Protein AF-A0A972P5Y1-F1 (afdb_monomer_lite)

pLDDT: mean 82.12, std 15.74, range [25.23, 98.56]

Secondary structure (DSSP, 8-state):
--HHHHHHHHHHHTTTT---S----PPPPPPPPPPPEE--BTTBTT-EEEETTEEEES---HHHHHHHHHTT--EEEE-SS--TTHHHHHHTT-EEEE----SSSPPPHHHHHHHHHHHH-TTT-SEEEE-SSSSHHHHHHHHHHHHHHS---HHHHHHHHHHTT--TT-HHHHHHHHTSPPTT-----PPPPTTHHHHHHHHHHHHHTT-HHHHHHHHHHHHHH-TT-HHHHHHHHHHHHHTT-HHHHHHHHHHHHHH--SHHHHHHHHHHHHHHHHHHHHTT---TTHHHHHHHHHHHHHHTT---HHHHHHHHHHHHHTT-HHHHHHHHHHHHHHS-HHHHHHHHHHHHHHHHHHHT--SSHHHHHHHT-SS-BHHHHHHHIIIII-GGG-HHHHTTTS---S-----S----TT-TT-TTHHHHHHHHHHT-TT-SPPTTS---TTSBPBHHHHHHHHHHHHHHHHT-THHHHTTTTSPPSSTT--TT-TTHHHHHHHHHTTSSPPPSSSSPP--TTSBPPHHHHHHHHHHHHHHHT---EEEEEEETT--HHHHHHHHHTT--HHHHHHHHHH-EEEEEEEE--SS--HHHHHHHHHHSS-HHHHT---SEEE-TTS-TTS-HHHHEEETTT---TT--SGGGG-TTTTHHHHHHHS-TTSPPHHHHHHHHHHHTT----EEEES-S--TT-SEEE---HHHHHHTTS--TTS-HHHHHHHHHHHHHHHHHHSSS--SEEEEEE-HHHHHHHHH---STTSTT-HHHHHIIIIIHHHHHHHHHHHHHTT-GGGEEEEEE-S---EE---SGGGEE-HHHHHHHTTTSTTPPPB-TTSSBPTT--TTT--EEEEEEBTEEEEEE--TTS-TTSPPPHHHHHHHHHHHTTSTTEEEEEEEE---TTS--EEEEEEEETTEEEEEEPPTT-TT-HHHHHHTTTTSS-S-SEEEEEPTT-EE--TT---SEE--SSSHHHHEE-EEEES-GGG-EEEEEEEEEGGGHHHHHHHHHT-GGG---SS--TTPPPEEEE-S--TTEEEETTSEEEEEEEEE-SS-EEEEEEEETT-SS-EEPEESSEEEEEEE--SEEEEEEEEEEETT--EEEEEEEEEEE--

Foldseek 3Di:
DPPPVVVVVVVVVVVVPDDDDDDDDDDDDDDFDDAWAFDDAPQWARWTHLDPQEIFTAQGDLSRLVRCVVVVQAEEEEQDPDDVCVVSNVVSNHHYHYLHDDPQAQRDPVSLVVLCCQPVDPVNTSYYYYYHGRQQPVLLSSLVCCQQQVVTDLVNSVVSSVVSPHDPVRVNSNVNSVVPDRLAPDDDPDDDDPPLVVLLVVLVVCVVVVVLVVSQVSLVVSCVVPVLDLSSLLSNLLSCLLVLVLVVSVVSLSSSCSNQNDLVSLLSSLLSLLNSQLSCVVVVNRPPCSLVSLVVSVVSCVVSVPDDLVSLCSSLVSCLVVLVLVSNLVSLVSS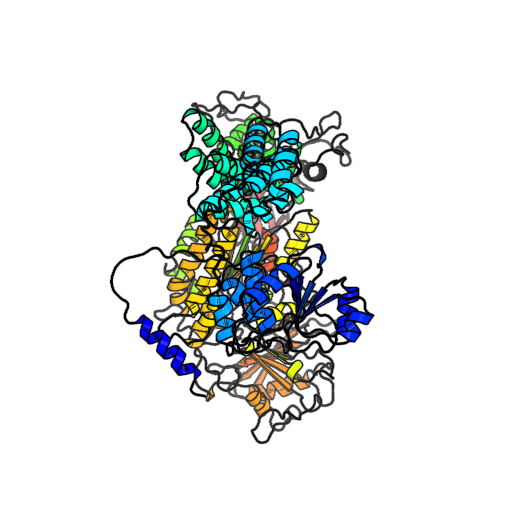LVVDDPVVNVVSVVQSVQSVLQQLLPFQDPLLSVQSSFAFAFLLSLLVCCCRGLVLVLLVLLVPVPPDDDDDDDDDDQQPQDPLPPPPSNVSLSSVSVSVQPLQHADPVRHRPRGHTDWLLSVLSSLQSSLCSSVVPPCLQVVCLPDDALAPPDDSPDPSRSSQSSCVVLVLDDFDPDRSGHRRGGDGDGSSSSSSSSSSSCLASVQFQAEEEEAEAQFAQLLQVLLVVVVLQVLVVVQCQVFNKAWASFAFFFFQLFQLQLLQLLFFLAGCQQQQNQFQWWFQLVDDQPPARVNRIHHQQADPDPPDPDVLRQDNLSNLVCSCVRGDPVTDTLLQLLQVLQVVVVHGFAEEEQCRSPCPNHPYYHHDDPVLRVLVRCPDVPDLSLLVNLLVQLVVLLVLLLDSHRHRYYYTYSHSLVVVCFAPPCADGSDVGRNSSVCCSPRVSVSVSSNCVSCVVSSNNSNYKYKYKYNKHKHFADFDLVQEDEFLNLLVLCPPHQQRADADPVSHHDPPGRQLRHQWDWIFRKQKIAIAGHDRPDRSPDHDDPVRVVVSLLSVQVDPFWAKKKFKDDDDPPDDIWMWIWHDDPSDIDIDIDDCDDLLNCTVSSCSLHNNSINHRMITGTDPNHIYDPRPSTTRMTGGDSDSRITGMIIMTTSGRPSYYFYFHFHHYSSLNSLLSCSSNSSNVSRDHPHHNQQPAKDKDWDPDDFAAEDAAQDKDKTKIAIDDSTAWPFKWKDKPPDPDTHGFDDARITIDIDHHHQAKMKMKMKTAGRSRHIDIDIGIYGHDHD

Radius of gyration: 35.97 Å; chains: 1; bounding box: 103×76×107 Å

Structure (mmCIF, N/CA/C/O backbone):
data_AF-A0A972P5Y1-F1
#
_entry.id   AF-A0A972P5Y1-F1
#
loop_
_atom_site.group_PDB
_atom_site.id
_atom_site.type_symbol
_atom_site.label_atom_id
_atom_site.label_alt_id
_atom_site.label_comp_id
_atom_site.label_asym_id
_atom_site.label_entity_id
_atom_site.label_seq_id
_atom_site.pdbx_PDB_ins_code
_atom_site.Cartn_x
_atom_site.Cartn_y
_atom_site.Cartn_z
_atom_site.occupancy
_atom_site.B_iso_or_equiv
_atom_site.auth_seq_id
_atom_site.auth_comp_id
_atom_site.auth_asym_id
_atom_site.auth_atom_id
_atom_site.pdbx_PDB_model_num
ATOM 1 N N . MET A 1 1 ? 10.472 -1.578 -46.941 1.00 39.47 1 MET A N 1
ATOM 2 C CA . MET A 1 1 ? 10.256 -0.818 -45.689 1.00 39.47 1 MET A CA 1
ATOM 3 C C . MET A 1 1 ? 9.728 0.600 -45.968 1.00 39.47 1 MET A C 1
ATOM 5 O O . MET A 1 1 ? 10.431 1.553 -45.686 1.00 39.47 1 MET A O 1
ATOM 9 N N . ILE A 1 2 ? 8.523 0.770 -46.543 1.00 27.44 2 ILE A N 1
ATOM 10 C CA . ILE A 1 2 ? 7.858 2.101 -46.689 1.00 27.44 2 ILE A CA 1
ATOM 11 C C . ILE A 1 2 ? 6.319 2.016 -46.482 1.00 27.44 2 ILE A C 1
ATOM 13 O O . ILE A 1 2 ? 5.667 3.014 -46.203 1.00 27.44 2 ILE A O 1
ATOM 17 N N . GLY A 1 3 ? 5.718 0.819 -46.516 1.00 32.06 3 GLY A N 1
ATOM 18 C CA . GLY A 1 3 ? 4.264 0.627 -46.365 1.00 32.06 3 GLY A CA 1
ATOM 19 C C . GLY A 1 3 ? 3.609 1.046 -45.029 1.00 32.06 3 GLY A C 1
ATOM 20 O O . GLY A 1 3 ? 2.501 1.575 -45.087 1.00 32.06 3 GLY A O 1
ATOM 21 N N . PRO A 1 4 ? 4.228 0.877 -43.838 1.00 37.47 4 PRO A N 1
ATOM 22 C CA . PRO A 1 4 ? 3.529 1.139 -42.570 1.00 37.47 4 PRO A CA 1
ATOM 23 C C . PRO A 1 4 ? 3.411 2.629 -42.217 1.00 37.47 4 PRO A C 1
ATOM 25 O O . PRO A 1 4 ? 2.515 3.015 -41.474 1.00 37.47 4 PRO A O 1
ATOM 28 N N . LEU A 1 5 ? 4.284 3.482 -42.767 1.00 31.33 5 LEU A N 1
ATOM 29 C CA . LEU A 1 5 ? 4.326 4.913 -42.443 1.00 31.33 5 LEU A CA 1
ATOM 30 C C . LEU A 1 5 ? 3.201 5.699 -43.147 1.00 31.33 5 LEU A C 1
ATOM 32 O O . LEU A 1 5 ? 2.667 6.660 -42.600 1.00 31.33 5 LEU A O 1
ATOM 36 N N . TYR A 1 6 ? 2.782 5.249 -44.335 1.00 32.00 6 TYR A N 1
ATOM 37 C CA . TYR A 1 6 ? 1.740 5.909 -45.131 1.00 32.00 6 TYR A CA 1
ATOM 38 C C . TYR A 1 6 ? 0.324 5.711 -44.573 1.00 32.00 6 TYR A C 1
ATOM 40 O O . TYR A 1 6 ? -0.506 6.615 -44.684 1.00 32.00 6 TYR A O 1
ATOM 48 N N . LEU A 1 7 ? 0.041 4.572 -43.929 1.00 37.47 7 LEU A N 1
ATOM 49 C CA . LEU A 1 7 ? -1.268 4.332 -43.309 1.00 37.47 7 LEU A CA 1
ATOM 50 C C . LEU A 1 7 ? -1.483 5.217 -42.067 1.00 37.47 7 LEU A C 1
ATOM 52 O O . LEU A 1 7 ? -2.597 5.676 -41.822 1.00 37.47 7 LEU A O 1
ATOM 56 N N . ILE A 1 8 ? -0.406 5.509 -41.331 1.00 40.84 8 ILE A N 1
ATOM 57 C CA . ILE A 1 8 ? -0.429 6.317 -40.103 1.00 40.84 8 ILE A CA 1
ATOM 58 C C . ILE A 1 8 ? -0.575 7.812 -40.432 1.00 40.84 8 ILE A C 1
ATOM 60 O O . ILE A 1 8 ? -1.398 8.496 -39.825 1.00 40.84 8 ILE A O 1
ATOM 64 N N . VAL A 1 9 ? 0.122 8.309 -41.463 1.00 37.47 9 VAL A N 1
ATOM 65 C CA . VAL A 1 9 ? -0.041 9.696 -41.950 1.00 37.47 9 VAL A CA 1
ATOM 66 C C . VAL A 1 9 ? -1.443 9.927 -42.539 1.00 37.47 9 VAL A C 1
ATOM 68 O O . VAL A 1 9 ? -2.024 10.998 -42.359 1.00 37.47 9 VAL A O 1
ATOM 71 N N . SER A 1 10 ? -2.035 8.905 -43.168 1.00 36.69 10 SER A N 1
ATOM 72 C CA . SER A 1 10 ? -3.387 8.992 -43.742 1.00 36.69 10 SER A CA 1
ATOM 73 C C . SER A 1 10 ? -4.493 9.030 -42.678 1.00 36.69 10 SER A C 1
ATOM 75 O O . SER A 1 10 ? -5.505 9.697 -42.883 1.00 36.69 10 SER A O 1
ATOM 77 N N . LEU A 1 11 ? -4.299 8.381 -41.521 1.00 39.47 11 LEU A N 1
ATOM 78 C CA . LEU A 1 11 ? -5.234 8.481 -40.391 1.00 39.47 11 LEU A CA 1
ATOM 79 C C . LEU A 1 11 ? -5.146 9.839 -39.668 1.00 39.47 11 LEU A C 1
ATOM 81 O O . LEU A 1 11 ? -6.155 10.324 -39.158 1.00 39.47 11 LEU A O 1
ATOM 85 N N . LEU A 1 12 ? -3.970 10.477 -39.656 1.00 36.19 12 LEU A N 1
ATOM 86 C CA . LEU A 1 12 ? -3.734 11.760 -38.979 1.00 36.19 12 LEU A CA 1
ATOM 87 C C . LEU A 1 12 ? -4.290 12.974 -39.746 1.00 36.19 12 LEU A C 1
ATOM 89 O O . LEU A 1 12 ? -4.743 13.932 -39.120 1.00 36.19 12 LEU A O 1
ATOM 93 N N . LEU A 1 13 ? -4.361 12.921 -41.082 1.00 34.03 13 LEU A N 1
ATOM 94 C CA . LEU A 1 13 ? -4.982 13.979 -41.900 1.00 34.03 13 LEU A CA 1
ATOM 95 C C . LEU A 1 13 ? -6.512 14.057 -41.742 1.00 34.03 13 LEU A C 1
ATOM 97 O O . LEU A 1 13 ? -7.097 15.119 -41.946 1.00 34.03 13 LEU A O 1
ATOM 101 N N . ILE A 1 14 ? -7.164 12.975 -41.308 1.00 39.78 14 ILE A N 1
ATOM 102 C CA . ILE A 1 14 ? -8.614 12.958 -41.046 1.00 39.78 14 ILE A CA 1
ATOM 103 C C . ILE A 1 14 ? -8.953 13.678 -39.724 1.00 39.78 14 ILE A C 1
ATOM 105 O O . ILE A 1 14 ? -10.073 14.154 -39.546 1.00 39.78 14 ILE A O 1
ATOM 109 N N . ILE A 1 15 ? -7.982 13.846 -38.818 1.00 36.25 15 ILE A N 1
ATOM 110 C CA . ILE A 1 15 ? -8.196 14.461 -37.497 1.00 36.25 15 ILE A CA 1
ATOM 111 C C . ILE A 1 15 ? -8.124 16.004 -37.551 1.00 36.25 15 ILE A C 1
ATOM 113 O O . ILE A 1 15 ? -8.708 16.672 -36.700 1.00 36.25 15 ILE A O 1
ATOM 117 N N . GLN A 1 16 ? -7.508 16.608 -38.577 1.00 30.77 16 GLN A N 1
ATOM 118 C CA . GLN A 1 16 ? -7.384 18.074 -38.685 1.00 30.77 16 GLN A CA 1
ATOM 119 C C . GLN A 1 16 ? -8.598 18.807 -39.291 1.00 30.77 16 GLN A C 1
ATOM 121 O O . GLN A 1 16 ? -8.676 20.028 -39.177 1.00 30.77 16 GLN A O 1
ATOM 126 N N . ALA A 1 17 ? -9.584 18.116 -39.874 1.00 31.72 17 ALA A N 1
ATOM 127 C CA . ALA A 1 17 ? -10.734 18.766 -40.525 1.00 31.72 17 ALA A CA 1
ATOM 128 C C . ALA A 1 17 ? -11.980 18.950 -39.626 1.00 31.72 17 ALA A C 1
ATOM 130 O O . ALA A 1 17 ? -13.038 19.342 -40.114 1.00 31.72 17 ALA A O 1
ATOM 131 N N . GLY A 1 18 ? -11.886 18.677 -38.321 1.00 30.62 18 GLY A N 1
ATOM 132 C CA . GLY A 1 18 ? -13.052 18.569 -37.433 1.00 30.62 18 GLY A CA 1
ATOM 133 C C . GLY A 1 18 ? -13.058 19.478 -36.205 1.00 30.62 18 GLY A C 1
ATOM 134 O O . GLY A 1 18 ? -13.611 19.082 -35.186 1.00 30.62 18 GLY A O 1
ATOM 135 N N . CYS A 1 19 ? -12.454 20.669 -36.251 1.00 29.20 19 CYS A N 1
ATOM 136 C CA . CYS A 1 19 ? -12.634 21.673 -35.196 1.00 29.20 19 CYS A CA 1
ATOM 137 C C . CYS A 1 19 ? -13.738 22.666 -35.582 1.00 29.20 19 CYS A C 1
ATOM 139 O O . CYS A 1 19 ? -13.474 23.683 -36.217 1.00 29.20 19 CYS A O 1
ATOM 141 N N . SER A 1 20 ? -14.982 22.385 -35.188 1.00 31.03 20 SER A N 1
ATOM 142 C CA . SER A 1 20 ? -15.935 23.412 -34.735 1.00 31.03 20 SER A CA 1
ATOM 143 C C . SER A 1 20 ? -17.230 22.805 -34.172 1.00 31.03 20 SER A C 1
ATOM 145 O O . SER A 1 20 ? -17.864 21.948 -34.775 1.00 31.03 20 SER A O 1
ATOM 147 N N . SER A 1 21 ? -17.637 23.356 -33.023 1.00 30.06 21 SER A N 1
ATOM 148 C CA . SER A 1 21 ? -18.954 23.308 -32.361 1.00 30.06 21 SER A CA 1
ATOM 149 C C . SER A 1 21 ? -19.411 22.045 -31.590 1.00 30.06 21 SER A C 1
ATOM 151 O O . SER A 1 21 ? -19.734 21.011 -32.156 1.00 30.06 21 SER A O 1
ATOM 153 N N . THR A 1 22 ? -19.519 22.269 -30.267 1.00 25.23 22 THR A N 1
ATOM 154 C CA . THR A 1 22 ? -20.468 21.737 -29.257 1.00 25.23 22 THR A CA 1
ATOM 155 C C . THR A 1 22 ? -20.475 20.244 -28.860 1.00 25.23 22 THR A C 1
ATOM 157 O O . THR A 1 22 ? -20.265 19.353 -29.675 1.00 25.23 22 THR A O 1
ATOM 160 N N . PRO A 1 23 ? -20.714 19.940 -27.559 1.00 30.45 23 PRO A N 1
ATOM 161 C CA . PRO A 1 23 ? -20.464 18.620 -26.991 1.00 30.45 23 PRO A CA 1
ATOM 162 C C . PRO A 1 23 ? -21.638 17.673 -27.257 1.00 30.45 23 PRO A C 1
ATOM 164 O O . PRO A 1 23 ? -22.743 17.872 -26.752 1.00 30.45 23 PRO A O 1
ATOM 167 N N . ALA A 1 24 ? -21.385 16.600 -28.005 1.00 25.31 24 ALA A N 1
ATOM 168 C CA . ALA A 1 24 ? -22.270 15.445 -28.076 1.00 25.31 24 ALA A CA 1
ATOM 169 C C . ALA A 1 24 ? -21.687 14.305 -27.229 1.00 25.31 24 ALA A C 1
ATOM 171 O O . ALA A 1 24 ? -20.589 13.810 -27.475 1.00 25.31 24 ALA A O 1
ATOM 172 N N . VAL A 1 25 ? -22.450 13.903 -26.215 1.00 29.44 25 VAL A N 1
ATOM 173 C CA . VAL A 1 25 ? -22.204 12.753 -25.337 1.00 29.44 25 VAL A CA 1
ATOM 174 C C . VAL A 1 25 ? -21.956 11.493 -26.177 1.00 29.44 25 VAL A C 1
ATOM 176 O O . VAL A 1 25 ? -22.864 11.016 -26.860 1.00 29.44 25 VAL A O 1
ATOM 179 N N . ARG A 1 26 ? -20.745 10.925 -26.108 1.00 26.62 26 ARG A N 1
ATOM 180 C CA . ARG A 1 26 ? -20.407 9.627 -26.716 1.00 26.62 26 ARG A CA 1
ATOM 181 C C . ARG A 1 26 ? -20.351 8.553 -25.625 1.00 26.62 26 ARG A C 1
ATOM 183 O O . ARG A 1 26 ? -19.683 8.724 -24.611 1.00 26.62 26 ARG A O 1
ATOM 190 N N . LYS A 1 27 ? -21.126 7.483 -25.825 1.00 25.48 27 LYS A N 1
ATOM 191 C CA . LYS A 1 27 ? -21.290 6.334 -24.920 1.00 25.48 27 LYS A CA 1
ATOM 192 C C . LYS A 1 27 ? -19.973 5.568 -24.723 1.00 25.48 27 LYS A C 1
ATOM 194 O O . LYS A 1 27 ? -19.275 5.303 -25.694 1.00 25.48 27 LYS A O 1
ATOM 199 N N . GLN A 1 28 ? -19.711 5.181 -23.476 1.00 27.55 28 GLN A N 1
ATOM 200 C CA . GLN A 1 28 ? -18.664 4.254 -23.031 1.00 27.55 28 GLN A CA 1
ATOM 201 C C . GLN A 1 28 ? -18.923 2.844 -23.606 1.00 27.55 28 GLN A C 1
ATOM 203 O O . GLN A 1 28 ? -20.052 2.355 -23.522 1.00 27.55 28 GLN A O 1
ATOM 208 N N . ALA A 1 29 ? -17.909 2.208 -24.200 1.00 26.30 29 ALA A N 1
ATOM 209 C CA . ALA A 1 29 ? -17.928 0.785 -24.556 1.00 26.30 29 ALA A CA 1
ATOM 210 C C . ALA A 1 29 ? -17.580 -0.069 -23.316 1.00 26.30 29 ALA A C 1
ATOM 212 O O . ALA A 1 29 ? -16.826 0.385 -22.458 1.00 26.30 29 ALA A O 1
ATOM 213 N N . ALA A 1 30 ? -18.170 -1.263 -23.197 1.00 27.77 30 ALA A N 1
ATOM 214 C CA . ALA A 1 30 ? -18.003 -2.181 -22.061 1.00 27.77 30 ALA A CA 1
ATOM 215 C C . ALA A 1 30 ? -16.708 -3.020 -22.161 1.00 27.77 30 ALA A C 1
ATOM 217 O O . ALA A 1 30 ? -16.240 -3.272 -23.270 1.00 27.77 30 ALA A O 1
ATOM 218 N N . GLU A 1 31 ? -16.162 -3.479 -21.024 1.00 31.31 31 GLU A N 1
ATOM 219 C CA . GLU A 1 31 ? -15.017 -4.413 -20.960 1.00 31.31 31 GLU A CA 1
ATOM 220 C C . GLU A 1 31 ? -15.311 -5.760 -21.667 1.00 31.31 31 GLU A C 1
ATOM 222 O O . GLU A 1 31 ? -16.458 -6.225 -21.648 1.00 31.31 31 GLU A O 1
ATOM 227 N N . PRO A 1 32 ? -14.308 -6.409 -22.298 1.00 35.62 32 PRO A N 1
ATOM 228 C CA . PRO A 1 32 ? -14.511 -7.652 -23.040 1.00 35.62 32 PRO A CA 1
ATOM 229 C C . PRO A 1 32 ? -14.698 -8.873 -22.107 1.00 35.62 32 PRO A C 1
ATOM 231 O O . PRO A 1 32 ? -14.048 -8.955 -21.066 1.00 35.62 32 PRO A O 1
ATOM 234 N N . PRO A 1 33 ? -15.546 -9.859 -22.466 1.00 50.66 33 PRO A N 1
ATOM 235 C CA . PRO A 1 33 ? -15.694 -11.108 -21.710 1.00 50.66 33 PRO A CA 1
ATOM 236 C C . PRO A 1 33 ? -14.409 -11.962 -21.720 1.00 50.66 33 PRO A C 1
ATOM 238 O O . PRO A 1 33 ? -13.584 -11.840 -22.624 1.00 50.66 33 PRO A O 1
ATOM 241 N N . GLY A 1 34 ? -14.251 -12.865 -20.740 1.00 66.31 34 GLY A N 1
ATOM 242 C CA . GLY A 1 34 ? -13.065 -13.727 -20.611 1.00 66.31 34 GLY A CA 1
ATOM 243 C C . GLY A 1 34 ? -12.802 -14.605 -21.845 1.00 66.31 34 GLY A C 1
ATOM 244 O O . GLY A 1 34 ? -13.678 -15.361 -22.271 1.00 66.31 34 GLY A O 1
ATOM 245 N N . MET A 1 35 ? -11.591 -14.502 -22.404 1.00 76.69 35 MET A N 1
ATOM 246 C CA . MET A 1 35 ? -11.143 -15.235 -23.598 1.00 76.69 35 MET A CA 1
ATOM 247 C C . MET A 1 35 ? -11.105 -16.755 -23.407 1.00 76.69 35 MET A C 1
ATOM 249 O O . MET A 1 35 ? -11.099 -17.268 -22.289 1.00 76.69 35 MET A O 1
ATOM 253 N N . ALA A 1 36 ? -11.093 -17.484 -24.524 1.00 81.50 36 ALA A N 1
ATOM 254 C CA . ALA A 1 36 ? -10.947 -18.933 -24.547 1.00 81.50 36 ALA A CA 1
ATOM 255 C C . ALA A 1 36 ? -9.689 -19.381 -23.791 1.00 81.50 36 ALA A C 1
ATOM 257 O O . ALA A 1 36 ? -8.604 -18.831 -23.967 1.00 81.50 36 ALA A O 1
ATOM 258 N N . GLU A 1 37 ? -9.840 -20.413 -22.967 1.00 87.62 37 GLU A N 1
ATOM 259 C CA . GLU A 1 37 ? -8.764 -20.955 -22.144 1.00 87.62 37 GLU A CA 1
ATOM 260 C C . GLU A 1 37 ? -7.858 -21.835 -23.008 1.00 87.62 37 GLU A C 1
ATOM 262 O O . GLU A 1 37 ? -8.258 -22.920 -23.440 1.00 87.62 37 GLU A O 1
ATOM 267 N N . THR A 1 38 ? -6.643 -21.366 -23.288 1.00 86.12 38 THR A N 1
ATOM 268 C CA . THR A 1 38 ? -5.642 -22.131 -24.040 1.00 86.12 38 THR A CA 1
ATOM 269 C C . THR A 1 38 ? -5.119 -23.287 -23.198 1.00 86.12 38 THR A C 1
ATOM 271 O O . THR A 1 38 ? -4.668 -23.095 -22.072 1.00 86.12 38 THR A O 1
ATOM 274 N N . MET A 1 39 ? -5.119 -24.493 -23.763 1.00 85.62 39 MET A N 1
ATOM 275 C CA . MET A 1 39 ? -4.617 -25.692 -23.097 1.00 85.62 39 MET A CA 1
ATOM 276 C C . MET A 1 39 ? -3.618 -26.396 -24.016 1.00 85.62 39 MET A C 1
ATOM 278 O O . MET A 1 39 ? -3.841 -26.522 -25.219 1.00 85.62 39 MET A O 1
ATOM 282 N N . LYS A 1 40 ? -2.512 -26.895 -23.461 1.00 82.81 40 LYS A N 1
ATOM 283 C CA . LYS A 1 40 ? -1.573 -27.717 -24.234 1.00 82.81 40 LYS A CA 1
ATOM 284 C C . LYS A 1 40 ? -2.102 -29.147 -24.314 1.00 82.81 40 LYS A C 1
ATOM 286 O O . LYS A 1 40 ? -2.179 -29.835 -23.300 1.00 82.81 40 LYS A O 1
ATOM 291 N N . VAL A 1 41 ? -2.447 -29.590 -25.521 1.00 84.62 41 VAL A N 1
ATOM 292 C CA . VAL A 1 41 ? -2.856 -30.970 -25.805 1.00 84.62 41 VAL A CA 1
ATOM 293 C C . VAL A 1 41 ? -1.921 -31.550 -26.853 1.00 84.62 41 VAL A C 1
ATOM 295 O O . VAL A 1 41 ? -1.772 -30.997 -27.941 1.00 84.62 41 VAL A O 1
ATOM 298 N N . ASP A 1 42 ? -1.288 -32.671 -26.515 1.00 83.94 42 ASP A N 1
ATOM 299 C CA . ASP A 1 42 ? -0.372 -33.352 -27.424 1.00 83.94 42 ASP A CA 1
ATOM 300 C C . ASP A 1 42 ? -1.080 -33.740 -28.733 1.00 83.94 42 ASP A C 1
ATOM 302 O O . ASP A 1 42 ? -2.164 -34.336 -28.714 1.00 83.94 42 ASP A O 1
ATOM 306 N N . GLY A 1 43 ? -0.462 -33.375 -29.859 1.00 87.50 43 GLY A N 1
ATOM 307 C CA . GLY A 1 43 ? -0.972 -33.609 -31.209 1.00 87.50 43 GLY A CA 1
ATOM 308 C C . GLY A 1 43 ? -2.022 -32.616 -31.725 1.00 87.50 43 GLY A C 1
ATOM 309 O O . GLY A 1 43 ? -2.619 -32.889 -32.769 1.00 87.50 43 GLY A O 1
ATOM 310 N N . ILE A 1 44 ? -2.280 -31.500 -31.024 1.00 92.12 44 ILE A N 1
ATOM 311 C CA . ILE A 1 44 ? -3.249 -30.475 -31.456 1.00 92.12 44 ILE A CA 1
ATOM 312 C C . ILE A 1 44 ? -2.724 -29.063 -31.189 1.00 92.12 44 ILE A C 1
ATOM 314 O O . ILE A 1 44 ? -2.617 -28.616 -30.048 1.00 92.12 44 ILE A O 1
ATOM 318 N N . GLU A 1 45 ? -2.452 -28.320 -32.258 1.00 89.44 45 GLU A N 1
ATOM 319 C CA . GLU A 1 45 ? -2.045 -26.917 -32.160 1.00 89.44 45 GLU A CA 1
ATOM 320 C C . GLU A 1 45 ? -3.214 -26.013 -31.743 1.00 89.44 45 GLU A C 1
ATOM 322 O O . GLU A 1 45 ? -4.361 -26.249 -32.127 1.00 89.44 45 GLU A O 1
ATOM 327 N N . ARG A 1 46 ? -2.922 -24.950 -30.979 1.00 89.75 46 ARG A N 1
ATOM 328 C CA . ARG A 1 46 ? -3.894 -23.914 -30.559 1.00 89.75 46 ARG A CA 1
ATOM 329 C C . ARG A 1 46 ? -5.181 -24.474 -29.951 1.00 89.75 46 ARG A C 1
ATOM 331 O O . ARG A 1 46 ? -6.265 -23.925 -30.156 1.00 89.75 46 ARG A O 1
ATOM 338 N N . PHE A 1 47 ? -5.059 -25.582 -29.225 1.00 92.81 47 PHE A N 1
ATOM 339 C CA . PHE A 1 47 ? -6.183 -26.176 -28.529 1.00 92.81 47 PHE A CA 1
ATOM 340 C C . PHE A 1 47 ? -6.656 -25.231 -27.419 1.00 92.81 47 PHE A C 1
ATOM 342 O O . PHE A 1 47 ? -5.876 -24.816 -26.562 1.00 92.81 47 PHE A O 1
ATOM 349 N N . ALA A 1 48 ? -7.933 -24.869 -27.441 1.00 91.81 48 ALA A N 1
ATOM 350 C CA . ALA A 1 48 ? -8.514 -24.001 -26.430 1.00 91.81 48 ALA A CA 1
ATOM 351 C C . ALA A 1 48 ? -9.966 -24.362 -26.151 1.00 91.81 48 ALA A C 1
ATOM 353 O O . ALA A 1 48 ? -10.703 -24.802 -27.037 1.00 91.81 48 ALA A O 1
ATOM 354 N N . ARG A 1 49 ? -10.385 -24.143 -24.909 1.00 92.38 49 ARG A N 1
ATOM 355 C CA . ARG A 1 49 ? -11.767 -24.303 -24.476 1.00 92.38 49 ARG A CA 1
ATOM 356 C C . ARG A 1 49 ? -12.495 -22.966 -24.609 1.00 92.38 49 ARG A C 1
ATOM 358 O O . ARG A 1 49 ? -12.140 -22.000 -23.937 1.00 92.38 49 ARG A O 1
ATOM 365 N N . ILE A 1 50 ? -13.506 -22.906 -25.479 1.00 88.19 50 ILE A N 1
ATOM 366 C CA . ILE A 1 50 ? -14.324 -21.695 -25.688 1.00 88.19 50 ILE A CA 1
ATOM 367 C C . ILE A 1 50 ? -15.620 -21.706 -24.859 1.00 88.19 50 ILE A C 1
ATOM 369 O O . ILE A 1 50 ? -16.236 -20.667 -24.632 1.00 88.19 50 ILE A O 1
ATOM 373 N N . ASP A 1 51 ? -16.056 -22.883 -24.413 1.00 85.81 51 ASP A N 1
ATOM 374 C CA . ASP A 1 51 ? -17.218 -23.098 -23.543 1.00 85.81 51 ASP A CA 1
ATOM 375 C C . ASP A 1 51 ? -17.013 -24.399 -22.749 1.00 85.81 51 ASP A C 1
ATOM 377 O O . ASP A 1 51 ? -16.118 -25.172 -23.087 1.00 85.81 51 ASP A O 1
ATOM 381 N N . THR A 1 52 ? -17.839 -24.681 -21.737 1.00 80.81 52 THR A N 1
ATOM 382 C CA . THR A 1 52 ? -17.696 -25.841 -20.836 1.00 80.81 52 THR A CA 1
ATOM 383 C C . THR A 1 52 ? -17.431 -27.155 -21.584 1.00 80.81 52 THR A C 1
ATOM 385 O O . THR A 1 52 ? -16.544 -27.895 -21.169 1.00 80.81 52 THR A O 1
ATOM 388 N N . ASP A 1 53 ? -18.107 -27.372 -22.723 1.00 87.56 53 ASP A N 1
ATOM 389 C CA . ASP A 1 53 ? -18.002 -28.576 -23.566 1.00 87.56 53 ASP A CA 1
ATOM 390 C C . ASP A 1 53 ? -17.703 -28.269 -25.050 1.00 87.56 53 ASP A C 1
ATOM 392 O O . ASP A 1 53 ? -18.028 -29.062 -25.943 1.00 87.56 53 ASP A O 1
ATOM 396 N N . VAL A 1 54 ? -17.137 -27.095 -25.347 1.00 93.94 54 VAL A N 1
ATOM 397 C CA . VAL A 1 54 ? -16.814 -26.691 -26.723 1.00 93.94 54 VAL A CA 1
ATOM 398 C C . VAL A 1 54 ? -15.350 -26.286 -26.810 1.00 93.94 54 VAL A C 1
ATOM 400 O O . VAL A 1 54 ? -14.901 -25.333 -26.171 1.00 93.94 54 VAL A O 1
ATOM 403 N N . TYR A 1 55 ? -14.616 -27.010 -27.645 1.00 95.75 55 TYR A N 1
ATOM 404 C CA . TYR A 1 55 ? -13.185 -26.860 -27.845 1.00 95.75 55 TYR A CA 1
ATOM 405 C C . TYR A 1 55 ? -12.883 -26.462 -29.289 1.00 95.75 55 TYR A C 1
ATOM 407 O O . TYR A 1 55 ? -13.552 -26.896 -30.229 1.00 95.75 55 TYR A O 1
ATOM 415 N N . ARG A 1 56 ? -11.839 -25.660 -29.467 1.00 95.19 56 ARG A N 1
ATOM 416 C CA . ARG A 1 56 ? -11.304 -25.237 -30.763 1.00 95.19 56 ARG A CA 1
ATOM 417 C C . ARG A 1 56 ? -9.848 -25.662 -30.899 1.00 95.19 56 ARG A C 1
ATOM 419 O O . ARG A 1 56 ? -9.174 -25.836 -29.889 1.00 95.19 56 ARG A O 1
ATOM 426 N N . GLY A 1 57 ? -9.341 -25.767 -32.123 1.00 94.56 57 GLY A N 1
ATOM 427 C CA . GLY A 1 57 ? -7.906 -25.949 -32.357 1.00 94.56 57 GLY A CA 1
ATOM 428 C C . GLY A 1 57 ? -7.539 -26.151 -33.820 1.00 94.56 57 GLY A C 1
ATOM 429 O O . GLY A 1 57 ? -8.329 -25.846 -34.720 1.00 94.56 57 GLY A O 1
ATOM 430 N N . GLY A 1 58 ? -6.315 -26.623 -34.043 1.00 93.94 58 GLY A N 1
ATOM 431 C CA . GLY A 1 58 ? -5.787 -27.085 -35.322 1.00 93.94 58 GLY A CA 1
ATOM 432 C C . GLY A 1 58 ? -6.150 -28.537 -35.622 1.00 93.94 58 GLY A C 1
ATOM 433 O O . GLY A 1 58 ? -6.804 -29.218 -34.834 1.00 93.94 58 GLY A O 1
ATOM 434 N N . SER A 1 59 ? -5.753 -29.009 -36.801 1.00 94.50 59 SER A N 1
ATOM 435 C CA . SER A 1 59 ? -6.030 -30.384 -37.218 1.00 94.50 59 SER A CA 1
ATOM 436 C C . SER A 1 59 ? -5.329 -31.382 -36.294 1.00 94.50 59 SER A C 1
ATOM 438 O O . SER A 1 59 ? -4.116 -31.268 -36.128 1.00 94.50 59 SER A O 1
ATOM 440 N N . PRO A 1 60 ? -6.046 -32.366 -35.723 1.00 94.81 60 PRO A N 1
ATOM 441 C CA . PRO A 1 60 ? -5.428 -33.343 -34.842 1.00 94.81 60 PRO A CA 1
ATOM 442 C C . PRO A 1 60 ? -4.541 -34.307 -35.637 1.00 94.81 60 PRO A C 1
ATOM 444 O O . PRO A 1 60 ? -4.899 -34.729 -36.740 1.00 94.81 60 PRO A O 1
ATOM 447 N N . THR A 1 61 ? -3.404 -34.679 -35.053 1.00 93.62 61 THR A N 1
ATOM 448 C CA . THR A 1 61 ? -2.632 -35.869 -35.444 1.00 93.62 61 THR A CA 1
ATOM 449 C C . THR A 1 61 ? -3.248 -37.130 -34.819 1.00 93.62 61 THR A C 1
ATOM 451 O O . THR A 1 61 ? -4.194 -37.049 -34.032 1.00 93.62 61 THR A O 1
ATOM 454 N N . ASP A 1 62 ? -2.694 -38.312 -35.095 1.00 90.12 62 ASP A N 1
ATOM 455 C CA . ASP A 1 62 ? -3.153 -39.562 -34.468 1.00 90.12 62 ASP A CA 1
ATOM 456 C C . ASP A 1 62 ? -3.022 -39.552 -32.934 1.00 90.12 62 ASP A C 1
ATOM 458 O O . ASP A 1 62 ? -3.877 -40.102 -32.231 1.00 90.12 62 ASP A O 1
ATOM 462 N N . SER A 1 63 ? -1.981 -38.905 -32.388 1.00 89.38 63 SER A N 1
ATOM 463 C CA . SER A 1 63 ? -1.868 -38.684 -30.939 1.00 89.38 63 SER A CA 1
ATOM 464 C C . SER A 1 63 ? -2.934 -37.703 -30.449 1.00 89.38 63 SER A C 1
ATOM 466 O O . SER A 1 63 ? -3.585 -37.968 -29.435 1.00 89.38 63 SER A O 1
ATOM 468 N N . GLY A 1 64 ? -3.207 -36.649 -31.225 1.00 93.50 64 GLY A N 1
ATOM 469 C CA . GLY A 1 64 ? -4.273 -35.682 -30.971 1.00 93.50 64 GLY A CA 1
ATOM 470 C C . GLY A 1 64 ? -5.659 -36.324 -30.892 1.00 93.50 64 GLY A C 1
ATOM 471 O O . GLY A 1 64 ? -6.397 -36.076 -29.941 1.00 93.50 64 GLY A O 1
ATOM 472 N N . LEU A 1 65 ? -6.004 -37.228 -31.812 1.00 94.75 65 LEU A N 1
ATOM 473 C CA . LEU A 1 65 ? -7.283 -37.949 -31.781 1.00 94.75 65 LEU A CA 1
ATOM 474 C C . LEU A 1 65 ? -7.454 -38.796 -30.511 1.00 94.75 65 LEU A C 1
ATOM 476 O O . LEU A 1 65 ? -8.527 -38.801 -29.900 1.00 94.75 65 LEU A O 1
ATOM 480 N N . LYS A 1 66 ? -6.392 -39.482 -30.070 1.00 92.50 66 LYS A N 1
ATOM 481 C CA . LYS A 1 66 ? -6.400 -40.238 -28.806 1.00 92.50 66 LYS A CA 1
ATOM 482 C C . LYS A 1 66 ? -6.534 -39.309 -27.600 1.00 92.50 66 LYS A C 1
ATOM 484 O O . LYS A 1 66 ? -7.192 -39.666 -26.622 1.00 92.50 66 LYS A O 1
ATOM 489 N N . SER A 1 67 ? -5.926 -38.126 -27.650 1.00 91.81 67 SER A N 1
ATOM 490 C CA . SER A 1 67 ? -6.066 -37.098 -26.616 1.00 91.81 67 SER A CA 1
ATOM 491 C C . SER A 1 67 ? -7.492 -36.542 -26.549 1.00 91.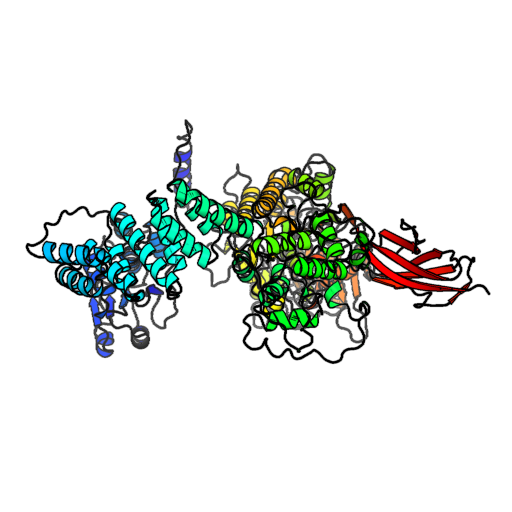81 67 SER A C 1
ATOM 493 O O . SER A 1 67 ? -8.049 -36.479 -25.458 1.00 91.81 67 SER A O 1
ATOM 495 N N . LEU A 1 68 ? -8.137 -36.266 -27.689 1.00 93.75 68 LEU A N 1
ATOM 496 C CA . LEU A 1 68 ? -9.544 -35.837 -27.747 1.00 93.75 68 LEU A CA 1
ATOM 497 C C . LEU A 1 68 ? -10.488 -36.901 -27.183 1.00 93.75 68 LEU A C 1
ATOM 499 O O . LEU A 1 68 ? -11.378 -36.584 -26.396 1.00 93.75 68 LEU A O 1
ATOM 503 N N . LYS A 1 69 ? -10.261 -38.176 -27.522 1.00 92.50 69 LYS A N 1
ATOM 504 C CA . LYS A 1 69 ? -11.059 -39.280 -26.978 1.00 92.50 69 LYS A CA 1
ATOM 505 C C . LYS A 1 69 ? -10.915 -39.401 -25.460 1.00 92.50 69 LYS A C 1
ATOM 507 O O . LYS A 1 69 ? -11.918 -39.584 -24.774 1.00 92.50 69 LYS A O 1
ATOM 512 N N . ARG A 1 70 ? -9.691 -39.273 -24.933 1.00 88.12 70 ARG A N 1
ATOM 513 C CA . ARG A 1 70 ? -9.423 -39.259 -23.481 1.00 88.12 70 ARG A CA 1
ATOM 514 C C . ARG A 1 70 ? -10.049 -38.051 -22.785 1.00 88.12 70 ARG A C 1
ATOM 516 O O . ARG A 1 70 ? -10.535 -38.196 -21.672 1.00 88.12 70 ARG A O 1
ATOM 523 N N . ALA A 1 71 ? -10.089 -36.901 -23.455 1.00 82.88 71 ALA A N 1
ATOM 524 C CA . ALA A 1 71 ? -10.765 -35.695 -22.983 1.00 82.88 71 ALA A CA 1
ATOM 525 C C . ALA A 1 71 ? -12.305 -35.780 -23.065 1.00 82.88 71 ALA A C 1
ATOM 527 O O . ALA A 1 71 ? -12.989 -34.813 -22.747 1.00 82.88 71 ALA A O 1
ATOM 528 N N . GLY A 1 72 ? -12.866 -36.918 -23.494 1.00 90.25 72 GLY A N 1
ATOM 529 C CA . GLY A 1 72 ? -14.311 -37.136 -23.546 1.00 90.25 72 GLY A CA 1
ATOM 530 C C . GLY A 1 72 ? -15.011 -36.478 -24.736 1.00 90.25 72 GLY A C 1
ATOM 531 O O . GLY A 1 72 ? -16.241 -36.459 -24.774 1.00 90.25 72 GLY A O 1
ATOM 532 N N . VAL A 1 73 ? -14.263 -35.967 -25.722 1.00 94.88 73 VAL A N 1
ATOM 533 C CA . VAL A 1 73 ? -14.841 -35.381 -26.938 1.00 94.88 73 VAL A CA 1
ATOM 534 C C . VAL A 1 73 ? -15.638 -36.445 -27.686 1.00 94.88 73 VAL A C 1
ATOM 536 O O . VAL A 1 73 ? -15.167 -37.561 -27.910 1.00 94.88 73 VAL A O 1
ATOM 539 N N . ARG A 1 74 ? -16.868 -36.092 -28.065 1.00 94.44 74 ARG A N 1
ATOM 540 C CA . ARG A 1 74 ? -17.803 -36.976 -28.769 1.00 94.44 74 ARG A CA 1
ATOM 541 C C . ARG A 1 74 ? -17.825 -36.698 -30.266 1.00 94.44 74 ARG A C 1
ATOM 543 O O . ARG A 1 74 ? -17.862 -37.644 -31.055 1.00 94.44 74 ARG A O 1
ATOM 550 N N . THR A 1 75 ? -17.780 -35.420 -30.640 1.00 96.81 75 THR A N 1
ATOM 551 C CA . THR A 1 75 ? -17.937 -34.972 -32.029 1.00 96.81 75 THR A CA 1
ATOM 552 C C . THR A 1 75 ? -16.780 -34.074 -32.456 1.00 96.81 75 THR A C 1
ATOM 554 O O . THR A 1 75 ? -16.430 -33.121 -31.762 1.00 96.81 75 THR A O 1
ATOM 557 N N . LEU A 1 76 ? -16.206 -34.368 -33.621 1.00 96.81 76 LEU A N 1
ATOM 558 C CA . LEU A 1 76 ? -15.216 -33.558 -34.321 1.00 96.81 76 LEU A CA 1
ATOM 559 C C . LEU A 1 76 ? -15.898 -32.812 -35.466 1.00 96.81 76 LEU A C 1
ATOM 561 O O . LEU A 1 76 ? -16.556 -33.442 -36.292 1.00 96.81 76 LEU A O 1
ATOM 565 N N . VAL A 1 77 ? -15.715 -31.498 -35.548 1.00 97.31 77 VAL A N 1
ATOM 566 C CA . VAL A 1 77 ? -16.178 -30.683 -36.677 1.00 97.31 77 VAL A CA 1
ATOM 567 C C . VAL A 1 77 ? -14.972 -30.242 -37.503 1.00 97.31 77 VAL A C 1
ATOM 569 O O . VAL A 1 77 ? -14.182 -29.400 -37.070 1.00 97.31 77 VAL A O 1
ATOM 572 N N . CYS A 1 78 ? -14.823 -30.808 -38.701 1.00 95.44 78 CYS A N 1
ATOM 573 C CA . CYS A 1 78 ? -13.763 -30.426 -39.632 1.00 95.44 78 CYS A CA 1
ATOM 574 C C . CYS A 1 78 ? -14.250 -29.304 -40.557 1.00 95.44 78 CYS A C 1
ATOM 576 O O . CYS A 1 78 ? -15.200 -29.507 -41.318 1.00 95.44 78 CYS A O 1
ATOM 578 N N . LEU A 1 79 ? -13.576 -28.149 -40.517 1.00 95.00 79 LEU A N 1
ATOM 579 C CA . LEU A 1 79 ? -13.862 -26.987 -41.374 1.00 95.00 79 LEU A CA 1
ATOM 580 C C . LEU A 1 79 ? -13.026 -26.953 -42.664 1.00 95.00 79 LEU A C 1
ATOM 582 O O . LEU A 1 79 ? -13.112 -26.003 -43.443 1.00 95.00 79 LEU A O 1
ATOM 586 N N . ARG A 1 80 ? -12.151 -27.944 -42.858 1.00 89.56 80 ARG A N 1
ATOM 587 C CA . ARG A 1 80 ? -11.275 -28.054 -44.030 1.00 89.56 80 ARG A CA 1
ATOM 588 C C . ARG A 1 80 ? -12.020 -28.662 -45.214 1.00 89.56 80 ARG A C 1
ATOM 590 O O . ARG A 1 80 ? -13.061 -29.290 -45.044 1.00 89.56 80 ARG A O 1
ATOM 597 N N . ASP A 1 81 ? -11.448 -28.528 -46.403 1.00 85.50 81 ASP A N 1
ATOM 598 C CA . ASP A 1 81 ? -11.976 -29.155 -47.620 1.00 85.50 81 ASP A CA 1
ATOM 599 C C . ASP A 1 81 ? -11.807 -30.685 -47.587 1.00 85.50 81 ASP A C 1
ATOM 601 O O . ASP A 1 81 ? -12.626 -31.425 -48.126 1.00 85.50 81 ASP A O 1
ATOM 605 N N . ASP A 1 82 ? -10.792 -31.163 -46.865 1.00 85.94 82 ASP A N 1
ATOM 606 C CA . ASP A 1 82 ? -10.467 -32.567 -46.635 1.00 85.94 82 ASP A CA 1
ATOM 607 C C . ASP A 1 82 ? -10.655 -32.989 -45.163 1.00 85.94 82 ASP A C 1
ATOM 609 O O . ASP A 1 82 ? -10.672 -32.171 -44.245 1.00 85.94 82 ASP A O 1
ATOM 613 N N . VAL A 1 83 ? -10.773 -34.298 -44.911 1.00 90.44 83 VAL A N 1
ATOM 614 C CA . VAL A 1 83 ? -10.812 -34.869 -43.551 1.00 90.44 83 VAL A CA 1
ATOM 615 C C . VAL A 1 83 ? -9.760 -35.979 -43.449 1.00 90.44 83 VAL A C 1
ATOM 617 O O . VAL A 1 83 ? -10.103 -37.156 -43.585 1.00 90.44 83 VAL A O 1
ATOM 620 N N . PRO A 1 84 ? -8.477 -35.631 -43.236 1.00 81.38 84 PRO A N 1
ATOM 621 C CA . PRO A 1 84 ? -7.356 -36.562 -43.409 1.00 81.38 84 PRO A CA 1
ATOM 622 C C . PRO A 1 84 ? -7.338 -37.715 -42.396 1.00 81.38 84 PRO A C 1
ATOM 624 O O . PRO A 1 84 ? -6.671 -38.716 -42.614 1.00 81.38 84 PRO A O 1
ATOM 627 N N . TYR A 1 85 ? -8.091 -37.596 -41.303 1.00 90.94 85 TYR A N 1
ATOM 628 C CA . TYR A 1 85 ? -8.090 -38.541 -40.189 1.00 90.94 85 TYR A CA 1
ATOM 629 C C . TYR A 1 85 ? -9.414 -39.319 -40.048 1.00 90.94 85 TYR A C 1
ATOM 631 O O . TYR A 1 85 ? -9.654 -39.947 -39.018 1.00 90.94 85 TYR A O 1
ATOM 639 N N . ARG A 1 86 ? -10.312 -39.264 -41.048 1.00 91.31 86 ARG A N 1
ATOM 640 C CA . ARG A 1 86 ? -11.686 -39.806 -40.959 1.00 91.31 86 ARG A CA 1
ATOM 641 C C . ARG A 1 86 ? -11.731 -41.265 -40.493 1.00 91.31 86 ARG A C 1
ATOM 643 O O . ARG A 1 86 ? -12.517 -41.586 -39.605 1.00 91.31 86 ARG A O 1
ATOM 650 N N . GLU A 1 87 ? -10.892 -42.124 -41.066 1.00 88.00 87 GLU A N 1
ATOM 651 C CA . GLU A 1 87 ? -10.827 -43.544 -40.696 1.00 88.00 87 GLU A CA 1
ATOM 652 C C . GLU A 1 87 ? -10.274 -43.740 -39.278 1.00 88.00 87 GLU A C 1
ATOM 654 O O . GLU A 1 87 ? -10.871 -44.459 -38.477 1.00 88.00 87 GLU A O 1
ATOM 659 N N . ALA A 1 88 ? -9.201 -43.025 -38.925 1.00 88.69 88 ALA A N 1
ATOM 660 C CA . ALA A 1 88 ? -8.592 -43.076 -37.595 1.00 88.69 88 ALA A CA 1
ATOM 661 C C . ALA A 1 88 ? -9.545 -42.583 -36.486 1.00 88.69 88 ALA A C 1
ATOM 663 O O . ALA A 1 88 ? -9.634 -43.193 -35.420 1.00 88.69 88 ALA A O 1
ATOM 664 N N . ALA A 1 89 ? -10.312 -41.518 -36.737 1.00 91.81 89 ALA A N 1
ATOM 665 C CA . ALA A 1 89 ? -11.337 -41.031 -35.813 1.00 91.81 89 ALA A CA 1
ATOM 666 C C . ALA A 1 89 ? -12.509 -42.017 -35.680 1.00 91.81 89 ALA A C 1
ATOM 668 O O . ALA A 1 89 ? -12.996 -42.246 -34.570 1.00 91.81 89 ALA A O 1
ATOM 669 N N . GLY A 1 90 ? -12.917 -42.647 -36.788 1.00 88.81 90 GLY A N 1
ATOM 670 C CA . GLY A 1 90 ? -13.926 -43.706 -36.793 1.00 88.81 90 GLY A CA 1
ATOM 671 C C . GLY A 1 90 ? -13.511 -44.913 -35.948 1.00 88.81 90 GLY A C 1
ATOM 672 O O . GLY A 1 90 ? -14.295 -45.374 -35.120 1.00 88.81 90 GLY A O 1
ATOM 673 N N . ALA A 1 91 ? -12.256 -45.359 -36.066 1.00 89.31 91 ALA A N 1
ATOM 674 C CA . ALA A 1 91 ? -11.698 -46.450 -35.262 1.00 89.31 91 ALA A CA 1
ATOM 675 C C . ALA A 1 91 ? -11.682 -46.150 -33.746 1.00 89.31 91 ALA A C 1
ATOM 677 O O . ALA A 1 91 ? -11.717 -47.069 -32.932 1.00 89.31 91 ALA A O 1
ATOM 678 N N . LEU A 1 92 ? -11.680 -44.869 -33.354 1.00 91.12 92 LEU A N 1
ATOM 679 C CA . LEU A 1 92 ? -11.758 -44.412 -31.958 1.00 91.12 92 LEU A CA 1
ATOM 680 C C . LEU A 1 92 ? -13.199 -44.119 -31.486 1.00 91.12 92 LEU A C 1
ATOM 682 O O . LEU A 1 92 ? -13.416 -43.683 -30.347 1.00 91.12 92 LEU A O 1
ATOM 686 N N . GLY A 1 93 ? -14.198 -44.338 -32.346 1.00 91.12 93 GLY A N 1
ATOM 687 C CA . GLY A 1 93 ? -15.602 -44.049 -32.058 1.00 91.12 93 GLY A CA 1
ATOM 688 C C . GLY A 1 93 ? -15.868 -42.560 -31.822 1.00 91.12 93 GLY A C 1
ATOM 689 O O . GLY A 1 93 ? -16.651 -42.218 -30.934 1.00 91.12 93 GLY A O 1
ATOM 690 N N . LEU A 1 94 ? -15.164 -41.679 -32.538 1.00 93.50 94 LEU A N 1
ATOM 691 C CA . LEU A 1 94 ? -15.432 -40.241 -32.577 1.00 93.50 94 LEU A CA 1
ATOM 692 C C . LEU A 1 94 ? -16.343 -39.942 -33.773 1.00 93.50 94 LEU A C 1
ATOM 694 O O . LEU A 1 94 ? -16.061 -40.365 -34.896 1.00 93.50 94 LEU A O 1
ATOM 698 N N . ARG A 1 95 ? -17.433 -39.200 -33.553 1.00 94.81 95 ARG A N 1
ATOM 699 C CA . ARG A 1 95 ? -18.295 -38.745 -34.652 1.00 94.81 95 ARG A CA 1
ATOM 700 C C . ARG A 1 95 ? -17.583 -37.629 -35.410 1.00 94.81 95 ARG A C 1
ATOM 702 O O . ARG A 1 95 ? -17.083 -36.708 -34.778 1.00 94.81 95 ARG A O 1
ATOM 709 N N . VAL A 1 96 ? -17.569 -37.673 -36.742 1.00 94.81 96 VAL A N 1
ATOM 710 C CA . VAL A 1 96 ? -16.951 -36.620 -37.564 1.00 94.81 96 VAL A CA 1
ATOM 711 C C . VAL A 1 96 ? -18.001 -35.929 -38.429 1.00 94.81 96 VAL A C 1
ATOM 713 O O . VAL A 1 96 ? -18.511 -36.517 -39.382 1.00 94.81 96 VAL A O 1
ATOM 716 N N . GLU A 1 97 ? -18.283 -34.668 -38.116 1.00 95.38 97 GLU A N 1
ATOM 717 C CA . GLU A 1 97 ? -19.086 -33.760 -38.930 1.00 95.38 97 GLU A CA 1
ATOM 718 C C . GLU A 1 97 ? -18.167 -32.950 -39.849 1.00 95.38 97 GLU A C 1
ATOM 720 O O . GLU A 1 97 ? -17.245 -32.265 -39.407 1.00 95.38 97 GLU A O 1
ATOM 725 N N . HIS A 1 98 ? -18.404 -33.036 -41.156 1.00 94.88 98 HIS A N 1
ATOM 726 C CA . HIS A 1 98 ? -17.627 -32.299 -42.152 1.00 94.88 98 HIS A CA 1
ATOM 727 C C . HIS A 1 98 ? -18.447 -31.117 -42.666 1.00 94.88 98 HIS A C 1
ATOM 729 O O . HIS A 1 98 ? -19.482 -31.307 -43.309 1.00 94.88 98 HIS A O 1
ATOM 735 N N . ILE A 1 99 ? -17.986 -29.906 -42.346 1.00 92.88 99 ILE A N 1
ATOM 736 C CA . ILE A 1 99 ? -18.594 -28.635 -42.752 1.00 92.88 99 ILE A CA 1
ATOM 737 C C . ILE A 1 99 ? -17.504 -27.838 -43.479 1.00 92.88 99 ILE A C 1
ATOM 739 O O . ILE A 1 99 ? -16.881 -26.969 -42.870 1.00 92.88 99 ILE A O 1
ATOM 743 N N . PRO A 1 100 ? -17.203 -28.165 -44.749 1.00 85.12 100 PRO A N 1
ATOM 744 C CA . PRO A 1 100 ? -16.109 -27.526 -45.468 1.00 85.12 100 PRO A CA 1
ATOM 745 C C . PRO A 1 100 ? -16.383 -26.030 -45.629 1.00 85.12 100 PRO A C 1
ATOM 747 O O . PRO A 1 100 ? -17.463 -25.624 -46.069 1.00 85.12 100 PRO A O 1
ATOM 750 N N . LEU A 1 101 ? -15.399 -25.214 -45.260 1.00 84.44 101 LEU A N 1
ATOM 751 C CA . LEU A 1 101 ? -15.409 -23.773 -45.475 1.00 84.44 101 LEU A CA 1
ATOM 752 C C . LEU A 1 101 ? -14.247 -23.406 -46.394 1.00 84.44 101 LEU A C 1
ATOM 754 O O . LEU A 1 101 ? -13.120 -23.854 -46.161 1.00 84.44 101 LEU A O 1
ATOM 758 N N . SER A 1 102 ? -14.504 -22.533 -47.369 1.00 73.31 102 SER A N 1
ATOM 759 C CA . SER A 1 102 ? -13.443 -21.907 -48.160 1.00 73.31 102 SER A CA 1
ATOM 760 C C . SER A 1 102 ? -12.472 -21.168 -47.234 1.00 73.31 102 SER A C 1
ATOM 762 O O . SER A 1 102 ? -12.872 -20.557 -46.241 1.00 73.31 102 SER A O 1
ATOM 764 N N . ALA A 1 103 ? -11.176 -21.247 -47.537 1.00 58.78 103 ALA A N 1
ATOM 765 C CA . ALA A 1 103 ? -10.153 -20.471 -46.836 1.00 58.78 103 ALA A CA 1
ATOM 766 C C . ALA A 1 103 ? -10.095 -19.006 -47.308 1.00 58.78 103 ALA A C 1
ATOM 768 O O . ALA A 1 103 ? -9.377 -18.211 -46.709 1.00 58.78 103 ALA A O 1
ATOM 769 N N . LEU A 1 104 ? -10.818 -18.663 -48.379 1.00 52.50 104 LEU A N 1
ATOM 770 C CA . LEU A 1 104 ? -10.776 -17.346 -49.015 1.00 52.50 104 LEU A CA 1
ATOM 771 C C . LEU A 1 104 ? -12.138 -16.643 -49.003 1.00 52.50 104 LEU A C 1
ATOM 773 O O . LEU A 1 104 ? -12.170 -15.427 -48.866 1.00 52.50 104 LEU A O 1
ATOM 777 N N . ASP A 1 105 ? -13.245 -17.387 -49.075 1.00 64.69 105 ASP A N 1
ATOM 778 C CA . ASP A 1 105 ? -14.592 -16.818 -49.203 1.00 64.69 105 ASP A CA 1
ATOM 779 C C . ASP A 1 105 ? -15.348 -16.732 -47.869 1.00 64.69 105 ASP A C 1
ATOM 781 O O . ASP A 1 105 ? -15.094 -17.472 -46.915 1.00 64.69 105 ASP A O 1
ATOM 785 N N . THR A 1 106 ? -16.356 -15.858 -47.823 1.00 68.31 106 THR A N 1
ATOM 786 C CA . THR A 1 106 ? -17.317 -15.781 -46.716 1.00 68.31 106 THR A CA 1
ATOM 787 C C . THR A 1 106 ? -18.090 -17.106 -46.567 1.00 68.31 106 THR A C 1
ATOM 789 O O . THR A 1 106 ? -18.670 -17.582 -47.546 1.00 68.31 106 THR A O 1
ATOM 792 N N . PRO A 1 107 ? -18.172 -17.696 -45.355 1.00 77.44 107 PRO A N 1
ATOM 793 C CA . PRO A 1 107 ? -18.992 -18.873 -45.105 1.00 77.44 107 PRO A CA 1
ATOM 794 C C . PRO A 1 107 ? -20.447 -18.639 -45.506 1.00 77.44 107 PRO A C 1
ATOM 796 O O . PRO A 1 107 ? -21.040 -17.612 -45.168 1.00 77.44 107 PRO A O 1
ATOM 799 N N . SER A 1 108 ? -21.043 -19.615 -46.195 1.00 73.06 108 SER A N 1
ATOM 800 C CA . SER A 1 108 ? -22.470 -19.557 -46.504 1.00 73.06 108 SER A CA 1
ATOM 801 C C . SER A 1 108 ? -23.295 -19.546 -45.212 1.00 73.06 108 SER A C 1
ATOM 803 O O . SER A 1 108 ? -22.907 -20.134 -44.196 1.00 73.06 108 SER A O 1
ATOM 805 N N . ARG A 1 109 ? -24.468 -18.908 -45.256 1.00 64.06 109 ARG A N 1
ATOM 806 C CA . ARG A 1 109 ? -25.388 -18.865 -44.112 1.00 64.06 109 ARG A CA 1
ATOM 807 C C . ARG A 1 109 ? -25.771 -20.267 -43.629 1.00 64.06 109 ARG A C 1
ATOM 809 O O . ARG A 1 109 ? -25.826 -20.489 -42.423 1.00 64.06 109 ARG A O 1
ATOM 816 N N . ASP A 1 110 ? -25.971 -21.205 -44.547 1.00 61.03 110 ASP A N 1
ATOM 817 C CA . ASP A 1 110 ? -26.327 -22.588 -44.219 1.00 61.03 110 ASP A CA 1
ATOM 818 C C . ASP A 1 110 ? -25.168 -23.322 -43.532 1.00 61.03 110 ASP A C 1
ATOM 820 O O . ASP A 1 110 ? -25.390 -24.069 -42.582 1.00 61.03 110 ASP A O 1
ATOM 824 N N . SER A 1 111 ? -23.919 -23.053 -43.934 1.00 75.88 111 SER A N 1
ATOM 825 C CA . SER A 1 111 ? -22.726 -23.599 -43.272 1.00 75.88 111 SER A CA 1
ATOM 826 C C . SER A 1 111 ? -22.569 -23.075 -41.841 1.00 75.88 111 SER A C 1
ATOM 828 O O . SER A 1 111 ? -22.215 -23.844 -40.948 1.00 75.88 111 SER A O 1
ATOM 830 N N . ILE A 1 112 ? -22.859 -21.788 -41.607 1.00 77.62 112 ILE A N 1
ATOM 831 C CA . ILE A 1 112 ? -22.834 -21.179 -40.265 1.00 77.62 112 ILE A CA 1
ATOM 832 C C . ILE A 1 112 ? -23.933 -21.778 -39.380 1.00 77.62 112 ILE A C 1
ATOM 834 O O . ILE A 1 112 ? -23.663 -22.152 -38.242 1.00 77.62 112 ILE A O 1
ATOM 838 N N . LEU A 1 113 ? -25.163 -21.893 -39.891 1.00 69.38 113 LEU A N 1
ATOM 839 C CA . LEU A 1 113 ? -26.276 -22.465 -39.130 1.00 69.38 113 LEU A CA 1
ATOM 840 C C . LEU A 1 113 ? -26.028 -23.936 -38.798 1.00 69.38 113 LEU A C 1
ATOM 842 O O . LEU A 1 113 ? -26.145 -24.318 -37.641 1.00 69.38 113 LEU A O 1
ATOM 846 N N . ARG A 1 114 ? -25.569 -24.729 -39.771 1.00 72.19 114 ARG A N 1
ATOM 847 C CA . ARG A 1 114 ? -25.208 -26.131 -39.544 1.00 72.19 114 ARG A CA 1
ATOM 848 C C . ARG A 1 114 ? -24.082 -26.276 -38.519 1.00 72.19 114 ARG A C 1
ATOM 850 O O . ARG A 1 114 ? -24.113 -27.201 -37.713 1.00 72.19 114 ARG A O 1
ATOM 857 N N . PHE A 1 115 ? -23.100 -25.373 -38.533 1.00 90.25 115 PHE A N 1
ATOM 858 C CA . PHE A 1 115 ? -22.067 -25.329 -37.502 1.00 90.25 115 PHE A CA 1
ATOM 859 C C . PHE A 1 115 ? -22.680 -25.064 -36.122 1.00 90.25 115 PHE A C 1
ATOM 861 O O . PHE A 1 115 ? -22.439 -25.848 -35.205 1.00 90.25 115 PHE A O 1
ATOM 868 N N . LEU A 1 116 ? -23.496 -24.012 -35.986 1.00 83.06 116 LEU A N 1
ATOM 869 C CA . LEU A 1 116 ? -24.145 -23.641 -34.726 1.00 83.06 116 LEU A CA 1
ATOM 870 C C . LEU A 1 116 ? -25.054 -24.754 -34.193 1.00 83.06 116 LEU A C 1
ATOM 872 O O . LEU A 1 116 ? -24.989 -25.042 -33.000 1.00 83.06 116 LEU A O 1
ATOM 876 N N . ASP A 1 117 ? -25.828 -25.418 -35.051 1.00 79.38 117 ASP A N 1
ATOM 877 C CA . ASP A 1 117 ? -26.675 -26.554 -34.674 1.00 79.38 117 ASP A CA 1
ATOM 878 C C . ASP A 1 117 ? -25.832 -27.681 -34.059 1.00 79.38 117 ASP A C 1
ATOM 880 O O . ASP A 1 117 ? -26.145 -28.168 -32.975 1.00 79.38 117 ASP A O 1
ATOM 884 N N . VAL A 1 118 ? -24.701 -28.035 -34.681 1.00 78.56 118 VAL A N 1
ATOM 885 C CA . VAL A 1 118 ? -23.816 -29.096 -34.173 1.00 78.56 118 VAL A CA 1
ATOM 886 C C . VAL A 1 118 ? -23.131 -28.695 -32.867 1.00 78.56 118 VAL A C 1
ATOM 888 O O . VAL A 1 118 ? -23.099 -29.486 -31.924 1.00 78.56 118 VAL A O 1
ATOM 891 N N . VAL A 1 119 ? -22.571 -27.483 -32.782 1.00 86.38 119 VAL A N 1
ATOM 892 C CA . VAL A 1 119 ? -21.825 -27.070 -31.583 1.00 86.38 119 VAL A CA 1
ATOM 893 C C . VAL A 1 119 ? -22.729 -26.686 -30.420 1.00 86.38 119 VAL A C 1
ATOM 895 O O . VAL A 1 119 ? -22.227 -26.603 -29.303 1.00 86.38 119 VAL A O 1
ATOM 898 N N . THR A 1 120 ? -24.029 -26.448 -30.626 1.00 80.19 120 THR A N 1
ATOM 899 C CA . THR A 1 120 ? -24.991 -26.128 -29.552 1.00 80.19 120 THR A CA 1
ATOM 900 C C . THR A 1 120 ? -25.883 -27.290 -29.128 1.00 80.19 120 THR A C 1
ATOM 902 O O . THR A 1 120 ? -26.479 -27.202 -28.056 1.00 80.19 120 THR A O 1
ATOM 905 N N . ASP A 1 121 ? -25.920 -28.392 -29.881 1.00 77.94 121 ASP A N 1
ATOM 906 C CA . ASP A 1 121 ? -26.678 -29.592 -29.519 1.00 77.94 121 ASP A CA 1
ATOM 907 C C . ASP A 1 121 ? -26.029 -30.348 -28.334 1.00 77.94 121 ASP A C 1
ATOM 909 O O . ASP A 1 121 ? -24.917 -30.880 -28.463 1.00 77.94 121 ASP A O 1
ATOM 913 N N . PRO A 1 122 ? -26.710 -30.463 -27.175 1.00 78.00 122 PRO A N 1
ATOM 914 C CA . PRO A 1 122 ? -26.206 -31.218 -26.028 1.00 78.00 122 PRO A CA 1
ATOM 915 C C . PRO A 1 122 ? -25.914 -32.696 -26.331 1.00 78.00 122 PRO A C 1
ATOM 917 O O . PRO A 1 122 ? -25.013 -33.279 -25.725 1.00 78.00 122 PRO A O 1
ATOM 920 N N . ALA A 1 123 ? -26.630 -33.316 -27.276 1.00 83.56 123 ALA A N 1
ATOM 921 C CA . ALA A 1 123 ? -26.415 -34.714 -27.651 1.00 83.56 123 ALA A CA 1
ATOM 922 C C . ALA A 1 123 ? -25.079 -34.923 -28.384 1.00 83.56 123 ALA A C 1
ATOM 924 O O . ALA A 1 123 ? -24.507 -36.018 -28.341 1.00 83.56 123 ALA A O 1
ATOM 925 N N . LEU A 1 124 ? -24.544 -33.874 -29.012 1.00 80.00 124 LEU A N 1
ATOM 926 C CA . LEU A 1 124 ? -23.307 -33.922 -29.790 1.00 80.00 124 LEU A CA 1
ATOM 927 C C . LEU A 1 124 ? -22.080 -33.443 -28.999 1.00 80.00 124 LEU A C 1
ATOM 929 O O . LEU A 1 124 ? -20.955 -33.757 -29.395 1.00 80.00 124 LEU A O 1
ATOM 933 N N . ARG A 1 125 ? -22.284 -32.763 -27.863 1.00 89.56 125 ARG A N 1
ATOM 934 C CA . ARG A 1 125 ? -21.236 -32.280 -26.948 1.00 89.56 125 ARG A CA 1
ATOM 935 C C . ARG A 1 125 ? -20.655 -33.387 -26.048 1.00 89.56 125 ARG A C 1
ATOM 937 O O . ARG A 1 125 ? -21.403 -34.276 -25.641 1.00 89.56 125 ARG A O 1
ATOM 944 N N . PRO A 1 126 ? -19.357 -33.345 -25.687 1.00 94.94 126 PRO A N 1
ATOM 945 C CA . PRO A 1 126 ? -18.390 -32.290 -26.002 1.00 94.94 126 PRO A CA 1
ATOM 946 C C . PRO A 1 126 ? -17.914 -32.284 -27.459 1.00 94.94 126 PRO A C 1
ATOM 948 O O . PRO A 1 126 ? -17.667 -33.342 -28.045 1.00 94.94 126 PRO A O 1
ATOM 951 N N . VAL A 1 127 ? -17.806 -31.085 -28.041 1.00 96.75 127 VAL A N 1
ATOM 952 C CA . VAL A 1 127 ? -17.446 -30.872 -29.453 1.00 96.75 127 VAL A CA 1
ATOM 953 C C . VAL A 1 127 ? -16.058 -30.250 -29.566 1.00 96.75 127 VAL A C 1
ATOM 955 O O . VAL A 1 127 ? -15.752 -29.294 -28.860 1.00 96.75 127 VAL A O 1
ATOM 958 N N . PHE A 1 128 ? -15.245 -30.747 -30.498 1.00 97.25 128 PHE A N 1
ATOM 959 C CA . PHE A 1 128 ? -14.009 -30.100 -30.937 1.00 97.25 128 PHE A CA 1
ATOM 960 C C . PHE A 1 128 ? -14.123 -29.691 -32.406 1.00 97.25 128 PHE A C 1
ATOM 962 O O . PHE A 1 128 ? -14.387 -30.540 -33.256 1.00 97.25 128 PHE A O 1
ATOM 969 N N . PHE A 1 129 ? -13.910 -28.416 -32.730 1.00 97.38 129 PHE A N 1
ATOM 970 C CA . PHE A 1 129 ? -13.944 -27.930 -34.112 1.00 97.38 129 PHE A CA 1
ATOM 971 C C . PHE A 1 129 ? -12.612 -27.312 -34.540 1.00 97.38 129 PHE A C 1
ATOM 973 O O . PHE A 1 129 ? -11.932 -26.652 -33.752 1.00 97.38 129 PHE A O 1
ATOM 980 N N . HIS A 1 130 ? -12.220 -27.531 -35.798 1.00 95.88 130 HIS A N 1
ATOM 981 C CA . HIS A 1 130 ? -10.893 -27.130 -36.258 1.00 95.88 130 HIS A CA 1
ATOM 982 C C . HIS A 1 130 ? -10.794 -26.842 -37.763 1.00 95.88 130 HIS A C 1
ATOM 984 O O . HIS A 1 130 ? -11.593 -27.307 -38.578 1.00 95.88 130 HIS A O 1
ATOM 990 N N . CYS A 1 131 ? -9.729 -26.128 -38.135 1.00 93.00 131 CYS A N 1
ATOM 991 C CA . CYS A 1 131 ? -9.257 -25.952 -39.507 1.00 93.00 131 CYS A CA 1
ATOM 992 C C . CYS A 1 131 ? -7.854 -26.578 -39.655 1.00 93.00 131 CYS A C 1
ATOM 994 O O . CYS A 1 131 ? -7.571 -27.594 -39.027 1.00 93.00 131 CYS A O 1
ATOM 996 N N . ARG A 1 132 ? -6.951 -26.040 -40.486 1.00 89.25 132 ARG A N 1
ATOM 997 C CA . ARG A 1 132 ? -5.577 -26.568 -40.575 1.00 89.25 132 ARG A CA 1
ATOM 998 C C . ARG A 1 132 ? -4.747 -26.239 -39.329 1.00 89.25 132 ARG A C 1
ATOM 1000 O O . ARG A 1 132 ? -4.360 -27.165 -38.630 1.00 89.25 132 ARG A O 1
ATOM 1007 N N . GLN A 1 133 ? -4.535 -24.955 -39.048 1.00 87.75 133 GLN A N 1
ATOM 1008 C CA . GLN A 1 133 ? -3.711 -24.458 -37.928 1.00 87.75 133 GLN A CA 1
ATOM 1009 C C . GLN A 1 133 ? -4.532 -24.027 -36.705 1.00 87.75 133 GLN A C 1
ATOM 1011 O O . GLN A 1 133 ? -3.987 -23.715 -35.649 1.00 87.75 133 GLN A O 1
ATOM 1016 N N . GLY A 1 134 ? -5.856 -23.986 -36.859 1.00 87.94 134 GLY A N 1
ATOM 1017 C CA . GLY A 1 134 ? -6.764 -23.523 -35.821 1.00 87.94 134 GLY A CA 1
ATOM 1018 C C . GLY A 1 134 ? -6.854 -22.012 -35.696 1.00 87.94 134 GLY A C 1
ATOM 1019 O O . GLY A 1 134 ? -7.295 -21.559 -34.653 1.00 87.94 134 GLY A O 1
ATOM 1020 N N . GLU A 1 135 ? -6.461 -21.261 -36.724 1.00 88.25 135 GLU A N 1
ATOM 1021 C CA . GLU A 1 135 ? -6.387 -19.793 -36.733 1.00 88.25 135 GLU A CA 1
ATOM 1022 C C . GLU A 1 135 ? -7.622 -19.184 -37.426 1.00 88.25 135 GLU A C 1
ATOM 1024 O O . GLU A 1 135 ? -8.521 -18.685 -36.753 1.00 88.25 135 GLU A O 1
ATOM 1029 N N . ASP A 1 136 ? -7.730 -19.320 -38.757 1.00 86.62 136 ASP A N 1
ATOM 1030 C CA . ASP A 1 136 ? -8.661 -18.516 -39.569 1.00 86.62 136 ASP A CA 1
ATOM 1031 C C . ASP A 1 136 ? -10.124 -18.986 -39.519 1.00 86.62 136 ASP A C 1
ATOM 1033 O O . ASP A 1 136 ? -10.952 -18.429 -38.803 1.00 86.62 136 ASP A O 1
ATOM 1037 N N . ARG A 1 137 ? -10.465 -20.056 -40.255 1.00 90.31 137 ARG A N 1
ATOM 1038 C CA . ARG A 1 137 ? -11.830 -20.629 -40.309 1.00 90.31 137 ARG A CA 1
ATOM 1039 C C . ARG A 1 137 ? -12.363 -20.984 -38.916 1.00 90.31 137 ARG A C 1
ATOM 1041 O O . ARG A 1 137 ? -13.538 -20.769 -38.626 1.00 90.31 137 ARG A O 1
ATOM 1048 N N . THR A 1 138 ? -11.481 -21.494 -38.054 1.00 92.94 138 THR A N 1
ATOM 1049 C CA . THR A 1 138 ? -11.781 -21.759 -36.642 1.00 92.94 138 THR A CA 1
ATOM 1050 C C . THR A 1 138 ? -12.072 -20.461 -35.891 1.00 92.94 138 THR A C 1
ATOM 1052 O O . THR A 1 138 ? -13.046 -20.406 -35.151 1.00 92.94 138 THR A O 1
ATOM 1055 N N . GLY A 1 139 ? -11.275 -19.409 -36.097 1.00 91.44 139 GLY A N 1
ATOM 1056 C CA . GLY A 1 139 ? -11.477 -18.098 -35.485 1.00 91.44 139 GLY A CA 1
ATOM 1057 C C . GLY A 1 139 ? -12.799 -17.445 -35.884 1.00 91.44 139 GLY A C 1
ATOM 1058 O O . GLY A 1 139 ? -13.519 -16.980 -35.009 1.00 91.44 139 GLY A O 1
ATOM 1059 N N . VAL A 1 140 ? -13.177 -17.495 -37.166 1.00 89.00 140 VAL A N 1
ATOM 1060 C CA . VAL A 1 140 ? -14.461 -16.955 -37.656 1.00 89.00 140 VAL A CA 1
ATOM 1061 C C . VAL A 1 140 ? -15.649 -17.660 -37.006 1.00 89.00 140 VAL A C 1
ATOM 1063 O O . VAL A 1 140 ? -16.563 -17.010 -36.500 1.00 89.00 140 VAL A O 1
ATOM 1066 N N . MET A 1 141 ? -15.635 -18.994 -36.975 1.00 93.38 141 MET A N 1
ATOM 1067 C CA . MET A 1 141 ? -16.720 -19.761 -36.359 1.00 93.38 141 MET A CA 1
ATOM 1068 C C . MET A 1 141 ? -16.749 -19.607 -34.832 1.00 93.38 141 MET A C 1
ATOM 1070 O O . MET A 1 141 ? -17.833 -19.546 -34.251 1.00 93.38 141 MET A O 1
ATOM 1074 N N . ALA A 1 142 ? -15.586 -19.457 -34.185 1.00 93.56 142 ALA A N 1
ATOM 1075 C CA . ALA A 1 142 ? -15.498 -19.103 -32.770 1.00 93.56 142 ALA A CA 1
ATOM 1076 C C . ALA A 1 142 ? -16.097 -17.712 -32.508 1.00 93.56 142 ALA A C 1
ATOM 1078 O O . ALA A 1 142 ? -16.945 -17.586 -31.632 1.00 93.56 142 ALA A O 1
ATOM 1079 N N . ALA A 1 143 ? -15.756 -16.698 -33.307 1.00 88.12 143 ALA A N 1
ATOM 1080 C CA . ALA A 1 143 ? -16.294 -15.345 -33.178 1.00 88.12 143 ALA A CA 1
ATOM 1081 C C . ALA A 1 143 ? -17.823 -15.319 -33.340 1.00 88.12 143 ALA A C 1
ATOM 1083 O O . ALA A 1 143 ? -18.528 -14.739 -32.515 1.00 88.12 143 ALA A O 1
ATOM 1084 N N . ILE A 1 144 ? -18.360 -16.022 -34.342 1.00 84.12 144 ILE A N 1
ATOM 1085 C CA . ILE A 1 144 ? -19.811 -16.137 -34.539 1.00 84.12 144 ILE A CA 1
ATOM 1086 C C . ILE A 1 144 ? -20.468 -16.878 -33.364 1.00 84.12 144 ILE A C 1
ATOM 1088 O O . ILE A 1 144 ? -21.520 -16.447 -32.889 1.00 84.12 144 ILE A O 1
ATOM 1092 N N . TYR A 1 145 ? -19.852 -17.946 -32.844 1.00 86.69 145 TYR A N 1
ATOM 1093 C CA . TYR A 1 145 ? -20.326 -18.633 -31.637 1.00 86.69 145 TYR A CA 1
ATOM 1094 C C . TYR A 1 145 ? -20.347 -17.691 -30.423 1.00 86.69 145 TYR A C 1
ATOM 1096 O O . TYR A 1 145 ? -21.366 -17.592 -29.737 1.00 86.69 145 TYR A O 1
ATOM 1104 N N . ARG A 1 146 ? -19.269 -16.933 -30.195 1.00 85.94 146 ARG A N 1
ATOM 1105 C CA . ARG A 1 146 ? -19.175 -15.927 -29.130 1.00 85.94 146 ARG A CA 1
ATOM 1106 C C . ARG A 1 146 ? -20.275 -14.872 -29.258 1.00 85.94 146 ARG A C 1
ATOM 1108 O O . ARG A 1 146 ? -20.969 -14.597 -28.281 1.00 85.94 146 ARG A O 1
ATOM 1115 N N . MET A 1 147 ? -20.503 -14.333 -30.457 1.00 81.38 147 MET A N 1
ATOM 1116 C CA . MET A 1 147 ? -21.521 -13.303 -30.706 1.00 81.38 147 MET A CA 1
ATOM 1117 C C . MET A 1 147 ? -22.955 -13.832 -30.570 1.00 81.38 147 MET A C 1
ATOM 1119 O O . MET A 1 147 ? -23.812 -13.156 -30.005 1.00 81.38 147 MET A O 1
ATOM 1123 N N . GLN A 1 148 ? -23.242 -15.033 -31.078 1.00 72.38 148 GLN A N 1
ATOM 1124 C CA . GLN A 1 148 ? -24.616 -15.546 -31.174 1.00 72.38 148 GLN A CA 1
ATOM 1125 C C . GLN A 1 148 ? -25.052 -16.392 -29.980 1.00 72.38 148 GLN A C 1
ATOM 1127 O O . GLN A 1 148 ? -26.216 -16.339 -29.590 1.00 72.38 148 GLN A O 1
ATOM 1132 N N . VAL A 1 149 ? -24.139 -17.169 -29.399 1.00 73.94 149 VAL A N 1
ATOM 1133 C CA . VAL A 1 149 ? -24.444 -18.092 -28.295 1.00 73.94 149 VAL A CA 1
ATOM 1134 C C . VAL A 1 149 ? -24.119 -17.452 -26.950 1.00 73.94 149 VAL A C 1
ATOM 1136 O O . VAL A 1 149 ? -24.889 -17.589 -26.002 1.00 73.94 149 VAL A O 1
ATOM 1139 N N . GLN A 1 150 ? -23.016 -16.704 -26.873 1.00 71.69 150 GLN A N 1
ATOM 1140 C CA . GLN A 1 150 ? -22.552 -16.083 -25.628 1.00 71.69 150 GLN A CA 1
ATOM 1141 C C . GLN A 1 150 ? -22.773 -14.562 -25.579 1.00 71.69 150 GLN A C 1
ATOM 1143 O O . GLN A 1 150 ? -22.532 -13.941 -24.545 1.00 71.69 150 GLN A O 1
ATOM 1148 N N . GLY A 1 151 ? -23.292 -13.966 -26.657 1.00 61.34 151 GLY A N 1
ATOM 1149 C CA . GLY A 1 151 ? -23.693 -12.559 -26.706 1.00 61.34 151 GLY A CA 1
ATOM 1150 C C . GLY A 1 151 ? -22.538 -11.558 -26.675 1.00 61.34 151 GLY A C 1
ATOM 1151 O O . GLY A 1 151 ? -22.747 -10.427 -26.236 1.00 61.34 151 GLY A O 1
ATOM 1152 N N . TRP A 1 152 ? -21.336 -11.961 -27.092 1.00 76.25 152 TRP A N 1
ATOM 1153 C CA . TRP A 1 152 ? -20.181 -11.068 -27.183 1.00 76.25 152 TRP A CA 1
ATOM 1154 C C . TRP A 1 152 ? -20.440 -9.924 -28.168 1.00 76.25 152 TRP A C 1
ATOM 1156 O O . TRP A 1 152 ? -21.135 -10.109 -29.171 1.00 76.25 152 TRP A O 1
ATOM 1166 N N . SER A 1 153 ? -19.858 -8.750 -27.897 1.00 71.31 153 SER A N 1
ATOM 1167 C CA . SER A 1 153 ? -19.806 -7.682 -28.897 1.00 71.31 153 SER A CA 1
ATOM 1168 C C . SER A 1 153 ? -18.968 -8.132 -30.090 1.00 71.31 153 SER A C 1
ATOM 1170 O O . SER A 1 153 ? -18.067 -8.968 -29.946 1.00 71.31 153 SER A O 1
ATOM 1172 N N . LEU A 1 154 ? -19.241 -7.553 -31.263 1.00 73.31 154 LEU A N 1
ATOM 1173 C CA . LEU A 1 154 ? -18.397 -7.747 -32.438 1.00 73.31 154 LEU A CA 1
ATOM 1174 C C . LEU A 1 154 ? -16.921 -7.481 -32.102 1.00 73.31 154 LEU A C 1
ATOM 1176 O O . LEU A 1 154 ? -16.056 -8.268 -32.460 1.00 73.31 154 LEU A O 1
ATOM 1180 N N . GLU A 1 155 ? -16.646 -6.417 -31.349 1.00 70.81 155 GLU A N 1
ATOM 1181 C CA . GLU A 1 155 ? -15.294 -6.012 -30.948 1.00 70.81 155 GLU A CA 1
ATOM 1182 C C . GLU A 1 155 ? -14.583 -7.081 -30.104 1.00 70.81 155 GLU A C 1
ATOM 1184 O O . GLU A 1 155 ? -13.444 -7.434 -30.400 1.00 70.81 155 GLU A O 1
ATOM 1189 N N . ALA A 1 156 ? -15.253 -7.658 -29.101 1.00 74.31 156 ALA A N 1
ATOM 1190 C CA . ALA A 1 156 ? -14.658 -8.700 -28.263 1.00 74.31 156 ALA A CA 1
ATOM 1191 C C . ALA A 1 156 ? -14.446 -10.010 -29.036 1.00 74.31 156 ALA A C 1
ATOM 1193 O O . ALA A 1 156 ? -13.425 -10.678 -28.876 1.00 74.31 156 ALA A O 1
ATOM 1194 N N . ALA A 1 157 ? -15.400 -10.377 -29.896 1.00 82.38 157 ALA A N 1
ATOM 1195 C CA . ALA A 1 157 ? -15.297 -11.579 -30.718 1.00 82.38 157 ALA A CA 1
ATOM 1196 C C . ALA A 1 157 ? -14.161 -11.462 -31.745 1.00 82.38 157 ALA A C 1
ATOM 1198 O O . ALA A 1 157 ? -13.447 -12.431 -31.996 1.00 82.38 157 ALA A O 1
ATOM 1199 N N . MET A 1 158 ? -13.955 -10.259 -32.284 1.00 80.88 158 MET A N 1
ATOM 1200 C CA . MET A 1 158 ? -12.825 -9.926 -33.149 1.00 80.88 158 MET A CA 1
ATOM 1201 C C . MET A 1 158 ? -11.497 -9.976 -32.390 1.00 80.88 158 MET A C 1
ATOM 1203 O O . MET A 1 158 ? -10.546 -10.559 -32.900 1.00 80.88 158 MET A O 1
ATOM 1207 N N . ALA A 1 159 ? -11.447 -9.448 -31.164 1.00 79.25 159 ALA A N 1
ATOM 1208 C CA . ALA A 1 159 ? -10.248 -9.492 -30.331 1.00 79.25 159 ALA A CA 1
ATOM 1209 C C . ALA A 1 159 ? -9.821 -10.932 -29.993 1.00 79.25 159 ALA A C 1
ATOM 1211 O O . ALA A 1 159 ? -8.642 -11.257 -30.103 1.00 79.25 159 ALA A O 1
ATOM 1212 N N . GLU A 1 160 ? -10.758 -11.827 -29.650 1.00 87.31 160 GLU A N 1
ATOM 1213 C CA . GLU A 1 160 ? -10.438 -13.252 -29.457 1.00 87.31 160 GLU A CA 1
ATOM 1214 C C . GLU A 1 160 ? -10.016 -13.917 -30.774 1.00 87.31 160 GLU A C 1
ATOM 1216 O O . GLU A 1 160 ? -9.060 -14.689 -30.809 1.00 87.31 160 GLU A O 1
ATOM 1221 N N . MET A 1 161 ? -10.695 -13.615 -31.880 1.00 88.44 161 MET A N 1
ATOM 1222 C CA . MET A 1 161 ? -10.319 -14.148 -33.188 1.00 88.44 161 MET A CA 1
ATOM 1223 C C . MET A 1 161 ? -8.870 -13.777 -33.556 1.00 88.44 161 MET A C 1
ATOM 1225 O O . MET A 1 161 ? -8.112 -14.650 -33.980 1.00 88.44 161 MET A O 1
ATOM 1229 N N . GLU A 1 162 ? -8.470 -12.522 -33.333 1.00 83.56 162 GLU A N 1
ATOM 1230 C CA . GLU A 1 162 ? -7.109 -12.016 -33.558 1.00 83.56 162 GLU A CA 1
ATOM 1231 C C . GLU A 1 162 ? -6.095 -12.617 -32.566 1.00 83.56 162 GLU A C 1
ATOM 1233 O O . GLU A 1 162 ? -5.025 -13.059 -32.986 1.00 83.56 162 GLU A O 1
ATOM 1238 N N . ALA A 1 163 ? -6.450 -12.750 -31.282 1.00 82.69 163 ALA A N 1
ATOM 1239 C CA . ALA A 1 163 ? -5.597 -13.362 -30.255 1.00 82.69 163 ALA A CA 1
ATOM 1240 C C . ALA A 1 163 ? -5.233 -14.828 -30.557 1.00 82.69 163 ALA A C 1
ATOM 1242 O O . ALA A 1 163 ? -4.163 -15.299 -30.175 1.00 82.69 163 ALA A O 1
ATOM 1243 N N . PHE A 1 164 ? -6.092 -15.549 -31.284 1.00 84.38 164 PHE A N 1
ATOM 1244 C CA . PHE A 1 164 ? -5.823 -16.917 -31.734 1.00 84.38 164 PHE A CA 1
ATOM 1245 C C . PHE A 1 164 ? -5.212 -17.005 -33.146 1.00 84.38 164 PHE A C 1
ATOM 1247 O O . PHE A 1 164 ? -5.250 -18.070 -33.769 1.00 84.38 164 PHE A O 1
ATOM 1254 N N . GLY A 1 165 ? -4.608 -15.914 -33.631 1.00 79.75 165 GLY A N 1
ATOM 1255 C CA . GLY A 1 165 ? -3.740 -15.903 -34.810 1.00 79.75 165 GLY A CA 1
ATOM 1256 C C . GLY A 1 165 ? -4.427 -15.601 -36.141 1.00 79.75 165 GLY A C 1
ATOM 1257 O O . GLY A 1 165 ? -3.810 -15.822 -37.175 1.00 79.75 165 GLY A O 1
ATOM 1258 N N . PHE A 1 166 ? -5.673 -15.108 -36.152 1.00 83.19 166 PHE A N 1
ATOM 1259 C CA . PHE A 1 166 ? -6.365 -14.777 -37.405 1.00 83.19 166 PHE A CA 1
ATOM 1260 C C . PHE A 1 166 ? -5.578 -13.754 -38.243 1.00 83.19 166 PHE A C 1
ATOM 1262 O O . PHE A 1 166 ? -5.352 -12.617 -37.820 1.00 83.19 166 PHE A O 1
ATOM 1269 N N . GLY A 1 167 ? -5.198 -14.137 -39.466 1.00 67.62 167 GLY A N 1
ATOM 1270 C CA . GLY A 1 167 ? -4.433 -13.282 -40.369 1.00 67.62 167 GLY A CA 1
ATOM 1271 C C . GLY A 1 167 ? -5.313 -12.239 -41.065 1.00 67.62 167 GLY A C 1
ATOM 1272 O O . GLY A 1 167 ? -6.188 -12.578 -41.861 1.00 67.62 167 GLY A O 1
ATOM 1273 N N . GLY A 1 168 ? -5.042 -10.945 -40.857 1.00 56.91 168 GLY A N 1
ATOM 1274 C CA . GLY A 1 168 ? -5.796 -9.831 -41.466 1.00 56.91 168 GLY A CA 1
ATOM 1275 C C . GLY A 1 168 ? -5.824 -9.789 -43.008 1.00 56.91 168 GLY A C 1
ATOM 1276 O O . GLY A 1 168 ? -6.550 -8.981 -43.583 1.00 56.91 168 GLY A O 1
ATOM 1277 N N . GLN A 1 169 ? -5.070 -10.668 -43.671 1.00 52.38 169 GLN A N 1
ATOM 1278 C CA . GLN A 1 169 ? -5.037 -10.877 -45.122 1.00 52.38 169 GLN A CA 1
ATOM 1279 C C . GLN A 1 169 ? -6.287 -11.573 -45.702 1.00 52.38 169 GLN A C 1
ATOM 1281 O O . GLN A 1 169 ? -6.517 -11.490 -46.906 1.00 52.38 169 GLN A O 1
ATOM 1286 N N . PHE A 1 170 ? -7.136 -12.198 -44.874 1.00 59.72 170 PHE A N 1
ATOM 1287 C CA . PHE A 1 170 ? -8.377 -12.858 -45.309 1.00 59.72 170 PHE A CA 1
ATOM 1288 C C . PHE A 1 170 ? -9.601 -11.934 -45.188 1.00 59.72 170 PHE A C 1
ATOM 1290 O O . PHE A 1 170 ? -10.488 -12.125 -44.350 1.00 59.72 170 PHE A O 1
ATOM 1297 N N . LEU A 1 171 ? -9.636 -10.894 -46.029 1.00 56.44 171 LEU A N 1
ATOM 1298 C CA . LEU A 1 171 ? -10.627 -9.812 -45.960 1.00 56.44 171 LEU A CA 1
ATOM 1299 C C . LEU A 1 171 ? -12.086 -10.299 -46.038 1.00 56.44 171 LEU A C 1
ATOM 1301 O O . LEU A 1 171 ? -12.928 -9.759 -45.325 1.00 56.44 171 LEU A O 1
ATOM 1305 N N . ASP A 1 172 ? -12.401 -11.320 -46.837 1.00 60.34 172 ASP A N 1
ATOM 1306 C CA . ASP A 1 172 ? -13.783 -11.801 -47.006 1.00 60.34 172 ASP A CA 1
ATOM 1307 C C . ASP A 1 172 ? -14.256 -12.726 -45.868 1.00 60.34 172 ASP A C 1
ATOM 1309 O O . ASP A 1 172 ? -15.435 -12.707 -45.496 1.00 60.34 172 ASP A O 1
ATOM 1313 N N . LEU A 1 173 ? -13.335 -13.446 -45.218 1.00 63.91 173 LEU A N 1
ATOM 1314 C CA . LEU A 1 173 ? -13.602 -14.131 -43.948 1.00 63.91 173 LEU A CA 1
ATOM 1315 C C . LEU A 1 173 ? -13.839 -13.113 -42.825 1.00 63.91 173 LEU A C 1
ATOM 1317 O O . LEU A 1 173 ? -14.805 -13.241 -42.073 1.00 63.91 173 LEU A O 1
ATOM 1321 N N . LYS A 1 174 ? -13.039 -12.041 -42.768 1.00 70.81 174 LYS A N 1
ATOM 1322 C CA . LYS A 1 174 ? -13.233 -10.937 -41.814 1.00 70.81 174 LYS A CA 1
ATOM 1323 C C . LYS A 1 174 ? -14.574 -10.222 -42.037 1.00 70.81 174 LYS A C 1
ATOM 1325 O O . LYS A 1 174 ? -15.303 -9.971 -41.078 1.00 70.81 174 LYS A O 1
ATOM 1330 N N . LYS A 1 175 ? -14.959 -9.966 -43.298 1.00 69.56 175 LYS A N 1
ATOM 1331 C CA . LYS A 1 175 ? -16.276 -9.400 -43.657 1.00 69.56 175 LYS A CA 1
ATOM 1332 C C . LYS A 1 175 ? -17.438 -10.248 -43.148 1.00 69.56 175 LYS A C 1
ATOM 1334 O O . LYS A 1 175 ? -18.469 -9.678 -42.808 1.00 69.56 175 LYS A O 1
ATOM 1339 N N . SER A 1 176 ? -17.293 -11.572 -43.072 1.00 67.00 176 SER A N 1
ATOM 1340 C CA . SER A 1 176 ? -18.370 -12.448 -42.597 1.00 67.00 176 SER A CA 1
ATOM 1341 C C . SER A 1 176 ? -18.744 -12.190 -41.139 1.00 67.00 176 SER A C 1
ATOM 1343 O O . SER A 1 176 ? -19.927 -12.153 -40.833 1.00 67.00 176 SER A O 1
ATOM 1345 N N . VAL A 1 177 ? -17.762 -11.911 -40.276 1.00 70.31 177 VAL A N 1
ATOM 1346 C CA . VAL A 1 177 ? -17.981 -11.547 -38.867 1.00 70.31 177 VAL A CA 1
ATOM 1347 C C . VAL A 1 177 ? -18.494 -10.105 -38.763 1.00 70.31 177 VAL A C 1
ATOM 1349 O O . VAL A 1 177 ? -19.477 -9.853 -38.075 1.00 70.31 177 VAL A O 1
ATOM 1352 N N . LEU A 1 178 ? -17.895 -9.175 -39.521 1.00 63.97 178 LEU A N 1
ATOM 1353 C CA . LEU A 1 178 ? -18.271 -7.750 -39.537 1.00 63.97 178 LEU A CA 1
ATOM 1354 C C . LEU A 1 178 ? -19.693 -7.482 -40.061 1.00 63.97 178 LEU A C 1
ATOM 1356 O O . LEU A 1 178 ? -20.328 -6.513 -39.654 1.00 63.97 178 LEU A O 1
ATOM 1360 N N . SER A 1 179 ? -20.175 -8.301 -40.998 1.00 58.22 179 SER A N 1
ATOM 1361 C CA . SER A 1 179 ? -21.515 -8.185 -41.594 1.00 58.22 179 SER A CA 1
ATOM 1362 C C . SER A 1 179 ? -22.543 -9.120 -40.959 1.00 58.22 179 SER A C 1
ATOM 1364 O O . SER A 1 179 ? -23.729 -9.036 -41.292 1.00 58.22 179 SER A O 1
ATOM 1366 N N . TYR A 1 180 ? -22.121 -9.997 -40.040 1.00 61.34 180 TYR A N 1
ATOM 1367 C CA . TYR A 1 180 ? -23.046 -10.858 -39.321 1.00 61.34 180 TYR A CA 1
ATOM 1368 C C . TYR A 1 180 ? -23.890 -9.994 -38.379 1.00 61.34 180 TYR A C 1
ATOM 1370 O O . TYR A 1 180 ? -23.328 -9.263 -37.561 1.00 61.34 180 TYR A O 1
ATOM 1378 N N . PRO A 1 181 ? -25.230 -10.043 -38.459 1.00 52.56 181 PRO A N 1
ATOM 1379 C CA . PRO A 1 181 ? -26.059 -9.212 -37.604 1.00 52.56 181 PRO A CA 1
ATOM 1380 C C . PRO A 1 181 ? -25.788 -9.548 -36.131 1.00 52.56 181 PRO A C 1
ATOM 1382 O O . PRO A 1 181 ? -26.000 -10.683 -35.689 1.00 52.56 181 PRO A O 1
ATOM 1385 N N . GLU A 1 182 ? -25.348 -8.546 -35.362 1.00 48.91 182 GLU A N 1
ATOM 1386 C CA . GLU A 1 182 ? -25.394 -8.593 -33.899 1.00 48.91 182 GLU A CA 1
ATOM 1387 C C . GLU A 1 182 ? -26.819 -8.965 -33.466 1.00 48.91 182 GLU A C 1
ATOM 1389 O O . GLU A 1 182 ? -27.781 -8.676 -34.184 1.00 48.91 182 GLU A O 1
ATOM 1394 N N . ALA A 1 183 ? -26.975 -9.646 -32.327 1.00 42.50 183 ALA A N 1
ATOM 1395 C CA . ALA A 1 183 ? -28.256 -10.175 -31.849 1.00 42.50 183 ALA A CA 1
ATOM 1396 C C . ALA A 1 183 ? -29.327 -9.066 -31.661 1.00 42.50 183 ALA A C 1
ATOM 1398 O O . ALA A 1 183 ? -29.549 -8.568 -30.556 1.00 42.50 183 ALA A O 1
ATOM 1399 N N . GLY A 1 184 ? -29.975 -8.674 -32.763 1.00 38.50 184 GLY A N 1
ATOM 1400 C CA . GLY A 1 184 ? -30.842 -7.497 -32.879 1.00 38.50 184 GLY A CA 1
ATOM 1401 C C . GLY A 1 184 ? -31.663 -7.411 -34.178 1.00 38.50 184 GLY A C 1
ATOM 1402 O O . GLY A 1 184 ? -32.463 -6.496 -34.344 1.00 38.50 184 GLY A O 1
ATOM 1403 N N . GLY A 1 185 ? -31.525 -8.367 -35.102 1.00 34.59 185 GLY A N 1
ATOM 1404 C CA . GLY A 1 185 ? -32.222 -8.373 -36.394 1.00 34.59 185 GLY A CA 1
ATOM 1405 C C . GLY A 1 185 ? -33.380 -9.371 -36.497 1.00 34.59 185 GLY A C 1
ATOM 1406 O O . GLY A 1 185 ? -33.406 -10.161 -37.435 1.00 34.59 185 GLY A O 1
ATOM 1407 N N . ARG A 1 186 ? -34.333 -9.397 -35.556 1.00 39.31 186 ARG A N 1
ATOM 1408 C CA . ARG A 1 186 ? -35.575 -10.183 -35.714 1.00 39.31 186 ARG A CA 1
ATOM 1409 C C . ARG A 1 186 ? -36.801 -9.371 -35.302 1.00 39.31 186 ARG A C 1
ATOM 1411 O O . ARG A 1 186 ? -37.144 -9.287 -34.133 1.00 39.31 186 ARG A O 1
ATOM 1418 N N . LYS A 1 187 ? -37.510 -8.824 -36.291 1.00 34.22 187 LYS A N 1
ATOM 1419 C CA . LYS A 1 187 ? -38.960 -8.613 -36.210 1.00 34.22 187 LYS A CA 1
ATOM 1420 C C . LYS A 1 187 ? -39.605 -9.521 -37.246 1.00 34.22 187 LYS A C 1
ATOM 1422 O O . LYS A 1 187 ? -39.749 -9.142 -38.402 1.00 34.22 187 LYS A O 1
ATOM 1427 N N . THR A 1 188 ? -39.995 -10.719 -36.834 1.00 35.69 188 THR A N 1
ATOM 1428 C CA . THR A 1 188 ? -40.888 -11.566 -37.627 1.00 35.69 188 THR A CA 1
ATOM 1429 C C . THR A 1 188 ? -42.148 -11.755 -36.797 1.00 35.69 188 THR A C 1
ATOM 1431 O O . THR A 1 188 ? -42.153 -12.509 -35.830 1.00 35.69 188 THR A O 1
ATOM 1434 N N . LYS A 1 189 ? -43.224 -11.031 -37.134 1.00 38.88 189 LYS A N 1
ATOM 1435 C CA . LYS A 1 189 ? -44.568 -11.375 -36.650 1.00 38.88 189 LYS A CA 1
ATOM 1436 C C . LYS A 1 189 ? -44.922 -12.730 -37.264 1.00 38.88 189 LYS A C 1
ATOM 1438 O O . LYS A 1 189 ? -45.353 -12.789 -38.411 1.00 38.88 189 LYS A O 1
ATOM 1443 N N . VAL A 1 190 ? -44.690 -13.814 -36.529 1.00 43.19 190 VAL A N 1
ATOM 1444 C CA . VAL A 1 190 ? -45.122 -15.159 -36.921 1.00 43.19 190 VAL A CA 1
ATOM 1445 C C . VAL A 1 190 ? -46.487 -15.406 -36.292 1.00 43.19 190 VAL A C 1
ATOM 1447 O O . VAL A 1 190 ? -46.635 -15.332 -35.076 1.00 43.19 190 VAL A O 1
ATOM 1450 N N . ARG A 1 191 ? -47.494 -15.670 -37.128 1.00 43.62 191 ARG A N 1
ATOM 1451 C CA . ARG A 1 191 ? -48.850 -16.031 -36.693 1.00 43.62 191 ARG A CA 1
ATOM 1452 C C . ARG A 1 191 ? -48.797 -17.323 -35.863 1.00 43.62 191 ARG A C 1
ATOM 1454 O O . ARG A 1 191 ? -48.204 -18.307 -36.303 1.00 43.62 191 ARG A O 1
ATOM 1461 N N . MET A 1 192 ? -49.399 -17.311 -34.676 1.00 56.56 192 MET A N 1
ATOM 1462 C CA . MET A 1 192 ? -49.571 -18.492 -33.824 1.00 56.56 192 MET A CA 1
ATOM 1463 C C . MET A 1 192 ? -50.468 -19.529 -34.517 1.00 56.56 192 MET A C 1
ATOM 1465 O O . MET A 1 192 ? -51.444 -19.166 -35.174 1.00 56.56 192 MET A O 1
ATOM 1469 N N . ALA A 1 193 ? -50.153 -20.821 -34.382 1.00 54.16 193 ALA A N 1
ATOM 1470 C CA . ALA A 1 193 ? -51.058 -21.876 -34.836 1.00 54.16 193 ALA A CA 1
ATOM 1471 C C . ALA A 1 193 ? -52.277 -21.972 -33.886 1.00 54.16 193 ALA A C 1
ATOM 1473 O O . ALA A 1 193 ? -52.096 -21.823 -32.671 1.00 54.16 193 ALA A O 1
ATOM 1474 N N . PRO A 1 194 ? -53.497 -22.245 -34.391 1.00 50.94 194 PRO A N 1
ATOM 1475 C CA . PRO A 1 194 ? -54.700 -22.342 -33.560 1.00 50.94 194 PRO A CA 1
ATOM 1476 C C . PRO A 1 194 ? -54.544 -23.378 -32.432 1.00 50.94 194 PRO A C 1
ATOM 1478 O O . PRO A 1 194 ? -54.119 -24.506 -32.677 1.00 50.94 194 PRO A O 1
ATOM 1481 N N . GLY A 1 195 ? -54.875 -22.991 -31.193 1.00 64.75 195 GLY A N 1
ATOM 1482 C CA . GLY A 1 195 ? -54.820 -23.843 -29.992 1.00 64.75 195 GLY A CA 1
ATOM 1483 C C . GLY A 1 195 ? -53.612 -23.614 -29.070 1.00 64.75 195 GLY A C 1
ATOM 1484 O O . GLY A 1 195 ? -53.731 -23.827 -27.869 1.00 64.75 195 GLY A O 1
ATOM 1485 N N . LEU A 1 196 ? -52.483 -23.107 -29.580 1.00 71.62 196 LEU A N 1
ATOM 1486 C CA . LEU A 1 196 ? -51.304 -22.791 -28.752 1.00 71.62 196 LEU A CA 1
ATOM 1487 C C . LEU A 1 196 ? -51.472 -21.513 -27.910 1.00 71.62 196 LEU A C 1
ATOM 1489 O O . LEU A 1 196 ? -50.910 -21.420 -26.822 1.00 71.62 196 LEU A O 1
ATOM 1493 N N . GLU A 1 197 ? -52.254 -20.545 -28.395 1.00 76.81 197 GLU A N 1
ATOM 1494 C CA . GLU A 1 197 ? -52.610 -19.335 -27.634 1.00 76.81 197 GLU A CA 1
ATOM 1495 C C . GLU A 1 197 ? -53.413 -19.685 -26.376 1.00 76.81 197 GLU A C 1
ATOM 1497 O O . GLU A 1 197 ? -53.185 -19.102 -25.322 1.00 76.81 197 GLU A O 1
ATOM 1502 N N . VAL A 1 198 ? -54.272 -20.709 -26.451 1.00 82.19 198 VAL A N 1
ATOM 1503 C CA . VAL A 1 198 ? -55.094 -21.162 -25.320 1.00 82.19 198 VAL A CA 1
ATOM 1504 C C . VAL A 1 198 ? -54.227 -21.719 -24.192 1.00 82.19 198 VAL A C 1
ATOM 1506 O O . VAL A 1 198 ? -54.446 -21.370 -23.033 1.00 82.19 198 VAL A O 1
ATOM 1509 N N . ASP A 1 199 ? -53.232 -22.556 -24.508 1.00 84.00 199 ASP A N 1
ATOM 1510 C CA . ASP A 1 199 ? -52.315 -23.105 -23.499 1.00 84.00 199 ASP A CA 1
ATOM 1511 C C . ASP A 1 199 ? -51.380 -22.029 -22.925 1.00 84.00 199 ASP A C 1
ATOM 1513 O O . ASP A 1 199 ? -51.124 -22.033 -21.721 1.00 84.00 199 ASP A O 1
ATOM 1517 N N . LEU A 1 200 ? -50.921 -21.075 -23.745 1.00 86.19 200 LEU A N 1
ATOM 1518 C CA . LEU A 1 200 ? -50.111 -19.944 -23.281 1.00 86.19 200 LEU A CA 1
ATOM 1519 C C . LEU A 1 200 ? -50.907 -19.024 -22.339 1.00 86.19 200 LEU A C 1
ATOM 1521 O O . LEU A 1 200 ? -50.434 -18.696 -21.253 1.00 86.19 200 LEU A O 1
ATOM 1525 N N . GLU A 1 201 ? -52.129 -18.641 -22.714 1.00 88.94 201 GLU A N 1
ATOM 1526 C CA . GLU A 1 201 ? -53.022 -17.832 -21.875 1.00 88.94 201 GLU A CA 1
ATOM 1527 C C . GLU A 1 201 ? -53.453 -18.569 -20.605 1.00 88.94 201 GLU A C 1
ATOM 1529 O O . GLU A 1 201 ? -53.569 -17.959 -19.540 1.00 88.94 201 GLU A O 1
ATOM 1534 N N . ALA A 1 202 ? -53.704 -19.878 -20.689 1.00 88.44 202 ALA A N 1
ATOM 1535 C CA . ALA A 1 202 ? -53.990 -20.707 -19.524 1.00 88.44 202 ALA A CA 1
ATOM 1536 C C . ALA A 1 202 ? -52.780 -20.775 -18.582 1.00 88.44 202 ALA A C 1
ATOM 1538 O O . ALA A 1 202 ? -52.948 -20.577 -17.381 1.00 88.44 202 ALA A O 1
ATOM 1539 N N . GLY A 1 203 ? -51.573 -20.991 -19.115 1.00 91.31 203 GLY A N 1
ATOM 1540 C CA . GLY A 1 203 ? -50.326 -20.960 -18.349 1.00 91.31 203 GLY A CA 1
ATOM 1541 C C . GLY A 1 203 ? -50.120 -19.617 -17.647 1.00 91.31 203 GLY A C 1
ATOM 1542 O O . GLY A 1 203 ? -49.914 -19.586 -16.437 1.00 91.31 203 GLY A O 1
ATOM 1543 N N . ASN A 1 204 ? -50.284 -18.505 -18.370 1.00 90.81 204 ASN A N 1
ATOM 1544 C CA . ASN A 1 204 ? -50.162 -17.153 -17.816 1.00 90.81 204 ASN A CA 1
ATOM 1545 C C . ASN A 1 204 ? -51.196 -16.871 -16.714 1.00 90.81 204 ASN A C 1
ATOM 1547 O O . ASN A 1 204 ? -50.850 -16.291 -15.687 1.00 90.81 204 ASN A O 1
ATOM 1551 N N . ARG A 1 205 ? -52.455 -17.300 -16.887 1.00 91.88 205 ARG A N 1
ATOM 1552 C CA . ARG A 1 205 ? -53.494 -17.154 -15.851 1.00 91.88 205 ARG A CA 1
ATOM 1553 C C . ARG A 1 205 ? -53.198 -17.988 -14.608 1.00 91.88 205 ARG A C 1
ATOM 1555 O O . ARG A 1 205 ? -53.411 -17.505 -13.502 1.00 91.88 205 ARG A O 1
ATOM 1562 N N . LEU A 1 206 ? -52.714 -19.218 -14.782 1.00 93.25 206 LEU A N 1
ATOM 1563 C CA . LEU A 1 206 ? -52.341 -20.096 -13.670 1.00 93.25 206 LEU A CA 1
ATOM 1564 C C . LEU A 1 206 ? -51.141 -19.538 -12.900 1.00 93.25 206 LEU A C 1
ATOM 1566 O O . LEU A 1 206 ? -51.187 -19.502 -11.675 1.00 93.25 206 LEU A O 1
ATOM 1570 N N . LEU A 1 207 ? -50.129 -19.036 -13.612 1.00 90.94 207 LEU A N 1
ATOM 1571 C CA . LEU A 1 207 ? -48.978 -18.349 -13.026 1.00 90.94 207 LEU A CA 1
ATOM 1572 C C . LEU A 1 207 ? -49.414 -17.101 -12.241 1.00 90.94 207 LEU A C 1
ATOM 1574 O O . LEU A 1 207 ? -49.034 -16.925 -11.089 1.00 90.94 207 LEU A O 1
ATOM 1578 N N . ALA A 1 208 ? -50.291 -16.269 -12.814 1.00 88.25 208 ALA A N 1
ATOM 1579 C CA . ALA A 1 208 ? -50.831 -15.089 -12.131 1.00 88.25 208 ALA A CA 1
ATOM 1580 C C . ALA A 1 208 ? -51.679 -15.435 -10.889 1.00 88.25 208 ALA A C 1
ATOM 1582 O O . ALA A 1 208 ? -51.772 -14.630 -9.965 1.00 88.25 208 ALA A O 1
ATOM 1583 N N . ALA A 1 209 ? -52.284 -16.626 -10.855 1.00 90.62 209 ALA A N 1
ATOM 1584 C CA . ALA A 1 209 ? -53.028 -17.145 -9.709 1.00 90.62 209 ALA A CA 1
ATOM 1585 C C . ALA A 1 209 ? -52.141 -17.870 -8.671 1.00 90.62 209 ALA A C 1
ATOM 1587 O O . ALA A 1 209 ? -52.676 -18.418 -7.707 1.00 90.62 209 ALA A O 1
ATOM 1588 N N . GLY A 1 210 ? -50.815 -17.914 -8.865 1.00 88.62 210 GLY A N 1
ATOM 1589 C CA . GLY A 1 210 ? -49.873 -18.634 -7.997 1.00 88.62 210 GLY A CA 1
ATOM 1590 C C . GLY A 1 210 ? -50.001 -20.162 -8.062 1.00 88.62 210 GLY A C 1
ATOM 1591 O O . GLY A 1 210 ? -49.580 -20.863 -7.147 1.00 88.62 210 GLY A O 1
ATOM 1592 N N . MET A 1 211 ? -50.626 -20.701 -9.114 1.00 93.25 211 MET A N 1
ATOM 1593 C CA . MET A 1 211 ? -50.826 -22.140 -9.318 1.00 93.25 211 MET A CA 1
ATOM 1594 C C . MET A 1 211 ? -49.704 -22.735 -10.181 1.00 93.25 211 MET A C 1
ATOM 1596 O O . MET A 1 211 ? -49.958 -23.323 -11.238 1.00 93.25 211 MET A O 1
ATOM 1600 N N . ASP A 1 212 ? -48.462 -22.575 -9.733 1.00 92.06 212 ASP A N 1
ATOM 1601 C CA . ASP A 1 212 ? -47.254 -22.803 -10.538 1.00 92.06 212 ASP A CA 1
ATOM 1602 C C . ASP A 1 212 ? -47.117 -24.248 -11.037 1.00 92.06 212 ASP A C 1
ATOM 1604 O O . ASP A 1 212 ? -46.848 -24.476 -12.219 1.00 92.06 212 ASP A O 1
ATOM 1608 N N . GLU A 1 213 ? -47.437 -25.231 -10.189 1.00 92.75 213 GLU A N 1
ATOM 1609 C CA . GLU A 1 213 ? -47.455 -26.658 -10.550 1.00 92.75 213 GLU A CA 1
ATOM 1610 C C . GLU A 1 213 ? -48.374 -26.965 -11.739 1.00 92.75 213 GLU A C 1
ATOM 1612 O O . GLU A 1 213 ? -48.087 -27.847 -12.548 1.00 92.75 213 GLU A O 1
ATOM 1617 N N . LYS A 1 214 ? -49.481 -26.222 -11.870 1.00 93.25 214 LYS A N 1
ATOM 1618 C CA . LYS A 1 214 ? -50.428 -26.373 -12.983 1.00 93.25 214 LYS A CA 1
ATOM 1619 C C . LYS A 1 214 ? -50.020 -25.543 -14.201 1.00 93.25 214 LYS A C 1
ATOM 1621 O O . LYS A 1 214 ? -50.396 -25.902 -15.318 1.00 93.25 214 LYS A O 1
ATOM 1626 N N . ALA A 1 215 ? -49.270 -24.458 -14.009 1.00 93.06 215 ALA A N 1
ATOM 1627 C CA . ALA A 1 215 ? -48.784 -23.591 -15.080 1.00 93.06 215 ALA A CA 1
ATOM 1628 C C . ALA A 1 215 ? -47.628 -24.232 -15.872 1.00 93.06 215 ALA A C 1
ATOM 1630 O O . ALA A 1 215 ? -47.617 -24.167 -17.102 1.00 93.06 215 ALA A O 1
ATOM 1631 N N . ILE A 1 216 ? -46.700 -24.914 -15.189 1.00 94.38 216 ILE A N 1
ATOM 1632 C CA . ILE A 1 216 ? -45.538 -25.596 -15.793 1.00 94.38 216 ILE A CA 1
ATOM 1633 C C . ILE A 1 216 ? -45.914 -26.504 -16.979 1.00 94.38 216 ILE A C 1
ATOM 1635 O O . ILE A 1 216 ? -45.390 -26.269 -18.072 1.00 94.38 216 ILE A O 1
ATOM 1639 N N . PRO A 1 217 ? -46.825 -27.494 -16.845 1.00 93.56 217 PRO A N 1
ATOM 1640 C CA . PRO A 1 217 ? -47.152 -28.389 -17.955 1.00 93.56 217 PRO A CA 1
ATOM 1641 C C . PRO A 1 217 ? -47.797 -27.653 -19.139 1.00 93.56 217 PRO A C 1
ATOM 1643 O O . PRO A 1 217 ? -47.638 -28.082 -20.280 1.00 93.56 217 PRO A O 1
ATOM 1646 N N . ARG A 1 218 ? -48.476 -26.518 -18.903 1.00 92.88 218 ARG A N 1
ATOM 1647 C CA . ARG A 1 218 ? -49.041 -25.676 -19.972 1.00 92.88 218 ARG A CA 1
ATOM 1648 C C . ARG A 1 218 ? -47.948 -24.987 -20.776 1.00 92.88 218 ARG A C 1
ATOM 1650 O O . ARG A 1 218 ? -47.950 -25.077 -22.001 1.00 92.88 218 ARG A O 1
ATOM 1657 N N . PHE A 1 219 ? -46.971 -24.373 -20.110 1.00 93.94 219 PHE A N 1
ATOM 1658 C CA . PHE A 1 219 ? -45.838 -23.770 -20.809 1.00 93.94 219 PHE A CA 1
ATOM 1659 C C . PHE A 1 219 ? -44.956 -24.817 -21.500 1.00 93.94 219 PHE A C 1
ATOM 1661 O O . PHE A 1 219 ? -44.538 -24.600 -22.635 1.00 93.94 219 PHE A O 1
ATOM 1668 N N . GLN A 1 220 ? -44.729 -25.979 -20.880 1.00 93.19 220 GLN A N 1
ATOM 1669 C CA . GLN A 1 220 ? -43.999 -27.086 -21.507 1.00 93.19 220 GLN A CA 1
ATOM 1670 C C . GLN A 1 220 ? -44.698 -27.590 -22.777 1.00 93.19 220 GLN A C 1
ATOM 1672 O O . GLN A 1 220 ? -44.030 -27.790 -23.789 1.00 93.19 220 GLN A O 1
ATOM 1677 N N . ALA A 1 221 ? -46.029 -27.732 -22.770 1.00 89.25 221 ALA A N 1
ATOM 1678 C CA . ALA A 1 221 ? -46.796 -28.115 -23.958 1.00 89.25 221 ALA A CA 1
ATOM 1679 C C . ALA A 1 221 ? -46.657 -27.092 -25.102 1.00 89.25 221 ALA A C 1
ATOM 1681 O O . ALA A 1 221 ? -46.529 -27.472 -26.270 1.00 89.25 221 ALA A O 1
ATOM 1682 N N . VAL A 1 222 ? -46.619 -25.794 -24.773 1.00 89.00 222 VAL A N 1
ATOM 1683 C CA . VAL A 1 222 ? -46.350 -24.728 -25.750 1.00 89.00 222 VAL A CA 1
ATOM 1684 C C . VAL A 1 222 ? -44.927 -24.845 -26.303 1.00 89.00 222 VAL A C 1
ATOM 1686 O O . VAL A 1 222 ? -44.739 -24.816 -27.520 1.00 89.00 222 VAL A O 1
ATOM 1689 N N . LEU A 1 223 ? -43.931 -25.046 -25.437 1.00 88.44 223 LEU A N 1
ATOM 1690 C CA . LEU A 1 223 ? -42.518 -25.131 -25.819 1.00 88.44 223 LEU A CA 1
ATOM 1691 C C . LEU A 1 223 ? -42.152 -26.412 -26.572 1.00 88.44 223 LEU A C 1
ATOM 1693 O O . LEU A 1 223 ? -41.226 -26.375 -27.376 1.00 88.44 223 LEU A O 1
ATOM 1697 N N . GLN A 1 224 ? -42.886 -27.512 -26.385 1.00 87.19 224 GLN A N 1
ATOM 1698 C CA . GLN A 1 224 ? -42.734 -28.721 -27.203 1.00 87.19 224 GLN A CA 1
ATOM 1699 C C . GLN A 1 224 ? -43.033 -28.448 -28.682 1.00 87.19 224 GLN A C 1
ATOM 1701 O O . GLN A 1 224 ? -42.360 -28.984 -29.558 1.00 87.19 224 GLN A O 1
ATOM 1706 N N . LYS A 1 225 ? -44.033 -27.606 -28.969 1.00 84.06 225 LYS A N 1
ATOM 1707 C CA . LYS A 1 225 ? -44.443 -27.268 -30.342 1.00 84.06 225 LYS A CA 1
ATOM 1708 C C . LYS A 1 225 ? -43.729 -26.028 -30.881 1.00 84.06 225 LYS A C 1
ATOM 1710 O O . LYS A 1 225 ? -43.489 -25.930 -32.081 1.00 84.06 225 LYS A O 1
ATOM 1715 N N . ARG A 1 226 ? -43.416 -25.067 -30.008 1.00 79.94 226 ARG A N 1
ATOM 1716 C CA . ARG A 1 226 ? -42.714 -23.815 -30.327 1.00 79.94 226 ARG A CA 1
ATOM 1717 C C . ARG A 1 226 ? -41.573 -23.564 -29.335 1.00 79.94 226 ARG A C 1
ATOM 1719 O O . ARG A 1 226 ? -41.700 -22.710 -28.454 1.00 79.94 226 ARG A O 1
ATOM 1726 N N . PRO A 1 227 ? -40.430 -24.261 -29.485 1.00 80.00 227 PRO A N 1
ATOM 1727 C CA . PRO A 1 227 ? -39.267 -24.075 -28.614 1.00 80.00 227 PRO A CA 1
ATOM 1728 C C . PRO A 1 227 ? -38.655 -22.668 -28.700 1.00 80.00 227 PRO A C 1
ATOM 1730 O O . PRO A 1 227 ? -37.817 -22.293 -27.882 1.00 80.00 227 PRO A O 1
ATOM 1733 N N . ASP A 1 228 ? -39.009 -21.890 -29.715 1.00 70.75 228 ASP A N 1
ATOM 1734 C CA . ASP A 1 228 ? -38.541 -20.530 -29.956 1.00 70.75 228 ASP A CA 1
ATOM 1735 C C . ASP A 1 228 ? -39.376 -19.454 -29.244 1.00 70.75 228 ASP A C 1
ATOM 1737 O O . ASP A 1 228 ? -38.952 -18.299 -29.203 1.00 70.75 228 ASP A O 1
ATOM 1741 N N . LEU A 1 229 ? -40.531 -19.804 -28.664 1.00 82.06 229 LEU A N 1
ATOM 1742 C CA . LEU A 1 229 ? -41.450 -18.818 -28.101 1.00 82.06 229 LEU A CA 1
ATOM 1743 C C . LEU A 1 229 ? -40.956 -18.277 -26.752 1.00 82.06 229 LEU A C 1
ATOM 1745 O O . LEU A 1 229 ? -41.092 -18.922 -25.711 1.00 82.06 229 LEU A O 1
ATOM 1749 N N . LEU A 1 230 ? -40.425 -17.052 -26.780 1.00 83.00 230 LEU A N 1
ATOM 1750 C CA . LEU A 1 230 ? -39.881 -16.355 -25.613 1.00 83.00 230 LEU A CA 1
ATOM 1751 C C . LEU A 1 230 ? -40.876 -16.294 -24.445 1.00 83.00 230 LEU A C 1
ATOM 1753 O O . LEU A 1 230 ? -40.511 -16.555 -23.304 1.00 83.00 230 LEU A O 1
ATOM 1757 N N . GLU A 1 231 ? -42.135 -15.971 -24.734 1.00 86.25 231 GLU A N 1
ATOM 1758 C CA . GLU A 1 231 ? -43.150 -15.713 -23.712 1.00 86.25 231 GLU A CA 1
ATOM 1759 C C . GLU A 1 231 ? -43.476 -16.959 -22.876 1.00 86.25 231 GLU A C 1
ATOM 1761 O O . GLU A 1 231 ? -43.555 -16.878 -21.652 1.00 86.25 231 GLU A O 1
ATOM 1766 N N . ALA A 1 232 ? -43.547 -18.130 -23.517 1.00 89.06 232 ALA A N 1
ATOM 1767 C CA . ALA A 1 232 ? -43.730 -19.404 -22.826 1.00 89.06 232 ALA A CA 1
ATOM 1768 C C . ALA A 1 232 ? -42.497 -19.810 -22.003 1.00 89.06 232 ALA A C 1
ATOM 1770 O O . ALA A 1 232 ? -42.653 -20.363 -20.917 1.00 89.06 232 ALA A O 1
ATOM 1771 N N . ARG A 1 233 ? -41.275 -19.512 -22.479 1.00 91.75 233 ARG A N 1
ATOM 1772 C CA . ARG A 1 233 ? -40.038 -19.773 -21.715 1.00 91.75 233 ARG A CA 1
ATOM 1773 C C . ARG A 1 233 ? -39.954 -18.917 -20.465 1.00 91.75 233 ARG A C 1
ATOM 1775 O O . ARG A 1 233 ? -39.618 -19.432 -19.405 1.00 91.75 233 ARG A O 1
ATOM 1782 N N . LEU A 1 234 ? -40.288 -17.633 -20.579 1.00 92.00 234 LEU A N 1
ATOM 1783 C CA . LEU A 1 234 ? -40.315 -16.736 -19.429 1.00 92.00 234 LEU A CA 1
ATOM 1784 C C . LEU A 1 234 ? -41.375 -17.179 -18.414 1.00 92.00 234 LEU A C 1
ATOM 1786 O O . LEU A 1 234 ? -41.048 -17.305 -17.237 1.00 92.00 234 LEU A O 1
ATOM 1790 N N . GLY A 1 235 ? -42.587 -17.517 -18.867 1.00 91.81 235 GLY A N 1
ATOM 1791 C CA . GLY A 1 235 ? -43.635 -18.057 -17.996 1.00 91.81 235 GLY A CA 1
ATOM 1792 C C . GLY A 1 235 ? -43.228 -19.359 -17.296 1.00 91.81 235 GLY A C 1
ATOM 1793 O O . GLY A 1 235 ? -43.413 -19.493 -16.087 1.00 91.81 235 GLY A O 1
ATOM 1794 N N . LEU A 1 236 ? -42.592 -20.289 -18.022 1.00 95.31 236 LEU A N 1
ATOM 1795 C CA . LEU A 1 236 ? -42.052 -21.521 -17.441 1.00 95.31 236 LEU A CA 1
ATOM 1796 C C . LEU A 1 236 ? -40.959 -21.229 -16.409 1.00 95.31 236 LEU A C 1
ATOM 1798 O O . LEU A 1 236 ? -40.986 -21.783 -15.315 1.00 95.31 236 LEU A O 1
ATOM 1802 N N . SER A 1 237 ? -40.009 -20.352 -16.742 1.00 95.12 237 SER A N 1
ATOM 1803 C CA . SER A 1 237 ? -38.913 -19.999 -15.838 1.00 95.12 237 SER A CA 1
ATOM 1804 C C . SER A 1 237 ? -39.413 -19.363 -14.544 1.00 95.12 237 SER A C 1
ATOM 1806 O O . SER A 1 237 ? -38.898 -19.657 -13.469 1.00 95.12 237 SER A O 1
ATOM 1808 N N . GLU A 1 238 ? -40.454 -18.538 -14.631 1.00 94.19 238 GLU A N 1
ATOM 1809 C CA . GLU A 1 238 ? -41.052 -17.879 -13.481 1.00 94.19 238 GLU A CA 1
ATOM 1810 C C . GLU A 1 238 ? -41.766 -18.887 -12.571 1.00 94.19 238 GLU A C 1
ATOM 1812 O O . GLU A 1 238 ? -41.500 -18.893 -11.370 1.00 94.19 238 GLU A O 1
ATOM 1817 N N . ALA A 1 239 ? -42.560 -19.799 -13.149 1.00 94.38 239 ALA A N 1
ATOM 1818 C CA . ALA A 1 239 ? -43.226 -20.881 -12.417 1.00 94.38 239 ALA A CA 1
ATOM 1819 C C . ALA A 1 239 ? -42.227 -21.848 -11.750 1.00 94.38 239 ALA A C 1
ATOM 1821 O O . ALA A 1 239 ? -42.427 -22.311 -10.631 1.00 94.38 239 ALA A O 1
ATOM 1822 N N . LEU A 1 240 ? -41.117 -22.162 -12.424 1.00 94.56 240 LEU A N 1
ATOM 1823 C CA . LEU A 1 240 ? -40.052 -22.987 -11.846 1.00 94.56 240 LEU A CA 1
ATOM 1824 C C . LEU A 1 240 ? -39.341 -22.253 -10.699 1.00 94.56 240 LEU A C 1
ATOM 1826 O O . LEU A 1 240 ? -39.051 -22.845 -9.658 1.00 94.56 240 LEU A O 1
ATOM 1830 N N . GLY A 1 241 ? -39.071 -20.957 -10.870 1.00 92.19 241 GLY A N 1
ATOM 1831 C CA . GLY A 1 241 ? -38.371 -20.142 -9.881 1.00 92.19 241 GLY A CA 1
ATOM 1832 C C . GLY A 1 241 ? -39.176 -19.913 -8.600 1.00 92.19 241 GLY A C 1
ATOM 1833 O O . GLY A 1 241 ? -38.603 -19.926 -7.503 1.00 92.19 241 GLY A O 1
ATOM 1834 N N . SER A 1 242 ? -40.495 -19.742 -8.706 1.00 88.50 242 SER A N 1
ATOM 1835 C CA . SER A 1 242 ? -41.380 -19.640 -7.540 1.00 88.50 242 SER A CA 1
ATOM 1836 C C . SER A 1 242 ? -41.433 -20.949 -6.745 1.00 88.50 242 SER A C 1
ATOM 1838 O O . SER A 1 242 ? -41.412 -20.902 -5.516 1.00 88.50 242 SER A O 1
ATOM 1840 N N . MET A 1 243 ? -41.349 -22.098 -7.422 1.00 90.62 243 MET A N 1
ATOM 1841 C CA . MET A 1 243 ? -41.306 -23.438 -6.822 1.00 90.62 243 MET A CA 1
ATOM 1842 C C . MET A 1 243 ? -39.959 -23.849 -6.192 1.00 90.62 243 MET A C 1
ATOM 1844 O O . MET A 1 243 ? -39.825 -24.986 -5.749 1.00 90.62 243 MET A O 1
ATOM 1848 N N . GLY A 1 244 ? -38.937 -22.987 -6.174 1.00 89.00 244 GLY A N 1
ATOM 1849 C CA . GLY A 1 244 ? -37.610 -23.364 -5.650 1.00 89.00 244 GLY A CA 1
ATOM 1850 C C . GLY A 1 244 ? -36.694 -24.055 -6.662 1.00 89.00 244 GLY A C 1
ATOM 1851 O O . GLY A 1 244 ? -35.535 -24.329 -6.367 1.00 89.00 244 GLY A O 1
ATOM 1852 N N . LYS A 1 245 ? -37.147 -24.276 -7.902 1.00 92.62 245 LYS A N 1
ATOM 1853 C CA . LYS A 1 245 ? -36.348 -24.907 -8.966 1.00 92.62 245 LYS A CA 1
ATOM 1854 C C . LYS A 1 245 ? -35.449 -23.892 -9.674 1.00 92.62 245 LYS A C 1
ATOM 1856 O O . LYS A 1 245 ? -35.492 -23.728 -10.894 1.00 92.62 245 LYS A O 1
ATOM 1861 N N . THR A 1 246 ? -34.623 -23.191 -8.899 1.00 90.19 246 THR A N 1
ATOM 1862 C CA . THR A 1 246 ? -33.814 -22.045 -9.347 1.00 90.19 246 THR A CA 1
ATOM 1863 C C . THR A 1 246 ? -32.884 -22.392 -10.517 1.00 90.19 246 THR A C 1
ATOM 1865 O O . THR A 1 246 ? -32.785 -21.626 -11.474 1.00 90.19 246 THR A O 1
ATOM 1868 N N . GLY A 1 247 ? -32.234 -23.562 -10.492 1.00 84.62 247 GLY A N 1
ATOM 1869 C CA . GLY A 1 247 ? -31.339 -23.998 -11.572 1.00 84.62 247 GLY A CA 1
ATOM 1870 C C . GLY A 1 247 ? -32.057 -24.222 -12.909 1.00 84.62 247 GLY A C 1
ATOM 1871 O O . GLY A 1 247 ? -31.581 -23.760 -13.949 1.00 84.62 247 GLY A O 1
ATOM 1872 N N . GLU A 1 248 ? -33.224 -24.875 -12.876 1.00 91.06 248 GLU A N 1
ATOM 1873 C CA . GLU A 1 248 ? -34.073 -25.100 -14.056 1.00 91.06 248 GLU A CA 1
ATOM 1874 C C . GLU A 1 248 ? -34.622 -23.768 -14.588 1.00 91.06 248 GLU A C 1
ATOM 1876 O O . GLU A 1 248 ? -34.519 -23.482 -15.781 1.00 91.06 248 GLU A O 1
ATOM 1881 N N . ALA A 1 249 ? -35.108 -22.907 -13.690 1.00 91.44 249 ALA A N 1
ATOM 1882 C CA . ALA A 1 249 ? -35.606 -21.576 -14.016 1.00 91.44 249 ALA A CA 1
ATOM 1883 C C . ALA A 1 249 ? -34.551 -20.721 -14.738 1.00 91.44 249 ALA A C 1
ATOM 1885 O O . ALA A 1 249 ? -34.811 -20.173 -15.809 1.00 91.44 249 ALA A O 1
ATOM 1886 N N . LEU A 1 250 ? -33.328 -20.655 -14.199 1.00 85.81 250 LEU A N 1
ATOM 1887 C CA . LEU A 1 250 ? -32.226 -19.917 -14.823 1.00 85.81 250 LEU A CA 1
ATOM 1888 C C . LEU A 1 250 ? -31.770 -20.549 -16.147 1.00 85.81 250 LEU A C 1
ATOM 1890 O O . LEU A 1 250 ? -31.282 -19.838 -17.026 1.00 85.81 250 LEU A O 1
ATOM 1894 N N . SER A 1 251 ? -31.939 -21.863 -16.323 1.00 84.56 251 SER A N 1
ATOM 1895 C CA . SER A 1 251 ? -31.703 -22.526 -17.609 1.00 84.56 251 SER A CA 1
ATOM 1896 C C . SER A 1 251 ? -32.685 -22.049 -18.678 1.00 84.56 251 SER A C 1
ATOM 1898 O O . SER A 1 251 ? -32.271 -21.661 -19.772 1.00 84.56 251 SER A O 1
ATOM 1900 N N . GLU A 1 252 ? -33.972 -21.977 -18.338 1.00 87.38 252 GLU A N 1
ATOM 1901 C CA . GLU A 1 252 ? -35.003 -21.459 -19.238 1.00 87.38 252 GLU A CA 1
ATOM 1902 C C . GLU A 1 252 ? -34.816 -19.968 -19.543 1.00 87.38 252 GLU A C 1
ATOM 1904 O O . GLU A 1 252 ? -34.957 -19.557 -20.697 1.00 87.38 252 GLU A O 1
ATOM 1909 N N . VAL A 1 253 ? -34.386 -19.166 -18.562 1.00 83.12 253 VAL A N 1
ATOM 1910 C CA . VAL A 1 253 ? -33.989 -17.763 -18.777 1.00 83.12 253 VAL A CA 1
ATOM 1911 C C . VAL A 1 253 ? -32.822 -17.652 -19.759 1.00 83.12 253 VAL A C 1
ATOM 1913 O O . VAL A 1 253 ? -32.866 -16.814 -20.657 1.00 83.12 253 VAL A O 1
ATOM 1916 N N . ARG A 1 254 ? -31.783 -18.495 -19.657 1.00 80.62 254 ARG A N 1
ATOM 1917 C CA . ARG A 1 254 ? -30.672 -18.489 -20.631 1.00 80.62 254 ARG A CA 1
ATOM 1918 C C . ARG A 1 254 ? -31.172 -18.782 -22.044 1.00 80.62 254 ARG A C 1
ATOM 1920 O O . ARG A 1 254 ? -30.789 -18.094 -22.989 1.00 80.62 254 ARG A O 1
ATOM 1927 N N . GLN A 1 255 ? -32.074 -19.753 -22.184 1.00 75.69 255 GLN A N 1
ATOM 1928 C CA . GLN A 1 255 ? -32.700 -20.078 -23.466 1.00 75.69 255 GLN A CA 1
ATOM 1929 C C . GLN A 1 255 ? -33.577 -18.934 -23.994 1.00 75.69 255 GLN A C 1
ATOM 1931 O O . GLN A 1 255 ? -33.572 -18.662 -25.198 1.00 75.69 255 GLN A O 1
ATOM 1936 N N . ALA A 1 256 ? -34.303 -18.244 -23.116 1.00 75.69 256 ALA A N 1
ATOM 1937 C CA . ALA A 1 256 ? -35.060 -17.042 -23.444 1.00 75.69 256 ALA A CA 1
ATOM 1938 C C . ALA A 1 256 ? -34.133 -15.904 -23.913 1.00 75.69 256 ALA A C 1
ATOM 1940 O O . ALA A 1 256 ? -34.382 -15.285 -24.945 1.00 75.69 256 ALA A O 1
ATOM 1941 N N . MET A 1 257 ? -33.007 -15.692 -23.232 1.00 68.00 257 MET A N 1
ATOM 1942 C CA . MET A 1 257 ? -32.070 -14.602 -23.508 1.00 68.00 257 MET A CA 1
ATOM 1943 C C . MET A 1 257 ? -31.407 -14.699 -24.889 1.00 68.00 257 MET A C 1
ATOM 1945 O O . MET A 1 257 ? -31.259 -13.682 -25.562 1.00 68.00 257 MET A O 1
ATOM 1949 N N . ILE A 1 258 ? -31.063 -15.912 -25.342 1.00 62.19 258 ILE A N 1
ATOM 1950 C CA . ILE A 1 258 ? -30.546 -16.169 -26.705 1.00 62.19 258 ILE A CA 1
ATOM 1951 C C . ILE A 1 258 ? -31.566 -15.736 -27.776 1.00 62.19 258 ILE A C 1
ATOM 1953 O O . ILE A 1 258 ? -31.207 -15.376 -28.896 1.00 62.19 258 ILE A O 1
ATOM 1957 N N . ARG A 1 259 ? -32.859 -15.767 -27.435 1.00 64.44 259 ARG A N 1
ATOM 1958 C CA . ARG A 1 259 ? -33.978 -15.521 -28.353 1.00 64.44 259 ARG A CA 1
ATOM 1959 C C . ARG A 1 259 ? -34.551 -14.106 -28.248 1.00 64.44 259 ARG A C 1
ATOM 1961 O O . ARG A 1 259 ? -35.275 -13.703 -29.154 1.00 64.44 259 ARG A O 1
ATOM 1968 N N . ALA A 1 260 ? -34.217 -13.356 -27.197 1.00 61.31 260 ALA A N 1
ATOM 1969 C CA . ALA A 1 260 ? -34.628 -11.967 -27.005 1.00 61.31 260 ALA A CA 1
ATOM 1970 C C . ALA A 1 260 ? -33.944 -11.054 -28.042 1.00 61.31 260 ALA A C 1
ATOM 1972 O O . ALA A 1 260 ? -32.780 -10.668 -27.897 1.00 61.31 260 ALA A O 1
ATOM 1973 N N . GLY A 1 261 ? -34.671 -10.722 -29.110 1.00 55.69 261 GLY A N 1
ATOM 1974 C CA . GLY A 1 261 ? -34.156 -9.969 -30.255 1.00 55.69 261 GLY A CA 1
ATOM 1975 C C . GLY A 1 261 ? -34.295 -8.454 -30.108 1.00 55.69 261 GLY A C 1
ATOM 1976 O O . GLY A 1 261 ? -33.564 -7.709 -30.754 1.00 55.69 261 GLY A O 1
ATOM 1977 N N . SER A 1 262 ? -35.205 -7.983 -29.255 1.00 71.19 262 SER A N 1
ATOM 1978 C CA . SER A 1 262 ? -35.479 -6.559 -29.031 1.00 71.19 262 SER A CA 1
ATOM 1979 C C . SER A 1 262 ? -35.099 -6.090 -27.623 1.00 71.19 262 SER A C 1
ATOM 1981 O O . SER A 1 262 ? -35.034 -6.875 -26.679 1.00 71.19 262 SER A O 1
ATOM 1983 N N . GLY A 1 263 ? -34.874 -4.780 -27.455 1.00 69.81 263 GLY A N 1
ATOM 1984 C CA . GLY A 1 263 ? -34.603 -4.193 -26.135 1.00 69.81 263 GLY A CA 1
ATOM 1985 C C . GLY A 1 263 ? -35.720 -4.459 -25.118 1.00 69.81 263 GLY A C 1
ATOM 1986 O O . GLY A 1 263 ? -35.432 -4.755 -23.965 1.00 69.81 263 GLY A O 1
ATOM 1987 N N . GLU A 1 264 ? -36.983 -4.446 -25.552 1.00 78.69 264 GLU A N 1
ATOM 1988 C CA . GLU A 1 264 ? -38.152 -4.732 -24.707 1.00 78.69 264 GLU A CA 1
ATOM 1989 C C . GLU A 1 264 ? -38.166 -6.179 -24.190 1.00 78.69 264 GLU A C 1
ATOM 1991 O O . GLU A 1 264 ? -38.371 -6.423 -23.001 1.00 78.69 264 GLU A O 1
ATOM 1996 N N . GLU A 1 265 ? -37.858 -7.144 -25.056 1.00 79.00 265 GLU A N 1
ATOM 1997 C CA . GLU A 1 265 ? -37.737 -8.558 -24.684 1.00 79.00 265 GLU A CA 1
ATOM 1998 C C . GLU A 1 265 ? -36.569 -8.807 -23.723 1.00 79.00 265 GLU A C 1
ATOM 2000 O O . GLU A 1 265 ? -36.686 -9.611 -22.794 1.00 79.00 265 GLU A O 1
ATOM 2005 N N . ARG A 1 266 ? -35.453 -8.089 -23.906 1.00 80.75 266 ARG A N 1
ATOM 2006 C CA . ARG A 1 266 ? -34.298 -8.149 -22.998 1.00 80.75 266 ARG A CA 1
ATOM 2007 C C . ARG A 1 266 ? -34.639 -7.580 -21.622 1.00 80.75 266 ARG A C 1
ATOM 2009 O O . ARG A 1 266 ? -34.321 -8.218 -20.624 1.00 80.75 266 ARG A O 1
ATOM 2016 N N . ILE A 1 267 ? -35.353 -6.452 -21.556 1.00 84.25 267 ILE A N 1
ATOM 2017 C CA . ILE A 1 267 ? -35.868 -5.895 -20.293 1.00 84.25 267 ILE A CA 1
ATOM 2018 C C . ILE A 1 267 ? -36.810 -6.895 -19.611 1.00 84.25 267 ILE A C 1
ATOM 2020 O O . ILE A 1 267 ? -36.691 -7.135 -18.412 1.00 84.25 267 ILE A O 1
ATOM 2024 N N . ARG A 1 268 ? -37.745 -7.505 -20.353 1.00 88.62 268 ARG A N 1
ATOM 2025 C CA . ARG A 1 268 ? -38.699 -8.474 -19.788 1.00 88.62 268 ARG A CA 1
ATOM 2026 C C . ARG A 1 268 ? -37.993 -9.711 -19.233 1.00 88.62 268 ARG A C 1
ATOM 2028 O O . ARG A 1 268 ? -38.319 -10.143 -18.131 1.00 88.62 268 ARG A O 1
ATOM 2035 N N . THR A 1 269 ? -37.009 -10.232 -19.966 1.00 88.44 269 THR A N 1
ATOM 2036 C CA . THR A 1 269 ? -36.166 -11.350 -19.516 1.00 88.44 269 THR A CA 1
ATOM 2037 C C . THR A 1 269 ? -35.416 -10.971 -18.241 1.00 88.44 269 THR A C 1
ATOM 2039 O O . THR A 1 269 ? -35.505 -11.688 -17.251 1.00 88.44 269 THR A O 1
ATOM 2042 N N . SER A 1 270 ? -34.799 -9.787 -18.223 1.00 90.25 270 SER A N 1
ATOM 2043 C CA . SER A 1 270 ? -34.070 -9.250 -17.072 1.00 90.25 270 SER A CA 1
ATOM 2044 C C . SER A 1 270 ? -34.927 -9.163 -15.806 1.00 90.25 270 SER A C 1
ATOM 2046 O O . SER A 1 270 ? -34.545 -9.653 -14.744 1.00 90.25 270 SER A O 1
ATOM 2048 N N . ARG A 1 271 ? -36.153 -8.640 -15.923 1.00 93.94 271 ARG A N 1
ATOM 2049 C CA . ARG A 1 271 ? -37.119 -8.570 -14.812 1.00 93.94 271 ARG A CA 1
ATOM 2050 C C . ARG A 1 271 ? -37.493 -9.945 -14.261 1.00 93.94 271 ARG A C 1
ATOM 2052 O O . ARG A 1 271 ? -37.664 -10.099 -13.052 1.00 93.94 271 ARG A O 1
ATOM 2059 N N . VAL A 1 272 ? -37.645 -10.949 -15.126 1.00 93.75 272 VAL A N 1
ATOM 2060 C CA . VAL A 1 272 ? -37.904 -12.335 -14.704 1.00 93.75 272 VAL A CA 1
ATOM 2061 C C . VAL A 1 272 ? -36.685 -12.899 -13.974 1.00 93.75 272 VAL A C 1
ATOM 2063 O O . VAL A 1 272 ? -36.847 -13.424 -12.874 1.00 93.75 272 VAL A O 1
ATOM 2066 N N . THR A 1 273 ? -35.471 -12.700 -14.503 1.00 94.25 273 THR A N 1
ATOM 2067 C CA . THR A 1 273 ? -34.225 -13.098 -13.832 1.00 94.25 273 THR A CA 1
ATOM 2068 C C . THR A 1 273 ? -34.127 -12.491 -12.432 1.00 94.25 273 THR A C 1
ATOM 2070 O O . THR A 1 273 ? -33.932 -13.219 -11.463 1.00 94.25 273 THR A O 1
ATOM 2073 N N . ILE A 1 274 ? -34.341 -11.177 -12.292 1.00 95.25 274 ILE A N 1
ATOM 2074 C CA . ILE A 1 274 ? -34.293 -10.472 -10.999 1.00 95.25 274 ILE A CA 1
ATOM 2075 C C . ILE A 1 274 ? -35.310 -11.057 -10.008 1.00 95.25 274 ILE A C 1
ATOM 2077 O O . ILE A 1 274 ? -35.001 -11.218 -8.825 1.00 95.25 274 ILE A O 1
ATOM 2081 N N . ARG A 1 275 ? -36.521 -11.404 -10.468 1.00 94.50 275 ARG A N 1
ATOM 2082 C CA . ARG A 1 275 ? -37.545 -12.040 -9.623 1.00 94.50 275 ARG A CA 1
ATOM 2083 C C . ARG A 1 275 ? -37.123 -13.429 -9.153 1.00 94.50 275 ARG A C 1
ATOM 2085 O O . ARG A 1 275 ? -37.267 -13.707 -7.963 1.00 94.50 275 ARG A O 1
ATOM 2092 N N . ILE A 1 276 ? -36.563 -14.251 -10.042 1.00 94.31 276 ILE A N 1
ATOM 2093 C CA . ILE A 1 276 ? -36.048 -15.590 -9.715 1.00 94.31 276 ILE A CA 1
ATOM 2094 C C . ILE A 1 276 ? -34.901 -15.489 -8.705 1.00 94.31 276 ILE A C 1
ATOM 2096 O O . ILE A 1 276 ? -34.939 -16.164 -7.679 1.00 94.31 276 ILE A O 1
ATOM 2100 N N . LEU A 1 277 ? -33.923 -14.611 -8.949 1.00 94.31 277 LEU A N 1
ATOM 2101 C CA . LEU A 1 277 ? -32.785 -14.404 -8.049 1.00 94.31 277 LEU A CA 1
ATOM 2102 C C . LEU A 1 277 ? -33.244 -13.929 -6.668 1.00 94.31 277 LEU A C 1
ATOM 2104 O O . LEU A 1 277 ? -32.817 -14.477 -5.658 1.00 94.31 277 LEU A O 1
ATOM 2108 N N . ALA A 1 278 ? -34.163 -12.963 -6.607 1.00 93.75 278 ALA A N 1
ATOM 2109 C CA . ALA A 1 278 ? -34.705 -12.483 -5.340 1.00 93.75 278 ALA A CA 1
ATOM 2110 C C . ALA A 1 278 ? -35.483 -13.574 -4.582 1.00 93.75 278 ALA A C 1
ATOM 2112 O O . ALA A 1 278 ? -35.361 -13.674 -3.362 1.00 93.75 278 ALA A O 1
ATOM 2113 N N . ALA A 1 279 ? -36.264 -14.403 -5.284 1.00 91.00 279 ALA A N 1
ATOM 2114 C CA . ALA A 1 279 ? -36.979 -15.525 -4.676 1.00 91.00 279 ALA A CA 1
ATOM 2115 C C . ALA A 1 279 ? -36.014 -16.596 -4.140 1.00 91.00 279 ALA A C 1
ATOM 2117 O O . ALA A 1 279 ? -36.189 -17.060 -3.015 1.00 91.00 279 ALA A O 1
ATOM 2118 N N . ALA A 1 280 ? -34.973 -16.932 -4.906 1.00 91.69 280 ALA A N 1
ATOM 2119 C CA . ALA A 1 280 ? -33.919 -17.850 -4.485 1.00 91.69 280 ALA A CA 1
ATOM 2120 C C . ALA A 1 280 ? -33.168 -17.316 -3.257 1.00 91.69 280 ALA A C 1
ATOM 2122 O O . ALA A 1 280 ? -32.986 -18.040 -2.282 1.00 91.69 280 ALA A O 1
ATOM 2123 N N . SER A 1 281 ? -32.818 -16.027 -3.254 1.00 91.25 281 SER A N 1
ATOM 2124 C CA . SER A 1 281 ? -32.149 -15.384 -2.121 1.00 91.25 281 SER A CA 1
ATOM 2125 C C . SER A 1 281 ? -32.982 -15.433 -0.841 1.00 91.25 281 SER A C 1
ATOM 2127 O O . SER A 1 281 ? -32.464 -15.760 0.223 1.00 91.25 281 SER A O 1
ATOM 2129 N N . ASN A 1 282 ? -34.295 -15.193 -0.936 1.00 88.75 282 ASN A N 1
ATOM 2130 C CA . ASN A 1 282 ? -35.200 -15.272 0.215 1.00 88.75 282 ASN A CA 1
ATOM 2131 C C . ASN A 1 282 ? -35.297 -16.683 0.821 1.00 88.75 282 ASN A C 1
ATOM 2133 O O . ASN A 1 282 ? -35.611 -16.806 2.001 1.00 88.75 282 ASN A O 1
ATOM 2137 N N . ARG A 1 283 ? -35.034 -17.733 0.032 1.00 88.81 283 ARG A N 1
ATOM 2138 C CA . ARG A 1 283 ? -34.970 -19.126 0.503 1.00 88.81 283 ARG A CA 1
ATOM 2139 C C . ARG A 1 283 ? -33.568 -19.555 0.953 1.00 88.81 283 ARG A C 1
ATOM 2141 O O . ARG A 1 283 ? -33.413 -20.669 1.432 1.00 88.81 283 ARG A O 1
ATOM 2148 N N . GLY A 1 284 ? -32.553 -18.699 0.805 1.00 86.06 284 GLY A N 1
ATOM 2149 C CA . GLY A 1 284 ? -31.153 -19.071 1.036 1.00 86.06 284 GLY A CA 1
ATOM 2150 C C . GLY A 1 284 ? -30.561 -19.968 -0.061 1.00 86.06 284 GLY A C 1
ATOM 2151 O O . GLY A 1 284 ? -29.548 -20.619 0.159 1.00 86.06 284 GLY A O 1
ATOM 2152 N N . GLU A 1 285 ? -31.178 -19.998 -1.244 1.00 87.69 285 GLU A N 1
ATOM 2153 C CA . GLU A 1 285 ? -30.834 -20.860 -2.388 1.00 87.69 285 GLU A CA 1
ATOM 2154 C C . GLU A 1 285 ? -30.208 -20.064 -3.547 1.00 87.69 285 GLU A C 1
ATOM 2156 O O . GLU A 1 285 ? -30.273 -20.476 -4.711 1.00 87.69 285 GLU A O 1
ATOM 2161 N N . LEU A 1 286 ? -29.665 -18.874 -3.270 1.00 86.56 286 LEU A N 1
ATOM 2162 C CA . LEU A 1 286 ? -29.024 -18.064 -4.301 1.00 86.56 286 LEU A CA 1
ATOM 2163 C C . LEU A 1 286 ? -27.828 -18.849 -4.879 1.00 86.56 286 LEU A C 1
ATOM 2165 O O . LEU A 1 286 ? -26.973 -19.294 -4.111 1.00 86.56 286 LEU A O 1
ATOM 2169 N N . PRO A 1 287 ? -27.743 -19.049 -6.208 1.00 83.12 287 PRO A N 1
ATOM 2170 C CA . PRO A 1 287 ? -26.619 -19.768 -6.793 1.00 83.12 287 PRO A CA 1
ATOM 2171 C C . PRO A 1 287 ? -25.313 -18.980 -6.587 1.00 83.12 287 PRO A C 1
ATOM 2173 O O . PRO A 1 287 ? -25.371 -17.756 -6.451 1.00 83.12 287 PRO A O 1
ATOM 2176 N N . PRO A 1 288 ? -24.133 -19.630 -6.628 1.00 76.88 288 PRO A N 1
ATOM 2177 C CA . PRO A 1 288 ? -22.848 -18.960 -6.397 1.00 76.88 288 PRO A CA 1
ATOM 2178 C C . PRO A 1 288 ? -22.603 -17.719 -7.272 1.00 76.88 288 PRO A C 1
ATOM 2180 O O . PRO A 1 288 ? -22.046 -16.740 -6.799 1.00 76.88 288 PRO A O 1
ATOM 2183 N N . ASN A 1 289 ? -23.079 -17.728 -8.520 1.00 79.31 289 ASN A N 1
ATOM 2184 C CA . ASN A 1 289 ? -22.995 -16.605 -9.464 1.00 79.31 289 ASN A CA 1
ATOM 2185 C C . ASN A 1 289 ? -24.244 -15.698 -9.456 1.00 79.31 289 ASN A C 1
ATOM 2187 O O . ASN A 1 289 ? -24.475 -14.930 -10.389 1.00 79.31 289 ASN A O 1
ATOM 2191 N N . GLY A 1 290 ? -25.113 -15.821 -8.452 1.00 81.44 290 GLY A N 1
ATOM 2192 C CA . GLY A 1 290 ? -26.394 -15.119 -8.404 1.00 81.44 290 GLY A CA 1
ATOM 2193 C C . GLY A 1 290 ? -26.252 -13.601 -8.296 1.00 81.44 290 GLY A C 1
ATOM 2194 O O . GLY A 1 290 ? -27.071 -12.881 -8.864 1.00 81.44 290 GLY A O 1
ATOM 2195 N N . LEU A 1 291 ? -25.207 -13.111 -7.621 1.00 83.94 291 LEU A N 1
ATOM 2196 C CA . LEU A 1 291 ? -24.905 -11.677 -7.538 1.00 83.94 291 LEU A CA 1
ATOM 2197 C C . LEU A 1 291 ? -24.313 -11.139 -8.846 1.00 83.94 291 LEU A C 1
ATOM 2199 O O . LEU A 1 291 ? -24.740 -10.077 -9.289 1.00 83.94 291 LEU A O 1
ATOM 2203 N N . ASP A 1 292 ? -23.453 -11.903 -9.525 1.00 79.00 292 ASP A N 1
ATOM 2204 C CA . ASP A 1 292 ? -22.943 -11.543 -10.859 1.00 79.00 292 ASP A CA 1
ATOM 2205 C C . ASP A 1 292 ? -24.087 -11.439 -11.875 1.00 79.00 292 ASP A C 1
ATOM 2207 O O . ASP A 1 292 ? -24.144 -10.531 -12.707 1.00 79.00 292 ASP A O 1
ATOM 2211 N N . LEU A 1 293 ? -25.051 -12.362 -11.788 1.00 82.62 293 LEU A N 1
ATOM 2212 C CA . LEU A 1 293 ? -26.271 -12.289 -12.582 1.00 82.62 293 LEU A CA 1
ATOM 2213 C C . LEU A 1 293 ? -27.083 -11.041 -12.217 1.00 82.62 293 LEU A C 1
ATOM 2215 O O . LEU A 1 293 ? -27.528 -10.341 -13.120 1.00 82.62 293 LEU A O 1
ATOM 2219 N N . ALA A 1 294 ? -27.239 -10.713 -10.931 1.00 87.31 294 ALA A N 1
ATOM 2220 C CA . ALA A 1 294 ? -27.928 -9.494 -10.505 1.00 87.31 294 ALA A CA 1
ATOM 2221 C C . ALA A 1 294 ? -27.250 -8.216 -11.038 1.00 87.31 294 ALA A C 1
ATOM 2223 O O . ALA A 1 294 ? -27.946 -7.305 -11.488 1.00 87.31 294 ALA A O 1
ATOM 2224 N N . GLU A 1 295 ? -25.915 -8.155 -11.052 1.00 82.88 295 GLU A N 1
ATOM 2225 C CA . GLU A 1 295 ? -25.161 -7.037 -11.630 1.00 82.88 295 GLU A CA 1
ATOM 2226 C C . GLU A 1 295 ? -25.318 -6.961 -13.154 1.00 82.88 295 GLU A C 1
ATOM 2228 O O . GLU A 1 295 ? -25.580 -5.890 -13.706 1.00 82.88 295 GLU A O 1
ATOM 2233 N N . ARG A 1 296 ? -25.275 -8.100 -13.852 1.00 85.25 296 ARG A N 1
ATOM 2234 C CA . ARG A 1 296 ? -25.581 -8.145 -15.286 1.00 85.25 296 ARG A CA 1
ATOM 2235 C C . ARG A 1 296 ? -26.971 -7.580 -15.575 1.00 85.25 296 ARG A C 1
ATOM 2237 O O . ARG A 1 296 ? -27.132 -6.795 -16.510 1.00 85.25 296 ARG A O 1
ATOM 2244 N N . GLU A 1 297 ? -27.974 -7.980 -14.796 1.00 88.62 297 GLU A N 1
ATOM 2245 C CA . GLU A 1 297 ? -29.339 -7.491 -14.978 1.00 88.62 297 GLU A CA 1
ATOM 2246 C C . GLU A 1 297 ? -29.475 -6.001 -14.631 1.00 88.62 297 GLU A C 1
ATOM 2248 O O . GLU A 1 297 ? -30.158 -5.262 -15.343 1.00 88.62 297 GLU A O 1
ATOM 2253 N N . TRP A 1 298 ? -28.762 -5.524 -13.608 1.00 88.31 298 TRP A N 1
ATOM 2254 C CA . TRP A 1 298 ? -28.636 -4.099 -13.300 1.00 88.31 298 TRP A CA 1
ATOM 2255 C C . TRP A 1 298 ? -28.131 -3.289 -14.506 1.00 88.31 298 TRP A C 1
ATOM 2257 O O . TRP A 1 298 ? -28.741 -2.281 -14.879 1.00 88.31 298 TRP A O 1
ATOM 2267 N N . GLU A 1 299 ? -27.085 -3.764 -15.183 1.00 83.69 299 GLU A N 1
ATOM 2268 C CA . GLU A 1 299 ? -26.545 -3.108 -16.379 1.00 83.69 299 GLU A CA 1
ATOM 2269 C C . GLU A 1 299 ? -27.509 -3.151 -17.575 1.00 83.69 299 GLU A C 1
ATOM 2271 O O . GLU A 1 299 ? -27.590 -2.193 -18.352 1.00 83.69 299 GLU A O 1
ATOM 2276 N N . VAL A 1 300 ? -28.303 -4.219 -17.718 1.00 82.31 300 VAL A N 1
ATOM 2277 C CA . VAL A 1 300 ? -29.370 -4.285 -18.731 1.00 82.31 300 VAL A CA 1
ATOM 2278 C C . VAL A 1 300 ? -30.419 -3.200 -18.475 1.00 82.31 300 VAL A C 1
ATOM 2280 O O . VAL A 1 300 ? -30.747 -2.444 -19.396 1.00 82.31 300 VAL A O 1
ATOM 2283 N N . LEU A 1 301 ? -30.912 -3.063 -17.239 1.00 85.19 301 LEU A N 1
ATOM 2284 C CA . LEU A 1 301 ? -31.894 -2.028 -16.899 1.00 85.19 301 LEU A CA 1
ATOM 2285 C C . LEU A 1 301 ? -31.338 -0.613 -17.127 1.00 85.19 301 LEU A C 1
ATOM 2287 O O . LEU A 1 301 ? -32.049 0.242 -17.663 1.00 85.19 301 LEU A O 1
ATOM 2291 N N . ASN A 1 302 ? -30.062 -0.373 -16.806 1.00 80.81 302 ASN A N 1
ATOM 2292 C CA . ASN A 1 302 ? -29.390 0.908 -17.048 1.00 80.81 302 ASN A CA 1
ATOM 2293 C C . ASN A 1 302 ? -29.257 1.232 -18.534 1.00 80.81 302 ASN A C 1
ATOM 2295 O O . ASN A 1 302 ? -29.632 2.324 -18.970 1.00 80.81 302 ASN A O 1
ATOM 2299 N N . ARG A 1 303 ? -28.774 0.270 -19.327 1.00 83.12 303 ARG A N 1
ATOM 2300 C CA . ARG A 1 303 ? -28.570 0.417 -20.773 1.00 83.12 303 ARG A CA 1
ATOM 2301 C C . ARG A 1 303 ? -29.841 0.860 -21.488 1.00 83.12 303 ARG A C 1
ATOM 2303 O O . ARG A 1 303 ? -29.779 1.707 -22.381 1.00 83.12 303 ARG A O 1
ATOM 2310 N N . TYR A 1 304 ? -30.980 0.293 -21.096 1.00 81.94 304 TYR A N 1
ATOM 2311 C CA . TYR A 1 304 ? -32.273 0.593 -21.704 1.00 81.94 304 TYR A CA 1
ATOM 2312 C C . TYR A 1 304 ? -33.097 1.643 -20.948 1.00 81.94 304 TYR A C 1
ATOM 2314 O O . TYR A 1 304 ? -34.214 1.935 -21.369 1.00 81.94 304 TYR A O 1
ATOM 2322 N N . LYS A 1 305 ? -32.562 2.235 -19.868 1.00 85.75 305 LYS A N 1
ATOM 2323 C CA . LYS A 1 305 ? -33.275 3.191 -18.999 1.00 85.75 305 LYS A CA 1
ATOM 2324 C C . LYS A 1 305 ? -34.632 2.652 -18.516 1.00 85.75 305 LYS A C 1
ATOM 2326 O O . LYS A 1 305 ? -35.608 3.392 -18.411 1.00 85.75 305 LYS A O 1
ATOM 2331 N N . ALA A 1 306 ? -34.699 1.348 -18.257 1.00 84.44 306 ALA A N 1
ATOM 2332 C CA . ALA A 1 306 ? -35.928 0.624 -17.963 1.00 84.44 306 ALA A CA 1
ATOM 2333 C C . ALA A 1 306 ? -36.122 0.451 -16.451 1.00 84.44 306 ALA A C 1
ATOM 2335 O O . ALA A 1 306 ? -36.090 -0.657 -15.923 1.00 84.44 306 ALA A O 1
ATOM 2336 N N . GLU A 1 307 ? -36.302 1.565 -15.747 1.00 83.25 307 GLU A N 1
ATOM 2337 C CA . GLU A 1 307 ? -36.465 1.570 -14.294 1.00 83.25 307 GLU A CA 1
ATOM 2338 C C . GLU A 1 307 ? -37.897 1.211 -13.887 1.00 83.25 307 GLU A C 1
ATOM 2340 O O . GLU A 1 307 ? -38.857 1.857 -14.303 1.00 83.25 307 GLU A O 1
ATOM 2345 N N . ASP A 1 308 ? -38.044 0.209 -13.023 1.00 91.44 308 ASP A N 1
ATOM 2346 C CA . ASP A 1 308 ? -39.281 -0.031 -12.288 1.00 91.44 308 ASP A CA 1
ATOM 2347 C C . ASP A 1 308 ? -38.980 -0.281 -10.810 1.00 91.44 308 ASP A C 1
ATOM 2349 O O . ASP A 1 308 ? -37.927 -0.807 -10.436 1.00 91.44 308 ASP A O 1
ATOM 2353 N N . ARG A 1 309 ? -39.915 0.136 -9.954 1.00 89.75 309 ARG A N 1
ATOM 2354 C CA . ARG A 1 309 ? -39.724 0.103 -8.503 1.00 89.75 309 ARG A CA 1
ATOM 2355 C C . ARG A 1 309 ? -39.483 -1.314 -7.987 1.00 89.75 309 ARG A C 1
ATOM 2357 O O . ARG A 1 309 ? -38.704 -1.477 -7.056 1.00 89.75 309 ARG A O 1
ATOM 2364 N N . GLU A 1 310 ? -40.147 -2.321 -8.543 1.00 92.12 310 GLU A N 1
ATOM 2365 C CA . GLU A 1 310 ? -40.061 -3.687 -8.029 1.00 92.12 310 GLU A CA 1
ATOM 2366 C C . GLU A 1 310 ? -38.684 -4.300 -8.299 1.00 92.12 310 GLU A C 1
ATOM 2368 O O . GLU A 1 310 ? -38.042 -4.801 -7.373 1.00 92.12 310 GLU A O 1
ATOM 2373 N N . SER A 1 311 ? -38.196 -4.191 -9.535 1.00 94.12 311 SER A N 1
ATOM 2374 C CA . SER A 1 311 ? -36.867 -4.660 -9.927 1.00 94.12 311 SER A CA 1
ATOM 2375 C C . SER A 1 311 ? -35.773 -3.959 -9.130 1.00 94.12 311 SER A C 1
ATOM 2377 O O . SER A 1 311 ? -34.873 -4.618 -8.616 1.00 94.12 311 SER A O 1
ATOM 2379 N N . LEU A 1 312 ? -35.884 -2.638 -8.945 1.00 94.62 312 LEU A N 1
ATOM 2380 C CA . LEU A 1 312 ? -34.922 -1.857 -8.164 1.00 94.62 312 LEU A CA 1
ATOM 2381 C C . LEU A 1 312 ? -34.913 -2.243 -6.677 1.00 94.62 312 LEU A C 1
ATOM 2383 O O . LEU A 1 312 ? -33.844 -2.327 -6.080 1.00 94.62 312 LEU A O 1
ATOM 2387 N N . LEU A 1 313 ? -36.073 -2.526 -6.071 1.00 94.06 313 LEU A N 1
ATOM 2388 C CA . LEU A 1 313 ? -36.132 -3.016 -4.688 1.00 94.06 313 LEU A CA 1
ATOM 2389 C C . LEU A 1 313 ? -35.512 -4.410 -4.548 1.00 94.06 313 LEU A C 1
ATOM 2391 O O . LEU A 1 313 ? -34.788 -4.662 -3.588 1.00 94.06 313 LEU A O 1
ATOM 2395 N N . ARG A 1 314 ? -35.776 -5.310 -5.502 1.00 95.69 314 ARG A N 1
ATOM 2396 C CA . ARG A 1 314 ? -35.211 -6.667 -5.518 1.00 95.69 314 ARG A CA 1
ATOM 2397 C C . ARG A 1 314 ? -33.697 -6.642 -5.696 1.00 95.69 314 ARG A C 1
ATOM 2399 O O . ARG A 1 314 ? -32.999 -7.300 -4.932 1.00 95.69 314 ARG A O 1
ATOM 2406 N N . LEU A 1 315 ? -33.199 -5.836 -6.630 1.00 95.19 315 LEU A N 1
ATOM 2407 C CA . LEU A 1 315 ? -31.767 -5.607 -6.827 1.00 95.19 315 LEU A CA 1
ATOM 2408 C C . LEU A 1 315 ? -31.134 -4.972 -5.586 1.00 95.19 315 LEU A C 1
ATOM 2410 O O . LEU A 1 315 ? -30.133 -5.474 -5.094 1.00 95.19 315 LEU A O 1
ATOM 2414 N N . GLY A 1 316 ? -31.769 -3.955 -4.997 1.00 94.00 316 GLY A N 1
ATOM 2415 C CA . GLY A 1 316 ? -31.317 -3.357 -3.740 1.00 94.00 316 GLY A CA 1
ATOM 2416 C C . GLY A 1 316 ? -31.231 -4.359 -2.583 1.00 94.00 316 GLY A C 1
ATOM 2417 O O . GLY A 1 316 ? -30.290 -4.311 -1.795 1.00 94.00 316 GLY A O 1
ATOM 2418 N N . ASN A 1 317 ? -32.174 -5.304 -2.493 1.00 93.12 317 ASN A N 1
ATOM 2419 C CA . ASN A 1 317 ? -32.138 -6.390 -1.508 1.00 93.12 317 ASN A CA 1
ATOM 2420 C C . ASN A 1 317 ? -31.001 -7.380 -1.780 1.00 93.12 317 ASN A C 1
ATOM 2422 O O . ASN A 1 317 ? -30.268 -7.706 -0.849 1.00 93.12 317 ASN A O 1
ATOM 2426 N N . LEU A 1 318 ? -30.854 -7.830 -3.030 1.00 94.25 318 LEU A N 1
ATOM 2427 C CA . LEU A 1 318 ? -29.798 -8.755 -3.448 1.00 94.25 318 LEU A CA 1
ATOM 2428 C C . LEU A 1 318 ? -28.416 -8.159 -3.169 1.00 94.25 318 LEU A C 1
ATOM 2430 O O . LEU A 1 318 ? -27.605 -8.784 -2.494 1.00 94.25 318 LEU A O 1
ATOM 2434 N N . PHE A 1 319 ? -28.187 -6.915 -3.591 1.00 93.69 319 PHE A N 1
ATOM 2435 C CA . PHE A 1 319 ? -26.933 -6.212 -3.344 1.00 93.69 319 PHE A CA 1
ATOM 2436 C C . PHE A 1 319 ? -26.672 -6.000 -1.851 1.00 93.69 319 PHE A C 1
ATOM 2438 O O . PHE A 1 319 ? -25.555 -6.224 -1.399 1.00 93.69 319 PHE A O 1
ATOM 2445 N N . GLN A 1 320 ? -27.684 -5.648 -1.046 1.00 92.31 320 GLN A N 1
ATOM 2446 C CA . GLN A 1 320 ? -27.499 -5.520 0.404 1.00 92.31 320 GLN A CA 1
ATOM 2447 C C . GLN A 1 320 ? -27.135 -6.865 1.056 1.00 92.31 320 GLN A C 1
ATOM 2449 O O . GLN A 1 320 ? -26.249 -6.898 1.905 1.00 92.31 320 GLN A O 1
ATOM 2454 N N . GLN A 1 321 ? -27.797 -7.964 0.674 1.00 88.69 321 GLN A N 1
ATOM 2455 C CA . GLN A 1 321 ? -27.500 -9.311 1.186 1.00 88.69 321 GLN A CA 1
ATOM 2456 C C . GLN A 1 321 ? -26.103 -9.781 0.768 1.00 88.69 321 GLN A C 1
ATOM 2458 O O . GLN A 1 321 ? -25.394 -10.378 1.574 1.00 88.69 321 GLN A O 1
ATOM 2463 N N . GLY A 1 322 ? -25.694 -9.443 -0.456 1.00 87.88 322 GLY A N 1
ATOM 2464 C CA . GLY A 1 322 ? -24.341 -9.650 -0.960 1.00 87.88 322 GLY A CA 1
ATOM 2465 C C . GLY A 1 322 ? -23.294 -8.682 -0.405 1.00 87.88 322 GLY A C 1
ATOM 2466 O O . GLY A 1 322 ? -22.123 -8.844 -0.710 1.00 87.88 322 GLY A O 1
ATOM 2467 N N . LEU A 1 323 ? -23.690 -7.681 0.393 1.00 88.81 323 LEU A N 1
ATOM 2468 C CA . LEU A 1 323 ? -22.828 -6.615 0.925 1.00 88.81 323 LEU A CA 1
ATOM 2469 C C . LEU A 1 323 ? -22.218 -5.664 -0.135 1.00 88.81 323 LEU A C 1
ATOM 2471 O O . LEU A 1 323 ? -21.291 -4.910 0.173 1.00 88.81 323 LEU A O 1
ATOM 2475 N N . TYR A 1 324 ? -22.813 -5.608 -1.330 1.00 88.44 324 TYR A N 1
ATOM 2476 C CA . TYR A 1 324 ? -22.566 -4.629 -2.400 1.00 88.44 324 TYR A CA 1
ATOM 2477 C C . TYR A 1 324 ? -23.286 -3.314 -2.042 1.00 88.44 324 TYR A C 1
ATOM 2479 O O . TYR A 1 324 ? -24.285 -2.917 -2.649 1.00 88.44 324 TYR A O 1
ATOM 2487 N N . LEU A 1 325 ? -22.860 -2.673 -0.945 1.00 89.12 325 LEU A N 1
ATOM 2488 C CA . LEU A 1 325 ? -23.624 -1.594 -0.298 1.00 89.12 325 LEU A CA 1
ATOM 2489 C C . LEU A 1 325 ? -23.814 -0.364 -1.199 1.00 89.12 325 LEU A C 1
ATOM 2491 O O . LEU A 1 325 ? -24.862 0.274 -1.129 1.00 89.12 325 LEU A O 1
ATOM 2495 N N . SER A 1 326 ? -22.842 -0.042 -2.056 1.00 88.25 326 SER A N 1
ATOM 2496 C CA . SER A 1 326 ? -22.937 1.069 -3.014 1.00 88.25 326 SER A CA 1
ATOM 2497 C C . SER A 1 326 ? -24.061 0.828 -4.029 1.00 88.25 326 SER A C 1
ATOM 2499 O O . SER A 1 326 ? -24.949 1.669 -4.178 1.00 88.25 326 SER A O 1
ATOM 2501 N N . ARG A 1 327 ? -24.084 -0.358 -4.652 1.00 89.94 327 ARG A N 1
ATOM 2502 C CA . ARG A 1 327 ? -25.145 -0.793 -5.570 1.00 89.94 327 ARG A CA 1
ATOM 2503 C C . ARG A 1 327 ? -26.497 -0.870 -4.867 1.00 89.94 327 ARG A C 1
ATOM 2505 O O . ARG A 1 327 ? -27.510 -0.458 -5.431 1.00 89.94 327 ARG A O 1
ATOM 2512 N N . ALA A 1 328 ? -26.521 -1.327 -3.615 1.00 93.50 328 ALA A N 1
ATOM 2513 C CA . ALA A 1 328 ? -27.734 -1.351 -2.807 1.00 93.50 328 ALA A CA 1
ATOM 2514 C C . ALA A 1 328 ? -28.299 0.060 -2.573 1.00 93.50 328 ALA A C 1
ATOM 2516 O O . ALA A 1 328 ? -29.495 0.274 -2.771 1.00 93.50 328 ALA A O 1
ATOM 2517 N N . ILE A 1 329 ? -27.454 1.031 -2.199 1.00 92.56 329 ILE A N 1
ATOM 2518 C CA . ILE A 1 329 ? -27.849 2.439 -2.029 1.00 92.56 329 ILE A CA 1
ATOM 2519 C C . ILE A 1 329 ? -28.414 2.983 -3.341 1.00 92.56 329 ILE A C 1
ATOM 2521 O O . ILE A 1 329 ? -29.528 3.504 -3.350 1.00 92.56 329 ILE A O 1
ATOM 2525 N N . GLU A 1 330 ? -27.691 2.814 -4.449 1.00 92.56 330 GLU A N 1
ATOM 2526 C CA . GLU A 1 330 ? -28.095 3.340 -5.754 1.00 92.56 330 GLU A CA 1
ATOM 2527 C C . GLU A 1 330 ? -29.451 2.771 -6.207 1.00 92.56 330 GLU A C 1
ATOM 2529 O O . GLU A 1 330 ? -30.354 3.516 -6.610 1.00 92.56 330 GLU A O 1
ATOM 2534 N N . ALA A 1 331 ? -29.629 1.453 -6.085 1.00 93.50 331 ALA A N 1
ATOM 2535 C CA . ALA A 1 331 ? -30.871 0.772 -6.425 1.00 93.50 331 ALA A CA 1
ATOM 2536 C C . ALA A 1 331 ? -32.046 1.247 -5.555 1.00 93.50 331 ALA A C 1
ATOM 2538 O O . ALA A 1 331 ? -33.118 1.580 -6.072 1.00 93.50 331 ALA A O 1
ATOM 2539 N N . LEU A 1 332 ? -31.851 1.332 -4.235 1.00 93.56 332 LEU A N 1
ATOM 2540 C CA . LEU A 1 332 ? -32.898 1.729 -3.292 1.00 93.56 332 LEU A CA 1
ATOM 2541 C C . LEU A 1 332 ? -33.250 3.220 -3.399 1.00 93.56 332 LEU A C 1
ATOM 2543 O O . LEU A 1 332 ? -34.423 3.579 -3.284 1.00 93.56 332 LEU A O 1
ATOM 2547 N N . GLU A 1 333 ? -32.286 4.096 -3.682 1.00 92.88 333 GLU A N 1
ATOM 2548 C CA . GLU A 1 333 ? -32.543 5.513 -3.946 1.00 92.88 333 GLU A CA 1
ATOM 2549 C C . GLU A 1 333 ? -33.371 5.721 -5.215 1.00 92.88 333 GLU A C 1
ATOM 2551 O O . GLU A 1 333 ? -34.299 6.538 -5.222 1.00 92.88 333 GLU A O 1
ATOM 2556 N N . ARG A 1 334 ? -33.070 4.971 -6.281 1.00 92.56 334 ARG A N 1
ATOM 2557 C CA . ARG A 1 334 ? -33.876 4.961 -7.510 1.00 92.56 334 ARG A CA 1
ATOM 2558 C C . ARG A 1 334 ? -35.281 4.444 -7.236 1.00 92.56 334 ARG A C 1
ATOM 2560 O O . ARG A 1 334 ? -36.253 5.108 -7.596 1.00 92.56 334 ARG A O 1
ATOM 2567 N N . ALA A 1 335 ? -35.408 3.340 -6.497 1.00 92.06 335 ALA A N 1
ATOM 2568 C CA . ALA A 1 335 ? -36.707 2.811 -6.086 1.00 92.06 335 ALA A CA 1
ATOM 2569 C C . ALA A 1 335 ? -37.517 3.832 -5.268 1.00 92.06 335 ALA A C 1
ATOM 2571 O O . ALA A 1 335 ? -38.731 3.959 -5.444 1.00 92.06 335 ALA A O 1
ATOM 2572 N N . ARG A 1 336 ? -36.845 4.597 -4.399 1.00 90.69 336 ARG A N 1
ATOM 2573 C CA . ARG A 1 336 ? -37.449 5.656 -3.585 1.00 90.69 336 ARG A CA 1
ATOM 2574 C C . ARG A 1 336 ? -37.984 6.814 -4.427 1.00 90.69 336 ARG A C 1
ATOM 2576 O O . ARG A 1 336 ? -39.063 7.324 -4.119 1.00 90.69 336 ARG A O 1
ATOM 2583 N N . ARG A 1 337 ? -37.281 7.221 -5.493 1.00 89.56 337 ARG A N 1
ATOM 2584 C CA . ARG A 1 337 ? -37.758 8.278 -6.411 1.00 89.56 337 ARG A CA 1
ATOM 2585 C C . ARG A 1 337 ? -39.105 7.922 -7.048 1.00 89.56 337 ARG A C 1
ATOM 2587 O O . ARG A 1 337 ? -39.924 8.813 -7.246 1.00 89.56 337 ARG A O 1
ATOM 2594 N N . ILE A 1 338 ? -39.345 6.631 -7.282 1.00 89.06 338 ILE A N 1
ATOM 2595 C CA . ILE A 1 338 ? -40.559 6.089 -7.915 1.00 89.06 338 ILE A CA 1
ATOM 2596 C C . ILE A 1 338 ? -41.646 5.728 -6.869 1.00 89.06 338 ILE A C 1
ATOM 2598 O O . ILE A 1 338 ? -42.784 5.428 -7.219 1.00 89.06 338 ILE A O 1
ATOM 2602 N N . ALA A 1 339 ? -41.339 5.748 -5.565 1.00 82.62 339 ALA A N 1
ATOM 2603 C CA . ALA A 1 339 ? -42.257 5.300 -4.513 1.00 82.62 339 ALA A CA 1
ATOM 2604 C C . ALA A 1 339 ? -43.389 6.301 -4.192 1.00 82.62 339 ALA A C 1
ATOM 2606 O O . ALA A 1 339 ? -43.195 7.517 -4.213 1.00 82.62 339 ALA A O 1
ATOM 2607 N N . HIS A 1 340 ? -44.556 5.779 -3.792 1.00 80.12 340 HIS A N 1
ATOM 2608 C CA . HIS A 1 340 ? -45.650 6.561 -3.195 1.00 80.12 340 HIS A CA 1
ATOM 2609 C C . HIS A 1 340 ? -45.210 7.184 -1.848 1.00 80.12 340 HIS A C 1
ATOM 2611 O O . HIS A 1 340 ? -44.422 6.545 -1.143 1.00 80.12 340 HIS A O 1
ATOM 2617 N N . PRO A 1 341 ? -45.708 8.374 -1.437 1.00 76.81 341 PRO A N 1
ATOM 2618 C CA . PRO A 1 341 ? -45.280 9.063 -0.210 1.00 76.81 341 PRO A CA 1
ATOM 2619 C C . PRO A 1 341 ? -45.203 8.196 1.056 1.00 76.81 341 PRO A C 1
ATOM 2621 O O . PRO A 1 341 ? -44.220 8.273 1.786 1.00 76.81 341 PRO A O 1
ATOM 2624 N N . SER A 1 342 ? -46.177 7.312 1.284 1.00 72.75 342 SER A N 1
ATOM 2625 C CA . SER A 1 342 ? -46.200 6.399 2.439 1.00 72.75 342 SER A CA 1
ATOM 2626 C C . SER A 1 342 ? -45.056 5.374 2.454 1.00 72.75 342 SER A C 1
ATOM 2628 O O . SER A 1 342 ? -44.592 4.994 3.523 1.00 72.75 342 SER A O 1
ATOM 2630 N N . GLY A 1 343 ? -44.561 4.951 1.286 1.00 73.56 343 GLY A N 1
ATOM 2631 C CA . GLY A 1 343 ? -43.440 4.014 1.155 1.00 73.56 343 GLY A CA 1
ATOM 2632 C C . GLY A 1 343 ? -42.061 4.681 1.120 1.00 73.56 343 GLY A C 1
ATOM 2633 O O . GLY A 1 343 ? -41.056 3.974 1.099 1.00 73.56 343 GLY A O 1
ATOM 2634 N N . LYS A 1 344 ? -41.994 6.022 1.088 1.00 82.38 344 LYS A N 1
ATOM 2635 C CA . LYS A 1 344 ? -40.721 6.762 1.082 1.00 82.38 344 LYS A CA 1
ATOM 2636 C C . LYS A 1 344 ? -40.045 6.745 2.448 1.00 82.38 344 LYS A C 1
ATOM 2638 O O . LYS A 1 344 ? -38.848 6.517 2.496 1.00 82.38 344 LYS A O 1
ATOM 2643 N N . VAL A 1 345 ? -40.810 6.878 3.536 1.00 82.62 345 VAL A N 1
ATOM 2644 C CA . VAL A 1 345 ? -40.268 6.980 4.906 1.00 82.62 345 VAL A CA 1
ATOM 2645 C C . VAL A 1 345 ? -39.466 5.739 5.313 1.00 82.62 345 VAL A C 1
ATOM 2647 O O . VAL A 1 345 ? -38.390 5.863 5.893 1.00 82.62 345 VAL A O 1
ATOM 2650 N N . ASP A 1 346 ? -39.967 4.542 5.004 1.00 82.69 346 ASP A N 1
ATOM 2651 C CA . ASP A 1 346 ? -39.264 3.290 5.311 1.00 82.69 346 ASP A CA 1
ATOM 2652 C C . ASP A 1 346 ? -37.986 3.133 4.469 1.00 82.69 346 ASP A C 1
ATOM 2654 O O . ASP A 1 346 ? -36.914 2.821 4.993 1.00 82.69 346 ASP A O 1
ATOM 2658 N N . LEU A 1 347 ? -38.070 3.463 3.174 1.00 86.56 347 LEU A N 1
ATOM 2659 C CA . LEU A 1 347 ? -36.912 3.472 2.280 1.00 86.56 347 LEU A CA 1
ATOM 2660 C C . LEU A 1 347 ? -35.871 4.515 2.688 1.00 86.56 347 LEU A C 1
ATOM 2662 O O . LEU A 1 347 ? -34.686 4.211 2.633 1.00 86.56 347 LEU A O 1
ATOM 2666 N N . ASP A 1 348 ? -36.284 5.701 3.136 1.00 86.88 348 ASP A N 1
ATOM 2667 C CA . ASP A 1 348 ? -35.383 6.735 3.648 1.00 86.88 348 ASP A CA 1
ATOM 2668 C C . ASP A 1 348 ? -34.605 6.210 4.862 1.00 86.88 348 ASP A C 1
ATOM 2670 O O . ASP A 1 348 ? -33.378 6.278 4.872 1.00 86.88 348 ASP A O 1
ATOM 2674 N N . ARG A 1 349 ? -35.281 5.589 5.844 1.00 86.81 349 ARG A N 1
ATOM 2675 C CA . ARG A 1 349 ? -34.609 4.992 7.017 1.00 86.81 349 ARG A CA 1
ATOM 2676 C C . ARG A 1 349 ? -33.642 3.878 6.628 1.00 86.81 349 ARG A C 1
ATOM 2678 O O . ARG A 1 349 ? -32.563 3.763 7.210 1.00 86.81 349 ARG A O 1
ATOM 2685 N N . ARG A 1 350 ? -34.030 3.032 5.672 1.00 88.62 350 ARG A N 1
ATOM 2686 C CA . ARG A 1 350 ? -33.207 1.908 5.221 1.00 88.62 350 ARG A CA 1
ATOM 2687 C C . ARG A 1 350 ? -31.983 2.375 4.437 1.00 88.62 350 ARG A C 1
ATOM 2689 O O . ARG A 1 350 ? -30.879 1.930 4.737 1.00 88.62 350 ARG A O 1
ATOM 2696 N N . VAL A 1 351 ? -32.168 3.276 3.474 1.00 91.75 351 VAL A N 1
ATOM 2697 C CA . VAL A 1 351 ? -31.073 3.875 2.701 1.00 91.75 351 VAL A CA 1
ATOM 2698 C C . VAL A 1 351 ? -30.129 4.621 3.632 1.00 91.75 351 VAL A C 1
ATOM 2700 O O . VAL A 1 351 ? -28.925 4.436 3.516 1.00 91.75 351 VAL A O 1
ATOM 2703 N N . GLU A 1 352 ? -30.645 5.392 4.592 1.00 90.31 352 GLU A N 1
ATOM 2704 C CA . GLU A 1 352 ? -29.805 6.121 5.543 1.00 90.31 352 GLU A CA 1
ATOM 2705 C C . GLU A 1 352 ? -28.962 5.181 6.409 1.00 90.31 352 GLU A C 1
ATOM 2707 O O . GLU A 1 352 ? -27.779 5.436 6.627 1.00 90.31 352 GLU A O 1
ATOM 2712 N N . ARG A 1 353 ? -29.521 4.039 6.829 1.00 90.50 353 ARG A N 1
ATOM 2713 C CA . ARG A 1 353 ? -28.762 3.010 7.551 1.00 90.50 353 ARG A CA 1
ATOM 2714 C C . ARG A 1 353 ? -27.634 2.430 6.700 1.00 90.50 353 ARG A C 1
ATOM 2716 O O . ARG A 1 353 ? -26.497 2.388 7.157 1.00 90.50 353 ARG A O 1
ATOM 2723 N N . ILE A 1 354 ? -27.931 1.999 5.472 1.00 92.31 354 ILE A N 1
ATOM 2724 C CA . ILE A 1 354 ? -26.924 1.410 4.571 1.00 92.31 354 ILE A CA 1
ATOM 2725 C C . ILE A 1 354 ? -25.863 2.451 4.213 1.00 92.31 354 ILE A C 1
ATOM 2727 O O . ILE A 1 354 ? -24.678 2.136 4.218 1.00 92.31 354 ILE A O 1
ATOM 2731 N N . ARG A 1 355 ? -26.276 3.697 3.960 1.00 91.12 355 ARG A N 1
ATOM 2732 C CA . ARG A 1 355 ? -25.385 4.824 3.686 1.00 91.12 355 ARG A CA 1
ATOM 2733 C C . ARG A 1 355 ? -24.486 5.130 4.876 1.00 91.12 355 ARG A C 1
ATOM 2735 O O . ARG A 1 355 ? -23.304 5.357 4.660 1.00 91.12 355 ARG A O 1
ATOM 2742 N N . SER A 1 356 ? -25.013 5.092 6.100 1.00 88.62 356 SER A N 1
ATOM 2743 C CA . SER A 1 356 ? -24.220 5.266 7.323 1.00 88.62 356 SER A CA 1
ATOM 2744 C C . SER A 1 356 ? -23.174 4.162 7.458 1.00 88.62 356 SER A C 1
ATOM 2746 O O . SER A 1 356 ? -21.994 4.447 7.620 1.00 88.62 356 SER A O 1
ATOM 2748 N N . VAL A 1 357 ? -23.571 2.893 7.302 1.00 90.19 357 VAL A N 1
ATOM 2749 C CA . VAL A 1 357 ? -22.618 1.771 7.328 1.00 90.19 357 VAL A CA 1
ATOM 2750 C C . VAL A 1 357 ? -21.570 1.925 6.225 1.00 90.19 357 VAL A C 1
ATOM 2752 O O . VAL A 1 357 ? -20.384 1.818 6.503 1.00 90.19 357 VAL A O 1
ATOM 2755 N N . TYR A 1 358 ? -21.982 2.224 4.992 1.00 85.38 358 TYR A N 1
ATOM 2756 C CA . TYR A 1 358 ? -21.079 2.411 3.857 1.00 85.38 358 TYR A CA 1
ATOM 2757 C C . TYR A 1 358 ? -20.102 3.578 4.066 1.00 85.38 358 TYR A C 1
ATOM 2759 O O . TYR A 1 358 ? -18.913 3.433 3.783 1.00 85.38 358 TYR A O 1
ATOM 2767 N N . SER A 1 359 ? -20.574 4.712 4.595 1.00 82.19 359 SER A N 1
ATOM 2768 C CA . SER A 1 359 ? -19.751 5.903 4.834 1.00 82.19 359 SER A CA 1
ATOM 2769 C C . SER A 1 359 ? -18.740 5.701 5.958 1.00 82.19 359 SER A C 1
ATOM 2771 O O . SER A 1 359 ? -17.659 6.291 5.916 1.00 82.19 359 SER A O 1
ATOM 2773 N N . PHE A 1 360 ? -19.047 4.831 6.926 1.00 83.50 360 PHE A N 1
ATOM 2774 C CA . PHE A 1 360 ? -18.114 4.457 7.984 1.00 83.50 360 PHE A CA 1
ATOM 2775 C C . PHE A 1 360 ? -16.971 3.556 7.513 1.00 83.50 360 PHE A C 1
ATOM 2777 O O . PHE A 1 360 ? -16.002 3.436 8.256 1.00 83.50 360 PHE A O 1
ATOM 2784 N N . ALA A 1 361 ? -17.043 3.027 6.286 1.00 78.06 361 ALA A N 1
ATOM 2785 C CA . ALA A 1 361 ? -16.026 2.189 5.654 1.00 78.06 361 ALA A CA 1
ATOM 2786 C C . ALA A 1 361 ? -15.574 0.995 6.527 1.00 78.06 361 ALA A C 1
ATOM 2788 O O . ALA A 1 361 ? -14.415 0.938 6.947 1.00 78.06 361 ALA A O 1
ATOM 2789 N N . PRO A 1 362 ? -16.471 0.026 6.804 1.00 83.19 362 PRO A N 1
ATOM 2790 C CA . PRO A 1 362 ? -16.148 -1.139 7.618 1.00 83.19 362 PRO A CA 1
ATOM 2791 C C . PRO A 1 362 ? -15.001 -1.929 6.983 1.00 83.19 362 PRO A C 1
ATOM 2793 O O . PRO A 1 362 ? -14.950 -2.096 5.761 1.00 83.19 362 PRO A O 1
ATOM 2796 N N . ARG A 1 363 ? -14.088 -2.418 7.821 1.00 78.56 363 ARG A N 1
ATOM 2797 C CA . ARG A 1 363 ? -12.865 -3.126 7.420 1.00 78.56 363 ARG A CA 1
ATOM 2798 C C . ARG A 1 363 ? -13.129 -4.553 6.951 1.00 78.56 363 ARG A C 1
ATOM 2800 O O . ARG A 1 363 ? -12.258 -5.147 6.325 1.00 78.56 363 ARG A O 1
ATOM 2807 N N . SER A 1 364 ? -14.288 -5.115 7.279 1.00 78.88 364 SER A N 1
ATOM 2808 C CA . SER A 1 364 ? -14.648 -6.487 6.941 1.00 78.88 364 SER A CA 1
ATOM 2809 C C . SER A 1 364 ? -16.097 -6.605 6.473 1.00 78.88 364 SER A C 1
ATOM 2811 O O . SER A 1 364 ? -16.967 -5.804 6.827 1.00 78.88 364 SER A O 1
ATOM 2813 N N . ASP A 1 365 ? -16.385 -7.658 5.712 1.00 84.69 365 ASP A N 1
ATOM 2814 C CA . ASP A 1 365 ? -17.760 -8.023 5.360 1.00 84.69 365 ASP A CA 1
ATOM 2815 C C . ASP A 1 365 ? -18.595 -8.370 6.600 1.00 84.69 365 ASP A C 1
ATOM 2817 O O . ASP A 1 365 ? -19.792 -8.073 6.653 1.00 84.69 365 ASP A O 1
ATOM 2821 N N . LEU A 1 366 ? -17.954 -8.913 7.640 1.00 89.38 366 LEU A N 1
ATOM 2822 C CA . LEU A 1 366 ? -18.576 -9.087 8.947 1.00 89.38 366 LEU A CA 1
ATOM 2823 C C . LEU A 1 366 ? -19.015 -7.737 9.531 1.00 89.38 366 LEU A C 1
ATOM 2825 O O . LEU A 1 366 ? -20.165 -7.601 9.935 1.00 89.38 366 LEU A O 1
ATOM 2829 N N . GLY A 1 367 ? -18.153 -6.720 9.506 1.00 90.06 367 GLY A N 1
ATOM 2830 C CA . GLY A 1 367 ? -18.481 -5.365 9.944 1.00 90.06 367 GLY A CA 1
ATOM 2831 C C . GLY A 1 367 ? -19.610 -4.732 9.140 1.00 90.06 367 GLY A C 1
ATOM 2832 O O . GLY A 1 367 ? -20.520 -4.154 9.730 1.00 90.06 367 GLY A O 1
ATOM 2833 N N . LYS A 1 368 ? -19.625 -4.901 7.809 1.00 91.19 368 LYS A N 1
ATOM 2834 C CA . LYS A 1 368 ? -20.754 -4.462 6.966 1.00 91.19 368 LYS A CA 1
ATOM 2835 C C . LYS A 1 368 ? -22.061 -5.128 7.403 1.00 91.19 368 LYS A C 1
ATOM 2837 O O . LYS A 1 368 ? -23.081 -4.454 7.519 1.00 91.19 368 LYS A O 1
ATOM 2842 N N . ARG A 1 369 ? -22.036 -6.439 7.664 1.00 92.69 369 ARG A N 1
ATOM 2843 C CA . ARG A 1 369 ? -23.212 -7.217 8.081 1.00 92.69 369 ARG A CA 1
ATOM 2844 C C . ARG A 1 369 ? -23.709 -6.799 9.464 1.00 92.69 369 ARG A C 1
ATOM 2846 O O . ARG A 1 369 ? -24.882 -6.461 9.606 1.00 92.69 369 ARG A O 1
ATOM 2853 N N . LEU A 1 370 ? -22.821 -6.790 10.457 1.00 95.00 370 LEU A N 1
ATOM 2854 C CA . LEU A 1 370 ? -23.141 -6.443 11.843 1.00 95.00 370 LEU A CA 1
ATOM 2855 C C . LEU A 1 370 ? -23.525 -4.964 11.987 1.00 95.00 370 LEU A C 1
ATOM 2857 O O . LEU A 1 370 ? -24.426 -4.631 12.751 1.00 95.00 370 LEU A O 1
ATOM 2861 N N . GLY A 1 371 ? -22.934 -4.080 11.181 1.00 93.69 371 GLY A N 1
ATOM 2862 C CA . GLY A 1 371 ? -23.286 -2.662 11.115 1.00 93.69 371 GLY A CA 1
ATOM 2863 C C . GLY A 1 371 ? -24.740 -2.392 10.722 1.00 93.69 371 GLY A C 1
ATOM 2864 O O . GLY A 1 371 ? -25.317 -1.384 11.126 1.00 93.69 371 GLY A O 1
ATOM 2865 N N . LEU A 1 372 ? -25.362 -3.292 9.954 1.00 94.31 372 LEU A N 1
ATOM 2866 C CA . LEU A 1 372 ? -26.756 -3.158 9.519 1.00 94.31 372 LEU A CA 1
ATOM 2867 C C . LEU A 1 372 ? -27.768 -3.621 10.585 1.00 94.31 372 LEU A C 1
ATOM 2869 O O . LEU A 1 372 ? -28.976 -3.383 10.421 1.00 94.31 372 LEU A O 1
ATOM 2873 N N . LEU A 1 373 ? -27.302 -4.251 11.670 1.00 93.69 373 LEU A N 1
ATOM 2874 C CA . LEU A 1 373 ? -28.165 -4.809 12.704 1.00 93.69 373 LEU A CA 1
ATOM 2875 C C . LEU A 1 373 ? -28.845 -3.716 13.544 1.00 93.69 373 LEU A C 1
ATOM 2877 O O . LEU A 1 373 ? -28.217 -2.722 13.926 1.00 93.69 373 LEU A O 1
ATOM 2881 N N . PRO A 1 374 ? -30.140 -3.892 13.868 1.00 91.75 374 PRO A N 1
ATOM 2882 C CA . PRO A 1 374 ? -30.868 -2.973 14.737 1.00 91.75 374 PRO A CA 1
ATOM 2883 C C . PRO A 1 374 ? -30.450 -3.077 16.210 1.00 91.75 374 PRO A C 1
ATOM 2885 O O . PRO A 1 374 ? -30.774 -2.178 16.973 1.00 91.75 374 PRO A O 1
ATOM 2888 N N . GLN A 1 375 ? -29.765 -4.152 16.602 1.00 95.06 375 GLN A N 1
ATOM 2889 C CA . GLN A 1 375 ? -29.199 -4.363 17.932 1.00 95.06 375 GLN A CA 1
ATOM 2890 C C . GLN A 1 375 ? -27.963 -5.258 17.809 1.00 95.06 375 GLN A C 1
ATOM 2892 O O . GLN A 1 375 ? -27.945 -6.130 16.943 1.00 95.06 375 GLN A O 1
ATOM 2897 N N . VAL A 1 376 ? -26.961 -5.036 18.654 1.00 96.44 376 VAL A N 1
ATOM 2898 C CA . VAL A 1 376 ? -25.722 -5.824 18.700 1.00 96.44 376 VAL A CA 1
ATOM 2899 C C . VAL A 1 376 ? -25.676 -6.610 20.007 1.00 96.44 376 VAL A C 1
ATOM 2901 O O . VAL A 1 376 ? -25.944 -6.072 21.084 1.00 96.44 376 VAL A O 1
ATOM 2904 N N . THR A 1 377 ? -25.347 -7.891 19.908 1.00 96.81 377 THR A N 1
ATOM 2905 C CA . THR A 1 377 ? -25.170 -8.807 21.040 1.00 96.81 377 THR A CA 1
ATOM 2906 C C . THR A 1 377 ? -23.741 -8.791 21.585 1.00 9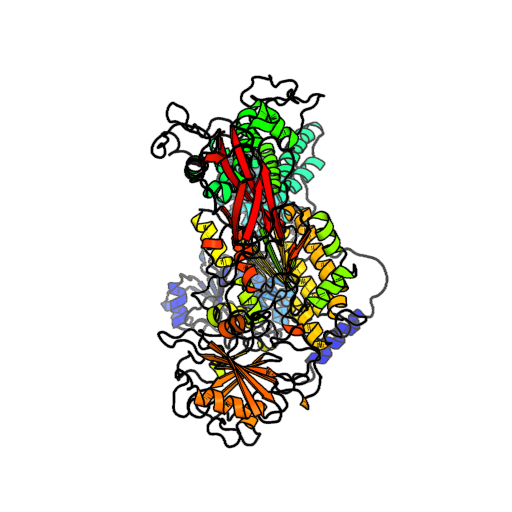6.81 377 THR A C 1
ATOM 2908 O O . THR A 1 377 ? -22.820 -8.272 20.951 1.00 96.81 377 THR A O 1
ATOM 2911 N N . ARG A 1 378 ? -23.519 -9.397 22.758 1.00 95.62 378 ARG A N 1
ATOM 2912 C CA . ARG A 1 378 ? -22.180 -9.552 23.358 1.00 95.62 378 ARG A CA 1
ATOM 2913 C C . ARG A 1 378 ? -21.190 -10.261 22.425 1.00 95.62 378 ARG A C 1
ATOM 2915 O O . ARG A 1 378 ? -20.052 -9.813 22.291 1.00 95.62 378 ARG A O 1
ATOM 2922 N N . GLY A 1 379 ? -21.616 -11.336 21.755 1.00 95.69 379 GLY A N 1
ATOM 2923 C CA . GLY A 1 379 ? -20.781 -12.078 20.805 1.00 95.69 379 GLY A CA 1
ATOM 2924 C C . GLY A 1 379 ? -20.459 -11.274 19.543 1.00 95.69 379 GLY A C 1
ATOM 2925 O O . GLY A 1 379 ? -19.306 -11.225 19.118 1.00 95.69 379 GLY A O 1
ATOM 2926 N N . GLU A 1 380 ? -21.452 -10.579 18.985 1.00 97.25 380 GLU A N 1
ATOM 2927 C CA . GLU A 1 380 ? -21.264 -9.717 17.811 1.00 97.25 380 GLU A CA 1
ATOM 2928 C C . GLU A 1 380 ? -20.362 -8.518 18.120 1.00 97.25 380 GLU A C 1
ATOM 2930 O O . GLU A 1 380 ? -19.530 -8.146 17.293 1.00 97.25 380 GLU A O 1
ATOM 2935 N N . LEU A 1 381 ? -20.470 -7.933 19.318 1.00 96.62 381 LEU A N 1
ATOM 2936 C CA . LEU A 1 381 ? -19.573 -6.863 19.745 1.00 96.62 381 LEU A CA 1
ATOM 2937 C C . LEU A 1 381 ? -18.132 -7.359 19.900 1.00 96.62 381 LEU A C 1
ATOM 2939 O O . LEU A 1 381 ? -17.214 -6.660 19.473 1.00 96.62 381 LEU A O 1
ATOM 2943 N N . ALA A 1 382 ? -17.921 -8.550 20.472 1.00 95.06 382 ALA A N 1
ATOM 2944 C CA . ALA A 1 382 ? -16.588 -9.148 20.548 1.00 95.06 382 ALA A CA 1
ATOM 2945 C C . ALA A 1 382 ? -15.973 -9.291 19.146 1.00 95.06 382 ALA A C 1
ATOM 2947 O O . ALA A 1 382 ? -14.820 -8.917 18.927 1.00 95.06 382 ALA A O 1
ATOM 2948 N N . ALA A 1 383 ? -16.775 -9.723 18.172 1.00 94.06 383 ALA A N 1
ATOM 2949 C CA . ALA A 1 383 ? -16.349 -9.803 16.784 1.00 94.06 383 ALA A CA 1
ATOM 2950 C C . ALA A 1 383 ? -16.062 -8.415 16.177 1.00 94.06 383 ALA A C 1
ATOM 2952 O O . ALA A 1 383 ? -15.018 -8.216 15.558 1.00 94.06 383 ALA A O 1
ATOM 2953 N N . LEU A 1 384 ? -16.914 -7.409 16.402 1.00 94.25 384 LEU A N 1
ATOM 2954 C CA . LEU A 1 384 ? -16.642 -6.041 15.949 1.00 94.25 384 LEU A CA 1
ATOM 2955 C C . LEU A 1 384 ? -15.343 -5.483 16.575 1.00 94.25 384 LEU A C 1
ATOM 2957 O O . LEU A 1 384 ? -14.575 -4.809 15.889 1.00 94.25 384 LEU A O 1
ATOM 2961 N N . LEU A 1 385 ? -15.052 -5.752 17.852 1.00 91.88 385 LEU A N 1
ATOM 2962 C CA . LEU A 1 385 ? -13.815 -5.292 18.502 1.00 91.88 385 LEU A CA 1
ATOM 2963 C C . LEU A 1 385 ? -12.561 -5.877 17.833 1.00 91.88 385 LEU A C 1
ATOM 2965 O O . LEU A 1 385 ? -11.571 -5.165 17.648 1.00 91.88 385 LEU A O 1
ATOM 2969 N N . VAL A 1 386 ? -12.609 -7.149 17.434 1.00 87.94 386 VAL A N 1
ATOM 2970 C CA . VAL A 1 386 ? -11.499 -7.844 16.764 1.00 87.94 386 VAL A CA 1
ATOM 2971 C C . VAL A 1 386 ? -11.378 -7.431 15.294 1.00 87.94 386 VAL A C 1
ATOM 2973 O O . VAL A 1 386 ? -10.293 -7.089 14.828 1.00 87.94 386 VAL A O 1
ATOM 2976 N N . HIS A 1 387 ? -12.479 -7.427 14.542 1.00 85.81 387 HIS A N 1
ATOM 2977 C CA . HIS A 1 387 ? -12.434 -7.253 13.085 1.00 85.81 387 HIS A CA 1
ATOM 2978 C C . HIS A 1 387 ? -12.479 -5.784 12.646 1.00 85.81 387 HIS A C 1
ATOM 2980 O O . HIS A 1 387 ? -11.806 -5.414 11.680 1.00 85.81 387 HIS A O 1
ATOM 2986 N N . GLU A 1 388 ? -13.194 -4.927 13.381 1.00 86.50 388 GLU A N 1
ATOM 2987 C CA . GLU A 1 388 ? -13.364 -3.507 13.048 1.00 86.50 388 GLU A CA 1
ATOM 2988 C C . GLU A 1 388 ? -12.440 -2.603 13.866 1.00 86.50 388 GLU A C 1
ATOM 2990 O O . GLU A 1 388 ? -11.643 -1.855 13.291 1.00 86.50 388 GLU A O 1
ATOM 2995 N N . LEU A 1 389 ? -12.469 -2.684 15.201 1.00 85.50 389 LEU A N 1
ATOM 2996 C CA . LEU A 1 389 ? -11.571 -1.870 16.032 1.00 85.50 389 LEU A CA 1
ATOM 2997 C C . LEU A 1 389 ? -10.123 -2.390 16.000 1.00 85.50 389 LEU A C 1
ATOM 2999 O O . LEU A 1 389 ? -9.196 -1.595 16.144 1.00 85.50 389 LEU A O 1
ATOM 3003 N N . ARG A 1 390 ? -9.923 -3.688 15.717 1.00 81.31 390 ARG A N 1
ATOM 3004 C CA . ARG A 1 390 ? -8.619 -4.377 15.757 1.00 81.31 390 ARG A CA 1
ATOM 3005 C C . ARG A 1 390 ? -7.940 -4.208 17.111 1.00 81.31 390 ARG A C 1
ATOM 3007 O O . ARG A 1 390 ? -6.747 -3.920 17.194 1.00 81.31 390 ARG A O 1
ATOM 3014 N N . VAL A 1 391 ? -8.725 -4.368 18.178 1.00 81.00 391 VAL A N 1
ATOM 3015 C CA . VAL A 1 391 ? -8.269 -4.209 19.568 1.00 81.00 391 VAL A CA 1
ATOM 3016 C C . VAL A 1 391 ? -7.079 -5.123 19.888 1.00 81.00 391 VAL A C 1
ATOM 3018 O O . VAL A 1 391 ? -6.192 -4.761 20.655 1.00 81.00 391 VAL A O 1
ATOM 3021 N N . ASP A 1 392 ? -7.002 -6.271 19.217 1.00 73.81 392 ASP A N 1
ATOM 3022 C CA . ASP A 1 392 ? -5.923 -7.247 19.305 1.00 73.81 392 ASP A CA 1
ATOM 3023 C C . ASP A 1 392 ? -4.618 -6.794 18.637 1.00 73.81 392 ASP A C 1
ATOM 3025 O O . ASP A 1 392 ? -3.588 -7.411 18.885 1.00 73.81 392 ASP A O 1
ATOM 3029 N N . ARG A 1 393 ? -4.620 -5.737 17.814 1.00 69.56 393 ARG A N 1
ATOM 3030 C CA . ARG A 1 393 ? -3.402 -5.143 17.232 1.00 69.56 393 ARG A CA 1
ATOM 3031 C C . ARG A 1 393 ? -2.854 -3.968 18.018 1.00 69.56 393 ARG A C 1
ATOM 3033 O O . ARG A 1 393 ? -1.724 -3.554 17.774 1.00 69.56 393 ARG A O 1
ATOM 3040 N N . ILE A 1 394 ? -3.636 -3.412 18.935 1.00 70.44 394 ILE A N 1
ATOM 3041 C CA . ILE A 1 394 ? -3.212 -2.240 19.688 1.00 70.44 394 ILE A CA 1
ATOM 3042 C C . ILE A 1 394 ? -2.092 -2.679 20.639 1.00 70.44 394 ILE A C 1
ATOM 3044 O O . ILE A 1 394 ? -2.318 -3.390 21.620 1.00 70.44 394 ILE A O 1
ATOM 3048 N N . ARG A 1 395 ? -0.854 -2.284 20.320 1.00 62.31 395 ARG A N 1
ATOM 3049 C CA . ARG A 1 395 ? 0.375 -2.757 20.983 1.00 62.31 395 ARG A CA 1
ATOM 3050 C C . ARG A 1 395 ? 0.365 -2.531 22.494 1.00 62.31 395 ARG A C 1
ATOM 3052 O O . ARG A 1 395 ? 0.834 -3.383 23.245 1.00 62.31 395 ARG A O 1
ATOM 3059 N N . THR A 1 396 ? -0.202 -1.416 22.949 1.00 60.59 396 THR A N 1
ATOM 3060 C CA . THR A 1 396 ? -0.361 -1.092 24.375 1.00 60.59 396 THR A CA 1
ATOM 3061 C C . THR A 1 396 ? -1.305 -2.052 25.098 1.00 60.59 396 THR A C 1
ATOM 3063 O O . THR A 1 396 ? -1.040 -2.378 26.251 1.00 60.59 396 THR A O 1
ATOM 3066 N N . ILE A 1 397 ? -2.321 -2.576 24.407 1.00 64.44 397 ILE A N 1
ATOM 3067 C CA . ILE A 1 397 ? -3.253 -3.579 24.936 1.00 64.44 397 ILE A CA 1
ATOM 3068 C C . ILE A 1 397 ? -2.591 -4.968 24.956 1.00 64.44 397 ILE A C 1
ATOM 3070 O O . ILE A 1 397 ? -2.671 -5.670 25.960 1.00 64.44 397 ILE A O 1
ATOM 3074 N N . ARG A 1 398 ? -1.862 -5.348 23.893 1.00 53.62 398 ARG A N 1
ATOM 3075 C CA . ARG A 1 398 ? -1.123 -6.629 23.816 1.00 53.62 398 ARG A CA 1
ATOM 3076 C C . ARG A 1 398 ? 0.025 -6.757 24.827 1.00 53.62 398 ARG A C 1
ATOM 3078 O O . ARG A 1 398 ? 0.293 -7.854 25.301 1.00 53.62 398 ARG A O 1
ATOM 3085 N N . GLY A 1 399 ? 0.721 -5.658 25.128 1.00 43.53 399 GLY A N 1
ATOM 3086 C CA . GLY A 1 399 ? 1.914 -5.629 25.989 1.00 43.53 399 GLY A CA 1
ATOM 3087 C C . GLY A 1 399 ? 1.642 -5.480 27.491 1.00 43.53 399 GLY A C 1
ATOM 3088 O O . GLY A 1 399 ? 2.579 -5.304 28.268 1.00 43.53 399 GLY A O 1
ATOM 3089 N N . SER A 1 400 ? 0.379 -5.522 27.915 1.00 43.47 400 SER A N 1
ATOM 3090 C CA . SER A 1 400 ? -0.050 -5.356 29.305 1.00 43.47 400 SER A CA 1
ATOM 3091 C C . SER A 1 400 ? 0.191 -6.617 30.153 1.00 43.47 400 SER A C 1
ATOM 3093 O O . SER A 1 400 ? -0.735 -7.208 30.704 1.00 43.47 400 SER A O 1
ATOM 3095 N N . ALA A 1 401 ? 1.446 -7.050 30.287 1.00 34.16 401 ALA A N 1
ATOM 3096 C CA . ALA A 1 401 ? 1.814 -7.988 31.354 1.00 34.16 401 ALA A CA 1
ATOM 3097 C C . ALA A 1 401 ? 1.898 -7.275 32.721 1.00 34.16 401 ALA A C 1
ATOM 3099 O O . ALA A 1 401 ? 1.751 -7.912 33.762 1.00 34.16 401 ALA A O 1
ATOM 3100 N N . THR A 1 402 ? 2.104 -5.952 32.717 1.00 36.28 402 THR A N 1
ATOM 3101 C CA . THR A 1 402 ? 2.316 -5.118 33.912 1.00 36.28 402 THR A CA 1
ATOM 3102 C C . THR A 1 402 ? 1.154 -4.191 34.261 1.00 36.28 402 THR A C 1
ATOM 3104 O O . THR A 1 402 ? 1.143 -3.647 35.360 1.00 36.28 402 THR A O 1
ATOM 3107 N N . TRP A 1 403 ? 0.161 -4.020 33.386 1.00 34.12 403 TRP A N 1
ATOM 3108 C CA . TRP A 1 403 ? -0.989 -3.166 33.674 1.00 34.12 403 TRP A CA 1
ATOM 3109 C C . TRP A 1 403 ? -2.172 -4.031 34.133 1.00 34.12 403 TRP A C 1
ATOM 3111 O O . TRP A 1 403 ? -2.840 -4.713 33.358 1.00 34.12 403 TRP A O 1
ATOM 3121 N N . ARG A 1 404 ? -2.367 -4.076 35.454 1.00 33.56 404 ARG A N 1
ATOM 3122 C CA . ARG A 1 404 ? -3.539 -4.659 36.116 1.00 33.56 404 ARG A CA 1
ATOM 3123 C C . ARG A 1 404 ? -4.131 -3.589 37.031 1.00 33.56 404 ARG A C 1
ATOM 3125 O O . ARG A 1 404 ? -3.564 -3.372 38.104 1.00 33.56 404 ARG A O 1
ATOM 3132 N N . PRO A 1 405 ? -5.247 -2.932 36.682 1.00 30.70 405 PRO A N 1
ATOM 3133 C CA . PRO A 1 405 ? -5.991 -2.202 37.687 1.00 30.70 405 PRO A CA 1
ATOM 3134 C C . PRO A 1 405 ? -6.620 -3.239 38.625 1.00 30.70 405 PRO A C 1
ATOM 3136 O O . PRO A 1 405 ? -7.247 -4.196 38.181 1.00 30.70 405 PRO A O 1
ATOM 3139 N N . TYR A 1 406 ? -6.346 -3.070 39.915 1.00 31.17 406 TYR A N 1
ATOM 3140 C CA . TYR A 1 406 ? -7.006 -3.645 41.090 1.00 31.17 406 TYR A CA 1
ATOM 3141 C C . TYR A 1 406 ? -8.154 -4.648 40.821 1.00 31.17 406 TYR A C 1
ATOM 3143 O O . TYR A 1 406 ? -9.329 -4.329 40.978 1.00 31.17 406 TYR A O 1
ATOM 3151 N N . VAL A 1 407 ? -7.817 -5.889 40.466 1.00 30.55 407 VAL A N 1
ATOM 3152 C CA . VAL A 1 407 ? -8.696 -7.053 40.639 1.00 30.55 407 VAL A CA 1
ATOM 3153 C C . VAL A 1 407 ? -7.828 -8.178 41.182 1.00 30.55 407 VAL A C 1
ATOM 3155 O O . VAL A 1 407 ? -6.768 -8.490 40.630 1.00 30.55 407 VAL A O 1
ATOM 3158 N N . GLU A 1 408 ? -8.255 -8.730 42.315 1.00 31.25 408 GLU A N 1
ATOM 3159 C CA . GLU A 1 408 ? -7.620 -9.854 42.992 1.00 31.25 408 GLU A CA 1
ATOM 3160 C C . GLU A 1 408 ? -7.285 -10.994 42.023 1.00 31.25 408 GLU A C 1
ATOM 3162 O O . GLU A 1 408 ? -7.980 -11.248 41.039 1.00 31.25 408 GLU A O 1
ATOM 3167 N N . LYS A 1 409 ? -6.193 -11.700 42.337 1.00 32.28 409 LYS A N 1
ATOM 3168 C CA . LYS A 1 409 ? -5.767 -12.936 41.675 1.00 32.28 409 LYS A CA 1
ATOM 3169 C C . LYS A 1 409 ? -6.964 -13.858 41.406 1.00 32.28 409 LYS A C 1
ATOM 3171 O O . LYS A 1 409 ? -7.420 -14.550 42.311 1.00 32.28 409 LYS A O 1
ATOM 3176 N N . GLN A 1 410 ? -7.366 -13.975 40.144 1.00 32.84 410 GLN A N 1
ATOM 3177 C CA . GLN A 1 410 ? -8.011 -15.184 39.649 1.00 32.84 410 GLN A CA 1
ATOM 3178 C C . GLN A 1 410 ? -7.132 -15.894 38.625 1.00 32.84 410 GLN A C 1
ATOM 3180 O O . GLN A 1 410 ? -6.385 -15.285 37.856 1.00 32.84 410 GLN A O 1
ATOM 3185 N N . ALA A 1 411 ? -7.181 -17.216 38.763 1.00 33.53 411 ALA A N 1
ATOM 3186 C CA . ALA A 1 411 ? -6.395 -18.240 38.107 1.00 33.53 411 ALA A CA 1
ATOM 3187 C C . ALA A 1 411 ? -6.666 -18.328 36.593 1.00 33.53 411 ALA A C 1
ATOM 3189 O O . ALA A 1 411 ? -7.398 -17.520 36.035 1.00 33.53 411 ALA A O 1
ATOM 3190 N N . ALA A 1 412 ? -6.020 -19.312 35.958 1.00 39.00 412 ALA A N 1
ATOM 3191 C CA . ALA A 1 412 ? -6.108 -19.718 34.554 1.00 39.00 412 ALA A CA 1
ATOM 3192 C C . ALA A 1 412 ? -7.389 -19.302 33.798 1.00 39.00 412 ALA A C 1
ATOM 3194 O O . ALA A 1 412 ? -8.488 -19.418 34.333 1.00 39.00 412 ALA A O 1
ATOM 3195 N N . SER A 1 413 ? -7.207 -18.892 32.530 1.00 43.81 413 SER A N 1
ATOM 3196 C CA . SER A 1 413 ? -8.256 -18.559 31.546 1.00 43.81 413 SER A CA 1
ATOM 3197 C C . SER A 1 413 ? -9.552 -19.339 31.815 1.00 43.81 413 SER A C 1
ATOM 3199 O O . SER A 1 413 ? -9.530 -20.568 31.691 1.00 43.81 413 SER A O 1
ATOM 3201 N N . PRO A 1 414 ? -10.661 -18.686 32.213 1.00 52.22 414 PRO A N 1
ATOM 3202 C CA . PRO A 1 414 ? -11.894 -19.403 32.484 1.00 52.22 414 PRO A CA 1
ATOM 3203 C C . PRO A 1 414 ? -12.351 -20.054 31.179 1.00 52.22 414 PRO A C 1
ATOM 3205 O O . PRO A 1 414 ? -12.659 -19.363 30.209 1.00 52.22 414 PRO A O 1
ATOM 3208 N N . THR A 1 415 ? -12.393 -21.383 31.127 1.00 59.34 415 THR A N 1
ATOM 3209 C CA . THR A 1 415 ? -13.160 -22.085 30.094 1.00 59.34 415 THR A CA 1
ATOM 3210 C C . THR A 1 415 ? -14.624 -21.700 30.273 1.00 59.34 415 THR A C 1
ATOM 3212 O O . THR A 1 415 ? -15.280 -22.166 31.207 1.00 59.34 415 THR A O 1
ATOM 3215 N N . VAL A 1 416 ? -15.111 -20.802 29.417 1.00 78.19 416 VAL A N 1
ATOM 3216 C CA . VAL A 1 416 ? -16.507 -20.358 29.403 1.00 78.19 416 VAL A CA 1
ATOM 3217 C C . VAL A 1 416 ? -17.370 -21.455 28.782 1.00 78.19 416 VAL A C 1
ATOM 3219 O O . VAL A 1 416 ? -17.030 -21.995 27.731 1.00 78.19 416 VAL A O 1
ATOM 3222 N N . LYS A 1 417 ? -18.475 -21.808 29.442 1.00 79.94 417 LYS A N 1
ATOM 3223 C CA . LYS A 1 417 ? -19.244 -23.027 29.140 1.00 79.94 417 LYS A CA 1
ATOM 3224 C C . LYS A 1 417 ? -20.185 -22.917 27.935 1.00 79.94 417 LYS A C 1
ATOM 3226 O O . LYS A 1 417 ? -20.580 -23.944 27.399 1.00 79.94 417 LYS A O 1
ATOM 3231 N N . ASP A 1 418 ? -20.566 -21.710 27.528 1.00 90.19 418 ASP A N 1
ATOM 3232 C CA . ASP A 1 418 ? -21.678 -21.441 26.601 1.00 90.19 418 ASP A CA 1
ATOM 3233 C C . ASP A 1 418 ? -21.245 -20.815 25.263 1.00 90.19 418 ASP A C 1
ATOM 3235 O O . ASP A 1 418 ? -22.072 -20.278 24.529 1.00 90.19 418 ASP A O 1
ATOM 3239 N N . ILE A 1 419 ? -19.949 -20.865 24.931 1.00 89.62 419 ILE A N 1
ATOM 3240 C CA . ILE A 1 419 ? -19.418 -20.246 23.704 1.00 89.62 419 ILE A CA 1
ATOM 3241 C C . ILE A 1 419 ? -19.092 -21.243 22.592 1.00 89.62 419 ILE A C 1
ATOM 3243 O O . ILE A 1 419 ? -18.806 -20.806 21.482 1.00 89.62 419 ILE A O 1
ATOM 3247 N N . GLU A 1 420 ? -19.110 -22.554 22.852 1.00 86.12 420 GLU A N 1
ATOM 3248 C CA . GLU A 1 420 ? -18.669 -23.549 21.859 1.00 86.12 420 GLU A CA 1
ATOM 3249 C C . GLU A 1 420 ? -19.552 -23.573 20.604 1.00 86.12 420 GLU A C 1
ATOM 3251 O O . GLU A 1 420 ? -19.018 -23.680 19.501 1.00 86.12 420 GLU A O 1
ATOM 3256 N N . ASP A 1 421 ? -20.862 -23.364 20.761 1.00 84.94 421 ASP A N 1
ATOM 3257 C CA . ASP A 1 421 ? -21.829 -23.295 19.654 1.00 84.94 421 ASP A CA 1
ATOM 3258 C C . ASP A 1 421 ? -21.971 -21.879 19.057 1.00 84.94 421 ASP A C 1
ATOM 3260 O O . ASP A 1 421 ? -22.752 -21.650 18.131 1.00 84.94 421 ASP A O 1
ATOM 3264 N N . SER A 1 422 ? -21.231 -20.895 19.581 1.00 89.12 422 SER A N 1
ATOM 3265 C CA . SER A 1 422 ? -21.277 -19.519 19.086 1.00 89.12 422 SER A CA 1
ATOM 3266 C C . SER A 1 422 ? -20.509 -19.375 17.774 1.00 89.12 422 SER A C 1
ATOM 3268 O O . SER A 1 422 ? -19.335 -19.737 17.682 1.00 89.12 422 SER A O 1
ATOM 3270 N N . ALA A 1 423 ? -21.114 -18.701 16.792 1.00 89.81 423 ALA A N 1
ATOM 3271 C CA . ALA A 1 423 ? -20.428 -18.300 15.560 1.00 89.81 423 ALA A CA 1
ATOM 3272 C C . ALA A 1 423 ? -19.218 -17.372 15.813 1.00 89.81 423 ALA A C 1
ATOM 3274 O O . ALA A 1 423 ? -18.346 -17.258 14.957 1.00 89.81 423 ALA A O 1
ATOM 3275 N N . TYR A 1 424 ? -19.155 -16.734 16.988 1.00 93.25 424 TYR A N 1
ATOM 3276 C CA . TYR A 1 424 ? -18.110 -15.781 17.382 1.00 93.25 424 TYR A CA 1
ATOM 3277 C C . TYR A 1 424 ? -17.144 -16.347 18.428 1.00 93.25 424 TYR A C 1
ATOM 3279 O O . TYR A 1 424 ? -16.431 -15.590 19.084 1.00 93.25 424 TYR A O 1
ATOM 3287 N N . ARG A 1 425 ? -17.116 -17.671 18.626 1.00 91.69 425 ARG A N 1
ATOM 3288 C CA . ARG A 1 425 ? -16.314 -18.341 19.663 1.00 91.69 425 ARG A CA 1
ATOM 3289 C C . ARG A 1 425 ? -14.860 -17.869 19.711 1.00 91.69 425 ARG A C 1
ATOM 3291 O O . ARG A 1 425 ? -14.345 -17.562 20.784 1.00 91.69 425 ARG A O 1
ATOM 3298 N N . ASP A 1 426 ? -14.194 -17.818 18.562 1.00 88.81 426 ASP A N 1
ATOM 3299 C CA . ASP A 1 426 ? -12.766 -17.499 18.508 1.00 88.81 426 ASP A CA 1
ATOM 3300 C C . ASP A 1 426 ? -12.505 -16.004 18.759 1.00 88.81 426 ASP A C 1
ATOM 3302 O O . ASP A 1 426 ? -11.517 -15.658 19.408 1.00 88.81 426 ASP A O 1
ATOM 3306 N N . ASP A 1 427 ? -13.421 -15.125 18.345 1.00 91.25 427 ASP A N 1
ATOM 3307 C CA . ASP A 1 427 ? -13.366 -13.691 18.656 1.00 91.25 427 ASP A CA 1
ATOM 3308 C C . ASP A 1 427 ? -13.592 -13.437 20.151 1.00 91.25 427 ASP A C 1
ATOM 3310 O O . ASP A 1 427 ? -12.849 -12.680 20.778 1.00 91.25 427 ASP A O 1
ATOM 3314 N N . ILE A 1 428 ? -14.560 -14.138 20.751 1.00 91.81 428 ILE A N 1
ATOM 3315 C CA . ILE A 1 428 ? -14.832 -14.090 22.192 1.00 91.81 428 ILE A CA 1
ATOM 3316 C C . ILE A 1 428 ? -13.592 -14.532 22.975 1.00 91.81 428 ILE A C 1
ATOM 3318 O O . ILE A 1 428 ? -13.163 -13.828 23.885 1.00 91.81 428 ILE A O 1
ATOM 3322 N N . ARG A 1 429 ? -12.951 -15.645 22.590 1.00 88.31 429 ARG A N 1
ATOM 3323 C CA . ARG A 1 429 ? -11.705 -16.112 23.227 1.00 88.31 429 ARG A CA 1
ATOM 3324 C C . ARG A 1 429 ? -10.585 -15.073 23.151 1.00 88.31 429 ARG A C 1
ATOM 3326 O O . ARG A 1 429 ? -9.873 -14.887 24.136 1.00 88.31 429 ARG A O 1
ATOM 3333 N N . ARG A 1 430 ? -10.440 -14.372 22.020 1.00 85.25 430 ARG A N 1
ATOM 3334 C CA . ARG A 1 430 ? -9.451 -13.288 21.877 1.00 85.25 430 ARG A CA 1
ATOM 3335 C C . ARG A 1 430 ? -9.754 -12.133 22.823 1.00 85.25 430 ARG A C 1
ATOM 3337 O O . ARG A 1 430 ? -8.857 -11.696 23.533 1.00 85.25 430 ARG A O 1
ATOM 3344 N N . VAL A 1 431 ? -11.000 -11.666 22.877 1.00 87.06 431 VAL A N 1
ATOM 3345 C CA . VAL A 1 431 ? -11.392 -10.559 23.765 1.00 87.06 431 VAL A CA 1
ATOM 3346 C C . VAL A 1 431 ? -11.241 -10.936 25.242 1.00 87.06 431 VAL A C 1
ATOM 3348 O O . VAL A 1 431 ? -10.738 -10.131 26.025 1.00 87.06 431 VAL A O 1
ATOM 3351 N N . LEU A 1 432 ? -11.584 -12.172 25.616 1.00 86.12 432 LEU A N 1
ATOM 3352 C CA . LEU A 1 432 ? -11.376 -12.694 26.969 1.00 86.12 432 LEU A CA 1
ATOM 3353 C C . LEU A 1 432 ? -9.891 -12.735 27.347 1.00 86.12 432 LEU A C 1
ATOM 3355 O O . LEU A 1 432 ? -9.539 -12.358 28.461 1.00 86.12 432 LEU A O 1
ATOM 3359 N N . ALA A 1 433 ? -9.012 -13.126 26.419 1.00 80.75 433 ALA A N 1
ATOM 3360 C CA . ALA A 1 433 ? -7.567 -13.111 26.642 1.00 80.75 433 ALA A CA 1
ATOM 3361 C C . ALA A 1 433 ? -7.009 -11.690 26.850 1.00 80.75 433 ALA A C 1
ATOM 3363 O O . ALA A 1 433 ? -6.022 -11.521 27.563 1.00 80.75 433 ALA A O 1
ATOM 3364 N N . LEU A 1 434 ? -7.649 -10.673 26.262 1.00 79.00 434 LEU A N 1
ATOM 3365 C CA . LEU A 1 434 ? -7.317 -9.262 26.488 1.00 79.00 434 LEU A CA 1
ATOM 3366 C C . LEU A 1 434 ? -7.917 -8.710 27.794 1.00 79.00 434 LEU A C 1
ATOM 3368 O O . LEU A 1 434 ? -7.486 -7.656 28.261 1.00 79.00 434 LEU A O 1
ATOM 3372 N N . GLY A 1 435 ? -8.902 -9.398 28.383 1.00 81.38 435 GLY A N 1
ATOM 3373 C CA . GLY A 1 435 ? -9.557 -9.013 29.633 1.00 81.38 435 GLY A CA 1
ATOM 3374 C C . GLY A 1 435 ? -10.299 -7.678 29.554 1.00 81.38 435 GLY A C 1
ATOM 3375 O O . GLY A 1 435 ? -10.175 -6.880 30.481 1.00 81.38 435 GLY A O 1
ATOM 3376 N N . VAL A 1 436 ? -10.987 -7.400 28.439 1.00 83.94 436 VAL A N 1
ATOM 3377 C CA . VAL A 1 436 ? -11.724 -6.139 28.212 1.00 83.94 436 VAL A CA 1
ATOM 3378 C C . VAL A 1 436 ? -12.907 -6.015 29.179 1.00 83.94 436 VAL A C 1
ATOM 3380 O O . VAL A 1 436 ? -13.745 -6.916 29.258 1.00 83.94 436 VAL A O 1
ATOM 3383 N N . ARG A 1 437 ? -12.992 -4.882 29.884 1.00 85.62 437 ARG A N 1
ATOM 3384 C CA . ARG A 1 437 ? -14.026 -4.616 30.893 1.00 85.62 437 ARG A CA 1
ATOM 3385 C C . ARG A 1 437 ? -15.412 -4.484 30.261 1.00 85.62 437 ARG A C 1
ATOM 3387 O O . ARG A 1 437 ? -15.573 -3.770 29.277 1.00 85.62 437 ARG A O 1
ATOM 3394 N N . GLY A 1 438 ? -16.416 -5.139 30.838 1.00 85.19 438 GLY A N 1
ATOM 3395 C CA . GLY A 1 438 ? -17.785 -5.249 30.317 1.00 85.19 438 GLY A CA 1
ATOM 3396 C C . GLY A 1 438 ? -18.037 -6.494 29.452 1.00 85.19 438 GLY A C 1
ATOM 3397 O O . GLY A 1 438 ? -19.192 -6.810 29.151 1.00 85.19 438 GLY A O 1
ATOM 3398 N N . LEU A 1 439 ? -16.986 -7.230 29.074 1.00 90.44 439 LEU A N 1
ATOM 3399 C CA . LEU A 1 439 ? -17.057 -8.489 28.319 1.00 90.44 439 LEU A CA 1
ATOM 3400 C C . LEU A 1 439 ? -16.471 -9.675 29.101 1.00 90.44 439 LEU A C 1
ATOM 3402 O O . LEU A 1 439 ? -16.106 -10.696 28.523 1.00 90.44 439 LEU A O 1
ATOM 3406 N N . GLU A 1 440 ? -16.406 -9.574 30.424 1.00 87.88 440 GLU A N 1
ATOM 3407 C CA . GLU A 1 440 ? -16.026 -10.683 31.292 1.00 87.88 440 GLU A CA 1
ATOM 3408 C C . GLU A 1 440 ? -17.121 -11.765 31.327 1.00 87.88 440 GLU A C 1
ATOM 3410 O O . GLU A 1 440 ? -18.299 -11.473 31.076 1.00 87.88 440 GLU A O 1
ATOM 3415 N N . PRO A 1 441 ? -16.768 -13.020 31.664 1.00 86.50 441 PRO A N 1
ATOM 3416 C CA . PRO A 1 441 ? -17.758 -14.024 32.016 1.00 86.50 441 PRO A CA 1
ATOM 3417 C C . PRO A 1 441 ? -18.554 -13.583 33.250 1.00 86.50 441 PRO A C 1
ATOM 3419 O O . PRO A 1 441 ? -18.014 -12.993 34.187 1.00 86.50 441 PRO A O 1
ATOM 3422 N N . PHE A 1 442 ? -19.837 -13.915 33.271 1.00 84.94 442 PHE A N 1
ATOM 3423 C CA . PHE A 1 442 ? -20.691 -13.739 34.435 1.00 84.94 442 PHE A CA 1
ATOM 3424 C C . PHE A 1 442 ? -20.236 -14.650 35.594 1.00 84.94 442 PHE A C 1
ATOM 3426 O O . PHE A 1 442 ? -19.562 -15.659 35.362 1.00 84.94 442 PHE A O 1
ATOM 3433 N N . PRO A 1 443 ? -20.639 -14.360 36.849 1.00 82.62 443 PRO A N 1
ATOM 3434 C CA . PRO A 1 443 ? -20.274 -15.176 38.015 1.00 82.62 443 PRO A CA 1
ATOM 3435 C C . PRO A 1 443 ? -20.678 -16.659 37.926 1.00 82.62 443 PRO A C 1
ATOM 3437 O O . PRO A 1 443 ? -20.115 -17.495 38.626 1.00 82.62 443 PRO A O 1
ATOM 3440 N N . ASP A 1 444 ? -21.641 -16.997 37.066 1.00 83.94 444 ASP A N 1
ATOM 3441 C CA . ASP A 1 444 ? -22.070 -18.372 36.781 1.00 83.94 444 ASP A CA 1
ATOM 3442 C C . ASP A 1 444 ? -21.151 -19.119 35.782 1.00 83.94 444 ASP A C 1
ATOM 3444 O O . ASP A 1 444 ? -21.345 -20.310 35.517 1.00 83.94 444 ASP A O 1
ATOM 3448 N N . GLY A 1 445 ? -20.125 -18.444 35.252 1.00 83.38 445 GLY A N 1
ATOM 3449 C CA . GLY A 1 445 ? -19.166 -18.976 34.285 1.00 83.38 445 GLY A CA 1
ATOM 3450 C C . GLY A 1 445 ? -19.645 -18.956 32.829 1.00 83.38 445 GLY A C 1
ATOM 3451 O O . GLY A 1 445 ? -19.054 -19.650 31.997 1.00 83.38 445 GLY A O 1
ATOM 3452 N N . THR A 1 446 ? -20.708 -18.205 32.520 1.00 89.62 446 THR A N 1
ATOM 3453 C CA . THR A 1 446 ? -21.237 -18.009 31.156 1.00 89.62 446 THR A CA 1
ATOM 3454 C C . THR A 1 446 ? -20.786 -16.675 30.554 1.00 89.62 446 THR A C 1
ATOM 3456 O O . THR A 1 446 ? -20.489 -15.734 31.283 1.00 89.62 446 THR A O 1
ATOM 3459 N N . PHE A 1 447 ? -20.723 -16.560 29.226 1.00 92.19 447 PHE A N 1
ATOM 3460 C CA . PHE A 1 447 ? -20.452 -15.302 28.512 1.00 92.19 447 PHE A CA 1
ATOM 3461 C C . PHE A 1 447 ? -21.718 -14.689 27.905 1.00 92.19 447 PHE A C 1
ATOM 3463 O O . PHE A 1 447 ? -21.780 -13.471 27.736 1.00 92.19 447 PHE A O 1
ATOM 3470 N N . ARG A 1 448 ? -22.723 -15.518 27.609 1.00 93.88 448 ARG A N 1
ATOM 3471 C CA . ARG A 1 448 ? -24.025 -15.178 27.023 1.00 93.88 448 ARG A CA 1
ATOM 3472 C C . ARG A 1 448 ? -23.892 -14.447 25.685 1.00 93.88 448 ARG A C 1
ATOM 3474 O O . ARG A 1 448 ? -24.255 -13.276 25.570 1.00 93.88 448 ARG A O 1
ATOM 3481 N N . PRO A 1 449 ? -23.359 -15.113 24.642 1.00 94.50 449 PRO A N 1
ATOM 3482 C CA . PRO A 1 449 ? -23.035 -14.466 23.369 1.00 94.50 449 PRO A CA 1
ATOM 3483 C C . PRO A 1 449 ? -24.246 -13.854 22.650 1.00 94.50 449 PRO A C 1
ATOM 3485 O O . PRO A 1 449 ? -24.053 -12.945 21.849 1.00 94.50 449 PRO A O 1
ATOM 3488 N N . SER A 1 450 ? -25.464 -14.321 22.937 1.00 94.56 450 SER A N 1
ATOM 3489 C CA . SER A 1 450 ? -26.709 -13.856 22.312 1.00 94.56 450 SER A CA 1
ATOM 3490 C C . SER A 1 450 ? -27.408 -12.711 23.054 1.00 94.56 450 SER A C 1
ATOM 3492 O O . SER A 1 450 ? -28.386 -12.176 22.532 1.00 94.56 450 SER A O 1
ATOM 3494 N N . ASP A 1 451 ? -26.938 -12.322 24.243 1.00 95.12 451 ASP A N 1
ATOM 3495 C CA . ASP A 1 451 ? -27.556 -11.234 25.006 1.00 95.12 451 ASP A CA 1
ATOM 3496 C C . ASP A 1 451 ? -27.306 -9.892 24.304 1.00 95.12 451 ASP A C 1
ATOM 3498 O O . ASP A 1 451 ? -26.176 -9.581 23.914 1.00 95.12 451 ASP A O 1
ATOM 3502 N N . ALA A 1 452 ? -28.367 -9.097 24.134 1.00 95.81 452 ALA A N 1
ATOM 3503 C CA . ALA A 1 452 ? -28.282 -7.757 23.558 1.00 95.81 452 ALA A CA 1
ATOM 3504 C C . ALA A 1 452 ? -27.528 -6.815 24.503 1.00 95.81 452 ALA A C 1
ATOM 3506 O O . ALA A 1 452 ? -27.797 -6.790 25.702 1.00 95.81 452 ALA A O 1
ATOM 3507 N N . LEU A 1 453 ? -26.617 -6.015 23.952 1.00 95.06 453 LEU A N 1
ATOM 3508 C CA . LEU A 1 453 ? -25.773 -5.129 24.739 1.00 95.06 453 LEU A CA 1
ATOM 3509 C C . LEU A 1 453 ? -26.394 -3.732 24.854 1.00 95.06 453 LEU A C 1
ATOM 3511 O O . LEU A 1 453 ? -26.799 -3.126 23.857 1.00 95.06 453 LEU A O 1
ATOM 3515 N N . SER A 1 454 ? -26.471 -3.210 26.073 1.00 94.06 454 SER A N 1
ATOM 3516 C CA . SER A 1 454 ? -27.021 -1.884 26.350 1.00 94.06 454 SER A CA 1
ATOM 3517 C C . SER A 1 454 ? -26.020 -0.762 26.042 1.00 94.06 454 SER A C 1
ATOM 3519 O O . SER A 1 454 ? -24.802 -0.957 26.023 1.00 94.06 454 SER A O 1
ATOM 3521 N N . ARG A 1 455 ? -26.516 0.463 25.836 1.00 92.56 455 ARG A N 1
ATOM 3522 C CA . ARG A 1 455 ? -25.659 1.649 25.648 1.00 92.56 455 ARG A CA 1
ATOM 3523 C C . ARG A 1 455 ? -24.735 1.911 26.839 1.00 92.56 455 ARG A C 1
ATOM 3525 O O . ARG A 1 455 ? -23.607 2.353 26.629 1.00 92.56 455 ARG A O 1
ATOM 3532 N N . ALA A 1 456 ? -25.192 1.633 28.062 1.00 92.50 456 ALA A N 1
ATOM 3533 C CA . ALA A 1 456 ? -24.384 1.758 29.274 1.00 92.50 456 ALA A CA 1
ATOM 3534 C C . ALA A 1 456 ? -23.187 0.793 29.279 1.00 92.50 456 ALA A C 1
ATOM 3536 O O . ALA A 1 456 ? -22.055 1.220 29.507 1.00 92.50 456 ALA A O 1
ATOM 3537 N N . GLU A 1 457 ? -23.421 -0.484 28.963 1.00 94.44 457 GLU A N 1
ATOM 3538 C CA . GLU A 1 457 ? -22.356 -1.488 28.846 1.00 94.44 457 GLU A CA 1
ATOM 3539 C C . GLU A 1 457 ? -21.377 -1.134 27.725 1.00 94.44 457 GLU A C 1
ATOM 3541 O O . GLU A 1 457 ? -20.165 -1.185 27.927 1.00 94.44 457 GLU A O 1
ATOM 3546 N N . PHE A 1 458 ? -21.885 -0.694 26.567 1.00 94.62 458 PHE A N 1
ATOM 3547 C CA . PHE A 1 458 ? -21.033 -0.284 25.452 1.00 94.62 458 PHE A CA 1
ATOM 3548 C C . PHE A 1 458 ? -20.108 0.872 25.842 1.00 94.62 458 PHE A C 1
ATOM 3550 O O . PHE A 1 458 ? -18.915 0.813 25.560 1.00 94.62 458 PHE A O 1
ATOM 3557 N N . ALA A 1 459 ? -20.625 1.897 26.530 1.00 92.88 459 ALA A N 1
ATOM 3558 C CA . ALA A 1 459 ? -19.822 3.036 26.972 1.00 92.88 459 ALA A CA 1
ATOM 3559 C C . ALA A 1 459 ? -18.655 2.608 27.876 1.00 92.88 459 ALA A C 1
ATOM 3561 O O . ALA A 1 459 ? -17.541 3.100 27.708 1.00 92.88 459 ALA A O 1
ATOM 3562 N N . VAL A 1 460 ? -18.899 1.667 28.792 1.00 92.31 460 VAL A N 1
ATOM 3563 C CA . VAL A 1 460 ? -17.868 1.120 29.685 1.00 92.31 460 VAL A CA 1
ATOM 3564 C C . VAL A 1 460 ? -16.807 0.325 28.925 1.00 92.31 460 VAL A C 1
ATOM 3566 O O . VAL A 1 460 ? -15.620 0.498 29.195 1.00 92.31 460 VAL A O 1
ATOM 3569 N N . ILE A 1 461 ? -17.211 -0.467 27.930 1.00 93.38 461 ILE A N 1
ATOM 3570 C CA . ILE A 1 461 ? -16.279 -1.199 27.061 1.00 93.38 461 ILE A CA 1
ATOM 3571 C C . ILE A 1 461 ? -15.396 -0.225 26.269 1.00 93.38 461 ILE A C 1
ATOM 3573 O O . ILE A 1 461 ? -14.184 -0.411 26.186 1.00 93.38 461 ILE A O 1
ATOM 3577 N N . LEU A 1 462 ? -15.983 0.831 25.693 1.00 91.50 462 LEU A N 1
ATOM 3578 C CA . LEU A 1 462 ? -15.224 1.825 24.930 1.00 91.50 462 LEU A CA 1
ATOM 3579 C C . LEU A 1 462 ? -14.218 2.583 25.794 1.00 91.50 462 LEU A C 1
ATOM 3581 O O . LEU A 1 462 ? -13.111 2.856 25.334 1.00 91.50 462 LEU A O 1
ATOM 3585 N N . GLU A 1 463 ? -14.609 2.944 27.015 1.00 90.12 463 GLU A N 1
ATOM 3586 C CA . GLU A 1 463 ? -13.732 3.622 27.964 1.00 90.12 463 GLU A CA 1
ATOM 3587 C C . GLU A 1 463 ? -12.548 2.733 28.358 1.00 90.12 463 GLU A C 1
ATOM 3589 O O . GLU A 1 463 ? -11.414 3.193 28.271 1.00 90.12 463 GLU A O 1
ATOM 3594 N N . ASP A 1 464 ? -12.781 1.457 28.679 1.00 87.06 464 ASP A N 1
ATOM 3595 C CA . ASP A 1 464 ? -11.707 0.520 29.029 1.00 87.06 464 ASP A CA 1
ATOM 3596 C C . ASP A 1 464 ? -10.735 0.300 27.864 1.00 87.06 464 ASP A C 1
ATOM 3598 O O . ASP A 1 464 ? -9.517 0.386 28.040 1.00 87.06 464 ASP A O 1
ATOM 3602 N N . VAL A 1 465 ? -11.256 0.092 26.649 1.00 86.94 465 VAL A N 1
ATOM 3603 C CA . VAL A 1 465 ? -10.412 -0.040 25.455 1.00 86.94 465 VAL A CA 1
ATOM 3604 C C . VAL A 1 465 ? -9.598 1.231 25.222 1.00 86.94 465 VAL A C 1
ATOM 3606 O O . VAL A 1 465 ? -8.403 1.140 24.947 1.00 86.94 465 VAL A O 1
ATOM 3609 N N . LEU A 1 466 ? -10.217 2.408 25.344 1.00 83.38 466 LEU A N 1
ATOM 3610 C CA . LEU A 1 466 ? -9.538 3.688 25.167 1.00 83.38 466 LEU A CA 1
ATOM 3611 C C . LEU A 1 466 ? -8.438 3.886 26.217 1.00 83.38 466 LEU A C 1
ATOM 3613 O O . LEU A 1 466 ? -7.306 4.163 25.837 1.00 83.38 466 LEU A O 1
ATOM 3617 N N . SER A 1 467 ? -8.752 3.676 27.496 1.00 78.69 467 SER A N 1
ATOM 3618 C CA . SER A 1 467 ? -7.833 3.782 28.636 1.00 78.69 467 SER A CA 1
ATOM 3619 C C . SER A 1 467 ? -6.599 2.894 28.466 1.00 78.69 467 SER A C 1
ATOM 3621 O O . SER A 1 467 ? -5.461 3.362 28.569 1.00 78.69 467 SER A O 1
ATOM 3623 N N . ARG A 1 468 ? -6.798 1.626 28.083 1.00 79.38 468 ARG A N 1
ATOM 3624 C CA . ARG A 1 468 ? -5.698 0.685 27.813 1.00 79.38 468 ARG A CA 1
ATOM 3625 C C . ARG A 1 468 ? -4.889 1.072 26.589 1.00 79.38 468 ARG A C 1
ATOM 3627 O O . ARG A 1 468 ? -3.660 1.013 26.611 1.00 79.38 468 ARG A O 1
ATOM 3634 N N . ALA A 1 469 ? -5.574 1.463 25.518 1.00 74.12 469 ALA A N 1
ATOM 3635 C CA . ALA A 1 469 ? -4.926 1.833 24.275 1.00 74.12 469 ALA A CA 1
ATOM 3636 C C . ALA A 1 469 ? -4.029 3.069 24.448 1.00 74.12 469 ALA A C 1
ATOM 3638 O O . ALA A 1 469 ? -2.921 3.089 23.911 1.00 74.12 469 ALA A O 1
ATOM 3639 N N . THR A 1 470 ? -4.459 4.061 25.235 1.00 68.75 470 THR A N 1
ATOM 3640 C CA . THR A 1 470 ? -3.697 5.290 25.508 1.00 68.75 470 THR A CA 1
ATOM 3641 C C . THR A 1 470 ? -2.762 5.189 26.714 1.00 68.75 470 THR A C 1
ATOM 3643 O O . THR A 1 470 ? -1.945 6.087 26.905 1.00 68.75 470 THR A O 1
ATOM 3646 N N . ARG A 1 471 ? -2.855 4.114 27.513 1.00 67.44 471 ARG A N 1
ATOM 3647 C CA . ARG A 1 471 ? -2.209 3.979 28.834 1.00 67.44 471 ARG A CA 1
ATOM 3648 C C . ARG A 1 471 ? -2.552 5.135 29.782 1.00 67.44 471 ARG A C 1
ATOM 3650 O O . ARG A 1 471 ? -1.708 5.576 30.561 1.00 67.44 471 ARG A O 1
ATOM 3657 N N . ASP A 1 472 ? -3.784 5.629 29.701 1.00 66.81 472 ASP A N 1
ATOM 3658 C CA . ASP A 1 472 ? -4.269 6.734 30.525 1.00 66.81 472 ASP A CA 1
ATOM 3659 C C . ASP A 1 472 ? -5.411 6.276 31.435 1.00 66.81 472 ASP A C 1
ATOM 3661 O O . ASP A 1 472 ? -6.592 6.384 31.108 1.00 66.81 472 ASP A O 1
ATOM 3665 N N . GLU A 1 473 ? -5.034 5.799 32.621 1.00 66.44 473 GLU A N 1
ATOM 3666 C CA . GLU A 1 473 ? -5.968 5.377 33.669 1.00 66.44 473 GLU A CA 1
ATOM 3667 C C . GLU A 1 473 ? -6.853 6.517 34.184 1.00 66.44 473 GLU A C 1
ATOM 3669 O O . GLU A 1 473 ? -7.906 6.265 34.771 1.00 66.44 473 GLU A O 1
ATOM 3674 N N . THR A 1 474 ? -6.444 7.777 33.982 1.00 66.94 474 THR A N 1
ATOM 3675 C CA . THR A 1 474 ? -7.218 8.917 34.478 1.00 66.94 474 THR A CA 1
ATOM 3676 C C . THR A 1 474 ? -8.527 9.078 33.717 1.00 66.94 474 THR A C 1
ATOM 3678 O O . THR A 1 474 ? -9.472 9.625 34.275 1.00 66.94 474 THR A O 1
ATOM 3681 N N . LEU A 1 475 ? -8.643 8.533 32.500 1.00 72.88 475 LEU A N 1
ATOM 3682 C CA . LEU A 1 475 ? -9.872 8.586 31.702 1.00 72.88 475 LEU A CA 1
ATOM 3683 C C . LEU A 1 475 ? -11.075 7.957 32.420 1.00 72.88 475 LEU A C 1
ATOM 3685 O O . LEU A 1 475 ? -12.187 8.475 32.305 1.00 72.88 475 LEU A O 1
ATOM 3689 N N . ALA A 1 476 ? -10.851 6.915 33.226 1.00 68.31 476 ALA A N 1
ATOM 3690 C CA . ALA A 1 476 ? -11.900 6.258 34.003 1.00 68.31 476 ALA A CA 1
ATOM 3691 C C . ALA A 1 476 ? -12.479 7.172 35.099 1.00 68.31 476 ALA A C 1
ATOM 3693 O O . ALA A 1 476 ? -13.675 7.116 35.406 1.00 68.31 476 ALA A O 1
ATOM 3694 N N . THR A 1 477 ? -11.639 8.030 35.685 1.00 68.56 477 THR A N 1
ATOM 3695 C CA . THR A 1 477 ? -11.961 8.830 36.878 1.00 68.56 477 THR A CA 1
ATOM 3696 C C . THR A 1 477 ? -12.146 10.320 36.588 1.00 68.56 477 THR A C 1
ATOM 3698 O O . THR A 1 477 ? -12.789 11.015 37.371 1.00 68.56 477 THR A O 1
ATOM 3701 N N . GLN A 1 478 ? -11.691 10.815 35.430 1.00 71.56 478 GLN A N 1
ATOM 3702 C CA . GLN A 1 478 ? -11.684 12.234 35.041 1.00 71.56 478 GLN A CA 1
ATOM 3703 C C . GLN A 1 478 ? -13.065 12.905 35.118 1.00 71.56 478 GLN A C 1
ATOM 3705 O O . GLN A 1 478 ? -13.171 14.125 35.302 1.00 71.56 478 GLN A O 1
ATOM 3710 N N . MET A 1 479 ? -14.129 12.122 34.935 1.00 75.94 479 MET A N 1
ATOM 3711 C CA . MET A 1 479 ? -15.506 12.606 34.938 1.00 75.94 479 MET A CA 1
ATOM 3712 C C . MET A 1 479 ? -16.269 12.254 36.220 1.00 75.94 479 MET A C 1
ATOM 3714 O O . MET A 1 479 ? -17.432 12.640 36.319 1.00 75.94 479 MET A O 1
ATOM 3718 N N . MET A 1 480 ? -15.674 11.566 37.206 1.00 71.62 480 MET A N 1
ATOM 3719 C CA . MET A 1 480 ? -16.396 11.110 38.407 1.00 71.62 480 MET A CA 1
ATOM 3720 C C . MET A 1 480 ? -16.966 12.278 39.224 1.00 71.62 480 MET A C 1
ATOM 3722 O O . MET A 1 480 ? -18.164 12.268 39.505 1.00 71.62 480 MET A O 1
ATOM 3726 N N . ASP A 1 481 ? -16.178 13.328 39.465 1.00 72.88 481 ASP A N 1
ATOM 3727 C CA . ASP A 1 481 ? -16.546 14.436 40.368 1.00 72.88 481 ASP A CA 1
ATOM 3728 C C . ASP A 1 481 ? -17.420 15.535 39.728 1.00 72.88 481 ASP A C 1
ATOM 3730 O O . ASP A 1 481 ? -17.782 16.518 40.373 1.00 72.88 481 ASP A O 1
ATOM 3734 N N . LYS A 1 482 ? -17.770 15.408 38.441 1.00 76.31 482 LYS A N 1
ATOM 3735 C CA . LYS A 1 482 ? -18.572 16.409 37.706 1.00 76.31 482 LYS A CA 1
ATOM 3736 C C . LYS A 1 482 ? -20.058 16.042 37.703 1.00 76.31 482 LYS A C 1
ATOM 3738 O O . LYS A 1 482 ? -20.393 14.867 37.721 1.00 76.31 482 LYS A O 1
ATOM 3743 N N . ALA A 1 483 ? -20.977 17.003 37.617 1.00 78.50 483 ALA A N 1
ATOM 3744 C CA . ALA A 1 483 ? -22.381 16.674 37.332 1.00 78.50 483 ALA A CA 1
ATOM 3745 C C . ALA A 1 483 ? -22.503 16.001 35.949 1.00 78.50 483 ALA A C 1
ATOM 3747 O O . ALA A 1 483 ? -21.764 16.369 35.029 1.00 78.50 483 ALA A O 1
ATOM 3748 N N . SER A 1 484 ? -23.408 15.023 35.804 1.00 82.81 484 SER A N 1
ATOM 3749 C CA . SER A 1 484 ? -23.601 14.368 34.505 1.00 82.81 484 SER A CA 1
ATOM 3750 C C . SER A 1 484 ? -24.138 15.353 33.471 1.00 82.81 484 SER A C 1
ATOM 3752 O O . SER A 1 484 ? -24.875 16.289 33.788 1.00 82.81 484 SER A O 1
ATOM 3754 N N . ARG A 1 485 ? -23.746 15.144 32.214 1.00 84.50 485 ARG A N 1
ATOM 3755 C CA . ARG A 1 485 ? -24.188 15.946 31.070 1.00 84.50 485 ARG A CA 1
ATOM 3756 C C . ARG A 1 485 ? -25.517 15.470 30.487 1.00 84.50 485 ARG A C 1
ATOM 3758 O O . ARG A 1 485 ? -26.002 16.095 29.544 1.00 84.50 485 ARG A O 1
ATOM 3765 N N . PHE A 1 486 ? -26.081 14.391 31.023 1.00 87.25 486 PHE A N 1
ATOM 3766 C CA . PHE A 1 486 ? -27.339 13.807 30.581 1.00 87.25 486 PHE A CA 1
ATOM 3767 C C . PHE A 1 486 ? -28.445 13.975 31.625 1.00 87.25 486 PHE A C 1
ATOM 3769 O O . PHE A 1 486 ? -28.194 13.899 32.823 1.00 87.25 486 PHE A O 1
ATOM 3776 N N . GLU A 1 487 ? -29.680 14.176 31.158 1.00 89.50 487 GLU A N 1
ATOM 3777 C CA . GLU A 1 487 ? -30.866 14.320 32.020 1.00 89.50 487 GLU A CA 1
ATOM 3778 C C . GLU A 1 487 ? -31.207 13.021 32.776 1.00 89.50 487 GLU A C 1
ATOM 3780 O O . GLU A 1 487 ? -31.699 13.055 33.898 1.00 89.50 487 GLU A O 1
ATOM 3785 N N . ASP A 1 488 ? -30.958 11.869 32.151 1.00 90.00 488 ASP A N 1
ATOM 3786 C CA . ASP A 1 488 ? -31.383 10.534 32.587 1.00 90.00 488 ASP A CA 1
ATOM 3787 C C . ASP A 1 488 ? -30.236 9.678 33.157 1.00 90.00 488 ASP A C 1
ATOM 3789 O O . ASP A 1 488 ? -30.341 8.451 33.194 1.00 90.00 488 ASP A O 1
ATOM 3793 N N . VAL A 1 489 ? -29.139 10.307 33.593 1.00 89.12 489 VAL A N 1
ATOM 3794 C CA . VAL A 1 489 ? -27.985 9.628 34.202 1.00 89.12 489 VAL A CA 1
ATOM 3795 C C . VAL A 1 489 ? -27.785 10.124 35.633 1.00 89.12 489 VAL A C 1
ATOM 3797 O O . VAL A 1 489 ? -27.397 11.268 35.870 1.00 89.12 489 VAL A O 1
ATOM 3800 N N . GLU A 1 490 ? -28.033 9.243 36.602 1.00 88.38 490 GLU A N 1
ATOM 3801 C CA . GLU A 1 490 ? -27.853 9.545 38.025 1.00 88.38 490 GLU A CA 1
ATOM 3802 C C . GLU A 1 490 ? -26.370 9.658 38.411 1.00 88.38 490 GLU A C 1
ATOM 3804 O O . GLU A 1 490 ? -25.507 8.972 37.861 1.00 88.38 490 GLU A O 1
ATOM 3809 N N . ALA A 1 491 ? -26.065 10.490 39.413 1.00 83.00 491 ALA A N 1
ATOM 3810 C CA . ALA A 1 491 ? -24.690 10.741 39.856 1.00 83.00 491 ALA A CA 1
ATOM 3811 C C . ALA A 1 491 ? -23.961 9.479 40.360 1.00 83.00 491 ALA A C 1
ATOM 3813 O O . ALA A 1 491 ? -22.746 9.376 40.210 1.00 83.00 491 ALA A O 1
ATOM 3814 N N . SER A 1 492 ? -24.697 8.521 40.929 1.00 84.12 492 SER A N 1
ATOM 3815 C CA . SER A 1 492 ? -24.188 7.247 41.454 1.00 84.12 492 SER A CA 1
ATOM 3816 C C . SER A 1 492 ? -24.164 6.111 40.422 1.00 84.12 492 SER A C 1
ATOM 3818 O O . SER A 1 492 ? -23.771 4.994 40.761 1.00 84.12 492 SER A O 1
ATOM 3820 N N . ALA A 1 493 ? -24.589 6.346 39.174 1.00 88.31 493 ALA A N 1
ATOM 3821 C CA . ALA A 1 493 ? -24.663 5.285 38.176 1.00 88.31 493 ALA A CA 1
ATOM 3822 C C . ALA A 1 493 ? -23.262 4.769 37.793 1.00 88.31 493 ALA A C 1
ATOM 3824 O O . ALA A 1 493 ? -22.369 5.538 37.436 1.00 88.31 493 ALA A O 1
ATOM 3825 N N . TRP A 1 494 ? -23.080 3.444 37.797 1.00 88.69 494 TRP A N 1
ATOM 3826 C CA . TRP A 1 494 ? -21.783 2.780 37.572 1.00 88.69 494 TRP A CA 1
ATOM 3827 C C . TRP A 1 494 ? -21.144 3.072 36.201 1.00 88.69 494 TRP A C 1
ATOM 3829 O O . TRP A 1 494 ? -19.930 2.967 36.045 1.00 88.69 494 TRP A O 1
ATOM 3839 N N . TYR A 1 495 ? -21.949 3.466 35.212 1.00 89.88 495 TYR A N 1
ATOM 3840 C CA . TYR A 1 495 ? -21.521 3.821 33.853 1.00 89.88 495 TYR A CA 1
ATOM 3841 C C . TYR A 1 495 ? -21.424 5.335 33.618 1.00 89.88 495 TYR A C 1
ATOM 3843 O O . TYR A 1 495 ? -21.061 5.753 32.520 1.00 89.88 495 TYR A O 1
ATOM 3851 N N . LYS A 1 496 ? -21.752 6.179 34.608 1.00 90.06 496 LYS A N 1
ATOM 3852 C CA . LYS A 1 496 ? -21.875 7.635 34.427 1.00 90.06 496 LYS A CA 1
ATOM 3853 C C . LYS A 1 496 ? -20.595 8.267 33.879 1.00 90.06 496 LYS A C 1
ATOM 3855 O O . LYS A 1 496 ? -20.659 8.993 32.891 1.00 90.06 496 LYS A O 1
ATOM 3860 N N . SER A 1 497 ? -19.436 7.937 34.462 1.00 86.25 497 SER A N 1
ATOM 3861 C CA . SER A 1 497 ? -18.135 8.468 34.012 1.00 86.25 497 SER A CA 1
ATOM 3862 C C . SER A 1 497 ? -17.861 8.106 32.547 1.00 86.25 497 SER A C 1
ATOM 3864 O O . SER A 1 497 ? -17.518 8.970 31.742 1.00 86.25 497 SER A O 1
ATOM 3866 N N . ALA A 1 498 ? -18.125 6.849 32.172 1.00 89.25 498 ALA A N 1
ATOM 3867 C CA . ALA A 1 498 ? -17.946 6.355 30.811 1.00 89.25 498 ALA A CA 1
ATOM 3868 C C . ALA A 1 498 ? -18.936 6.985 29.813 1.00 89.25 498 ALA A C 1
ATOM 3870 O O . ALA A 1 498 ? -18.551 7.317 28.694 1.00 89.25 498 ALA A O 1
ATOM 3871 N N . ALA A 1 499 ? -20.194 7.203 30.210 1.00 89.19 499 ALA A N 1
ATOM 3872 C CA . ALA A 1 499 ? -21.197 7.866 29.376 1.00 89.19 499 ALA A CA 1
ATOM 3873 C C . ALA A 1 499 ? -20.833 9.337 29.106 1.00 89.19 499 ALA A C 1
ATOM 3875 O O . ALA A 1 499 ? -20.854 9.778 27.953 1.00 89.19 499 ALA A O 1
ATOM 3876 N N . ASP A 1 500 ? -20.446 10.085 30.145 1.00 87.38 500 ASP A N 1
ATOM 3877 C CA . ASP A 1 500 ? -20.018 11.482 30.018 1.00 87.38 500 ASP A CA 1
ATOM 3878 C C . ASP A 1 500 ? -18.728 11.606 29.195 1.00 87.38 500 ASP A C 1
ATOM 3880 O O . ASP A 1 500 ? -18.618 12.496 28.342 1.00 87.38 500 ASP A O 1
ATOM 3884 N N . LEU A 1 501 ? -17.774 10.688 29.396 1.00 86.25 501 LEU A N 1
ATOM 3885 C CA . LEU A 1 501 ? -16.570 10.598 28.577 1.00 86.25 501 LEU A CA 1
ATOM 3886 C C . LEU A 1 501 ? -16.944 10.340 27.114 1.00 86.25 501 LEU A C 1
ATOM 3888 O O . LEU A 1 501 ? -16.544 11.111 26.244 1.00 86.25 501 LEU A O 1
ATOM 3892 N N . ALA A 1 502 ? -17.770 9.333 26.831 1.00 86.25 502 ALA A N 1
ATOM 3893 C CA . ALA A 1 502 ? -18.188 8.999 25.474 1.00 86.25 502 ALA A CA 1
ATOM 3894 C C . ALA A 1 502 ? -18.900 10.169 24.768 1.00 86.25 502 ALA A C 1
ATOM 3896 O O . ALA A 1 502 ? -18.635 10.419 23.590 1.00 86.25 502 ALA A O 1
ATOM 3897 N N . LEU A 1 503 ? -19.726 10.946 25.482 1.00 85.38 503 LEU A N 1
ATOM 3898 C CA . LEU A 1 503 ? -20.313 12.184 24.957 1.00 85.38 503 LEU A CA 1
ATOM 3899 C C . LEU A 1 503 ? -19.250 13.252 24.674 1.00 85.38 503 LEU A C 1
ATOM 3901 O O . LEU A 1 503 ? -19.259 13.858 23.605 1.00 85.38 503 LEU A O 1
ATOM 3905 N N . SER A 1 504 ? -18.319 13.475 25.609 1.00 82.06 504 SER A N 1
ATOM 3906 C CA . SER A 1 504 ? -17.231 14.454 25.448 1.00 82.06 504 SER A CA 1
ATOM 3907 C C . SER A 1 504 ? -16.330 14.135 24.252 1.00 82.06 504 SER A C 1
ATOM 3909 O O . SER A 1 504 ? -15.793 15.034 23.604 1.00 82.06 504 SER A O 1
ATOM 3911 N N . LEU A 1 505 ? -16.214 12.847 23.927 1.00 78.50 505 LEU A N 1
ATOM 3912 C CA . LEU A 1 505 ? -15.428 12.345 22.813 1.00 78.50 505 LEU A CA 1
ATOM 3913 C C . LEU A 1 505 ? -16.225 12.281 21.498 1.00 78.50 505 LEU A C 1
ATOM 3915 O O . LEU A 1 505 ? -15.628 12.001 20.454 1.00 78.50 505 LEU A O 1
ATOM 3919 N N . GLY A 1 506 ? -17.534 12.549 21.537 1.00 81.31 506 GLY A N 1
ATOM 3920 C CA . GLY A 1 506 ? -18.437 12.481 20.388 1.00 81.31 506 GLY A CA 1
ATOM 3921 C C . GLY A 1 506 ? -18.770 11.058 19.930 1.00 81.31 506 GLY A C 1
ATOM 3922 O O . GLY A 1 506 ? -19.243 10.886 18.812 1.00 81.31 506 GLY A O 1
ATOM 3923 N N . LEU A 1 507 ? -18.519 10.039 20.763 1.00 81.12 507 LEU A N 1
ATOM 3924 C CA . LEU A 1 507 ? -18.770 8.625 20.439 1.00 81.12 507 LEU A CA 1
ATOM 3925 C C . LEU A 1 507 ? -20.268 8.296 20.379 1.00 81.12 507 LEU A C 1
ATOM 3927 O O . LEU A 1 507 ? -20.658 7.332 19.728 1.00 81.12 507 LEU A O 1
ATOM 3931 N N . PHE A 1 508 ? -21.101 9.126 21.010 1.00 79.88 508 PHE A N 1
ATOM 3932 C CA . PHE A 1 508 ? -22.553 9.091 20.884 1.00 79.88 508 PHE A CA 1
ATOM 3933 C C . PHE A 1 508 ? -23.078 10.419 20.345 1.00 79.88 508 PHE A C 1
ATOM 3935 O O . PHE A 1 508 ? -22.662 11.490 20.789 1.00 79.88 508 PHE A O 1
ATOM 3942 N N . ALA A 1 509 ? -24.049 10.350 19.433 1.00 68.31 509 ALA A N 1
ATOM 3943 C CA . ALA A 1 509 ? -24.828 11.521 19.055 1.00 68.31 509 ALA A CA 1
ATOM 3944 C C . ALA A 1 509 ? -25.710 11.963 20.244 1.00 68.31 509 ALA A C 1
ATOM 3946 O O . ALA A 1 509 ? -26.374 11.109 20.844 1.00 68.31 509 ALA A O 1
ATOM 3947 N N . PRO A 1 510 ? -25.739 13.261 20.601 1.00 66.56 510 PRO A N 1
ATOM 3948 C CA . PRO A 1 510 ? -26.622 13.748 21.652 1.00 66.56 510 PRO A CA 1
ATOM 3949 C C . PRO A 1 510 ? -28.083 13.578 21.215 1.00 66.56 510 PRO A C 1
ATOM 3951 O O . PRO A 1 510 ? -28.460 13.967 20.109 1.00 66.56 510 PRO A O 1
ATOM 3954 N N . GLY A 1 511 ? -28.907 12.979 22.077 1.00 65.38 511 GLY A N 1
ATOM 3955 C CA . GLY A 1 511 ? -30.353 12.927 21.864 1.00 65.38 511 GLY A CA 1
ATOM 3956 C C . GLY A 1 511 ? -30.983 14.330 21.873 1.00 65.38 511 GLY A C 1
ATOM 3957 O O . GLY A 1 511 ? -30.363 15.276 22.359 1.00 65.38 511 GLY A O 1
ATOM 3958 N N . PRO A 1 512 ? -32.215 14.492 21.358 1.00 62.41 512 PRO A N 1
ATOM 3959 C CA . PRO A 1 512 ? -32.922 15.769 21.424 1.00 62.41 512 PRO A CA 1
ATOM 3960 C C . PRO A 1 512 ? -33.142 16.201 22.886 1.00 62.41 512 PRO A C 1
ATOM 3962 O O . PRO A 1 512 ? -33.477 15.368 23.726 1.00 62.41 512 PRO A O 1
ATOM 3965 N N . GLY A 1 513 ? -32.971 17.496 23.172 1.00 67.19 513 GLY A N 1
ATOM 3966 C CA . GLY A 1 513 ? -33.092 18.078 24.517 1.00 67.19 513 GLY A CA 1
ATOM 3967 C C . GLY A 1 513 ? -31.826 18.814 24.975 1.00 67.19 513 GLY A C 1
ATOM 3968 O O . GLY A 1 513 ? -30.752 18.644 24.401 1.00 67.19 513 GLY A O 1
ATOM 3969 N N . ALA A 1 514 ? -31.961 19.659 25.998 1.00 73.25 514 ALA A N 1
ATOM 3970 C CA . ALA A 1 514 ? -30.845 20.336 26.656 1.00 73.25 514 ALA A CA 1
ATOM 3971 C C . ALA A 1 514 ? -31.104 20.364 28.178 1.00 73.25 514 ALA A C 1
ATOM 3973 O O . ALA A 1 514 ? -31.909 21.187 28.620 1.00 73.25 514 ALA A O 1
ATOM 3974 N N . PRO A 1 515 ? -30.458 19.490 28.978 1.00 76.06 515 PRO A N 1
ATOM 3975 C CA . PRO A 1 515 ? -29.448 18.488 28.596 1.00 76.06 515 PRO A CA 1
ATOM 3976 C C . PRO A 1 515 ? -30.017 17.302 27.778 1.00 76.06 515 PRO A C 1
ATOM 3978 O O . PRO A 1 515 ? -31.209 17.013 27.866 1.00 76.06 515 PRO A O 1
ATOM 3981 N N . PRO A 1 516 ? -29.199 16.624 26.946 1.00 86.69 516 PRO A N 1
ATOM 3982 C CA . PRO A 1 516 ? -29.629 15.465 26.157 1.00 86.69 516 PRO A CA 1
ATOM 3983 C C . PRO A 1 516 ? -29.923 14.235 27.035 1.00 86.69 516 PRO A C 1
ATOM 3985 O O . PRO A 1 516 ? -29.489 14.157 28.183 1.00 86.69 516 PRO A O 1
ATOM 3988 N N . ARG A 1 517 ? -30.602 13.227 26.471 1.00 88.25 517 ARG A N 1
ATOM 3989 C CA . ARG A 1 517 ? -30.824 11.909 27.106 1.00 88.25 517 ARG A CA 1
ATOM 3990 C C . ARG A 1 517 ? -29.863 10.843 26.569 1.00 88.25 517 ARG A C 1
ATOM 3992 O O . ARG A 1 517 ? -29.669 10.752 25.355 1.00 88.25 517 ARG A O 1
ATOM 3999 N N . PHE A 1 518 ? -29.290 10.029 27.454 1.00 88.50 518 PHE A N 1
ATOM 4000 C CA . PHE A 1 518 ? -28.351 8.946 27.153 1.00 88.50 518 PHE A CA 1
ATOM 4001 C C . PHE A 1 518 ? -29.042 7.630 26.780 1.00 88.50 518 PHE A C 1
ATOM 4003 O O . PHE A 1 518 ? -28.556 6.936 25.888 1.00 88.50 518 PHE A O 1
ATOM 4010 N N . GLN A 1 519 ? -30.177 7.306 27.409 1.00 90.00 519 GLN A N 1
ATOM 4011 C CA . GLN A 1 519 ? -30.941 6.061 27.240 1.00 90.00 519 GLN A CA 1
ATOM 4012 C C . GLN A 1 519 ? -30.136 4.793 27.602 1.00 90.00 519 GLN A C 1
ATOM 4014 O O . GLN A 1 519 ? -29.903 3.947 26.738 1.00 90.00 519 GLN A O 1
ATOM 4019 N N . PRO A 1 520 ? -29.728 4.613 28.872 1.00 90.00 520 PRO A N 1
ATOM 4020 C CA . PRO A 1 520 ? -28.751 3.596 29.280 1.00 90.00 520 PRO A CA 1
ATOM 4021 C C . PRO A 1 520 ? -29.154 2.145 28.981 1.00 90.00 520 PRO A C 1
ATOM 4023 O O . PRO A 1 520 ? -28.289 1.346 28.641 1.00 90.00 520 PRO A O 1
ATOM 4026 N N . ILE A 1 521 ? -30.449 1.815 29.065 1.00 92.31 521 ILE A N 1
ATOM 4027 C CA . ILE A 1 521 ? -30.983 0.449 28.880 1.00 92.31 521 ILE A CA 1
ATOM 4028 C C . ILE A 1 521 ? -31.213 0.118 27.395 1.00 92.31 521 ILE A C 1
ATOM 4030 O O . ILE A 1 521 ? -31.352 -1.045 27.022 1.00 92.31 521 ILE A O 1
ATOM 4034 N N . LYS A 1 522 ? -31.262 1.128 26.516 1.00 92.31 522 LYS A N 1
ATOM 4035 C CA . LYS A 1 522 ? -31.534 0.904 25.093 1.00 92.31 522 LYS A CA 1
ATOM 4036 C C . LYS A 1 522 ? -30.407 0.054 24.478 1.00 92.31 522 LYS A C 1
ATOM 4038 O O . LYS A 1 522 ? -29.240 0.379 24.709 1.00 92.31 522 LYS A O 1
ATOM 4043 N N . PRO A 1 523 ? -30.729 -0.977 23.674 1.00 94.19 523 PRO A N 1
ATOM 4044 C CA . PRO A 1 523 ? -29.721 -1.741 22.949 1.00 94.19 523 PRO A CA 1
ATOM 4045 C C . PRO A 1 523 ? -28.896 -0.859 22.007 1.00 94.19 523 PRO A C 1
ATOM 4047 O O . PRO A 1 523 ? -29.436 0.049 21.365 1.00 94.19 523 PRO A O 1
ATOM 4050 N N . ILE A 1 524 ? -27.598 -1.136 21.908 1.00 93.88 524 ILE A N 1
ATOM 4051 C CA . ILE A 1 524 ? -26.716 -0.475 20.945 1.00 93.88 524 ILE A CA 1
ATOM 4052 C C . ILE A 1 524 ? -26.961 -1.028 19.535 1.00 93.88 524 ILE A C 1
ATOM 4054 O O . ILE A 1 524 ? -27.082 -2.239 19.347 1.00 93.88 524 ILE A O 1
ATOM 4058 N N . THR A 1 525 ? -27.051 -0.152 18.532 1.00 93.69 525 THR A N 1
ATOM 4059 C CA . THR A 1 525 ? -27.202 -0.563 17.125 1.00 93.69 525 THR A CA 1
ATOM 4060 C C . THR A 1 525 ? -25.851 -0.752 16.432 1.00 93.69 525 THR A C 1
ATOM 4062 O O . THR A 1 525 ? -24.861 -0.133 16.819 1.00 93.69 525 THR A O 1
ATOM 4065 N N . GLY A 1 526 ? -25.810 -1.531 15.344 1.00 94.12 526 GLY A N 1
ATOM 4066 C CA . GLY A 1 526 ? -24.580 -1.728 14.568 1.00 94.12 526 GLY A CA 1
ATOM 4067 C C . GLY A 1 526 ? -24.012 -0.425 13.993 1.00 94.12 526 GLY A C 1
ATOM 4068 O O . GLY A 1 526 ? -22.799 -0.226 13.978 1.00 94.12 526 GLY A O 1
ATOM 4069 N N . VAL A 1 527 ? -24.887 0.501 13.582 1.00 91.75 527 VAL A N 1
ATOM 4070 C CA . VAL A 1 527 ? -24.505 1.837 13.092 1.00 91.75 527 VAL A CA 1
ATOM 4071 C C . VAL A 1 527 ? -23.815 2.645 14.188 1.00 91.75 527 VAL A C 1
ATOM 4073 O O . VAL A 1 527 ? -22.759 3.221 13.939 1.00 91.75 527 VAL A O 1
ATOM 4076 N N . GLU A 1 528 ? -24.376 2.667 15.400 1.00 91.12 528 GLU A N 1
ATOM 4077 C CA . GLU A 1 528 ? -23.776 3.376 16.537 1.00 91.12 528 GLU A CA 1
ATOM 4078 C C . GLU A 1 528 ? -22.439 2.744 16.946 1.00 91.12 528 GLU A C 1
ATOM 4080 O O . GLU A 1 528 ? -21.480 3.469 17.214 1.00 91.12 528 GLU A O 1
ATOM 4085 N N . SER A 1 529 ? -22.338 1.410 16.923 1.00 93.88 529 SER A N 1
ATOM 4086 C CA . SER A 1 529 ? -21.080 0.707 17.186 1.00 93.88 529 SER A CA 1
ATOM 4087 C C . SER A 1 529 ? -19.995 1.072 16.168 1.00 93.88 529 SER A C 1
ATOM 4089 O O . SER A 1 529 ? -18.891 1.446 16.561 1.00 93.88 529 SER A O 1
ATOM 4091 N N . LEU A 1 530 ? -20.303 1.033 14.866 1.00 91.25 530 LEU A N 1
ATOM 4092 C CA . LEU A 1 530 ? -19.345 1.387 13.812 1.00 91.25 530 LEU A CA 1
ATOM 4093 C C . LEU A 1 530 ? -18.964 2.869 13.833 1.00 91.25 530 LEU A C 1
ATOM 4095 O O . LEU A 1 530 ? -17.800 3.199 13.607 1.00 91.25 530 LEU A O 1
ATOM 4099 N N . GLN A 1 531 ? -19.908 3.760 14.143 1.00 89.31 531 GLN A N 1
ATOM 4100 C CA . GLN A 1 531 ? -19.620 5.180 14.323 1.00 89.31 531 GLN A CA 1
ATOM 4101 C C . GLN A 1 531 ? -18.614 5.391 15.460 1.00 89.31 531 GLN A C 1
ATOM 4103 O O . GLN A 1 531 ? -17.595 6.062 15.272 1.00 89.31 531 GLN A O 1
ATOM 4108 N N . ALA A 1 532 ? -18.876 4.795 16.627 1.00 89.69 532 ALA A N 1
ATOM 4109 C CA . ALA A 1 532 ? -17.993 4.894 17.779 1.00 89.69 532 ALA A CA 1
ATOM 4110 C C . ALA A 1 532 ? -16.614 4.295 17.479 1.00 89.69 532 ALA A C 1
ATOM 4112 O O . ALA A 1 532 ? -15.595 4.900 17.808 1.00 89.69 532 ALA A O 1
ATOM 4113 N N . PHE A 1 533 ? -16.561 3.155 16.789 1.00 88.81 533 PHE A N 1
ATOM 4114 C CA . PHE A 1 533 ? -15.302 2.522 16.408 1.00 88.81 533 PHE A CA 1
ATOM 4115 C C . PHE A 1 533 ? -14.522 3.351 15.400 1.00 88.81 533 PHE A C 1
ATOM 4117 O O . PHE A 1 533 ? -13.326 3.527 15.585 1.00 88.81 533 PHE A O 1
ATOM 4124 N N . ARG A 1 534 ? -15.162 3.939 14.387 1.00 83.12 534 ARG A N 1
ATOM 4125 C CA . ARG A 1 534 ? -14.497 4.871 13.465 1.00 83.12 534 ARG A CA 1
ATOM 4126 C C . ARG A 1 534 ? -13.846 6.034 14.219 1.00 83.12 534 ARG A C 1
ATOM 4128 O O . ARG A 1 534 ? -12.691 6.371 13.964 1.00 83.12 534 ARG A O 1
ATOM 4135 N N . LEU A 1 535 ? -14.568 6.631 15.166 1.00 81.81 535 LEU A N 1
ATOM 4136 C CA . LEU A 1 535 ? -14.060 7.743 15.970 1.00 81.81 535 LEU A CA 1
ATOM 4137 C C . LEU A 1 535 ? -12.949 7.314 16.933 1.00 81.81 535 LEU A C 1
ATOM 4139 O O . LEU A 1 535 ? -11.964 8.034 17.083 1.00 81.81 535 LEU A O 1
ATOM 4143 N N . LEU A 1 536 ? -13.071 6.141 17.556 1.00 81.50 536 LEU A N 1
ATOM 4144 C CA . LEU A 1 536 ? -12.013 5.579 18.392 1.00 81.50 536 LEU A CA 1
ATOM 4145 C C . LEU A 1 536 ? -10.772 5.267 17.573 1.00 81.50 536 LEU A C 1
ATOM 4147 O O . LEU A 1 536 ? -9.695 5.683 17.960 1.00 81.50 536 LEU A O 1
ATOM 4151 N N . ARG A 1 537 ? -10.900 4.638 16.407 1.00 78.44 537 ARG A N 1
ATOM 4152 C CA . ARG A 1 537 ? -9.770 4.368 15.509 1.00 78.44 537 ARG A CA 1
ATOM 4153 C C . ARG A 1 537 ? -9.020 5.643 15.142 1.00 78.44 537 ARG A C 1
ATOM 4155 O O . ARG A 1 537 ? -7.794 5.648 15.181 1.00 78.44 537 ARG A O 1
ATOM 4162 N N . LYS A 1 538 ? -9.757 6.725 14.860 1.00 71.19 538 LYS A N 1
ATOM 4163 C CA . LYS A 1 538 ? -9.192 8.058 14.614 1.00 71.19 538 LYS A CA 1
ATOM 4164 C C . LYS A 1 538 ? -8.422 8.610 15.820 1.00 71.19 538 LYS A C 1
ATOM 4166 O O . LYS A 1 538 ? -7.442 9.320 15.638 1.00 71.19 538 LYS A O 1
ATOM 4171 N N . ARG A 1 539 ? -8.856 8.305 17.047 1.00 72.81 539 ARG A N 1
ATOM 4172 C CA . ARG A 1 539 ? -8.201 8.742 18.295 1.00 72.81 539 ARG A CA 1
ATOM 4173 C C . ARG A 1 539 ? -7.018 7.861 18.697 1.00 72.81 539 ARG A C 1
ATOM 4175 O O . ARG A 1 539 ? -6.030 8.381 19.195 1.00 72.81 539 ARG A O 1
ATOM 4182 N N . LEU A 1 540 ? -7.140 6.553 18.497 1.00 67.81 540 LEU A N 1
ATOM 4183 C CA . LEU A 1 540 ? -6.162 5.529 18.872 1.00 67.81 540 LEU A CA 1
ATOM 4184 C C . LEU A 1 540 ? -5.039 5.372 17.846 1.00 67.81 540 LEU A C 1
ATOM 4186 O O . LEU A 1 540 ? -4.135 4.572 18.051 1.00 67.81 540 LEU A O 1
ATOM 4190 N N . ASP A 1 541 ? -5.135 6.090 16.730 1.00 58.38 541 ASP A N 1
ATOM 4191 C CA . ASP A 1 541 ? -4.248 5.974 15.581 1.00 58.38 541 ASP A CA 1
ATOM 4192 C C . ASP A 1 541 ? -4.045 4.538 15.067 1.00 58.38 541 ASP A C 1
ATOM 4194 O O . ASP A 1 541 ? -2.990 4.153 14.576 1.00 58.38 541 ASP A O 1
ATOM 4198 N N . SER A 1 542 ? -5.086 3.709 15.154 1.00 61.44 542 SER A N 1
ATOM 4199 C CA . SER A 1 542 ? -5.033 2.344 14.628 1.00 61.44 542 SER A CA 1
ATOM 4200 C C . SER A 1 542 ? -5.106 2.378 13.095 1.00 61.44 542 SER A C 1
ATOM 4202 O O . SER A 1 542 ? -6.199 2.335 12.514 1.00 61.44 542 SER A O 1
ATOM 4204 N N . ARG A 1 543 ? -3.960 2.489 12.419 1.00 70.75 543 ARG A N 1
ATOM 4205 C CA . ARG A 1 543 ? -3.894 2.440 10.954 1.00 70.75 543 ARG A CA 1
ATOM 4206 C C . ARG A 1 543 ? -4.265 1.047 10.460 1.00 70.75 543 ARG A C 1
ATOM 4208 O O . ARG A 1 543 ? -3.937 0.024 11.051 1.00 70.75 543 ARG A O 1
ATOM 4215 N N . SER A 1 544 ? -5.036 1.010 9.382 1.00 73.75 544 SER A N 1
ATOM 4216 C CA . SER A 1 544 ? -5.365 -0.241 8.683 1.00 73.75 544 SER A CA 1
ATOM 4217 C C . SER A 1 544 ? -5.066 -0.180 7.208 1.00 73.75 544 SER A C 1
ATOM 4219 O O . SER A 1 544 ? -5.297 -1.170 6.522 1.00 73.75 544 SER A O 1
ATOM 4221 N N . ARG A 1 545 ? -4.619 0.977 6.719 1.00 90.19 545 ARG A N 1
ATOM 4222 C CA . ARG A 1 545 ? -4.246 1.131 5.334 1.00 90.19 545 ARG A CA 1
ATOM 4223 C C . ARG A 1 545 ? -2.930 1.876 5.205 1.00 90.19 545 ARG A C 1
ATOM 4225 O O . ARG A 1 545 ? -2.698 2.839 5.935 1.00 90.19 545 ARG A O 1
ATOM 4232 N N . ALA A 1 546 ? -2.101 1.435 4.274 1.00 95.12 546 ALA A N 1
ATOM 4233 C CA . ALA A 1 546 ? -0.904 2.145 3.863 1.00 95.12 546 ALA A CA 1
ATOM 4234 C C . ALA A 1 546 ? -0.872 2.257 2.337 1.00 95.12 546 ALA A C 1
ATOM 4236 O O . ALA A 1 546 ? -1.190 1.301 1.627 1.00 95.12 546 ALA A O 1
ATOM 4237 N N . ILE A 1 547 ? -0.511 3.438 1.842 1.00 97.50 547 ILE A N 1
ATOM 4238 C CA . ILE A 1 547 ? -0.228 3.668 0.426 1.00 97.50 547 ILE A CA 1
ATOM 4239 C C . ILE A 1 547 ? 1.204 4.169 0.321 1.00 97.50 547 ILE A C 1
ATOM 4241 O O . ILE A 1 547 ? 1.547 5.160 0.961 1.00 97.50 547 ILE A O 1
ATOM 4245 N N . VAL A 1 548 ? 2.013 3.495 -0.489 1.00 98.56 548 VAL A N 1
ATOM 4246 C CA . VAL A 1 548 ? 3.388 3.890 -0.792 1.00 98.56 548 VAL A CA 1
ATOM 4247 C C . VAL A 1 548 ? 3.420 4.416 -2.218 1.00 98.56 548 VAL A C 1
ATOM 4249 O O . VAL A 1 548 ? 3.254 3.650 -3.163 1.00 98.56 548 VAL A O 1
ATOM 4252 N N . ILE A 1 549 ? 3.561 5.732 -2.366 1.00 98.56 549 ILE A N 1
ATOM 4253 C CA . ILE A 1 549 ? 3.723 6.405 -3.655 1.00 98.56 549 ILE A CA 1
ATOM 4254 C C . ILE A 1 549 ? 5.217 6.615 -3.872 1.00 98.56 549 ILE A C 1
ATOM 4256 O O . ILE A 1 549 ? 5.836 7.393 -3.143 1.00 98.56 549 ILE A O 1
ATOM 4260 N N . VAL A 1 550 ? 5.775 5.935 -4.867 1.00 98.44 550 VAL A N 1
ATOM 4261 C CA . VAL A 1 550 ? 7.166 6.098 -5.292 1.00 98.44 550 VAL A CA 1
ATOM 4262 C C . VAL A 1 550 ? 7.168 6.938 -6.564 1.00 98.44 550 VAL A C 1
ATOM 4264 O O . VAL A 1 550 ? 6.623 6.522 -7.590 1.00 98.44 550 VAL A O 1
ATOM 4267 N N . VAL A 1 551 ? 7.712 8.151 -6.478 1.00 98.12 551 VAL A N 1
ATOM 4268 C CA . VAL A 1 551 ? 7.961 9.001 -7.648 1.00 98.12 551 VAL A CA 1
ATOM 4269 C C . VAL A 1 551 ? 9.379 8.729 -8.107 1.00 98.12 551 VAL A C 1
ATOM 4271 O O . VAL A 1 551 ? 10.301 9.065 -7.381 1.00 98.12 551 VAL A O 1
ATOM 4274 N N . ASP A 1 552 ? 9.532 8.155 -9.292 1.00 95.50 552 ASP A N 1
ATOM 4275 C CA . ASP A 1 552 ? 10.833 7.734 -9.812 1.00 95.50 552 ASP A CA 1
ATOM 4276 C C . ASP A 1 552 ? 11.779 8.928 -10.027 1.00 95.50 552 ASP A C 1
ATOM 4278 O O . ASP A 1 552 ? 11.376 9.961 -10.583 1.00 95.50 552 ASP A O 1
ATOM 4282 N N . ALA A 1 553 ? 13.024 8.788 -9.569 1.00 95.00 553 ALA A N 1
ATOM 4283 C CA . ALA A 1 553 ? 14.115 9.752 -9.724 1.00 95.00 553 ALA A CA 1
ATOM 4284 C C . ALA A 1 553 ? 13.882 11.163 -9.142 1.00 95.00 553 ALA A C 1
ATOM 4286 O O . ALA A 1 553 ? 14.573 12.120 -9.523 1.00 95.00 553 ALA A O 1
ATOM 4287 N N . LEU A 1 554 ? 12.932 11.345 -8.218 1.00 96.38 554 LEU A N 1
ATOM 4288 C CA . LEU A 1 554 ? 12.674 12.640 -7.590 1.00 96.38 554 LEU A CA 1
ATOM 4289 C C . LEU A 1 554 ? 13.757 12.991 -6.558 1.00 96.38 554 LEU A C 1
ATOM 4291 O O . LEU A 1 554 ? 13.881 12.368 -5.504 1.00 96.38 554 LEU A O 1
ATOM 4295 N N . ARG A 1 555 ? 14.487 14.085 -6.798 1.00 95.06 555 ARG A N 1
ATOM 4296 C CA . ARG A 1 555 ? 15.448 14.640 -5.830 1.00 95.06 555 ARG A CA 1
ATOM 4297 C C . ARG A 1 555 ? 14.754 15.149 -4.568 1.00 95.06 555 ARG A C 1
ATOM 4299 O O . ARG A 1 555 ? 13.790 15.919 -4.647 1.00 95.06 555 ARG A O 1
ATOM 4306 N N . GLY A 1 556 ? 15.332 14.850 -3.403 1.00 93.12 556 GLY A N 1
ATOM 4307 C CA . GLY A 1 556 ? 14.846 15.368 -2.122 1.00 93.12 556 GLY A CA 1
ATOM 4308 C C . GLY A 1 556 ? 14.834 16.895 -2.086 1.00 93.12 556 GLY A C 1
ATOM 4309 O O . GLY A 1 556 ? 13.828 17.502 -1.727 1.00 93.12 556 GLY A O 1
ATOM 4310 N N . GLU A 1 557 ? 15.917 17.533 -2.539 1.00 91.75 557 GLU A N 1
ATOM 4311 C CA . GLU A 1 557 ? 16.011 18.996 -2.563 1.00 91.75 557 GLU A CA 1
ATOM 4312 C C . GLU A 1 557 ? 14.976 19.638 -3.499 1.00 91.75 557 GLU A C 1
ATOM 4314 O O . GLU A 1 557 ? 14.340 20.610 -3.103 1.00 91.75 557 GLU A O 1
ATOM 4319 N N . SER A 1 558 ? 14.736 19.093 -4.696 1.00 94.69 558 SER A N 1
ATOM 4320 C CA . SER A 1 558 ? 13.730 19.637 -5.625 1.00 94.69 558 SER A CA 1
ATOM 4321 C C . SER A 1 558 ? 12.312 19.537 -5.055 1.00 94.69 558 SER A C 1
ATOM 4323 O O . SER A 1 558 ? 11.556 20.511 -5.106 1.00 94.69 558 SER A O 1
ATOM 4325 N N . ALA A 1 559 ? 11.963 18.403 -4.439 1.00 94.50 559 ALA A N 1
ATOM 4326 C CA . ALA A 1 559 ? 10.667 18.219 -3.787 1.00 94.50 559 ALA A CA 1
ATOM 4327 C C . ALA A 1 559 ? 10.465 19.194 -2.617 1.00 94.50 559 ALA A C 1
ATOM 4329 O O . ALA A 1 559 ? 9.428 19.851 -2.498 1.00 94.50 559 ALA A O 1
ATOM 4330 N N . TYR A 1 560 ? 11.479 19.321 -1.766 1.00 93.38 560 TYR A N 1
ATOM 4331 C CA . TYR A 1 560 ? 11.451 20.182 -0.592 1.00 93.38 560 TYR A CA 1
ATOM 4332 C C . TYR A 1 560 ? 11.455 21.666 -0.931 1.00 93.38 560 TYR A C 1
ATOM 4334 O O . TYR A 1 560 ? 10.675 22.411 -0.346 1.00 93.38 560 TYR A O 1
ATOM 4342 N N . ASN A 1 561 ? 12.231 22.086 -1.927 1.00 92.50 561 ASN A N 1
ATOM 4343 C CA . ASN A 1 561 ? 12.201 23.460 -2.414 1.00 92.50 561 ASN A CA 1
ATOM 4344 C C . ASN A 1 561 ? 10.831 23.810 -3.008 1.00 92.50 561 ASN A C 1
ATOM 4346 O O . ASN A 1 561 ? 10.325 24.901 -2.760 1.00 92.50 561 ASN A O 1
ATOM 4350 N N . ALA A 1 562 ? 10.195 22.893 -3.749 1.00 93.62 562 ALA A N 1
ATOM 4351 C CA . ALA A 1 562 ? 8.841 23.107 -4.258 1.00 93.62 562 ALA A CA 1
ATOM 4352 C C . ALA A 1 562 ? 7.813 23.258 -3.123 1.00 93.62 562 ALA A C 1
ATOM 4354 O O . ALA A 1 562 ? 6.947 24.135 -3.192 1.00 93.62 562 ALA A O 1
ATOM 4355 N N . LEU A 1 563 ? 7.934 22.445 -2.069 1.00 92.00 563 LEU A N 1
ATOM 4356 C CA . LEU A 1 563 ? 7.075 22.519 -0.890 1.00 92.00 563 LEU A CA 1
ATOM 4357 C C . LEU A 1 563 ? 7.290 23.821 -0.099 1.00 92.00 563 LEU A C 1
ATOM 4359 O O . LEU A 1 563 ? 6.328 24.520 0.218 1.00 92.00 563 LEU A O 1
ATOM 4363 N N . ASP A 1 564 ? 8.545 24.182 0.173 1.00 91.44 564 ASP A N 1
ATOM 4364 C CA . ASP A 1 564 ? 8.917 25.382 0.932 1.00 91.44 564 ASP A CA 1
ATOM 4365 C C . ASP A 1 564 ? 8.560 26.670 0.158 1.00 91.44 564 ASP A C 1
ATOM 4367 O O . ASP A 1 564 ? 8.155 27.673 0.753 1.00 91.44 564 ASP A O 1
ATOM 4371 N N . ALA A 1 565 ? 8.606 26.623 -1.179 1.00 92.00 565 ALA A N 1
ATOM 4372 C CA . ALA A 1 565 ? 8.165 27.696 -2.073 1.00 92.00 565 ALA A CA 1
ATOM 4373 C C . ALA A 1 565 ? 6.638 27.766 -2.278 1.00 92.00 565 ALA A C 1
ATOM 4375 O O . ALA A 1 565 ? 6.170 28.604 -3.051 1.00 92.00 565 ALA A O 1
ATOM 4376 N N . LYS A 1 566 ? 5.861 26.914 -1.601 1.00 92.56 566 LYS A N 1
ATOM 4377 C CA . LYS A 1 566 ? 4.396 26.833 -1.691 1.00 92.56 566 LYS A CA 1
ATOM 4378 C C . LYS A 1 566 ? 3.856 26.591 -3.108 1.00 92.56 566 LYS A C 1
ATOM 4380 O O . LYS A 1 566 ? 2.943 27.276 -3.582 1.00 92.56 566 LYS A O 1
ATOM 4385 N N . ARG A 1 567 ? 4.492 25.666 -3.831 1.00 94.25 567 ARG A N 1
ATOM 4386 C CA . ARG A 1 567 ? 4.149 25.313 -5.218 1.00 94.25 567 ARG A CA 1
ATOM 4387 C C . ARG A 1 567 ? 3.312 24.035 -5.331 1.00 94.25 567 ARG A C 1
ATOM 4389 O O . ARG A 1 567 ? 2.992 23.649 -6.453 1.00 94.25 567 ARG A O 1
ATOM 4396 N N . LEU A 1 568 ? 2.979 23.383 -4.215 1.00 95.81 568 LEU A N 1
ATOM 4397 C CA . LEU A 1 568 ? 2.367 22.050 -4.164 1.00 95.81 568 LEU A CA 1
ATOM 4398 C C . LEU A 1 568 ? 1.019 22.120 -3.420 1.00 95.81 568 LEU A C 1
ATOM 4400 O O . LEU A 1 568 ? 0.903 21.638 -2.292 1.00 95.81 568 LEU A O 1
ATOM 4404 N N . PRO A 1 569 ? -0.012 22.766 -3.998 1.00 95.19 569 PRO A N 1
ATOM 4405 C CA . PRO A 1 569 ? -1.232 23.117 -3.274 1.00 95.19 569 PRO A CA 1
ATOM 4406 C C . PRO A 1 569 ? -2.006 21.913 -2.717 1.00 95.19 569 PRO A C 1
ATOM 4408 O O . PRO A 1 569 ? -2.659 22.048 -1.677 1.00 95.19 569 PRO A O 1
ATOM 4411 N N . ASN A 1 570 ? -1.963 20.741 -3.365 1.00 94.19 570 ASN A N 1
ATOM 4412 C CA . ASN A 1 570 ? -2.668 19.557 -2.867 1.00 94.19 570 ASN A CA 1
ATOM 4413 C C . ASN A 1 570 ? -1.934 18.922 -1.683 1.00 94.19 570 ASN A C 1
ATOM 4415 O O . ASN A 1 570 ? -2.569 18.618 -0.667 1.00 94.19 570 ASN A O 1
ATOM 4419 N N . LEU A 1 571 ? -0.611 18.777 -1.784 1.00 92.25 571 LEU A N 1
ATOM 4420 C CA . LEU A 1 571 ? 0.225 18.328 -0.673 1.00 92.25 571 LEU A CA 1
ATOM 4421 C C . LEU A 1 571 ? 0.158 19.309 0.502 1.00 92.25 571 LEU A C 1
ATOM 4423 O O . LEU A 1 571 ? -0.087 18.888 1.628 1.00 92.25 571 LEU A O 1
ATOM 4427 N N . GLU A 1 572 ? 0.275 20.614 0.261 1.00 91.38 572 GLU A N 1
ATOM 4428 C CA . GLU A 1 572 ? 0.159 21.650 1.296 1.00 91.38 572 GLU A CA 1
ATOM 4429 C C . GLU A 1 572 ? -1.185 21.604 2.020 1.00 91.38 572 GLU A C 1
ATOM 4431 O O . GLU A 1 572 ? -1.234 21.720 3.249 1.00 91.38 572 GLU A O 1
ATOM 4436 N N . ARG A 1 573 ? -2.284 21.405 1.278 1.00 90.00 573 ARG A N 1
ATOM 4437 C CA . ARG A 1 573 ? -3.609 21.224 1.874 1.00 90.00 573 ARG A CA 1
ATOM 4438 C C . ARG A 1 573 ? -3.604 20.037 2.830 1.00 90.00 573 ARG A C 1
ATOM 4440 O O . ARG A 1 573 ? -4.011 20.201 3.980 1.00 90.00 573 ARG A O 1
ATOM 4447 N N . LEU A 1 574 ? -3.130 18.876 2.375 1.00 85.38 574 LEU A N 1
ATOM 4448 C CA . LEU A 1 574 ? -3.091 17.666 3.192 1.00 85.38 574 LEU A CA 1
ATOM 4449 C C . LEU A 1 574 ? -2.203 17.856 4.427 1.00 85.38 574 LEU A C 1
ATOM 4451 O O . LEU A 1 574 ? -2.634 17.560 5.538 1.00 85.38 574 LEU A O 1
ATOM 4455 N N . ILE A 1 575 ? -1.006 18.414 4.250 1.00 86.25 575 ILE A N 1
ATOM 4456 C CA . ILE A 1 575 ? -0.052 18.704 5.326 1.00 86.25 575 ILE A CA 1
ATOM 4457 C C . ILE A 1 575 ? -0.695 19.603 6.386 1.00 86.25 575 ILE A C 1
ATOM 4459 O O . ILE A 1 575 ? -0.611 19.323 7.583 1.00 86.25 575 ILE A O 1
ATOM 4463 N N . ARG A 1 576 ? -1.382 20.670 5.967 1.00 85.12 576 ARG A N 1
ATOM 4464 C CA . ARG A 1 576 ? -2.076 21.594 6.872 1.00 85.12 576 ARG A CA 1
ATOM 4465 C C . ARG A 1 576 ? -3.256 20.938 7.591 1.00 85.12 576 ARG A C 1
ATOM 4467 O O . ARG A 1 576 ? -3.503 21.243 8.751 1.00 85.12 576 ARG A O 1
ATOM 4474 N N . GLU A 1 577 ? -4.005 20.078 6.908 1.00 82.75 577 GLU A N 1
ATOM 4475 C CA . GLU A 1 577 ? -5.251 19.496 7.425 1.00 82.75 577 GLU A CA 1
ATOM 4476 C C . GLU A 1 577 ? -5.054 18.200 8.221 1.00 82.75 577 GLU A C 1
ATOM 4478 O O . GLU A 1 577 ? -5.945 17.821 8.989 1.00 82.75 577 GLU A O 1
ATOM 4483 N N . ARG A 1 578 ? -3.945 17.488 8.002 1.00 81.88 578 ARG A N 1
ATOM 4484 C CA . ARG A 1 578 ? -3.704 16.129 8.514 1.00 81.88 578 ARG A CA 1
ATOM 4485 C C . ARG A 1 578 ? -2.289 15.895 9.041 1.00 81.88 578 ARG A C 1
ATOM 4487 O O . ARG A 1 578 ? -2.038 14.820 9.572 1.00 81.88 578 ARG A O 1
ATOM 4494 N N . GLY A 1 579 ? -1.385 16.865 8.939 1.00 84.44 579 GLY A N 1
ATOM 4495 C CA . GLY A 1 579 ? -0.007 16.717 9.396 1.00 84.44 579 GLY A CA 1
ATOM 4496 C C . GLY A 1 579 ? 0.894 15.949 8.426 1.00 84.44 579 GLY A C 1
ATOM 4497 O O . GLY A 1 579 ? 0.439 15.311 7.471 1.00 84.44 579 GLY A O 1
ATOM 4498 N N . VAL A 1 580 ? 2.197 16.026 8.689 1.00 91.00 580 VAL A N 1
ATOM 4499 C CA . VAL A 1 580 ? 3.262 15.361 7.936 1.00 91.00 580 VAL A CA 1
ATOM 4500 C C . VAL A 1 580 ? 4.499 15.176 8.806 1.00 91.00 580 VAL A C 1
ATOM 4502 O O . VAL A 1 580 ? 4.879 16.079 9.549 1.00 91.00 580 VAL A O 1
ATOM 4505 N N . VAL A 1 581 ? 5.160 14.035 8.661 1.00 91.38 581 VAL A N 1
ATOM 4506 C CA . VAL A 1 581 ? 6.543 13.846 9.099 1.00 91.38 581 VAL A CA 1
ATOM 4507 C C . VAL A 1 581 ? 7.423 13.969 7.860 1.00 91.38 581 VAL A C 1
ATOM 4509 O O . VAL A 1 581 ? 7.320 13.158 6.936 1.00 91.38 581 VAL A O 1
ATOM 4512 N N . ARG A 1 582 ? 8.242 15.021 7.805 1.00 93.75 582 ARG A N 1
ATOM 4513 C CA . ARG A 1 582 ? 9.221 15.249 6.734 1.00 93.75 582 ARG A CA 1
ATOM 4514 C C . ARG A 1 582 ? 10.595 14.814 7.216 1.00 93.75 582 ARG A C 1
ATOM 4516 O O . ARG A 1 582 ? 11.057 15.300 8.243 1.00 93.75 582 ARG A O 1
ATOM 4523 N N . PHE A 1 583 ? 11.279 13.978 6.447 1.00 94.38 583 PHE A N 1
ATOM 4524 C CA . PHE A 1 583 ? 12.637 13.548 6.774 1.00 94.38 583 PHE A CA 1
ATOM 4525 C C . PHE A 1 583 ? 13.641 14.409 6.021 1.00 94.38 583 PHE A C 1
ATOM 4527 O O . PHE A 1 583 ? 13.707 14.374 4.801 1.00 94.38 583 PHE A O 1
ATOM 4534 N N . ALA A 1 584 ? 14.427 15.217 6.729 1.00 91.50 584 ALA A N 1
ATOM 4535 C CA . ALA A 1 584 ? 15.358 16.147 6.095 1.00 91.50 584 ALA A CA 1
ATOM 4536 C C . ALA A 1 584 ? 16.410 15.429 5.231 1.00 91.50 584 ALA A C 1
ATOM 4538 O O . ALA A 1 584 ? 16.873 15.990 4.235 1.00 91.50 584 ALA A O 1
ATOM 4539 N N . LYS A 1 585 ? 16.786 14.202 5.613 1.00 91.62 585 LYS A N 1
ATOM 4540 C CA . LYS A 1 585 ? 17.777 13.367 4.931 1.00 91.62 585 LYS A CA 1
ATOM 4541 C C . LYS A 1 585 ? 17.296 11.914 4.890 1.00 91.62 585 LYS A C 1
ATOM 4543 O O . LYS A 1 585 ? 17.469 11.191 5.866 1.00 91.62 585 LYS A O 1
ATOM 4548 N N . CYS A 1 586 ? 16.710 11.513 3.765 1.00 95.25 586 CYS A N 1
ATOM 4549 C CA . CYS A 1 586 ? 16.461 10.114 3.433 1.00 95.25 586 CYS A CA 1
ATOM 4550 C C . CYS A 1 586 ? 17.413 9.702 2.305 1.00 95.25 586 CYS A C 1
ATOM 4552 O O . CYS A 1 586 ? 17.541 10.440 1.324 1.00 95.25 586 CYS A O 1
ATOM 4554 N N . LEU A 1 587 ? 18.114 8.582 2.475 1.00 95.44 587 LEU A N 1
ATOM 4555 C CA . LEU A 1 587 ? 19.089 8.075 1.512 1.00 95.44 587 LEU A CA 1
ATOM 4556 C C . LEU A 1 587 ? 18.570 6.807 0.818 1.00 95.44 587 LEU A C 1
ATOM 4558 O O . LEU A 1 587 ? 18.021 5.914 1.460 1.00 95.44 587 LEU A O 1
ATOM 4562 N N . SER A 1 588 ? 18.774 6.724 -0.494 1.00 95.44 588 SER A N 1
ATOM 4563 C CA . SER A 1 588 ? 18.561 5.500 -1.284 1.00 95.44 588 SER A CA 1
ATOM 4564 C C . SER A 1 588 ? 19.593 4.415 -0.940 1.00 95.44 588 SER A C 1
ATOM 4566 O O . SER A 1 588 ? 20.640 4.715 -0.381 1.00 95.44 588 SER A O 1
ATOM 4568 N N . ALA A 1 589 ? 19.373 3.153 -1.293 1.00 93.94 589 ALA A N 1
ATOM 4569 C CA . ALA A 1 589 ? 20.420 2.128 -1.323 1.00 93.94 589 ALA A CA 1
ATOM 4570 C C . ALA A 1 589 ? 21.483 2.422 -2.410 1.00 93.94 589 ALA A C 1
ATOM 4572 O O . ALA A 1 589 ? 21.359 3.355 -3.206 1.00 93.94 589 ALA A O 1
ATOM 4573 N N . LEU A 1 590 ? 22.574 1.647 -2.424 1.00 91.06 590 LEU A N 1
ATOM 4574 C CA . LEU A 1 590 ? 23.564 1.676 -3.508 1.00 91.06 590 LEU A CA 1
ATOM 4575 C C . LEU A 1 590 ? 23.426 0.440 -4.407 1.00 91.06 590 LEU A C 1
ATOM 4577 O O . LEU A 1 590 ? 23.186 -0.637 -3.865 1.00 91.06 590 LEU A O 1
ATOM 4581 N N . PRO A 1 591 ? 23.641 0.568 -5.733 1.00 92.75 591 PRO A N 1
ATOM 4582 C CA . PRO A 1 591 ? 23.651 1.830 -6.483 1.00 92.75 591 PRO A CA 1
ATOM 4583 C C . PRO A 1 591 ? 22.277 2.523 -6.417 1.00 92.75 591 PRO A C 1
ATOM 4585 O O . PRO A 1 591 ? 21.259 1.863 -6.213 1.00 92.75 591 PRO A O 1
ATOM 4588 N N . SER A 1 592 ? 22.235 3.844 -6.600 1.00 94.06 592 SER A N 1
ATOM 4589 C CA . SER A 1 592 ? 20.993 4.642 -6.596 1.00 94.06 592 SER A CA 1
ATOM 4590 C C . SER A 1 592 ? 20.229 4.488 -7.926 1.00 94.06 592 SER A C 1
ATOM 4592 O O . SER A 1 592 ? 20.165 5.387 -8.763 1.00 94.06 592 SER A O 1
ATOM 4594 N N . ILE A 1 593 ? 19.723 3.275 -8.158 1.00 92.25 593 ILE A N 1
ATOM 4595 C CA . ILE A 1 593 ? 19.105 2.791 -9.404 1.00 92.25 593 ILE A CA 1
ATOM 4596 C C . ILE A 1 593 ? 17.724 2.194 -9.128 1.00 92.25 593 ILE A C 1
ATOM 4598 O O . ILE A 1 593 ? 17.504 1.607 -8.069 1.00 92.25 593 ILE A O 1
ATOM 4602 N N . THR A 1 594 ? 16.814 2.299 -10.091 1.00 91.75 594 THR A N 1
ATOM 4603 C CA . THR A 1 594 ? 15.390 1.990 -9.938 1.00 91.75 594 THR A CA 1
ATOM 4604 C C . THR A 1 594 ? 15.094 0.639 -9.295 1.00 91.75 594 THR A C 1
ATOM 4606 O O . THR A 1 594 ? 14.568 0.568 -8.185 1.00 91.75 594 THR A O 1
ATOM 4609 N N . LEU A 1 595 ? 15.466 -0.467 -9.944 1.00 90.00 595 LEU A N 1
ATOM 4610 C CA . LEU A 1 595 ? 15.073 -1.804 -9.505 1.00 90.00 595 LEU A CA 1
ATOM 4611 C C . LEU A 1 595 ? 15.592 -2.199 -8.106 1.00 90.00 595 LEU A C 1
ATOM 4613 O O . LEU A 1 595 ? 14.775 -2.664 -7.301 1.00 90.00 595 LEU A O 1
ATOM 4617 N N . PRO A 1 596 ? 16.888 -2.025 -7.756 1.00 92.94 596 PRO A N 1
ATOM 4618 C CA . PRO A 1 596 ? 17.361 -2.326 -6.407 1.00 92.94 596 PRO A CA 1
ATOM 4619 C C . PRO A 1 596 ? 16.648 -1.491 -5.339 1.00 92.94 596 PRO A C 1
ATOM 4621 O O . PRO A 1 596 ? 16.294 -2.015 -4.285 1.00 92.94 596 PRO A O 1
ATOM 4624 N N . ASN A 1 597 ? 16.384 -0.212 -5.613 1.00 96.44 597 ASN A N 1
ATOM 4625 C CA . ASN A 1 597 ? 15.801 0.695 -4.629 1.00 96.44 597 ASN A CA 1
ATOM 4626 C C . ASN A 1 597 ? 14.296 0.487 -4.453 1.00 96.44 597 ASN A C 1
ATOM 4628 O O . ASN A 1 597 ? 13.832 0.448 -3.317 1.00 96.44 597 ASN A O 1
ATOM 4632 N N . HIS A 1 598 ? 13.547 0.232 -5.530 1.00 96.25 598 HIS A N 1
ATOM 4633 C CA . HIS A 1 598 ? 12.163 -0.241 -5.432 1.00 96.25 598 HIS A CA 1
ATOM 4634 C C . HIS A 1 598 ? 12.078 -1.518 -4.594 1.00 96.25 598 HIS A C 1
ATOM 4636 O O . HIS A 1 598 ? 11.281 -1.605 -3.661 1.00 96.25 598 HIS A O 1
ATOM 4642 N N . THR A 1 599 ? 12.953 -2.490 -4.862 1.00 95.94 599 THR A N 1
ATOM 4643 C CA . THR A 1 599 ? 12.998 -3.726 -4.068 1.00 95.94 599 THR A CA 1
ATOM 4644 C C . THR A 1 599 ? 13.243 -3.420 -2.595 1.00 95.94 599 THR A C 1
ATOM 4646 O O . THR A 1 599 ? 12.466 -3.857 -1.751 1.00 95.94 599 THR A O 1
ATOM 4649 N N . THR A 1 600 ? 14.243 -2.587 -2.297 1.00 97.62 600 THR A N 1
ATOM 4650 C CA . THR A 1 600 ? 14.568 -2.140 -0.937 1.00 97.62 600 THR A CA 1
ATOM 4651 C C . THR A 1 600 ? 13.367 -1.476 -0.245 1.00 97.62 600 THR A C 1
ATOM 4653 O O . THR A 1 600 ? 13.051 -1.845 0.885 1.00 97.62 600 THR A O 1
ATOM 4656 N N . ILE A 1 601 ? 12.633 -0.581 -0.920 1.00 98.44 601 ILE A N 1
ATOM 4657 C CA . ILE A 1 601 ? 11.428 0.089 -0.384 1.00 98.44 601 ILE A CA 1
ATOM 4658 C C . ILE A 1 601 ? 10.352 -0.920 0.035 1.00 98.44 601 ILE A C 1
ATOM 4660 O O . ILE A 1 601 ? 9.685 -0.730 1.052 1.00 98.44 601 ILE A O 1
ATOM 4664 N N . PHE A 1 602 ? 10.164 -1.987 -0.748 1.00 97.94 602 PHE A N 1
ATOM 4665 C CA . PHE A 1 602 ? 9.081 -2.960 -0.570 1.00 97.94 602 PHE A CA 1
ATOM 4666 C C . PHE A 1 602 ? 9.501 -4.252 0.152 1.00 97.94 602 PHE A C 1
ATOM 4668 O O . PHE A 1 602 ? 8.658 -5.129 0.365 1.00 97.94 602 PHE A O 1
ATOM 4675 N N . THR A 1 603 ? 10.762 -4.380 0.570 1.00 97.69 603 THR A N 1
ATOM 4676 C CA . THR A 1 603 ? 11.255 -5.498 1.399 1.00 97.69 603 THR A CA 1
ATOM 4677 C C . THR A 1 603 ? 11.922 -5.042 2.695 1.00 97.69 603 THR A C 1
ATOM 4679 O O . THR A 1 603 ? 11.993 -5.816 3.646 1.00 97.69 603 THR A O 1
ATOM 4682 N N . GLY A 1 604 ? 12.415 -3.804 2.742 1.00 97.12 604 GLY A N 1
ATOM 4683 C CA . GLY A 1 604 ? 13.168 -3.243 3.862 1.00 97.12 604 GLY A CA 1
ATOM 4684 C C . GLY A 1 604 ? 14.546 -3.862 4.052 1.00 97.12 604 GLY A C 1
ATOM 4685 O O . GLY A 1 604 ? 15.039 -3.905 5.171 1.00 97.12 604 GLY A O 1
ATOM 4686 N N . VAL A 1 605 ? 15.141 -4.417 2.994 1.00 95.50 605 VAL A N 1
ATOM 4687 C CA . VAL A 1 605 ? 16.468 -5.052 3.042 1.00 95.50 605 VAL A CA 1
ATOM 4688 C C . VAL A 1 605 ? 17.331 -4.526 1.907 1.00 95.50 605 VAL A C 1
ATOM 4690 O O . VAL A 1 605 ? 16.784 -4.101 0.895 1.00 95.50 605 VAL A O 1
ATOM 4693 N N . TYR A 1 606 ? 18.652 -4.590 2.043 1.00 93.94 606 TYR A N 1
ATOM 4694 C CA . TYR A 1 606 ? 19.573 -4.084 1.022 1.00 93.94 606 TYR A CA 1
ATOM 4695 C C . TYR A 1 606 ? 19.729 -5.013 -0.203 1.00 93.94 606 TYR A C 1
ATOM 4697 O O . TYR A 1 606 ? 19.414 -6.213 -0.128 1.00 93.94 606 TYR A O 1
ATOM 4705 N N . PRO A 1 607 ? 20.303 -4.515 -1.323 1.00 93.50 607 PRO A N 1
ATOM 4706 C CA . PRO A 1 607 ? 20.362 -5.273 -2.572 1.00 93.50 607 PRO A CA 1
ATOM 4707 C C . PRO A 1 607 ? 21.119 -6.593 -2.574 1.00 93.50 607 PRO A C 1
ATOM 4709 O O . PRO A 1 607 ? 20.725 -7.537 -3.265 1.00 93.50 607 PRO A O 1
ATOM 4712 N N . GLY A 1 608 ? 22.152 -6.713 -1.752 1.00 89.62 608 GLY A N 1
ATOM 4713 C CA . GLY A 1 608 ? 22.875 -7.959 -1.533 1.00 89.62 608 GLY A CA 1
ATOM 4714 C C . GLY A 1 608 ? 22.029 -9.041 -0.862 1.00 89.62 608 GLY A C 1
ATOM 4715 O O . GLY A 1 608 ? 22.240 -10.222 -1.129 1.00 89.62 608 GLY A O 1
ATOM 4716 N N . ARG A 1 609 ? 21.027 -8.662 -0.057 1.00 91.25 609 ARG A N 1
ATOM 4717 C CA . ARG A 1 609 ? 20.135 -9.603 0.636 1.00 91.25 609 ARG A CA 1
ATOM 4718 C C . ARG A 1 609 ? 18.906 -9.961 -0.199 1.00 91.25 609 ARG A C 1
ATOM 4720 O O . ARG A 1 609 ? 18.559 -11.138 -0.281 1.00 91.25 609 ARG A O 1
ATOM 4727 N N . HIS A 1 610 ? 18.266 -8.987 -0.855 1.00 92.94 610 HIS A N 1
ATOM 4728 C CA . HIS A 1 610 ? 17.149 -9.283 -1.764 1.00 92.94 610 HIS A CA 1
ATOM 4729 C C . HIS A 1 610 ? 17.590 -9.835 -3.128 1.00 92.94 610 HIS A C 1
ATOM 4731 O O . HIS A 1 610 ? 16.777 -10.415 -3.846 1.00 92.94 610 HIS A O 1
ATOM 4737 N N . GLY A 1 611 ? 18.874 -9.731 -3.480 1.00 90.88 611 GLY A N 1
ATOM 4738 C CA . GLY A 1 611 ? 19.457 -10.398 -4.646 1.00 90.88 611 GLY A CA 1
ATOM 4739 C C . GLY A 1 611 ? 19.215 -9.695 -5.982 1.00 90.88 611 GLY A C 1
ATOM 4740 O O . GLY A 1 611 ? 19.334 -10.341 -7.024 1.00 90.88 611 GLY A O 1
ATOM 4741 N N . VAL A 1 612 ? 18.891 -8.399 -5.956 1.00 91.25 612 VAL A N 1
ATOM 4742 C CA . VAL A 1 612 ? 18.639 -7.569 -7.149 1.00 91.25 612 VAL A CA 1
ATOM 4743 C C . VAL A 1 612 ? 19.532 -6.331 -7.065 1.00 91.25 612 VAL A C 1
ATOM 4745 O O . VAL A 1 612 ? 19.110 -5.336 -6.498 1.00 91.25 612 VAL A O 1
ATOM 4748 N N . PRO A 1 613 ? 20.786 -6.387 -7.533 1.00 91.38 613 PRO A N 1
ATOM 4749 C CA . PRO A 1 613 ? 21.791 -5.365 -7.227 1.00 91.38 613 PRO A CA 1
ATOM 4750 C C . PRO A 1 613 ? 21.818 -4.167 -8.185 1.00 91.38 613 PRO A C 1
ATOM 4752 O O . PRO A 1 613 ? 22.550 -3.214 -7.939 1.00 91.38 613 PRO A O 1
ATOM 4755 N N . GLY A 1 614 ? 21.056 -4.207 -9.276 1.00 89.88 614 GLY A N 1
ATOM 4756 C CA . GLY A 1 614 ? 21.060 -3.198 -10.332 1.00 89.88 614 GLY A CA 1
ATOM 4757 C C . GLY A 1 614 ? 19.910 -3.410 -11.315 1.00 89.88 614 GLY A C 1
ATOM 4758 O O . GLY A 1 614 ? 19.169 -4.387 -11.200 1.00 89.88 614 GLY A O 1
ATOM 4759 N N . ASN A 1 615 ? 19.773 -2.509 -12.288 1.00 85.12 615 ASN A N 1
ATOM 4760 C CA . ASN A 1 615 ? 18.928 -2.733 -13.468 1.00 85.12 615 ASN A CA 1
ATOM 4761 C C . ASN A 1 615 ? 19.608 -3.714 -14.442 1.00 85.12 615 ASN A C 1
ATOM 4763 O O . ASN A 1 615 ? 18.928 -4.459 -15.148 1.00 85.12 615 ASN A O 1
ATOM 4767 N N . GLU A 1 616 ? 20.943 -3.735 -14.445 1.00 84.06 616 GLU A N 1
ATOM 4768 C CA . GLU A 1 616 ? 21.775 -4.703 -15.160 1.00 84.06 616 GLU A CA 1
ATOM 4769 C C . GLU A 1 616 ? 22.735 -5.377 -14.177 1.00 84.06 616 GLU A C 1
ATOM 4771 O O . GLU A 1 616 ? 23.339 -4.699 -13.341 1.00 84.06 616 GLU A O 1
ATOM 4776 N N . TRP A 1 617 ? 22.886 -6.699 -14.256 1.00 86.50 617 TRP A N 1
ATOM 4777 C CA . TRP A 1 617 ? 23.866 -7.419 -13.440 1.00 86.50 617 TRP A CA 1
ATOM 4778 C C . TRP A 1 617 ? 24.257 -8.773 -14.030 1.00 86.50 617 TRP A C 1
ATOM 4780 O O . TRP A 1 617 ? 23.461 -9.460 -14.674 1.00 86.50 617 TRP A O 1
ATOM 4790 N N . PHE A 1 618 ? 25.469 -9.207 -13.711 1.00 86.00 618 PHE A N 1
ATOM 4791 C CA . PHE A 1 618 ? 25.961 -10.545 -13.989 1.00 86.00 618 PHE A CA 1
ATOM 4792 C C . PHE A 1 618 ? 25.716 -11.503 -12.813 1.00 86.00 618 PHE A C 1
ATOM 4794 O O . PHE A 1 618 ? 26.213 -11.305 -11.701 1.00 86.00 618 PHE A O 1
ATOM 4801 N N . ASP A 1 619 ? 24.978 -12.588 -13.056 1.00 85.75 619 ASP A N 1
ATOM 4802 C CA . ASP A 1 619 ? 24.760 -13.647 -12.072 1.00 85.75 619 ASP A CA 1
ATOM 4803 C C . ASP A 1 619 ? 25.842 -14.736 -12.171 1.00 85.75 619 ASP A C 1
ATOM 4805 O O . ASP A 1 619 ? 25.756 -15.671 -12.975 1.00 85.75 619 ASP A O 1
ATOM 4809 N N . ARG A 1 620 ? 26.858 -14.636 -11.304 1.00 82.12 620 ARG A N 1
ATOM 4810 C CA . ARG A 1 620 ? 27.954 -15.618 -11.233 1.00 82.12 620 ARG A CA 1
ATOM 4811 C C . ARG A 1 620 ? 27.563 -16.932 -10.549 1.00 82.12 620 ARG A C 1
ATOM 4813 O O . ARG A 1 620 ? 28.371 -17.857 -10.521 1.00 82.12 620 ARG A O 1
ATOM 4820 N N . THR A 1 621 ? 26.368 -17.005 -9.957 1.00 77.69 621 THR A N 1
ATOM 4821 C CA . THR A 1 621 ? 25.883 -18.197 -9.241 1.00 77.69 621 THR A CA 1
ATOM 4822 C C . THR A 1 621 ? 25.273 -19.238 -10.179 1.00 77.69 621 THR A C 1
ATOM 4824 O O . THR A 1 621 ? 25.092 -20.390 -9.787 1.00 77.69 621 THR A O 1
ATOM 4827 N N . LEU A 1 622 ? 24.976 -18.852 -11.424 1.00 78.56 622 LEU A N 1
ATOM 4828 C CA . LEU A 1 622 ? 24.455 -19.755 -12.444 1.00 78.56 622 LEU A CA 1
ATOM 4829 C C . LEU A 1 622 ? 25.525 -20.752 -12.920 1.00 78.56 622 LEU A C 1
ATOM 4831 O O . LEU A 1 622 ? 26.714 -20.439 -12.973 1.00 78.56 622 LEU A O 1
ATOM 4835 N N . ASP A 1 623 ? 25.076 -21.957 -13.284 1.00 72.75 623 ASP A N 1
ATOM 4836 C CA . ASP A 1 623 ? 25.926 -23.073 -13.723 1.00 72.75 623 ASP A CA 1
ATOM 4837 C C . ASP A 1 623 ? 26.846 -22.674 -14.892 1.00 72.75 623 ASP A C 1
ATOM 4839 O O . ASP A 1 623 ? 26.410 -21.977 -15.811 1.00 72.75 623 ASP A O 1
ATOM 4843 N N . ALA A 1 624 ? 28.090 -23.176 -14.875 1.00 69.88 624 ALA A N 1
ATOM 4844 C CA . ALA A 1 624 ? 29.129 -22.954 -15.888 1.00 69.88 624 ALA A CA 1
ATOM 4845 C C . ALA A 1 624 ? 28.697 -23.304 -17.334 1.00 69.88 624 ALA A C 1
ATOM 4847 O O . ALA A 1 624 ? 29.299 -22.828 -18.294 1.00 69.88 624 ALA A O 1
ATOM 4848 N N . ASN A 1 625 ? 27.650 -24.115 -17.504 1.00 72.50 625 ASN A N 1
ATOM 4849 C CA . ASN A 1 625 ? 27.084 -24.486 -18.801 1.00 72.50 625 ASN A CA 1
ATOM 4850 C C . ASN A 1 625 ? 26.036 -23.487 -19.329 1.00 72.50 625 ASN A C 1
ATOM 4852 O O . ASN A 1 625 ? 25.620 -23.589 -20.483 1.00 72.50 625 ASN A O 1
ATOM 4856 N N . VAL 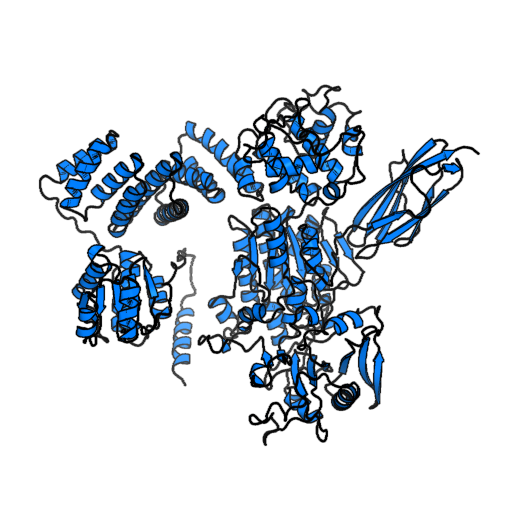A 1 626 ? 25.576 -22.532 -18.512 1.00 69.94 626 VAL A N 1
ATOM 4857 C CA . VAL A 1 626 ? 24.674 -21.459 -18.957 1.00 69.94 626 VAL A CA 1
ATOM 4858 C C . VAL A 1 626 ? 25.495 -20.444 -19.757 1.00 69.94 626 VAL A C 1
ATOM 4860 O O . VAL A 1 626 ? 26.418 -19.879 -19.178 1.00 69.94 626 VAL A O 1
ATOM 4863 N N . PRO A 1 627 ? 25.187 -20.161 -21.035 1.00 67.12 627 PRO A N 1
ATOM 4864 C CA . PRO A 1 627 ? 25.954 -19.194 -21.821 1.00 67.12 627 PRO A CA 1
ATOM 4865 C C . PRO A 1 627 ? 26.059 -17.823 -21.137 1.00 67.12 627 PRO A C 1
ATOM 4867 O O . PRO A 1 627 ? 25.069 -17.355 -20.573 1.00 67.12 627 PRO A O 1
ATOM 4870 N N . LEU A 1 628 ? 27.215 -17.156 -21.243 1.00 65.94 628 LEU A N 1
ATOM 4871 C CA . LEU A 1 628 ? 27.492 -15.839 -20.638 1.00 65.94 628 LEU A CA 1
ATOM 4872 C C . LEU A 1 628 ? 26.373 -14.816 -20.846 1.00 65.94 628 LEU A C 1
ATOM 4874 O O . LEU A 1 628 ? 25.928 -14.192 -19.886 1.00 65.94 628 LEU A O 1
ATOM 4878 N N . TYR A 1 629 ? 25.849 -14.703 -22.069 1.00 65.00 629 TYR A N 1
ATOM 4879 C CA . TYR A 1 629 ? 24.770 -13.760 -22.372 1.00 65.00 629 TYR A CA 1
ATOM 4880 C C . TYR A 1 629 ? 23.481 -14.033 -21.573 1.00 65.00 629 TYR A C 1
ATOM 4882 O O . TYR A 1 629 ? 22.735 -13.098 -21.320 1.00 65.00 629 TYR A O 1
ATOM 4890 N N . ARG A 1 630 ? 23.227 -15.281 -21.138 1.00 67.31 630 ARG A N 1
ATOM 4891 C CA . ARG A 1 630 ? 22.086 -15.658 -20.274 1.00 67.31 630 ARG A CA 1
ATOM 4892 C C . ARG A 1 630 ? 22.363 -15.454 -18.782 1.00 67.31 630 ARG A C 1
ATOM 4894 O O . ARG A 1 630 ? 21.428 -15.518 -17.980 1.00 67.31 630 ARG A O 1
ATOM 4901 N N . ARG A 1 631 ? 23.629 -15.248 -18.404 1.00 74.44 631 ARG A N 1
ATOM 4902 C CA . ARG A 1 631 ? 24.028 -14.906 -17.031 1.00 74.44 631 ARG A CA 1
ATOM 4903 C C . ARG A 1 631 ? 23.987 -13.411 -16.762 1.00 74.44 631 ARG A C 1
ATOM 4905 O O . ARG A 1 631 ? 23.749 -13.027 -15.622 1.00 74.44 631 ARG A O 1
ATOM 4912 N N . THR A 1 632 ? 24.152 -12.584 -17.790 1.00 75.75 632 THR A N 1
ATOM 4913 C CA . THR A 1 632 ? 23.814 -11.162 -17.712 1.00 75.75 632 THR A CA 1
ATOM 4914 C C . THR A 1 632 ? 22.299 -10.988 -17.760 1.00 75.75 632 THR A C 1
ATOM 4916 O O . THR A 1 632 ? 21.620 -11.434 -18.690 1.00 75.75 632 THR A O 1
ATOM 4919 N N . ARG A 1 633 ? 21.768 -10.342 -16.727 1.00 74.94 633 ARG A N 1
ATOM 4920 C CA . ARG A 1 633 ? 20.375 -9.933 -16.588 1.00 74.94 633 ARG A CA 1
ATOM 4921 C C . ARG A 1 633 ? 20.265 -8.450 -16.914 1.00 74.94 633 ARG A C 1
ATOM 4923 O O . ARG A 1 633 ? 21.075 -7.658 -16.449 1.00 74.94 633 ARG A O 1
ATOM 4930 N N . GLU A 1 634 ? 19.257 -8.087 -17.697 1.00 70.94 634 GLU A N 1
ATOM 4931 C CA . GLU A 1 634 ? 18.982 -6.700 -18.088 1.00 70.94 634 GLU A CA 1
ATOM 4932 C C . GLU A 1 634 ? 17.479 -6.420 -17.992 1.00 70.94 634 GLU A C 1
ATOM 4934 O O . GLU A 1 634 ? 16.671 -6.925 -18.776 1.00 70.94 634 GLU A O 1
ATOM 4939 N N . TYR A 1 635 ? 17.099 -5.574 -17.042 1.00 64.31 635 TYR A N 1
ATOM 4940 C CA . TYR A 1 635 ? 15.709 -5.203 -16.791 1.00 64.31 635 TYR A CA 1
ATOM 4941 C C . TYR A 1 635 ? 15.022 -4.573 -18.019 1.00 64.31 635 TYR A C 1
ATOM 4943 O O . TYR A 1 635 ? 13.837 -4.797 -18.255 1.00 64.31 635 TYR A O 1
ATOM 4951 N N . VAL A 1 636 ? 15.769 -3.831 -18.844 1.00 54.25 636 VAL A N 1
ATOM 4952 C CA . VAL A 1 636 ? 15.222 -3.049 -19.968 1.00 54.25 636 VAL A CA 1
ATOM 4953 C C . VAL A 1 636 ? 15.024 -3.882 -21.249 1.00 54.25 636 VAL A C 1
ATOM 4955 O O . VAL A 1 636 ? 14.224 -3.500 -22.100 1.00 54.25 636 VAL A O 1
ATOM 4958 N N . LYS A 1 637 ? 15.698 -5.035 -21.406 1.00 48.62 637 LYS A N 1
ATOM 4959 C CA . LYS A 1 637 ? 15.673 -5.822 -22.662 1.00 48.62 637 LYS A CA 1
ATOM 4960 C C . LYS A 1 637 ? 15.028 -7.206 -22.581 1.00 48.62 637 LYS A C 1
ATOM 4962 O O . LYS A 1 637 ? 14.634 -7.732 -23.626 1.00 48.62 637 LYS A O 1
ATOM 4967 N N . TYR A 1 638 ? 14.893 -7.814 -21.402 1.00 43.25 638 TYR A N 1
ATOM 4968 C CA . TYR A 1 638 ? 14.348 -9.172 -21.296 1.00 43.25 638 TYR A CA 1
ATOM 4969 C C . TYR A 1 638 ? 12.811 -9.203 -21.284 1.00 43.25 638 TYR A C 1
ATOM 4971 O O . TYR A 1 638 ? 12.179 -9.337 -20.243 1.00 43.25 638 TYR A O 1
ATOM 4979 N N . GLY A 1 639 ? 12.213 -9.190 -22.478 1.00 38.19 639 GLY A N 1
ATOM 4980 C CA . GLY A 1 639 ? 11.067 -10.065 -22.744 1.00 38.19 639 GLY A CA 1
ATOM 4981 C C . GLY A 1 639 ? 11.602 -11.487 -22.944 1.00 38.19 639 GLY A C 1
ATOM 4982 O O . GLY A 1 639 ? 12.569 -11.674 -23.684 1.00 38.19 639 GLY A O 1
ATOM 4983 N N . SER A 1 640 ? 11.054 -12.486 -22.250 1.00 35.81 640 SER A N 1
ATOM 4984 C CA . SER A 1 640 ? 11.498 -13.884 -22.371 1.00 35.81 640 SER A CA 1
ATOM 4985 C C . SER A 1 640 ? 11.493 -14.363 -23.832 1.00 35.81 640 SER A C 1
ATOM 4987 O O . SER A 1 640 ? 10.643 -13.932 -24.605 1.00 35.81 640 SER A O 1
ATOM 4989 N N . GLU A 1 641 ? 12.365 -15.313 -24.204 1.00 38.34 641 GLU A N 1
ATOM 4990 C CA . GLU A 1 641 ? 12.312 -16.008 -25.514 1.00 38.34 641 GLU A CA 1
ATOM 4991 C C . GLU A 1 641 ? 10.920 -16.624 -25.810 1.00 38.34 641 GLU A C 1
ATOM 4993 O O . GLU A 1 641 ? 10.581 -16.840 -26.972 1.00 38.34 641 GLU A O 1
ATOM 4998 N N . ASP A 1 642 ? 10.094 -16.825 -24.774 1.00 38.53 642 ASP A N 1
ATOM 4999 C CA . ASP A 1 642 ? 8.711 -17.314 -24.837 1.00 38.53 642 ASP A CA 1
ATOM 5000 C C . ASP A 1 642 ? 7.632 -16.214 -25.008 1.00 38.53 642 ASP A C 1
ATOM 5002 O O . ASP A 1 642 ? 6.445 -16.537 -25.084 1.00 38.53 642 ASP A O 1
ATOM 5006 N N . ASP A 1 643 ? 8.009 -14.930 -25.092 1.00 38.03 643 ASP A N 1
ATOM 5007 C CA . ASP A 1 643 ? 7.107 -13.808 -25.402 1.00 38.03 643 ASP A CA 1
ATOM 5008 C C . ASP A 1 643 ? 7.432 -13.231 -26.798 1.00 38.03 643 ASP A C 1
ATOM 5010 O O . ASP A 1 643 ? 8.331 -12.399 -26.946 1.00 38.03 643 ASP A O 1
ATOM 5014 N N . PRO A 1 644 ? 6.728 -13.668 -27.862 1.00 33.16 644 PRO A N 1
ATOM 5015 C CA . PRO A 1 644 ? 6.934 -13.168 -29.220 1.00 33.16 644 PRO A CA 1
ATOM 5016 C C . PRO A 1 644 ? 6.291 -11.786 -29.463 1.00 33.16 644 PRO A C 1
ATOM 5018 O O . PRO A 1 644 ? 6.251 -11.327 -30.607 1.00 33.16 644 PRO A O 1
ATOM 5021 N N . GLY A 1 645 ? 5.745 -11.132 -28.432 1.00 37.75 645 GLY A N 1
ATOM 5022 C CA . GLY A 1 645 ? 5.087 -9.836 -28.546 1.00 37.75 645 GLY A CA 1
ATOM 5023 C C . GLY A 1 645 ? 6.044 -8.649 -28.684 1.00 37.75 645 GLY A C 1
ATOM 5024 O O . GLY A 1 645 ? 7.266 -8.768 -28.628 1.00 37.75 645 GLY A O 1
ATOM 5025 N N . LEU A 1 646 ? 5.455 -7.450 -28.786 1.00 38.25 646 LEU A N 1
ATOM 5026 C CA . LEU A 1 646 ? 6.123 -6.137 -28.758 1.00 38.25 646 LEU A CA 1
ATOM 5027 C C . LEU A 1 646 ? 7.089 -5.931 -27.559 1.00 38.25 646 LEU A C 1
ATOM 5029 O O . LEU A 1 646 ? 7.768 -4.911 -27.520 1.00 38.25 646 LEU A O 1
ATOM 5033 N N . GLY A 1 647 ? 7.160 -6.881 -26.611 1.00 36.56 647 GLY A N 1
ATOM 5034 C CA . GLY A 1 647 ? 7.980 -6.970 -25.392 1.00 36.56 647 GLY A CA 1
ATOM 5035 C C . GLY A 1 647 ? 9.420 -6.443 -25.475 1.00 36.56 647 GLY A C 1
ATOM 5036 O O . GLY A 1 647 ? 9.935 -5.915 -24.496 1.00 36.56 647 GLY A O 1
ATOM 5037 N N . ARG A 1 648 ? 10.056 -6.515 -26.650 1.00 36.12 648 ARG A N 1
ATOM 5038 C CA . ARG A 1 648 ? 11.434 -6.037 -26.877 1.00 36.12 648 ARG A CA 1
ATOM 5039 C C . ARG A 1 648 ? 11.586 -4.513 -26.983 1.00 36.12 648 ARG A C 1
ATOM 5041 O O . ARG A 1 648 ? 12.715 -4.041 -27.051 1.00 36.12 648 ARG A O 1
ATOM 5048 N N . ALA A 1 649 ? 10.490 -3.754 -27.044 1.00 36.62 649 ALA A N 1
ATOM 5049 C CA . ALA A 1 649 ? 10.507 -2.304 -27.262 1.00 36.62 649 ALA A CA 1
ATOM 5050 C C . ALA A 1 649 ? 10.142 -1.464 -26.019 1.00 36.62 649 ALA A C 1
ATOM 5052 O O . ALA A 1 649 ? 10.009 -0.248 -26.149 1.00 36.62 649 ALA A O 1
ATOM 5053 N N . TRP A 1 650 ? 9.958 -2.069 -24.835 1.00 51.47 650 TRP A N 1
ATOM 5054 C CA . TRP A 1 650 ? 9.395 -1.378 -23.664 1.00 51.47 650 TRP A CA 1
ATOM 5055 C C . TRP A 1 650 ? 10.358 -1.292 -22.478 1.00 51.47 650 TRP A C 1
ATOM 5057 O O . TRP A 1 650 ? 10.874 -2.312 -22.031 1.00 51.47 650 TRP A O 1
ATOM 5067 N N . SER A 1 651 ? 10.420 -0.125 -21.831 1.00 47.25 651 SER A N 1
ATOM 5068 C CA . SER A 1 651 ? 11.037 0.073 -20.504 1.00 47.25 651 SER A CA 1
ATOM 5069 C C . SER A 1 651 ? 10.349 -0.698 -19.357 1.00 47.25 651 SER A C 1
ATOM 5071 O O . SER A 1 651 ? 10.785 -0.620 -18.214 1.00 47.25 651 SER A O 1
ATOM 5073 N N . PHE A 1 652 ? 9.274 -1.443 -19.648 1.00 52.09 652 PHE A N 1
ATOM 5074 C CA . PHE A 1 652 ? 8.457 -2.198 -18.686 1.00 52.09 652 PHE A CA 1
ATOM 5075 C C . PHE A 1 652 ? 8.445 -3.717 -18.935 1.00 52.09 652 PHE A C 1
ATOM 5077 O O . PHE A 1 652 ? 7.797 -4.455 -18.191 1.00 52.09 652 PHE A O 1
ATOM 5084 N N . GLY A 1 653 ? 9.162 -4.207 -19.958 1.00 49.75 653 GLY A N 1
ATOM 5085 C CA . GLY A 1 653 ? 9.239 -5.639 -20.285 1.00 49.75 653 GLY A CA 1
ATOM 5086 C C . GLY A 1 653 ? 9.856 -6.493 -19.169 1.00 49.75 653 GLY A C 1
ATOM 5087 O O . GLY A 1 653 ? 9.526 -7.671 -19.054 1.00 49.75 653 GLY A O 1
ATOM 5088 N N . GLY 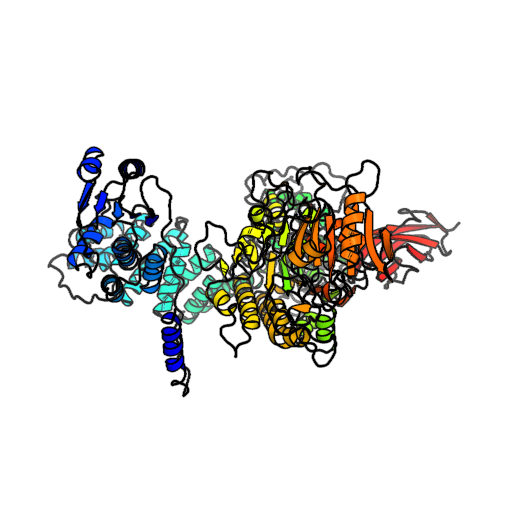A 1 654 ? 10.675 -5.878 -18.305 1.00 55.00 654 GLY A N 1
ATOM 5089 C CA . GLY A 1 654 ? 11.310 -6.502 -17.143 1.00 55.00 654 GLY A CA 1
ATOM 5090 C C . GLY A 1 654 ? 10.432 -6.648 -15.888 1.00 55.00 654 GLY A C 1
ATOM 5091 O O . GLY A 1 654 ? 10.762 -7.442 -15.006 1.00 55.00 654 GLY A O 1
ATOM 5092 N N . ILE A 1 655 ? 9.297 -5.937 -15.782 1.00 63.06 655 ILE A N 1
ATOM 5093 C CA . ILE A 1 655 ? 8.411 -5.997 -14.596 1.00 63.06 655 ILE A CA 1
ATOM 5094 C C . ILE A 1 655 ? 7.992 -7.447 -14.287 1.00 63.06 655 ILE A C 1
ATOM 5096 O O . ILE A 1 655 ? 8.056 -7.868 -13.127 1.00 63.06 655 ILE A O 1
ATOM 5100 N N . PRO A 1 656 ? 7.575 -8.273 -15.273 1.00 59.59 656 PRO A N 1
ATOM 5101 C CA . PRO A 1 656 ? 7.111 -9.612 -14.958 1.00 59.59 656 PRO A CA 1
ATOM 5102 C C . PRO A 1 656 ? 8.213 -10.559 -14.464 1.00 59.59 656 PRO A C 1
ATOM 5104 O O . PRO A 1 656 ? 7.899 -11.506 -13.735 1.00 59.59 656 PRO A O 1
ATOM 5107 N N . VAL A 1 657 ? 9.471 -10.311 -14.843 1.00 65.75 657 VAL A N 1
ATOM 5108 C CA . VAL A 1 657 ? 10.623 -11.156 -14.490 1.00 65.75 657 VAL A CA 1
ATOM 5109 C C . VAL A 1 657 ? 11.275 -10.756 -13.166 1.00 65.75 657 VAL A C 1
ATOM 5111 O O . VAL A 1 657 ? 11.840 -11.626 -12.509 1.00 65.75 657 VAL A O 1
ATOM 5114 N N . HIS A 1 658 ? 11.104 -9.511 -12.702 1.00 81.56 658 HIS A N 1
ATOM 5115 C CA . HIS A 1 658 ? 11.666 -9.037 -11.430 1.00 81.56 658 HIS A CA 1
ATOM 5116 C C . HIS A 1 658 ? 11.341 -9.952 -10.232 1.00 81.56 658 HIS A C 1
ATOM 5118 O O . HIS A 1 658 ? 12.239 -10.385 -9.511 1.00 81.56 658 HIS A O 1
ATOM 5124 N N . ASP A 1 659 ? 10.071 -10.334 -10.064 1.00 82.19 659 ASP A N 1
ATOM 5125 C CA . ASP A 1 659 ? 9.622 -11.237 -8.989 1.00 82.19 659 ASP A CA 1
ATOM 5126 C C . ASP A 1 659 ? 10.326 -12.609 -8.984 1.00 82.19 659 ASP A C 1
ATOM 5128 O O . ASP A 1 659 ? 10.333 -13.306 -7.958 1.00 82.19 659 ASP A O 1
ATOM 5132 N N . GLN A 1 660 ? 10.844 -13.031 -10.144 1.00 81.56 660 GLN A N 1
ATOM 5133 C CA . GLN A 1 660 ? 11.576 -14.286 -10.315 1.00 81.56 660 GLN A CA 1
ATOM 5134 C C . GLN A 1 660 ? 13.026 -14.148 -9.852 1.00 81.56 660 GLN A C 1
ATOM 5136 O O . GLN A 1 660 ? 13.562 -15.098 -9.282 1.00 81.56 660 GLN A O 1
ATOM 5141 N N . ASP A 1 661 ? 13.633 -12.984 -10.084 1.00 83.38 661 ASP A N 1
ATOM 5142 C CA . ASP A 1 661 ? 15.008 -12.695 -9.686 1.00 83.38 661 ASP A CA 1
ATOM 5143 C C . ASP A 1 661 ? 15.106 -12.311 -8.198 1.00 83.38 661 ASP A C 1
ATOM 5145 O O . ASP A 1 661 ? 16.116 -12.622 -7.564 1.00 83.38 661 ASP A O 1
ATOM 5149 N N . LEU A 1 662 ? 14.057 -11.727 -7.607 1.00 88.81 662 LEU A N 1
ATOM 5150 C CA . LEU A 1 662 ? 13.969 -11.454 -6.168 1.00 88.81 662 LEU A CA 1
ATOM 5151 C C . LEU A 1 662 ? 14.163 -12.735 -5.331 1.00 88.81 662 LEU A C 1
ATOM 5153 O O . LEU A 1 662 ? 13.407 -13.703 -5.474 1.00 88.81 662 LEU A O 1
ATOM 5157 N N . SER A 1 663 ? 15.118 -12.717 -4.392 1.00 90.56 663 SER A N 1
ATOM 5158 C CA . SER A 1 663 ? 15.432 -13.846 -3.503 1.00 90.56 663 SER A CA 1
ATOM 5159 C C . SER A 1 663 ? 14.183 -14.426 -2.834 1.00 90.56 663 SER A C 1
ATOM 5161 O O . SER A 1 663 ? 13.317 -13.690 -2.359 1.00 90.56 663 SER A O 1
ATOM 5163 N N . ARG A 1 664 ? 14.075 -15.759 -2.784 1.00 89.25 664 ARG A N 1
ATOM 5164 C CA . ARG A 1 664 ? 12.933 -16.464 -2.171 1.00 89.25 664 ARG A CA 1
ATOM 5165 C C . ARG A 1 664 ? 12.945 -16.418 -0.642 1.00 89.25 664 ARG A C 1
ATOM 5167 O O . ARG A 1 664 ? 11.891 -16.611 -0.042 1.00 89.25 664 ARG A O 1
ATOM 5174 N N . ASP A 1 665 ? 14.098 -16.124 -0.046 1.00 90.81 665 ASP A N 1
ATOM 5175 C CA . ASP A 1 665 ? 14.273 -16.001 1.407 1.00 90.81 665 ASP A CA 1
ATOM 5176 C C . ASP A 1 665 ? 13.852 -14.623 1.938 1.00 90.81 665 ASP A C 1
ATOM 5178 O O . ASP A 1 665 ? 13.745 -14.415 3.147 1.00 90.81 665 ASP A O 1
ATOM 5182 N N . VAL A 1 666 ? 13.605 -13.668 1.038 1.00 94.00 666 VAL A N 1
ATOM 5183 C CA . VAL A 1 666 ? 13.148 -12.320 1.374 1.00 94.00 666 VAL A CA 1
ATOM 5184 C C . VAL A 1 666 ? 11.655 -12.215 1.104 1.00 94.00 666 VAL A C 1
ATOM 5186 O O . VAL A 1 666 ? 11.184 -12.531 0.015 1.00 94.00 666 VAL A O 1
ATOM 5189 N N . ARG A 1 667 ? 10.892 -11.752 2.092 1.00 95.38 667 ARG A N 1
ATOM 5190 C CA . ARG A 1 667 ? 9.469 -11.450 1.921 1.00 95.38 667 ARG A CA 1
ATOM 5191 C C . ARG A 1 667 ? 9.291 -10.013 1.460 1.00 95.38 667 ARG A C 1
ATOM 5193 O O . ARG A 1 667 ? 9.922 -9.110 2.001 1.00 95.38 667 ARG A O 1
ATOM 5200 N N . THR A 1 668 ? 8.403 -9.803 0.494 1.00 96.75 668 THR A N 1
ATOM 5201 C CA . THR A 1 668 ? 7.868 -8.459 0.243 1.00 96.75 668 THR A CA 1
ATOM 5202 C C . THR A 1 668 ? 6.906 -8.066 1.365 1.00 96.75 668 THR A C 1
ATOM 5204 O O . THR A 1 668 ? 6.349 -8.927 2.058 1.00 96.75 668 THR A O 1
ATOM 5207 N N . ILE A 1 669 ? 6.631 -6.768 1.508 1.00 97.12 669 ILE A N 1
ATOM 5208 C CA . ILE A 1 669 ? 5.597 -6.285 2.432 1.00 97.12 669 ILE A CA 1
ATOM 5209 C C . ILE A 1 669 ? 4.219 -6.892 2.145 1.00 97.12 669 ILE A C 1
ATOM 5211 O O . ILE A 1 669 ? 3.433 -7.068 3.072 1.00 97.12 669 ILE A O 1
ATOM 5215 N N . TYR A 1 670 ? 3.921 -7.247 0.890 1.00 97.19 670 TYR A N 1
ATOM 5216 C CA . TYR A 1 670 ? 2.640 -7.842 0.509 1.00 97.19 670 TYR A CA 1
ATOM 5217 C C . TYR A 1 670 ? 2.519 -9.288 0.998 1.00 97.19 670 TYR A C 1
ATOM 5219 O O . TYR A 1 670 ? 1.499 -9.646 1.588 1.00 97.19 670 TYR A O 1
ATOM 5227 N N . GLU A 1 671 ? 3.565 -10.101 0.801 1.00 96.12 671 GLU A N 1
ATOM 5228 C CA . GLU A 1 671 ? 3.622 -11.475 1.315 1.00 96.12 671 GLU A CA 1
ATOM 5229 C C . GLU A 1 671 ? 3.528 -11.477 2.845 1.00 96.12 671 GLU A C 1
ATOM 5231 O O . GLU A 1 671 ? 2.636 -12.117 3.404 1.00 96.12 671 GLU A O 1
ATOM 5236 N N . ALA A 1 672 ? 4.381 -10.692 3.514 1.00 95.94 672 ALA A N 1
ATOM 5237 C CA . ALA A 1 672 ? 4.425 -10.606 4.973 1.00 95.94 672 ALA A CA 1
ATOM 5238 C C . ALA A 1 672 ? 3.088 -10.136 5.568 1.00 95.94 672 ALA A C 1
ATOM 5240 O O . ALA A 1 672 ? 2.597 -10.707 6.546 1.00 95.94 672 ALA A O 1
ATOM 5241 N N . PHE A 1 673 ? 2.457 -9.127 4.957 1.00 94.25 673 PHE A N 1
ATOM 5242 C CA . PHE A 1 673 ? 1.151 -8.654 5.396 1.00 94.25 673 PHE A CA 1
ATOM 5243 C C . PHE A 1 673 ? 0.091 -9.744 5.238 1.00 94.25 673 PHE A C 1
ATOM 5245 O O . PHE A 1 673 ? -0.610 -10.063 6.195 1.00 94.25 673 PHE A O 1
ATOM 5252 N N . LYS A 1 674 ? 0.001 -10.379 4.066 1.00 92.38 674 LYS A N 1
ATOM 5253 C CA . LYS A 1 674 ? -0.988 -11.429 3.804 1.00 92.38 674 LYS A CA 1
ATOM 5254 C C . LYS A 1 674 ? -0.819 -12.636 4.726 1.00 92.38 674 LYS A C 1
ATOM 5256 O O . LYS A 1 674 ? -1.813 -13.118 5.268 1.00 92.38 674 LYS A O 1
ATOM 5261 N N . GLU A 1 675 ? 0.411 -13.093 4.943 1.00 91.06 675 GLU A N 1
ATOM 5262 C CA . GLU A 1 675 ? 0.730 -14.185 5.869 1.00 91.06 675 GLU A CA 1
ATOM 5263 C C . GLU A 1 675 ? 0.296 -13.840 7.302 1.00 91.06 675 GLU A C 1
ATOM 5265 O O . GLU A 1 675 ? -0.400 -14.628 7.950 1.00 91.06 675 GLU A O 1
ATOM 5270 N N . ALA A 1 676 ? 0.613 -12.631 7.778 1.00 86.69 676 ALA A N 1
ATOM 5271 C CA . ALA A 1 676 ? 0.220 -12.172 9.108 1.00 86.69 676 ALA A CA 1
ATOM 5272 C C . ALA A 1 676 ? -1.305 -12.051 9.273 1.00 86.69 676 ALA A C 1
ATOM 5274 O O . ALA A 1 676 ? -1.849 -12.338 10.343 1.00 86.69 676 ALA A O 1
ATOM 5275 N N . GLU A 1 677 ? -2.016 -11.634 8.226 1.00 83.00 677 GLU A N 1
ATOM 5276 C CA . GLU A 1 677 ? -3.476 -11.522 8.228 1.00 83.00 677 GLU A CA 1
ATOM 5277 C C . GLU A 1 677 ? -4.159 -12.891 8.178 1.00 83.00 677 GLU A C 1
ATOM 5279 O O . GLU A 1 677 ? -5.094 -13.145 8.947 1.00 83.00 677 GLU A O 1
ATOM 5284 N N . MET A 1 678 ? -3.630 -13.806 7.364 1.00 83.25 678 MET A N 1
ATOM 5285 C CA . MET A 1 678 ? -4.100 -15.184 7.266 1.00 83.25 678 MET A CA 1
ATOM 5286 C C . MET A 1 678 ? -3.897 -15.941 8.581 1.00 83.25 678 MET A C 1
ATOM 5288 O O . MET A 1 678 ? -4.825 -16.601 9.049 1.00 83.25 678 MET A O 1
ATOM 5292 N N . ALA A 1 679 ? -2.746 -15.772 9.241 1.00 76.69 679 ALA A N 1
ATOM 5293 C CA . ALA A 1 679 ? -2.479 -16.336 10.567 1.00 76.69 679 ALA A CA 1
ATOM 5294 C C . ALA A 1 679 ? -3.481 -15.853 11.636 1.00 76.69 679 ALA A C 1
ATOM 5296 O O . ALA A 1 679 ? -3.697 -16.515 12.650 1.00 76.69 679 ALA A O 1
ATOM 5297 N N . ARG A 1 680 ? -4.139 -14.710 11.403 1.00 70.69 680 ARG A N 1
ATOM 5298 C CA . ARG A 1 680 ? -5.185 -14.148 12.272 1.00 70.69 680 ARG A CA 1
ATOM 5299 C C . ARG A 1 680 ? -6.600 -14.547 11.845 1.00 70.69 680 ARG A C 1
ATOM 5301 O O . ARG A 1 680 ? -7.555 -14.093 12.482 1.00 70.69 680 ARG A O 1
ATOM 5308 N N . GLY A 1 681 ? -6.745 -15.388 10.819 1.00 65.00 681 GLY A N 1
ATOM 5309 C CA . GLY A 1 681 ? -8.026 -15.846 10.279 1.00 65.00 681 GLY A CA 1
ATOM 5310 C C . GLY A 1 681 ? -8.770 -14.777 9.480 1.00 65.00 681 GLY A C 1
ATOM 5311 O O . GLY A 1 681 ? -9.998 -14.776 9.470 1.00 65.00 681 GLY A O 1
ATOM 5312 N N . ARG A 1 682 ? -8.055 -13.822 8.871 1.00 68.69 682 ARG A N 1
ATOM 5313 C CA . ARG A 1 682 ? -8.658 -12.701 8.141 1.00 68.69 682 ARG A CA 1
ATOM 5314 C C . ARG A 1 682 ? -8.169 -12.657 6.702 1.00 68.69 682 ARG A C 1
ATOM 5316 O O . ARG A 1 682 ? -7.021 -12.969 6.404 1.00 68.69 682 ARG A O 1
ATOM 5323 N N . THR A 1 683 ? -9.063 -12.248 5.813 1.00 74.62 683 THR A N 1
ATOM 5324 C CA . THR A 1 683 ? -8.733 -11.926 4.426 1.00 74.62 683 THR A CA 1
ATOM 5325 C C . THR A 1 683 ? -8.337 -10.462 4.346 1.00 74.62 683 THR A C 1
ATOM 5327 O O . THR A 1 683 ? -9.016 -9.614 4.925 1.00 74.62 683 THR A O 1
ATOM 5330 N N . THR A 1 684 ? -7.282 -10.165 3.602 1.00 84.69 684 THR A N 1
ATOM 5331 C CA . THR A 1 684 ? -6.902 -8.796 3.260 1.00 84.69 684 THR A CA 1
ATOM 5332 C C . THR A 1 684 ? -6.862 -8.644 1.746 1.00 84.69 684 THR A C 1
ATOM 5334 O O . THR A 1 684 ? -6.960 -9.634 1.017 1.00 84.69 684 THR A O 1
ATOM 5337 N N . ARG A 1 685 ? -6.763 -7.403 1.277 1.00 90.25 685 ARG A N 1
ATOM 5338 C CA . ARG A 1 685 ? -6.568 -7.096 -0.133 1.00 90.25 685 ARG A CA 1
ATOM 5339 C C . ARG A 1 685 ? -5.398 -6.146 -0.275 1.00 90.25 685 ARG A C 1
ATOM 5341 O O . ARG A 1 685 ? -5.387 -5.072 0.320 1.00 90.25 685 ARG A O 1
ATOM 5348 N N . THR A 1 686 ? -4.452 -6.523 -1.105 1.00 96.62 686 THR A N 1
ATOM 5349 C CA . THR A 1 686 ? -3.273 -5.735 -1.443 1.00 96.62 686 THR A CA 1
ATOM 5350 C C . THR A 1 686 ? -3.271 -5.414 -2.930 1.00 96.62 686 THR A C 1
ATOM 5352 O O . THR A 1 686 ? -3.889 -6.123 -3.729 1.00 96.62 686 THR A O 1
ATOM 5355 N N . ALA A 1 687 ? -2.627 -4.320 -3.314 1.00 97.31 687 ALA A N 1
ATOM 5356 C CA . ALA A 1 687 ? -2.517 -3.949 -4.712 1.00 97.31 687 ALA A CA 1
ATOM 5357 C C . ALA A 1 687 ? -1.171 -3.320 -5.035 1.00 97.31 687 ALA A C 1
ATOM 5359 O O . ALA A 1 687 ? -0.512 -2.733 -4.186 1.00 97.31 687 ALA A O 1
ATOM 5360 N N . VAL A 1 688 ? -0.807 -3.399 -6.300 1.00 95.69 688 VAL A N 1
ATOM 5361 C CA . VAL A 1 688 ? 0.359 -2.728 -6.841 1.00 95.69 688 VAL A CA 1
ATOM 5362 C C . VAL A 1 688 ? -0.008 -2.138 -8.194 1.00 95.69 688 VAL A C 1
ATOM 5364 O O . VAL A 1 688 ? -0.670 -2.788 -9.008 1.00 95.69 688 VAL A O 1
ATOM 5367 N N . VAL A 1 689 ? 0.359 -0.876 -8.402 1.00 94.69 689 VAL A N 1
ATOM 5368 C CA . VAL A 1 689 ? 0.104 -0.146 -9.642 1.00 94.69 689 VAL A CA 1
ATOM 5369 C C . VAL A 1 689 ? 1.434 0.210 -10.280 1.00 94.69 689 VAL A C 1
ATOM 5371 O O . VAL A 1 689 ? 2.185 1.019 -9.741 1.00 94.69 689 VAL A O 1
ATOM 5374 N N . PHE A 1 690 ? 1.686 -0.421 -11.424 1.00 89.69 690 PHE A N 1
ATOM 5375 C CA . PHE A 1 690 ? 2.869 -0.333 -12.284 1.00 89.69 690 PHE A CA 1
ATOM 5376 C C . PHE A 1 690 ? 4.186 -0.815 -11.664 1.00 89.69 690 PHE A C 1
ATOM 5378 O O . PHE A 1 690 ? 5.037 -1.267 -12.420 1.00 89.69 690 PHE A O 1
ATOM 5385 N N . ASP A 1 691 ? 4.351 -0.761 -10.343 1.00 91.00 691 ASP A N 1
ATOM 5386 C CA . ASP A 1 691 ? 5.603 -1.083 -9.647 1.00 91.00 691 ASP A CA 1
ATOM 5387 C C . ASP A 1 691 ? 6.146 -2.495 -9.973 1.00 91.00 691 ASP A C 1
ATOM 5389 O O . ASP A 1 691 ? 5.360 -3.452 -10.046 1.00 91.00 691 ASP A O 1
ATOM 5393 N N . PRO A 1 692 ? 7.476 -2.654 -10.143 1.00 86.19 692 PRO A N 1
ATOM 5394 C CA . PRO A 1 692 ? 8.096 -3.952 -10.400 1.00 86.19 692 PRO A CA 1
ATOM 5395 C C . PRO A 1 692 ? 7.959 -4.950 -9.243 1.00 86.19 692 PRO A C 1
ATOM 5397 O O . PRO A 1 692 ? 7.920 -6.155 -9.501 1.00 86.19 692 PRO A O 1
ATOM 5400 N N . VAL A 1 693 ? 7.859 -4.492 -7.988 1.00 91.56 693 VAL A N 1
ATOM 5401 C CA . VAL A 1 693 ? 7.765 -5.368 -6.812 1.00 91.56 693 VAL A CA 1
ATOM 5402 C C . VAL A 1 693 ? 6.310 -5.755 -6.577 1.00 91.56 693 VAL A C 1
ATOM 5404 O O . VAL A 1 693 ? 5.549 -5.066 -5.896 1.00 91.56 693 VAL A O 1
ATOM 5407 N N . ARG A 1 694 ? 5.904 -6.893 -7.143 1.00 91.06 694 ARG A N 1
ATOM 5408 C CA . ARG A 1 694 ? 4.495 -7.324 -7.172 1.00 91.06 694 ARG A CA 1
ATOM 5409 C C . ARG A 1 694 ? 4.246 -8.660 -6.477 1.00 91.06 694 ARG A C 1
ATOM 5411 O O . ARG A 1 694 ? 3.088 -9.011 -6.228 1.00 91.06 694 ARG A O 1
ATOM 5418 N N . ARG A 1 695 ? 5.303 -9.393 -6.109 1.00 91.62 695 ARG A N 1
ATOM 5419 C CA . ARG A 1 695 ? 5.189 -10.689 -5.433 1.00 91.62 695 ARG A CA 1
ATOM 5420 C C . ARG A 1 695 ? 4.362 -10.569 -4.155 1.00 91.62 695 ARG A C 1
ATOM 5422 O O . ARG A 1 695 ? 4.686 -9.786 -3.267 1.00 91.62 695 ARG A O 1
ATOM 5429 N N . GLY A 1 696 ? 3.298 -11.365 -4.066 1.00 92.06 696 GLY A N 1
ATOM 5430 C CA . GLY A 1 696 ? 2.379 -11.400 -2.925 1.00 92.06 696 GLY A CA 1
ATOM 5431 C C . GLY A 1 696 ? 1.168 -10.469 -3.026 1.00 92.06 696 GLY A C 1
ATOM 5432 O O . GLY A 1 696 ? 0.224 -10.666 -2.261 1.00 92.06 696 GLY A O 1
ATOM 5433 N N . ALA A 1 697 ? 1.148 -9.513 -3.964 1.00 94.19 697 ALA A N 1
ATOM 5434 C CA . ALA A 1 697 ? 0.014 -8.609 -4.141 1.00 94.19 697 ALA A CA 1
ATOM 5435 C C . ALA A 1 697 ? -1.217 -9.336 -4.726 1.00 94.19 697 ALA A C 1
ATOM 5437 O O . ALA A 1 697 ? -1.093 -10.149 -5.642 1.00 94.19 697 ALA A O 1
ATOM 5438 N N . ASP A 1 698 ? -2.421 -9.034 -4.228 1.00 94.31 698 ASP A N 1
ATOM 5439 C CA . ASP A 1 698 ? -3.671 -9.646 -4.719 1.00 94.31 698 ASP A CA 1
ATOM 5440 C C . ASP A 1 698 ? -4.126 -9.044 -6.053 1.00 94.31 698 ASP A C 1
ATOM 5442 O O . ASP A 1 698 ? -4.789 -9.706 -6.852 1.00 94.31 698 ASP A O 1
ATOM 5446 N N . VAL A 1 699 ? -3.789 -7.775 -6.288 1.00 94.62 699 VAL A N 1
ATOM 5447 C CA . VAL A 1 699 ? -4.121 -7.046 -7.510 1.00 94.62 699 VAL A CA 1
ATOM 5448 C C . VAL A 1 699 ? -2.853 -6.453 -8.093 1.00 94.62 699 VAL A C 1
ATOM 5450 O O . VAL A 1 699 ? -2.255 -5.558 -7.504 1.00 94.62 699 VAL A O 1
ATOM 5453 N N . VAL A 1 700 ? -2.477 -6.917 -9.277 1.00 91.31 700 VAL A N 1
ATOM 5454 C CA . VAL A 1 700 ? -1.345 -6.377 -10.030 1.00 91.31 700 VAL A CA 1
ATOM 5455 C C . VAL A 1 700 ? -1.894 -5.614 -11.223 1.00 91.31 700 VAL A C 1
ATOM 5457 O O . VAL A 1 700 ? -2.497 -6.204 -12.119 1.00 91.31 700 VAL A O 1
ATOM 5460 N N . VAL A 1 701 ? -1.706 -4.298 -11.225 1.00 88.69 701 VAL A N 1
ATOM 5461 C CA . VAL A 1 701 ? -2.097 -3.438 -12.338 1.00 88.69 701 VAL A CA 1
ATOM 5462 C C . VAL A 1 701 ? -0.851 -3.096 -13.138 1.00 88.69 701 VAL A C 1
ATOM 5464 O O . VAL A 1 701 ? -0.051 -2.276 -12.704 1.00 88.69 701 VAL A O 1
ATOM 5467 N N . ASN A 1 702 ? -0.704 -3.712 -14.309 1.00 83.44 702 ASN A N 1
ATOM 5468 C CA . ASN A 1 702 ? 0.382 -3.415 -15.242 1.00 83.44 702 ASN A CA 1
ATOM 5469 C C . ASN A 1 702 ? -0.008 -2.282 -16.214 1.00 83.44 702 ASN A C 1
ATOM 5471 O O . ASN A 1 702 ? -1.208 -2.042 -16.426 1.00 83.44 702 ASN A O 1
ATOM 5475 N N . PRO A 1 703 ? 0.980 -1.612 -16.836 1.00 76.94 703 PRO A N 1
ATOM 5476 C CA . PRO A 1 703 ? 0.740 -0.775 -18.006 1.00 76.94 703 PRO A CA 1
ATOM 5477 C C . PRO A 1 703 ? 0.042 -1.581 -19.112 1.00 76.94 703 PRO A C 1
ATOM 5479 O O . PRO A 1 703 ? 0.436 -2.711 -19.408 1.00 76.94 703 PRO A O 1
ATOM 5482 N N . ASP A 1 704 ? -1.021 -1.030 -19.697 1.00 74.19 704 ASP A N 1
ATOM 5483 C CA . ASP A 1 704 ? -1.731 -1.650 -20.825 1.00 74.19 704 ASP A CA 1
ATOM 5484 C C . ASP A 1 704 ? -1.194 -1.147 -22.175 1.00 74.19 704 ASP A C 1
ATOM 5486 O O . ASP A 1 704 ? -0.322 -0.286 -22.222 1.00 74.19 704 ASP A O 1
ATOM 5490 N N . LEU A 1 705 ? -1.716 -1.663 -23.296 1.00 67.94 705 LEU A N 1
ATOM 5491 C CA . LEU A 1 705 ? -1.261 -1.276 -24.639 1.00 67.94 705 LEU A CA 1
ATOM 5492 C C . LEU A 1 705 ? -1.312 0.243 -24.883 1.00 67.94 705 LEU A C 1
ATOM 5494 O O . LEU A 1 705 ? -0.492 0.758 -25.638 1.00 67.94 705 LEU A O 1
ATOM 5498 N N . PHE A 1 706 ? -2.255 0.967 -24.279 1.00 70.62 706 PHE A N 1
ATOM 5499 C CA . PHE A 1 706 ? -2.347 2.415 -24.439 1.00 70.62 706 PHE A CA 1
ATOM 5500 C C . PHE A 1 706 ? -1.242 3.135 -23.662 1.00 70.62 706 PHE A C 1
ATOM 5502 O O . PHE A 1 706 ? -0.581 4.005 -24.228 1.00 70.62 706 PHE A O 1
ATOM 5509 N N . ASP A 1 707 ? -0.988 2.734 -22.414 1.00 74.25 707 ASP A N 1
ATOM 5510 C CA . ASP A 1 707 ? 0.144 3.240 -21.615 1.00 74.25 707 ASP A CA 1
ATOM 5511 C C . ASP A 1 707 ? 1.480 2.982 -22.308 1.00 74.25 707 ASP A C 1
ATOM 5513 O O . ASP A 1 707 ? 2.382 3.818 -22.340 1.00 74.25 707 ASP A O 1
ATOM 5517 N N . ALA A 1 708 ? 1.564 1.810 -22.917 1.00 65.81 708 ALA A N 1
ATOM 5518 C CA . ALA A 1 708 ? 2.706 1.361 -23.661 1.00 65.81 708 ALA A CA 1
ATOM 5519 C C . ALA A 1 708 ? 2.881 2.231 -24.933 1.00 65.81 708 ALA A C 1
ATOM 5521 O O . ALA A 1 708 ? 3.957 2.761 -25.196 1.00 65.81 708 ALA A O 1
ATOM 5522 N N . LEU A 1 709 ? 1.821 2.487 -25.709 1.00 66.00 709 LEU A N 1
ATOM 5523 C CA . LEU A 1 709 ? 1.889 3.387 -26.873 1.00 66.00 709 LEU A CA 1
ATOM 5524 C C . LEU A 1 709 ? 2.280 4.825 -26.498 1.00 66.00 709 LEU A C 1
ATOM 5526 O O . LEU A 1 709 ? 2.977 5.485 -27.269 1.00 66.00 709 LEU A O 1
ATOM 5530 N N . ILE A 1 710 ? 1.851 5.302 -25.326 1.00 68.50 710 ILE A N 1
ATOM 5531 C CA . ILE A 1 710 ? 2.274 6.592 -24.773 1.00 68.50 710 ILE A CA 1
ATOM 5532 C C . ILE A 1 710 ? 3.790 6.605 -24.531 1.00 68.50 710 ILE A C 1
ATOM 5534 O O . ILE A 1 710 ? 4.416 7.631 -24.759 1.00 68.50 710 ILE A O 1
ATOM 5538 N N . SER A 1 711 ? 4.416 5.500 -24.121 1.00 61.66 711 SER A N 1
ATOM 5539 C CA . SER A 1 711 ? 5.848 5.496 -23.793 1.00 61.66 711 SER A CA 1
ATOM 5540 C C . SER A 1 711 ? 6.792 5.534 -25.007 1.00 61.66 711 SER A C 1
ATOM 5542 O O . SER A 1 711 ? 8.001 5.602 -24.814 1.00 61.66 711 SER A O 1
ATOM 5544 N N . LEU A 1 712 ? 6.288 5.471 -26.248 1.00 59.09 712 LEU A N 1
ATOM 5545 C CA . LEU A 1 712 ? 7.103 5.261 -27.457 1.00 59.09 712 LEU A CA 1
ATOM 5546 C C . LEU A 1 712 ? 7.564 6.538 -28.209 1.00 59.09 712 LEU A C 1
ATOM 5548 O O . LEU A 1 712 ? 7.973 6.452 -29.361 1.00 59.09 712 LEU A O 1
ATOM 5552 N N . ASP A 1 713 ? 7.520 7.724 -27.601 1.00 56.78 713 ASP A N 1
ATOM 5553 C CA . ASP A 1 713 ? 8.056 8.993 -28.153 1.00 56.78 713 ASP A CA 1
ATOM 5554 C C . ASP A 1 713 ? 7.571 9.402 -29.560 1.00 56.78 713 ASP A C 1
ATOM 5556 O O . ASP A 1 713 ? 8.211 10.172 -30.276 1.00 56.78 713 ASP A O 1
ATOM 5560 N N . PHE A 1 714 ? 6.387 8.932 -29.970 1.00 54.16 714 PHE A N 1
ATOM 5561 C CA . PHE A 1 714 ? 5.806 9.232 -31.287 1.00 54.16 714 PHE A CA 1
ATOM 5562 C C . PHE A 1 714 ? 4.949 10.513 -31.328 1.00 54.16 714 PHE A C 1
ATOM 5564 O O . PHE A 1 714 ? 4.509 10.920 -32.407 1.00 54.16 714 PHE A O 1
ATOM 5571 N N . LEU A 1 715 ? 4.685 11.159 -30.183 1.00 57.16 715 LEU A N 1
ATOM 5572 C CA . LEU A 1 715 ? 3.826 12.348 -30.070 1.00 57.16 715 LEU A CA 1
ATOM 5573 C C . LEU A 1 715 ? 4.630 13.585 -29.620 1.00 57.16 715 LEU A C 1
ATOM 5575 O O . LEU A 1 715 ? 4.571 13.962 -28.450 1.00 57.16 715 LEU A O 1
ATOM 5579 N N . PRO A 1 716 ? 5.314 14.298 -30.537 1.00 52.66 716 PRO A N 1
ATOM 5580 C CA . PRO A 1 716 ? 6.282 15.351 -30.193 1.00 52.66 716 PRO A CA 1
ATOM 5581 C C . PRO A 1 716 ? 5.689 16.593 -29.496 1.00 52.66 716 PRO A C 1
ATOM 5583 O O . PRO A 1 716 ? 6.435 17.460 -29.045 1.00 52.66 716 PRO A O 1
ATOM 5586 N N . PHE A 1 717 ? 4.359 16.702 -29.399 1.00 53.19 717 PHE A N 1
ATOM 5587 C CA . PHE A 1 717 ? 3.652 17.836 -28.784 1.00 53.19 717 PHE A CA 1
ATOM 5588 C C . PHE A 1 717 ? 2.929 17.486 -27.475 1.00 53.19 717 PHE A C 1
ATOM 5590 O O . PHE A 1 717 ? 2.264 18.344 -26.895 1.00 53.19 717 PHE A O 1
ATOM 5597 N N . VAL A 1 718 ? 3.033 16.241 -27.004 1.00 62.56 718 VAL A N 1
ATOM 5598 C CA . VAL A 1 718 ? 2.356 15.764 -25.793 1.00 62.56 718 VAL A CA 1
ATOM 5599 C C . VAL A 1 718 ? 3.409 15.346 -24.774 1.00 62.56 718 VAL A C 1
ATOM 5601 O O . VAL A 1 718 ? 4.337 14.617 -25.106 1.00 62.56 718 VAL A O 1
ATOM 5604 N N . ASN A 1 719 ? 3.276 15.791 -23.519 1.00 77.62 719 ASN A N 1
ATOM 5605 C CA . ASN A 1 719 ? 4.123 15.282 -22.439 1.00 77.62 719 ASN A CA 1
ATOM 5606 C C . ASN A 1 719 ? 3.671 13.860 -22.075 1.00 77.62 719 ASN A C 1
ATOM 5608 O O . ASN A 1 719 ? 2.838 13.671 -21.190 1.00 77.62 719 ASN A O 1
ATOM 5612 N N . GLN A 1 720 ? 4.175 12.877 -22.815 1.00 79.44 720 GLN A N 1
ATOM 5613 C CA . GLN A 1 720 ? 3.769 11.479 -22.703 1.00 79.44 720 GLN A CA 1
ATOM 5614 C C . GLN A 1 720 ? 4.098 10.868 -21.333 1.00 79.44 720 GLN A C 1
ATOM 5616 O O . GLN A 1 720 ? 3.308 10.105 -20.790 1.00 79.44 720 GLN A O 1
ATOM 5621 N N . TYR A 1 721 ? 5.193 11.305 -20.715 1.00 85.50 721 TYR A N 1
ATOM 5622 C CA . TYR A 1 721 ? 5.580 10.907 -19.365 1.00 85.50 721 TYR A CA 1
ATOM 5623 C C . TYR A 1 721 ? 4.506 11.275 -18.332 1.00 85.50 721 TYR A C 1
ATOM 5625 O O . TYR A 1 721 ? 4.082 10.440 -17.537 1.00 85.50 721 TYR A O 1
ATOM 5633 N N . ALA A 1 722 ? 3.950 12.486 -18.434 1.00 89.19 722 ALA A N 1
ATOM 5634 C CA . ALA A 1 722 ? 2.865 12.921 -17.557 1.00 89.19 722 ALA A CA 1
ATOM 5635 C C . ALA A 1 722 ? 1.550 12.166 -17.815 1.00 89.19 722 ALA A C 1
ATOM 5637 O O . ALA A 1 722 ? 0.718 12.049 -16.914 1.00 89.19 722 ALA A O 1
ATOM 5638 N N . LEU A 1 723 ? 1.331 11.657 -19.034 1.00 87.12 723 LEU A N 1
ATOM 5639 C CA . LEU A 1 723 ? 0.181 10.796 -19.322 1.00 87.12 723 LEU A CA 1
ATOM 5640 C C . LEU A 1 723 ? 0.323 9.417 -18.672 1.00 87.12 723 LEU A C 1
ATOM 5642 O O . LEU A 1 723 ? -0.685 8.874 -18.219 1.00 87.12 723 LEU A O 1
ATOM 5646 N N . LEU A 1 724 ? 1.545 8.884 -18.602 1.00 86.19 724 LEU A N 1
ATOM 5647 C CA . LEU A 1 724 ? 1.830 7.622 -17.928 1.00 86.19 724 LEU A CA 1
ATOM 5648 C C . LEU A 1 724 ? 1.569 7.730 -16.418 1.00 86.19 724 LEU A C 1
ATOM 5650 O O . LEU A 1 724 ? 0.804 6.928 -15.879 1.00 86.19 724 LEU A O 1
ATOM 5654 N N . ASP A 1 725 ? 2.080 8.784 -15.771 1.00 93.50 725 ASP A N 1
ATOM 5655 C CA . ASP A 1 725 ? 1.785 9.078 -14.359 1.00 93.50 725 ASP A CA 1
ATOM 5656 C C . ASP A 1 725 ? 0.276 9.240 -14.125 1.00 93.50 725 ASP A C 1
ATOM 5658 O O . ASP A 1 725 ? -0.290 8.703 -13.169 1.00 93.50 725 ASP A O 1
ATOM 5662 N N . ALA A 1 726 ? -0.413 9.945 -15.030 1.00 93.50 726 ALA A N 1
ATOM 5663 C CA . ALA A 1 726 ? -1.858 10.125 -14.941 1.00 93.50 726 ALA A CA 1
ATOM 5664 C C . ALA A 1 726 ? -2.627 8.804 -15.088 1.00 93.50 726 ALA A C 1
ATOM 5666 O O . ALA A 1 726 ? -3.672 8.635 -14.459 1.00 93.50 726 ALA A O 1
ATOM 5667 N N . SER A 1 727 ? -2.141 7.868 -15.905 1.00 91.00 727 SER A N 1
ATOM 5668 C CA . SER A 1 727 ? -2.739 6.538 -16.028 1.00 91.00 727 SER A CA 1
ATOM 5669 C C . SER A 1 727 ? -2.581 5.733 -14.739 1.00 91.00 727 SER A C 1
ATOM 5671 O O . SER A 1 727 ? -3.582 5.243 -14.205 1.00 91.00 727 SER A O 1
ATOM 5673 N N . ALA A 1 728 ? -1.367 5.693 -14.177 1.00 93.25 728 ALA A N 1
ATOM 5674 C CA . ALA A 1 728 ? -1.087 5.049 -12.894 1.00 93.25 728 ALA A CA 1
ATOM 5675 C C . ALA A 1 728 ? -1.998 5.602 -11.782 1.00 93.25 728 ALA A C 1
ATOM 5677 O O . ALA A 1 728 ? -2.718 4.853 -11.116 1.00 93.25 728 ALA A O 1
ATOM 5678 N N . ALA A 1 729 ? -2.060 6.930 -11.644 1.00 97.12 729 ALA A N 1
ATOM 5679 C CA . ALA A 1 729 ? -2.888 7.591 -10.641 1.00 97.12 729 ALA A CA 1
ATOM 5680 C C . ALA A 1 729 ? -4.388 7.294 -10.819 1.00 97.12 729 ALA A C 1
ATOM 5682 O O . ALA A 1 729 ? -5.075 6.982 -9.845 1.00 97.12 729 ALA A O 1
ATOM 5683 N N . ARG A 1 730 ? -4.914 7.312 -12.053 1.00 95.62 730 ARG A N 1
ATOM 5684 C CA . ARG A 1 730 ? -6.326 6.973 -12.320 1.00 95.62 730 ARG A CA 1
ATOM 5685 C C . ARG A 1 730 ? -6.648 5.522 -11.979 1.00 95.62 730 ARG A C 1
ATOM 5687 O O . ARG A 1 730 ? -7.712 5.255 -11.419 1.00 95.62 730 ARG A O 1
ATOM 5694 N N . LYS A 1 731 ? -5.743 4.593 -12.292 1.00 94.56 731 LYS A N 1
ATOM 5695 C CA . LYS A 1 731 ? -5.891 3.172 -11.956 1.00 94.56 731 LYS A CA 1
ATOM 5696 C C . LYS A 1 731 ? -5.865 2.962 -10.437 1.00 94.56 731 LYS A C 1
ATOM 5698 O O . LYS A 1 731 ? -6.726 2.259 -9.908 1.00 94.56 731 LYS A O 1
ATOM 5703 N N . ALA A 1 732 ? -4.989 3.661 -9.715 1.00 97.88 732 ALA A N 1
ATOM 5704 C CA . ALA A 1 732 ? -5.002 3.682 -8.252 1.00 97.88 732 ALA A CA 1
ATOM 5705 C C . ALA A 1 732 ? -6.313 4.265 -7.681 1.00 97.88 732 ALA A C 1
ATOM 5707 O O . ALA A 1 732 ? -6.930 3.669 -6.797 1.00 97.88 732 ALA A O 1
ATOM 5708 N N . VAL A 1 733 ? -6.804 5.386 -8.226 1.00 98.12 733 VAL A N 1
ATOM 5709 C CA . VAL A 1 733 ? -8.098 5.988 -7.849 1.00 98.12 733 VAL A CA 1
ATOM 5710 C C . VAL A 1 733 ? -9.256 5.010 -8.067 1.00 98.12 733 VAL A C 1
ATOM 5712 O O . VAL A 1 733 ? -10.146 4.918 -7.217 1.00 98.12 733 VAL A O 1
ATOM 5715 N N . ALA A 1 734 ? -9.250 4.246 -9.163 1.00 94.19 734 ALA A N 1
ATOM 5716 C CA . ALA A 1 734 ? -10.258 3.221 -9.424 1.00 94.19 734 ALA A CA 1
ATOM 5717 C C . ALA A 1 734 ? -10.234 2.110 -8.358 1.00 94.19 734 ALA A C 1
ATOM 5719 O O . ALA A 1 734 ? -11.289 1.725 -7.849 1.00 94.19 734 ALA A O 1
ATOM 5720 N N . LEU A 1 735 ? -9.047 1.654 -7.942 1.00 95.44 735 LEU A N 1
ATOM 5721 C CA . LEU A 1 735 ? -8.905 0.674 -6.860 1.00 95.44 735 LEU A CA 1
ATOM 5722 C C . LEU A 1 735 ? -9.403 1.213 -5.513 1.00 95.44 735 LEU A C 1
ATOM 5724 O O . LEU A 1 735 ? -10.112 0.501 -4.800 1.00 95.44 735 LEU A O 1
ATOM 5728 N N . ILE A 1 736 ? -9.112 2.472 -5.183 1.00 94.12 736 ILE A N 1
ATOM 5729 C CA . ILE A 1 736 ? -9.604 3.125 -3.957 1.00 94.12 736 ILE A CA 1
ATOM 5730 C C . ILE A 1 736 ? -11.137 3.246 -3.972 1.00 94.12 736 ILE A C 1
ATOM 5732 O O . ILE A 1 736 ? -11.808 3.040 -2.956 1.00 94.12 736 ILE A O 1
ATOM 5736 N N . ARG A 1 737 ? -11.718 3.558 -5.134 1.00 88.88 737 ARG A N 1
ATOM 5737 C CA . ARG A 1 737 ? -13.171 3.696 -5.307 1.00 88.88 737 ARG A CA 1
ATOM 5738 C C . ARG A 1 737 ? -13.912 2.366 -5.419 1.00 88.88 737 ARG A C 1
ATOM 5740 O O . ARG A 1 737 ? -15.136 2.368 -5.317 1.00 88.88 737 ARG A O 1
ATOM 5747 N N . SER A 1 738 ? -13.198 1.254 -5.584 1.00 85.06 738 SER A N 1
ATOM 5748 C CA . SER A 1 738 ? -13.803 -0.077 -5.630 1.00 85.06 738 SER A CA 1
ATOM 5749 C C . SER A 1 738 ? -14.511 -0.439 -4.316 1.00 85.06 738 SER A C 1
ATOM 5751 O O . SER A 1 738 ? -14.253 0.143 -3.253 1.00 85.06 738 SER A O 1
ATOM 5753 N N . GLU A 1 739 ? -15.421 -1.414 -4.380 1.00 74.56 739 GLU A N 1
ATOM 5754 C CA . GLU A 1 739 ? -16.196 -1.854 -3.214 1.00 74.56 739 GLU A CA 1
ATOM 5755 C C . GLU A 1 739 ? -15.311 -2.373 -2.075 1.00 74.56 739 GLU A C 1
ATOM 5757 O O . GLU A 1 739 ? -15.607 -2.122 -0.903 1.00 74.56 739 GLU A O 1
ATOM 5762 N N . ASN A 1 740 ? -14.201 -3.033 -2.421 1.00 79.06 740 ASN A N 1
ATOM 5763 C CA . ASN A 1 740 ? -13.220 -3.558 -1.478 1.00 79.06 740 ASN A CA 1
ATOM 5764 C C . ASN A 1 740 ? -11.829 -2.937 -1.726 1.00 79.06 740 ASN A C 1
ATOM 5766 O O . ASN A 1 740 ? -11.009 -3.534 -2.421 1.00 79.06 740 ASN A O 1
ATOM 5770 N N . PRO A 1 741 ? -11.552 -1.723 -1.229 1.00 89.50 741 PRO A N 1
ATOM 5771 C CA . PRO A 1 741 ? -10.320 -1.000 -1.519 1.00 89.50 741 PRO A CA 1
ATOM 5772 C C . PRO A 1 741 ? -9.113 -1.631 -0.802 1.00 89.50 741 PRO A C 1
ATOM 5774 O O . PRO A 1 741 ? -9.230 -1.938 0.390 1.00 89.50 741 PRO A O 1
ATOM 5777 N N . PRO A 1 742 ? -7.951 -1.772 -1.472 1.00 92.88 742 PRO A N 1
ATOM 5778 C CA . PRO A 1 742 ? -6.765 -2.413 -0.898 1.00 92.88 742 PRO A CA 1
ATOM 5779 C C . PRO A 1 742 ? -6.324 -1.784 0.431 1.00 92.88 742 PRO A C 1
ATOM 5781 O O . PRO A 1 742 ? -6.339 -0.564 0.567 1.00 92.88 742 PRO A O 1
ATOM 5784 N N . GLU A 1 743 ? -5.934 -2.600 1.409 1.00 92.00 743 GLU A N 1
ATOM 5785 C CA . GLU A 1 743 ? -5.339 -2.186 2.690 1.00 92.00 743 GLU A CA 1
ATOM 5786 C C . GLU A 1 743 ? -3.846 -1.848 2.557 1.00 92.00 743 GLU A C 1
ATOM 5788 O O . GLU A 1 743 ? -3.320 -1.048 3.319 1.00 92.00 743 GLU A O 1
ATOM 5793 N N . LEU A 1 744 ? -3.152 -2.404 1.573 1.00 96.62 744 LEU A N 1
ATOM 5794 C CA . LEU A 1 744 ? -1.769 -2.045 1.280 1.00 96.62 744 LEU A CA 1
ATOM 5795 C C . LEU A 1 744 ? -1.628 -1.850 -0.222 1.00 96.62 744 LEU A C 1
ATOM 5797 O O . LEU A 1 744 ? -2.007 -2.742 -0.984 1.00 96.62 744 LEU A O 1
ATOM 5801 N N . MET A 1 745 ? -1.136 -0.685 -0.642 1.00 98.12 745 MET A N 1
ATOM 5802 C CA . MET A 1 745 ? -0.990 -0.370 -2.059 1.00 98.12 745 MET A CA 1
ATOM 5803 C C . MET A 1 745 ? 0.319 0.349 -2.378 1.00 98.12 745 MET A C 1
ATOM 5805 O O . MET A 1 745 ? 0.567 1.424 -1.840 1.00 98.12 745 MET A O 1
ATOM 5809 N N . GLY A 1 746 ? 1.116 -0.216 -3.284 1.00 98.31 746 GLY A N 1
ATOM 5810 C CA . GLY A 1 746 ? 2.235 0.475 -3.930 1.00 98.31 746 GLY A CA 1
ATOM 5811 C C . GLY A 1 746 ? 1.790 1.147 -5.228 1.00 98.31 746 GLY A C 1
ATOM 5812 O O . GLY A 1 746 ? 1.019 0.565 -5.995 1.00 98.31 746 GLY A O 1
ATOM 5813 N N . ILE A 1 747 ? 2.243 2.375 -5.466 1.00 98.12 747 ILE A N 1
ATOM 5814 C CA . ILE A 1 747 ? 1.986 3.136 -6.691 1.00 98.12 747 ILE A CA 1
ATOM 5815 C C . ILE A 1 747 ? 3.320 3.672 -7.196 1.00 98.12 747 ILE A C 1
ATOM 5817 O O . ILE A 1 747 ? 3.945 4.483 -6.513 1.00 98.12 747 ILE A O 1
ATOM 5821 N N . TRP A 1 748 ? 3.706 3.274 -8.403 1.00 95.44 748 TRP A N 1
ATOM 5822 C CA . TRP A 1 748 ? 4.880 3.812 -9.081 1.00 95.44 748 TRP A CA 1
ATOM 5823 C C . TRP A 1 748 ? 4.472 4.872 -10.108 1.00 95.44 748 TRP A C 1
ATOM 5825 O O . TRP A 1 748 ? 3.656 4.613 -10.998 1.00 95.44 748 TRP A O 1
ATOM 5835 N N . LEU A 1 749 ? 5.023 6.076 -9.959 1.00 95.69 749 LEU A N 1
ATOM 5836 C CA . LEU A 1 749 ? 4.885 7.194 -10.892 1.00 95.69 749 LEU A CA 1
ATOM 5837 C C . LEU A 1 749 ? 6.225 7.382 -11.617 1.00 95.69 749 LEU A C 1
ATOM 5839 O O . LEU A 1 749 ? 7.110 8.087 -11.132 1.00 95.69 749 LEU A O 1
ATOM 5843 N N . SER A 1 750 ? 6.378 6.688 -12.746 1.00 90.19 750 SER A N 1
ATOM 5844 C CA . SER A 1 750 ? 7.635 6.541 -13.494 1.00 90.19 750 SER A CA 1
ATOM 5845 C C . SER A 1 750 ? 7.912 7.643 -14.520 1.00 90.19 750 SER A C 1
ATOM 5847 O O . SER A 1 750 ? 8.984 7.692 -15.121 1.00 90.19 750 SER A O 1
ATOM 5849 N N . GLY A 1 751 ? 6.955 8.540 -14.767 1.00 89.94 751 GLY A N 1
ATOM 5850 C CA . GLY A 1 751 ? 7.082 9.551 -15.812 1.00 89.94 751 GLY A CA 1
ATOM 5851 C C . GLY A 1 751 ? 8.208 10.552 -15.548 1.00 89.94 751 GLY A C 1
ATOM 5852 O O . GLY A 1 751 ? 8.903 10.952 -16.485 1.00 89.94 751 GLY A O 1
ATOM 5853 N N . LEU A 1 752 ? 8.422 10.946 -14.288 1.00 93.88 752 LEU A N 1
ATOM 5854 C CA . LEU A 1 752 ? 9.439 11.941 -13.940 1.00 93.88 752 LEU A CA 1
ATOM 5855 C C . LEU A 1 752 ? 10.851 11.500 -14.343 1.00 93.88 752 LEU A C 1
ATOM 5857 O O . LEU A 1 752 ? 11.583 12.322 -14.900 1.00 93.88 752 LEU A O 1
ATOM 5861 N N . ASP A 1 753 ? 11.218 10.243 -14.098 1.00 92.19 753 ASP A N 1
ATOM 5862 C CA . ASP A 1 753 ? 12.542 9.718 -14.432 1.00 92.19 753 ASP A CA 1
ATOM 5863 C C . ASP A 1 753 ? 12.788 9.733 -15.942 1.00 92.19 753 ASP A C 1
ATOM 5865 O O . ASP A 1 753 ? 13.701 10.408 -16.426 1.00 92.19 753 ASP A O 1
ATOM 5869 N N . GLY A 1 754 ? 11.883 9.123 -16.715 1.00 87.31 754 GLY A N 1
ATOM 5870 C CA . GLY A 1 754 ? 11.980 9.113 -18.173 1.00 87.31 754 GLY A CA 1
ATOM 5871 C C . GLY A 1 754 ? 12.022 10.524 -18.776 1.00 87.31 754 GLY A C 1
ATOM 5872 O O . GLY A 1 754 ? 12.785 10.795 -19.709 1.00 87.31 754 GLY A O 1
ATOM 5873 N N . TRP A 1 755 ? 11.246 11.460 -18.220 1.00 88.25 755 TRP A N 1
ATOM 5874 C CA . TRP A 1 755 ? 11.266 12.857 -18.646 1.00 88.25 755 TRP A CA 1
ATOM 5875 C C . TRP A 1 755 ? 12.591 13.548 -18.310 1.00 88.25 755 TRP A C 1
ATOM 5877 O O . TRP A 1 755 ? 13.143 14.277 -19.138 1.00 88.25 755 TRP A O 1
ATOM 5887 N N . SER A 1 756 ? 13.118 13.312 -17.112 1.00 91.12 756 SER A N 1
ATOM 5888 C CA . SER A 1 756 ? 14.359 13.914 -16.626 1.00 91.12 756 SER A CA 1
ATOM 5889 C C . SER A 1 756 ? 15.594 13.324 -17.317 1.00 91.12 756 SER A C 1
ATOM 5891 O O . SER A 1 756 ? 16.525 14.066 -17.620 1.00 91.12 756 SER A O 1
ATOM 5893 N N . HIS A 1 757 ? 15.568 12.050 -17.708 1.00 88.50 757 HIS A N 1
ATOM 5894 C CA . HIS A 1 757 ? 16.545 11.451 -18.619 1.00 88.50 757 HIS A CA 1
ATOM 5895 C C . HIS A 1 757 ? 16.564 12.169 -19.976 1.00 88.50 757 HIS A C 1
ATOM 5897 O O . HIS A 1 757 ? 17.633 12.499 -20.500 1.00 88.50 757 HIS A O 1
ATOM 5903 N N . ALA A 1 758 ? 15.381 12.459 -20.530 1.00 85.38 758 ALA A N 1
ATOM 5904 C CA . ALA A 1 758 ? 15.224 13.070 -21.849 1.00 85.38 758 ALA A CA 1
ATOM 5905 C C . ALA A 1 758 ? 15.458 14.590 -21.877 1.00 85.38 758 ALA A C 1
ATOM 5907 O O . ALA A 1 758 ? 15.752 15.139 -22.941 1.00 85.38 758 ALA A O 1
ATOM 5908 N N . LYS A 1 759 ? 15.271 15.298 -20.754 1.00 87.12 759 LYS A N 1
ATOM 5909 C CA . LYS A 1 759 ? 15.321 16.775 -20.687 1.00 87.12 759 LYS A CA 1
ATOM 5910 C C . LYS A 1 759 ? 16.364 17.332 -19.722 1.00 87.12 759 LYS A C 1
ATOM 5912 O O . LYS A 1 759 ? 16.643 18.530 -19.782 1.00 87.12 759 LYS A O 1
ATOM 5917 N N . GLY A 1 760 ? 16.943 16.489 -18.880 1.00 90.19 760 GLY A N 1
ATOM 5918 C CA . GLY A 1 760 ? 17.809 16.868 -17.773 1.00 90.19 760 GLY A CA 1
ATOM 5919 C C . GLY A 1 760 ? 17.006 17.423 -16.588 1.00 90.19 760 GLY A C 1
ATOM 5920 O O . GLY A 1 760 ? 16.088 18.225 -16.794 1.00 90.19 760 GLY A O 1
ATOM 5921 N N . PRO A 1 761 ? 17.346 17.059 -15.345 1.00 91.69 761 PRO A N 1
ATOM 5922 C CA . PRO A 1 761 ? 16.669 17.554 -14.143 1.00 91.69 761 PRO A CA 1
ATOM 5923 C C . PRO A 1 761 ? 16.899 19.054 -13.859 1.00 91.69 761 PRO A C 1
ATOM 5925 O O . PRO A 1 761 ? 16.084 19.676 -13.175 1.00 91.69 761 PRO A O 1
ATOM 5928 N N . GLY A 1 762 ? 17.953 19.666 -14.414 1.00 90.81 762 GLY A N 1
ATOM 5929 C CA . GLY A 1 762 ? 18.253 21.090 -14.242 1.00 90.81 762 GLY A CA 1
ATOM 5930 C C . GLY A 1 762 ? 18.842 21.452 -12.867 1.00 90.81 762 GLY A C 1
ATOM 5931 O O . GLY A 1 762 ? 19.062 20.577 -12.023 1.00 90.81 762 GLY A O 1
ATOM 5932 N N . PRO A 1 763 ? 19.119 22.749 -12.617 1.00 88.94 763 PRO A N 1
ATOM 5933 C CA . PRO A 1 763 ? 19.690 23.218 -11.354 1.00 88.94 763 PRO A CA 1
ATOM 5934 C C . PRO A 1 763 ? 18.732 23.014 -10.174 1.00 88.94 763 PRO A C 1
ATOM 5936 O O . PRO A 1 763 ? 17.525 23.171 -10.313 1.00 88.94 763 PRO A O 1
ATOM 5939 N N . ILE A 1 764 ? 19.278 22.733 -8.991 1.00 84.00 764 ILE A N 1
ATOM 5940 C CA . ILE A 1 764 ? 18.497 22.537 -7.762 1.00 84.00 764 ILE A CA 1
ATOM 5941 C C . ILE A 1 764 ? 18.018 23.886 -7.203 1.00 84.00 764 ILE A C 1
ATOM 5943 O O . ILE A 1 764 ? 18.812 24.816 -7.053 1.00 84.00 764 ILE A O 1
ATOM 5947 N N . GLY A 1 765 ? 16.736 23.978 -6.832 1.00 66.50 765 GLY A N 1
ATOM 5948 C CA . GLY A 1 765 ? 16.218 25.020 -5.928 1.00 66.50 765 GLY A CA 1
ATOM 5949 C C . GLY A 1 765 ? 16.106 26.438 -6.494 1.00 66.50 765 GLY A C 1
ATOM 5950 O O . GLY A 1 765 ? 15.846 27.376 -5.740 1.00 66.50 765 GLY A O 1
ATOM 5951 N N . GLY A 1 766 ? 16.281 26.611 -7.806 1.00 67.31 766 GLY A N 1
ATOM 5952 C CA . GLY A 1 766 ? 16.210 27.904 -8.488 1.00 67.31 766 GLY A CA 1
ATOM 5953 C C . GLY A 1 766 ? 15.235 27.928 -9.665 1.00 67.31 766 GLY A C 1
ATOM 5954 O O . GLY A 1 766 ? 14.569 26.943 -9.983 1.00 67.31 766 GLY A O 1
ATOM 5955 N N . ALA A 1 767 ? 15.167 29.074 -10.349 1.00 72.19 767 ALA A N 1
ATOM 5956 C CA . ALA A 1 767 ? 14.482 29.168 -11.635 1.00 72.19 767 ALA A CA 1
ATOM 5957 C C . ALA A 1 767 ? 15.140 28.196 -12.632 1.00 72.19 767 ALA A C 1
ATOM 5959 O O . ALA A 1 767 ? 16.327 28.328 -12.929 1.00 72.19 767 ALA A O 1
ATOM 5960 N N . GLY A 1 768 ? 14.372 27.224 -13.128 1.00 82.94 768 GLY A N 1
ATOM 5961 C CA . GLY A 1 768 ? 14.869 26.169 -14.014 1.00 82.94 768 GLY A CA 1
ATOM 5962 C C . GLY A 1 768 ? 15.065 24.797 -13.362 1.00 82.94 768 GLY A C 1
ATOM 5963 O O . GLY A 1 768 ? 15.504 23.895 -14.071 1.00 82.94 768 GLY A O 1
ATOM 5964 N N . ASP A 1 769 ? 14.726 24.613 -12.077 1.00 93.25 769 ASP A N 1
ATOM 5965 C CA . ASP A 1 769 ? 14.584 23.278 -11.470 1.00 93.25 769 ASP A CA 1
ATOM 5966 C C . ASP A 1 769 ? 13.415 22.532 -12.130 1.00 93.25 769 ASP A C 1
ATOM 5968 O O . ASP A 1 769 ? 12.236 22.736 -11.818 1.00 93.25 769 ASP A O 1
ATOM 5972 N N . ARG A 1 770 ? 13.755 21.686 -13.101 1.00 93.19 770 ARG A N 1
ATOM 5973 C CA . ARG A 1 770 ? 12.782 21.038 -13.976 1.00 93.19 770 ARG A CA 1
ATOM 5974 C C . ARG A 1 770 ? 11.992 19.961 -13.239 1.00 93.19 770 ARG A C 1
ATOM 5976 O O . ARG A 1 770 ? 10.806 19.795 -13.525 1.00 93.19 770 ARG A O 1
ATOM 5983 N N . GLN A 1 771 ? 12.602 19.270 -12.274 1.00 94.25 771 GLN A N 1
ATOM 5984 C CA . GLN A 1 771 ? 11.896 18.275 -11.464 1.00 94.25 771 GLN A CA 1
ATOM 5985 C C . GLN A 1 771 ? 10.882 18.930 -10.520 1.00 94.25 771 GLN A C 1
ATOM 5987 O O . GLN A 1 771 ? 9.746 18.462 -10.433 1.00 94.25 771 GLN A O 1
ATOM 5992 N N . ALA A 1 772 ? 11.236 20.049 -9.876 1.00 94.56 772 ALA A N 1
ATOM 5993 C CA . ALA A 1 772 ? 10.292 20.820 -9.064 1.00 94.56 772 ALA A CA 1
ATOM 5994 C C . ALA A 1 772 ? 9.099 21.332 -9.898 1.00 94.56 772 ALA A C 1
ATOM 5996 O O . ALA A 1 772 ? 7.950 21.293 -9.448 1.00 94.56 772 ALA A O 1
ATOM 5997 N N . ASP A 1 773 ? 9.356 21.776 -11.133 1.00 93.88 773 ASP A N 1
ATOM 5998 C CA . ASP A 1 773 ? 8.316 22.205 -12.071 1.00 93.88 773 ASP A CA 1
ATOM 5999 C C . ASP A 1 773 ? 7.391 21.047 -12.484 1.00 93.88 773 ASP A C 1
ATOM 6001 O O . ASP A 1 773 ? 6.167 21.217 -12.508 1.00 93.88 773 ASP A O 1
ATOM 6005 N N . TYR A 1 774 ? 7.952 19.870 -12.781 1.00 95.00 774 TYR A N 1
ATOM 6006 C CA . TYR A 1 774 ? 7.182 18.674 -13.126 1.00 95.00 774 TYR A CA 1
ATOM 6007 C C . TYR A 1 774 ? 6.328 18.199 -11.944 1.00 95.00 774 TYR A C 1
ATOM 6009 O O . TYR A 1 774 ? 5.129 17.964 -12.113 1.00 95.00 774 TYR A O 1
ATOM 6017 N N . LEU A 1 775 ? 6.910 18.134 -10.740 1.00 96.12 775 LEU A N 1
ATOM 6018 C CA . LEU A 1 775 ? 6.210 17.775 -9.506 1.00 96.12 775 LEU A CA 1
ATOM 6019 C C . LEU A 1 775 ? 4.994 18.680 -9.280 1.00 96.12 775 LEU A C 1
ATOM 6021 O O . LEU A 1 775 ? 3.885 18.181 -9.106 1.00 96.12 775 LEU A O 1
ATOM 6025 N N . ALA A 1 776 ? 5.175 20.000 -9.363 1.00 95.38 776 ALA A N 1
ATOM 6026 C CA . ALA A 1 776 ? 4.093 20.962 -9.157 1.00 95.38 776 ALA A CA 1
ATOM 6027 C C . ALA A 1 776 ? 3.006 20.902 -10.244 1.00 95.38 776 ALA A C 1
ATOM 6029 O O . ALA A 1 776 ? 1.818 21.036 -9.952 1.00 95.38 776 ALA A O 1
ATOM 6030 N N . LYS A 1 777 ? 3.393 20.726 -11.513 1.00 94.38 777 LYS A N 1
ATOM 6031 C CA . LYS A 1 777 ? 2.463 20.815 -12.650 1.00 94.38 777 LYS A CA 1
ATOM 6032 C C . LYS A 1 777 ? 1.719 19.512 -12.934 1.00 94.38 777 LYS A C 1
ATOM 6034 O O . LYS A 1 777 ? 0.582 19.560 -13.404 1.00 94.38 777 LYS A O 1
ATOM 6039 N N . HIS A 1 778 ? 2.372 18.373 -12.722 1.00 95.38 778 HIS A N 1
ATOM 6040 C CA . HIS A 1 778 ? 1.887 17.073 -13.175 1.00 95.38 778 HIS A CA 1
ATOM 6041 C C . HIS A 1 778 ? 1.598 16.118 -12.019 1.00 95.38 778 HIS A C 1
ATOM 6043 O O . HIS A 1 778 ? 0.532 15.515 -12.018 1.00 95.38 778 HIS A O 1
ATOM 6049 N N . LEU A 1 779 ? 2.473 16.017 -11.016 1.00 97.56 779 LEU A N 1
ATOM 6050 C CA . LEU A 1 779 ? 2.332 15.011 -9.958 1.00 97.56 779 LEU A CA 1
ATOM 6051 C C . LEU A 1 779 ? 1.449 15.470 -8.786 1.00 97.56 779 LEU A C 1
ATOM 6053 O O . LEU A 1 779 ? 0.593 14.706 -8.350 1.00 97.56 779 LEU A O 1
ATOM 6057 N N . ASP A 1 780 ? 1.583 16.712 -8.301 1.00 97.94 780 ASP A N 1
ATOM 6058 C CA . ASP A 1 780 ? 0.765 17.235 -7.190 1.00 97.94 780 ASP A CA 1
ATOM 6059 C C . ASP A 1 780 ? -0.754 17.166 -7.472 1.00 97.94 780 ASP A C 1
ATOM 6061 O O . ASP A 1 780 ? -1.491 16.699 -6.598 1.00 97.94 780 ASP A O 1
ATOM 6065 N N . PRO A 1 781 ? -1.258 17.501 -8.682 1.00 97.75 781 PRO A N 1
ATOM 6066 C CA . PRO A 1 781 ? -2.666 17.285 -9.019 1.00 97.75 781 PRO A CA 1
ATOM 6067 C C . PRO A 1 781 ? -3.102 15.815 -8.947 1.00 97.75 781 PRO A C 1
ATOM 6069 O O . PRO A 1 781 ? -4.183 15.525 -8.436 1.00 97.75 781 PRO A O 1
ATOM 6072 N N . LEU A 1 782 ? -2.264 14.884 -9.417 1.00 97.69 782 LEU A N 1
ATOM 6073 C CA . LEU A 1 782 ? -2.560 13.446 -9.407 1.00 97.69 782 LEU A CA 1
ATOM 6074 C C . LEU A 1 782 ? -2.575 12.879 -7.984 1.00 97.69 782 LEU A C 1
ATOM 6076 O O . LEU A 1 782 ? -3.479 12.124 -7.623 1.00 97.69 782 LEU A O 1
ATOM 6080 N N . ILE A 1 783 ? -1.627 13.303 -7.144 1.00 96.25 783 ILE A N 1
ATOM 6081 C CA . ILE A 1 783 ? -1.625 13.000 -5.709 1.00 96.25 783 ILE A CA 1
ATOM 6082 C C . ILE A 1 783 ? -2.904 13.556 -5.061 1.00 96.25 783 ILE A C 1
ATOM 6084 O O . ILE A 1 783 ? -3.557 12.861 -4.281 1.00 96.25 783 ILE A O 1
ATOM 6088 N N . GLY A 1 784 ? -3.326 14.765 -5.443 1.00 95.62 784 GLY A N 1
ATOM 6089 C CA . GLY A 1 784 ? -4.602 15.352 -5.035 1.00 95.62 784 GLY A CA 1
ATOM 6090 C C . GLY A 1 784 ? -5.822 14.495 -5.397 1.00 95.62 784 GLY A C 1
ATOM 6091 O O . GLY A 1 784 ? -6.726 14.348 -4.572 1.00 95.62 784 GLY A O 1
ATOM 6092 N N . GLU A 1 785 ? -5.850 13.881 -6.583 1.00 97.00 785 GLU A N 1
ATOM 6093 C CA . GLU A 1 785 ? -6.920 12.957 -6.991 1.00 97.00 785 GLU A CA 1
ATOM 6094 C C . GLU A 1 785 ? -6.944 11.676 -6.146 1.00 97.00 785 GLU A C 1
ATOM 6096 O O . GLU A 1 785 ? -8.022 11.240 -5.730 1.00 97.00 785 GLU A O 1
ATOM 6101 N N . ILE A 1 786 ? -5.774 11.104 -5.841 1.00 97.12 786 ILE A N 1
ATOM 6102 C CA . ILE A 1 786 ? -5.639 9.930 -4.964 1.00 97.12 786 ILE A CA 1
ATOM 6103 C C . ILE A 1 786 ? -6.158 10.256 -3.557 1.00 97.12 786 ILE A C 1
ATOM 6105 O O . ILE A 1 786 ? -6.988 9.522 -3.013 1.00 97.12 786 ILE A O 1
ATOM 6109 N N . ILE A 1 787 ? -5.731 11.387 -2.986 1.00 94.38 787 ILE A N 1
ATOM 6110 C CA . ILE A 1 787 ? -6.182 11.855 -1.667 1.00 94.38 787 ILE A CA 1
ATOM 6111 C C . ILE A 1 787 ? -7.695 12.069 -1.672 1.00 94.38 787 ILE A C 1
ATOM 6113 O O . ILE A 1 787 ? -8.391 11.575 -0.785 1.00 94.38 787 ILE A O 1
ATOM 6117 N N . LYS A 1 788 ? -8.224 12.746 -2.694 1.00 91.06 788 LYS A N 1
ATOM 6118 C CA . LYS A 1 788 ? -9.661 12.983 -2.826 1.00 91.06 788 LYS A CA 1
ATOM 6119 C C . LYS A 1 788 ? -10.447 11.676 -2.914 1.00 91.06 788 LYS A C 1
ATOM 6121 O O . LYS A 1 788 ? -11.499 11.562 -2.300 1.00 91.06 788 LYS A O 1
ATOM 6126 N N . ALA A 1 789 ? -9.938 10.665 -3.617 1.00 93.25 789 ALA A N 1
ATOM 6127 C CA . ALA A 1 789 ? -10.581 9.356 -3.671 1.00 93.25 789 ALA A CA 1
ATOM 6128 C C . ALA A 1 789 ? -10.657 8.685 -2.286 1.00 93.25 789 ALA A C 1
ATOM 6130 O O . ALA A 1 789 ? -11.673 8.066 -1.964 1.00 93.25 789 ALA A O 1
ATOM 6131 N N . LEU A 1 790 ? -9.622 8.838 -1.451 1.00 91.31 790 LEU A N 1
ATOM 6132 C CA . LEU A 1 790 ? -9.646 8.375 -0.059 1.00 91.31 790 LEU A CA 1
ATOM 6133 C C . LEU A 1 790 ? -10.641 9.174 0.790 1.00 91.31 790 LEU A C 1
ATOM 6135 O O . LEU A 1 790 ? -11.347 8.580 1.604 1.00 91.31 790 LEU A O 1
ATOM 6139 N N . GLU A 1 791 ? -10.709 10.496 0.614 1.00 86.50 791 GLU A N 1
ATOM 6140 C CA . GLU A 1 791 ? -11.667 11.376 1.301 1.00 86.50 791 GLU A CA 1
ATOM 6141 C C . GLU A 1 791 ? -13.111 11.014 0.945 1.00 86.50 791 GLU A C 1
ATOM 6143 O O . GLU A 1 791 ? -13.914 10.763 1.844 1.00 86.50 791 GLU A O 1
ATOM 6148 N N . ASP A 1 792 ? -13.412 10.893 -0.352 1.00 81.94 792 ASP A N 1
ATOM 6149 C CA . ASP A 1 792 ? -14.724 10.513 -0.891 1.00 81.94 792 ASP A CA 1
ATOM 6150 C C . ASP A 1 792 ? -15.187 9.155 -0.329 1.00 81.94 792 ASP A C 1
ATOM 6152 O O . ASP A 1 792 ? -16.377 8.929 -0.101 1.00 81.94 792 ASP A O 1
ATOM 6156 N N . ARG A 1 793 ? -14.241 8.237 -0.087 1.00 81.62 793 ARG A N 1
ATOM 6157 C CA . ARG A 1 793 ? -14.497 6.903 0.479 1.00 81.62 793 ARG A CA 1
ATOM 6158 C C . ARG A 1 793 ? -14.461 6.867 2.008 1.00 81.62 793 ARG A C 1
ATOM 6160 O O . ARG A 1 793 ? -14.704 5.810 2.584 1.00 81.62 793 ARG A O 1
ATOM 6167 N N . GLY A 1 794 ? -14.152 7.985 2.666 1.00 77.06 794 GLY A N 1
ATOM 6168 C CA . GLY A 1 794 ? -14.003 8.061 4.116 1.00 77.06 794 GLY A CA 1
ATOM 6169 C C . GLY A 1 794 ? -12.809 7.273 4.666 1.00 77.06 794 GLY A C 1
ATOM 6170 O O . GLY A 1 794 ? -12.796 6.997 5.861 1.00 77.06 794 GLY A O 1
ATOM 6171 N N . LEU A 1 795 ? -11.837 6.923 3.818 1.00 84.31 795 LEU A N 1
ATOM 6172 C CA . LEU A 1 795 ? -10.671 6.090 4.135 1.00 84.31 795 LEU A CA 1
ATOM 6173 C C . LEU A 1 795 ? -9.441 6.909 4.519 1.00 84.31 795 LEU A C 1
ATOM 6175 O O . LEU A 1 795 ? -8.489 6.337 5.051 1.00 84.31 795 LEU A O 1
ATOM 6179 N N . LEU A 1 796 ? -9.432 8.218 4.229 1.00 85.06 796 LEU A N 1
ATOM 6180 C CA . LEU A 1 796 ? -8.250 9.056 4.434 1.00 85.06 796 LEU A CA 1
ATOM 6181 C C . LEU A 1 796 ? -7.750 8.962 5.880 1.00 85.06 796 LEU A C 1
ATOM 6183 O O . LEU A 1 796 ? -6.584 8.659 6.081 1.00 85.06 796 LEU A O 1
ATOM 6187 N N . ASP A 1 797 ? -8.634 9.103 6.873 1.00 77.56 797 ASP A N 1
ATOM 6188 C CA . ASP A 1 797 ? -8.293 9.058 8.309 1.00 77.56 797 ASP A CA 1
ATOM 6189 C C . ASP A 1 797 ? -7.642 7.726 8.753 1.00 77.56 797 ASP A C 1
ATOM 6191 O O . ASP A 1 797 ? -7.018 7.657 9.806 1.00 77.56 797 ASP A O 1
ATOM 6195 N N . GLU A 1 798 ? -7.771 6.664 7.960 1.00 79.56 798 GLU A N 1
ATOM 6196 C CA . GLU A 1 798 ? -7.308 5.306 8.273 1.00 79.56 798 GLU A CA 1
ATOM 6197 C C . GLU A 1 798 ? -6.073 4.896 7.463 1.00 79.56 798 GLU A C 1
ATOM 6199 O O . GLU A 1 798 ? -5.560 3.784 7.636 1.00 79.56 798 GLU A O 1
ATOM 6204 N N . THR A 1 799 ? -5.643 5.781 6.560 1.00 89.00 799 THR A N 1
ATOM 6205 C CA . THR A 1 799 ? -4.604 5.544 5.563 1.00 89.00 799 THR A CA 1
ATOM 6206 C C . THR A 1 799 ? -3.370 6.359 5.906 1.00 89.00 799 THR A C 1
ATOM 6208 O O . THR A 1 799 ? -3.435 7.586 5.991 1.00 89.00 799 THR A O 1
ATOM 6211 N N . LEU A 1 800 ? -2.253 5.672 6.118 1.00 90.88 800 LEU A N 1
ATOM 6212 C CA . LEU A 1 800 ? -0.930 6.279 6.158 1.00 90.88 800 LEU A CA 1
ATOM 6213 C C . LEU A 1 800 ? -0.414 6.390 4.718 1.00 90.88 800 LEU A C 1
ATOM 6215 O O . LEU A 1 800 ? -0.492 5.415 3.970 1.00 90.88 800 LEU A O 1
ATOM 6219 N N . ILE A 1 801 ? 0.049 7.569 4.304 1.00 94.56 801 ILE A N 1
ATOM 6220 C CA . ILE A 1 801 ? 0.488 7.797 2.920 1.00 94.56 801 ILE A CA 1
ATOM 6221 C C . ILE A 1 801 ? 1.968 8.149 2.936 1.00 94.56 801 ILE A C 1
ATOM 6223 O O . ILE A 1 801 ? 2.360 9.137 3.552 1.00 94.56 801 ILE A O 1
ATOM 6227 N N . PHE A 1 802 ? 2.768 7.361 2.232 1.00 96.94 802 PHE A N 1
ATOM 6228 C CA . PHE A 1 802 ? 4.180 7.615 2.004 1.00 96.94 802 PHE A CA 1
ATOM 6229 C C . PHE A 1 802 ? 4.331 8.241 0.619 1.00 96.94 802 PHE A C 1
ATOM 6231 O O . PHE A 1 802 ? 3.788 7.718 -0.354 1.00 96.94 802 PHE A O 1
ATOM 6238 N N . LEU A 1 803 ? 5.055 9.354 0.539 1.00 97.56 803 LEU A N 1
ATOM 6239 C CA . LEU A 1 803 ? 5.620 9.858 -0.709 1.00 97.56 803 LEU A CA 1
ATOM 6240 C C . LEU A 1 803 ? 7.134 9.699 -0.604 1.00 97.56 803 LEU A C 1
ATOM 6242 O O . LEU A 1 803 ? 7.761 10.363 0.226 1.00 97.56 803 LEU A O 1
ATOM 6246 N N . ALA A 1 804 ? 7.677 8.798 -1.411 1.00 97.62 804 ALA A N 1
ATOM 6247 C CA . ALA A 1 804 ? 9.088 8.459 -1.454 1.00 97.62 804 ALA A CA 1
ATOM 6248 C C . ALA A 1 804 ? 9.633 8.591 -2.884 1.00 97.62 804 ALA A C 1
ATOM 6250 O O . ALA A 1 804 ? 8.866 8.713 -3.843 1.00 97.62 804 ALA A O 1
ATOM 6251 N N . SER A 1 805 ? 10.954 8.541 -3.007 1.00 98.06 805 SER A N 1
ATOM 6252 C CA . SER A 1 805 ? 11.647 8.272 -4.264 1.00 98.06 805 SER A CA 1
ATOM 6253 C C . SER A 1 805 ? 12.616 7.120 -4.046 1.00 98.06 805 SER A C 1
ATOM 6255 O O . SER A 1 805 ? 13.121 6.924 -2.941 1.00 98.06 805 SER A O 1
ATOM 6257 N N . ASP A 1 806 ? 12.857 6.364 -5.097 1.00 96.31 806 ASP A N 1
ATOM 6258 C CA . ASP A 1 806 ? 13.842 5.294 -5.170 1.00 96.31 806 ASP A CA 1
ATOM 6259 C C . ASP A 1 806 ? 15.271 5.844 -5.304 1.00 96.31 806 ASP A C 1
ATOM 6261 O O . ASP A 1 806 ? 16.186 5.358 -4.642 1.00 96.31 806 ASP A O 1
ATOM 6265 N N . HIS A 1 807 ? 15.453 6.904 -6.092 1.00 96.19 807 HIS A N 1
ATOM 6266 C CA . HIS A 1 807 ? 16.698 7.662 -6.218 1.00 96.19 807 HIS A CA 1
ATOM 6267 C C . HIS A 1 807 ? 16.444 9.122 -6.633 1.00 96.19 807 HIS A C 1
ATOM 6269 O O . HIS A 1 807 ? 15.311 9.564 -6.807 1.00 96.19 807 HIS A O 1
ATOM 6275 N N . GLY A 1 808 ? 17.508 9.914 -6.722 1.00 93.81 808 GLY A N 1
ATOM 6276 C CA . GLY A 1 808 ? 17.550 11.218 -7.383 1.00 93.81 808 GLY A CA 1
ATOM 6277 C C . GLY A 1 808 ? 18.164 11.101 -8.780 1.00 93.81 808 GLY A C 1
ATOM 6278 O O . GLY A 1 808 ? 18.199 10.025 -9.370 1.00 93.81 808 GLY A O 1
ATOM 6279 N N . GLN A 1 809 ? 18.688 12.204 -9.317 1.00 92.12 809 GLN A N 1
ATOM 6280 C CA . GLN A 1 809 ? 19.304 12.218 -10.651 1.00 92.12 809 GLN A CA 1
ATOM 6281 C C . GLN A 1 809 ? 20.234 13.414 -10.817 1.00 92.12 809 GLN A C 1
ATOM 6283 O O . GLN A 1 809 ? 19.932 14.484 -10.316 1.00 92.12 809 GLN A O 1
ATOM 6288 N N . ALA A 1 810 ? 21.328 13.313 -11.558 1.00 91.19 810 ALA A N 1
ATOM 6289 C CA . ALA A 1 810 ? 22.208 14.427 -11.916 1.00 91.19 810 ALA A CA 1
ATOM 6290 C C . ALA A 1 810 ? 22.015 14.849 -13.383 1.00 91.19 810 ALA A C 1
ATOM 6292 O O . ALA A 1 810 ? 21.560 14.057 -14.204 1.00 91.19 810 ALA A O 1
ATOM 6293 N N . ASP A 1 811 ? 22.367 16.095 -13.725 1.00 90.12 811 ASP A N 1
ATOM 6294 C CA . ASP A 1 811 ? 22.481 16.495 -15.135 1.00 90.12 811 ASP A CA 1
ATOM 6295 C C . ASP A 1 811 ? 23.658 15.754 -15.794 1.00 90.12 811 ASP A C 1
ATOM 6297 O O . ASP A 1 811 ? 24.731 15.618 -15.201 1.00 90.12 811 ASP A O 1
ATOM 6301 N N . ALA A 1 812 ? 23.458 15.316 -17.037 1.00 86.88 812 ALA A N 1
ATOM 6302 C CA . ALA A 1 812 ? 24.444 14.616 -17.853 1.00 86.88 812 ALA A CA 1
ATOM 6303 C C . ALA A 1 812 ? 24.705 15.363 -19.170 1.00 86.88 812 ALA A C 1
ATOM 6305 O O . ALA A 1 812 ? 23.898 16.183 -19.621 1.00 86.88 812 ALA A O 1
ATOM 6306 N N . VAL A 1 813 ? 25.844 15.083 -19.812 1.00 84.94 813 VAL A N 1
ATOM 6307 C CA . VAL A 1 813 ? 26.174 15.670 -21.118 1.00 84.94 813 VAL A CA 1
ATOM 6308 C C . VAL A 1 813 ? 25.823 14.690 -22.233 1.00 84.94 813 VAL A C 1
ATOM 6310 O O . VAL A 1 813 ? 26.421 13.625 -22.366 1.00 84.94 813 VAL A O 1
ATOM 6313 N N . ALA A 1 814 ? 24.881 15.096 -23.081 1.00 83.12 814 ALA A N 1
ATOM 6314 C CA . ALA A 1 814 ? 24.360 14.317 -24.198 1.00 83.12 814 ALA A CA 1
ATOM 6315 C C . ALA A 1 814 ? 25.347 14.210 -25.385 1.00 83.12 814 ALA A C 1
ATOM 6317 O O . ALA A 1 814 ? 25.096 14.749 -26.465 1.00 83.12 814 ALA A O 1
ATOM 6318 N N . LYS A 1 815 ? 26.495 13.550 -25.184 1.00 82.44 815 LYS A N 1
ATOM 6319 C CA . LYS A 1 815 ? 27.492 13.263 -26.226 1.00 82.44 815 LYS A CA 1
ATOM 6320 C C . LYS A 1 815 ? 28.144 11.896 -26.024 1.00 82.44 815 LYS A C 1
ATOM 6322 O O . LYS A 1 815 ? 28.523 11.557 -24.904 1.00 82.44 815 LYS A O 1
ATOM 6327 N N . ASP A 1 816 ? 28.395 11.196 -27.129 1.00 80.62 816 ASP A N 1
ATOM 6328 C CA . ASP A 1 816 ? 29.017 9.862 -27.139 1.00 80.62 816 ASP A CA 1
ATOM 6329 C C . ASP A 1 816 ? 30.376 9.810 -26.417 1.00 80.62 816 ASP A C 1
ATOM 6331 O O . ASP A 1 816 ? 30.709 8.802 -25.801 1.00 80.62 816 ASP A O 1
ATOM 6335 N N . GLU A 1 817 ? 31.160 10.897 -26.437 1.00 84.88 817 GLU A N 1
ATOM 6336 C CA . GLU A 1 817 ? 32.471 10.966 -25.763 1.00 84.88 817 GLU A CA 1
ATOM 6337 C C . GLU A 1 817 ? 32.384 10.729 -24.241 1.00 84.88 817 GLU A C 1
ATOM 6339 O O . GLU A 1 817 ? 33.315 10.186 -23.631 1.00 84.88 817 GLU A O 1
ATOM 6344 N N . PHE A 1 818 ? 31.242 11.077 -23.641 1.00 86.75 818 PHE A N 1
ATOM 6345 C CA . PHE A 1 818 ? 30.973 10.926 -22.212 1.00 86.75 818 PHE A CA 1
ATOM 6346 C C . PHE A 1 818 ? 30.223 9.634 -21.864 1.00 86.75 818 PHE A C 1
ATOM 6348 O O . PHE A 1 818 ? 30.105 9.300 -20.689 1.00 86.75 818 PHE A O 1
ATOM 6355 N N . THR A 1 819 ? 29.777 8.868 -22.860 1.00 87.12 819 THR A N 1
ATOM 6356 C CA . THR A 1 819 ? 29.141 7.565 -22.636 1.00 87.12 819 THR A CA 1
ATOM 6357 C C . THR A 1 819 ? 30.202 6.478 -22.446 1.00 87.12 819 THR A C 1
ATOM 6359 O O . THR A 1 819 ? 31.135 6.353 -23.247 1.00 87.12 819 THR A O 1
ATOM 6362 N N . VAL A 1 820 ? 30.079 5.690 -21.380 1.00 86.69 820 VAL A N 1
ATOM 6363 C CA . VAL A 1 820 ? 30.981 4.583 -21.043 1.00 86.69 820 VAL A CA 1
ATOM 6364 C C . VAL A 1 820 ? 30.237 3.259 -21.187 1.00 86.69 820 VAL A C 1
ATOM 6366 O O . VAL A 1 820 ? 29.438 2.892 -20.337 1.00 86.69 820 VAL A O 1
ATOM 6369 N N . ASP A 1 821 ? 30.481 2.533 -22.271 1.00 83.75 821 ASP A N 1
ATOM 6370 C CA . ASP A 1 821 ? 29.976 1.168 -22.420 1.00 83.75 821 ASP A CA 1
ATOM 6371 C C . ASP A 1 821 ? 30.927 0.150 -21.761 1.00 83.75 821 ASP A C 1
ATOM 6373 O O . ASP A 1 821 ? 32.044 0.479 -21.345 1.00 83.75 821 ASP A O 1
ATOM 6377 N N . ALA A 1 822 ? 30.492 -1.110 -21.676 1.00 81.19 822 ALA A N 1
ATOM 6378 C CA . ALA A 1 822 ? 31.308 -2.198 -21.133 1.00 81.19 822 ALA A CA 1
ATOM 6379 C C . ALA A 1 822 ? 32.652 -2.358 -21.877 1.00 81.19 822 ALA A C 1
ATOM 6381 O O . ALA A 1 822 ? 33.675 -2.658 -21.265 1.00 81.19 822 ALA A O 1
ATOM 6382 N N . GLU A 1 823 ? 32.690 -2.073 -23.182 1.00 83.88 823 GLU A N 1
ATOM 6383 C CA . GLU A 1 823 ? 33.907 -2.186 -23.993 1.00 83.88 823 GLU A CA 1
ATOM 6384 C C . GLU A 1 823 ? 34.981 -1.180 -23.569 1.00 83.88 823 GLU A C 1
ATOM 6386 O O . GLU A 1 823 ? 36.164 -1.519 -23.498 1.00 83.88 823 GLU A O 1
ATOM 6391 N N . ARG A 1 824 ? 34.597 0.053 -23.206 1.00 87.25 824 ARG A N 1
ATOM 6392 C CA . ARG A 1 824 ? 35.538 1.034 -22.638 1.00 87.25 824 ARG A CA 1
ATOM 6393 C C . ARG A 1 824 ? 36.151 0.559 -21.319 1.00 87.25 824 ARG A C 1
ATOM 6395 O O . ARG A 1 824 ? 37.325 0.848 -21.077 1.00 87.25 824 ARG A O 1
ATOM 6402 N N . VAL A 1 825 ? 35.406 -0.198 -20.511 1.00 87.56 825 VAL A N 1
ATOM 6403 C CA . VAL A 1 825 ? 35.934 -0.844 -19.297 1.00 87.56 825 VAL A CA 1
ATOM 6404 C C . VAL A 1 825 ? 36.935 -1.939 -19.673 1.00 87.56 825 VAL A C 1
ATOM 6406 O O . VAL A 1 825 ? 38.035 -1.981 -19.126 1.00 87.56 825 VAL A O 1
ATOM 6409 N N . TYR A 1 826 ? 36.626 -2.778 -20.665 1.00 88.94 826 TYR A N 1
ATOM 6410 C CA . TYR A 1 826 ? 37.536 -3.834 -21.126 1.00 88.94 826 TYR A CA 1
ATOM 6411 C C . TYR A 1 826 ? 38.820 -3.285 -21.763 1.00 88.94 826 TYR A C 1
ATOM 6413 O O . TYR A 1 826 ? 39.903 -3.848 -21.574 1.00 88.94 826 TYR A O 1
ATOM 6421 N N . HIS A 1 827 ? 38.739 -2.156 -22.469 1.00 87.75 827 HIS A N 1
ATOM 6422 C CA . HIS A 1 827 ? 39.903 -1.462 -23.018 1.00 87.75 827 HIS A CA 1
ATOM 6423 C C . HIS A 1 827 ? 40.838 -0.907 -21.937 1.00 87.75 827 HIS A C 1
ATOM 6425 O O . HIS A 1 827 ? 42.055 -0.970 -22.120 1.00 87.75 827 HIS A O 1
ATOM 6431 N N . ALA A 1 828 ? 40.307 -0.441 -20.802 1.00 89.50 828 ALA A N 1
ATOM 6432 C CA . ALA A 1 828 ? 41.114 0.023 -19.668 1.00 89.50 828 ALA A CA 1
ATOM 6433 C C . ALA A 1 828 ? 41.997 -1.089 -19.068 1.00 89.50 828 ALA A C 1
ATOM 6435 O O . ALA A 1 828 ? 43.023 -0.826 -18.440 1.00 89.50 828 ALA A O 1
ATOM 6436 N N . LEU A 1 829 ? 41.635 -2.354 -19.305 1.00 90.31 829 LEU A N 1
ATOM 6437 C CA . LEU A 1 829 ? 42.380 -3.528 -18.852 1.00 90.31 829 LEU A CA 1
ATOM 6438 C C . LEU A 1 829 ? 43.485 -3.957 -19.834 1.00 90.31 829 LEU A C 1
ATOM 6440 O O . LEU A 1 829 ? 44.082 -5.024 -19.661 1.00 90.31 829 LEU A O 1
ATOM 6444 N N . ALA A 1 830 ? 43.781 -3.159 -20.866 1.00 86.50 830 ALA A N 1
ATOM 6445 C CA . ALA A 1 830 ? 44.786 -3.470 -21.878 1.00 86.50 830 ALA A CA 1
ATOM 6446 C C . ALA A 1 830 ? 46.157 -3.850 -21.285 1.00 86.50 830 ALA A C 1
ATOM 6448 O O . ALA A 1 830 ? 46.709 -3.158 -20.434 1.00 86.50 830 ALA A O 1
ATOM 6449 N N . GLY A 1 831 ? 46.725 -4.959 -21.771 1.00 84.19 831 GLY A N 1
ATOM 6450 C CA . GLY A 1 831 ? 48.024 -5.464 -21.310 1.00 84.19 831 GLY A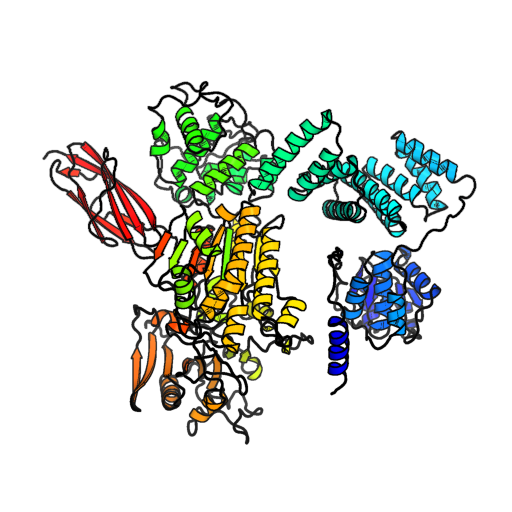 CA 1
ATOM 6451 C C . GLY A 1 831 ? 47.994 -6.156 -19.942 1.00 84.19 831 GLY A C 1
ATOM 6452 O O . GLY A 1 831 ? 49.051 -6.529 -19.440 1.00 84.19 831 GLY A O 1
ATOM 6453 N N . SER A 1 832 ? 46.812 -6.346 -19.348 1.00 88.31 832 SER A N 1
ATOM 6454 C CA . SER A 1 832 ? 46.622 -7.095 -18.103 1.00 88.31 832 SER A CA 1
ATOM 6455 C C . SER A 1 832 ? 46.079 -8.510 -18.365 1.00 88.31 832 SER A C 1
ATOM 6457 O O . SER A 1 832 ? 45.441 -8.734 -19.398 1.00 88.31 832 SER A O 1
ATOM 6459 N N . PRO A 1 833 ? 46.261 -9.460 -17.426 1.00 85.50 833 PRO A N 1
ATOM 6460 C CA . PRO A 1 833 ? 45.652 -10.791 -17.513 1.00 85.50 833 PRO A CA 1
ATOM 6461 C C . PRO A 1 833 ? 44.122 -10.779 -17.336 1.00 85.50 833 PRO A C 1
ATOM 6463 O O . PRO A 1 833 ? 43.491 -11.817 -17.490 1.00 85.50 833 PRO A O 1
ATOM 6466 N N . TYR A 1 834 ? 43.530 -9.625 -17.006 1.00 86.88 834 TYR A N 1
ATOM 6467 C CA . TYR A 1 834 ? 42.092 -9.461 -16.782 1.00 86.88 834 TYR A CA 1
ATOM 6468 C C . TYR A 1 834 ? 41.331 -9.002 -18.030 1.00 86.88 834 TYR A C 1
ATOM 6470 O O . TYR A 1 834 ? 40.103 -8.935 -18.012 1.00 86.88 834 TYR A O 1
ATOM 6478 N N . ARG A 1 835 ? 42.042 -8.660 -19.111 1.00 84.56 835 ARG A N 1
ATOM 6479 C CA . ARG A 1 835 ? 41.422 -8.217 -20.360 1.00 84.56 835 ARG A CA 1
ATOM 6480 C C . ARG A 1 835 ? 40.677 -9.385 -21.022 1.00 84.56 835 ARG A C 1
ATOM 6482 O O . ARG A 1 835 ? 41.333 -10.381 -21.330 1.00 84.56 835 ARG A O 1
ATOM 6489 N N . PRO A 1 836 ? 39.371 -9.260 -21.318 1.00 83.50 836 PRO A N 1
ATOM 6490 C CA . PRO A 1 836 ? 38.673 -10.282 -22.085 1.00 83.50 836 PRO A CA 1
ATOM 6491 C C . PRO A 1 836 ? 39.107 -10.270 -23.565 1.00 83.50 836 PRO A C 1
ATOM 6493 O O . PRO A 1 836 ? 39.591 -9.243 -24.061 1.00 83.50 836 PRO A O 1
ATOM 6496 N N . PRO A 1 837 ? 38.956 -11.390 -24.295 1.00 82.62 837 PRO A N 1
ATOM 6497 C CA . PRO A 1 837 ? 39.199 -11.426 -25.735 1.00 82.62 837 PRO A CA 1
ATOM 6498 C C . PRO A 1 837 ? 38.252 -10.459 -26.452 1.00 82.62 837 PRO A C 1
ATOM 6500 O O . PRO A 1 837 ? 37.038 -10.498 -26.255 1.00 82.62 837 PRO A O 1
ATOM 6503 N N . LEU A 1 838 ? 38.822 -9.587 -27.284 1.00 84.12 838 LEU A N 1
ATOM 6504 C CA . LEU A 1 838 ? 38.063 -8.648 -28.106 1.00 84.12 838 LEU A CA 1
ATOM 6505 C C . LEU A 1 838 ? 38.235 -8.995 -29.588 1.00 84.12 838 LEU A C 1
ATOM 6507 O O . LEU A 1 838 ? 39.333 -9.352 -30.023 1.00 84.12 838 LEU A O 1
ATOM 6511 N N . ASP A 1 839 ? 37.169 -8.839 -30.363 1.00 83.94 839 ASP A N 1
ATOM 6512 C CA . ASP A 1 839 ? 37.159 -8.991 -31.810 1.00 83.94 839 ASP A CA 1
ATOM 6513 C C . ASP A 1 839 ? 37.930 -7.855 -32.522 1.00 83.94 839 ASP A C 1
ATOM 6515 O O . ASP A 1 839 ? 38.456 -6.912 -31.919 1.00 83.94 839 ASP A O 1
ATOM 6519 N N . LYS A 1 840 ? 37.991 -7.913 -33.858 1.00 81.81 840 LYS A N 1
ATOM 6520 C CA . LYS A 1 840 ? 38.689 -6.897 -34.673 1.00 81.81 840 LYS A CA 1
ATOM 6521 C C . LYS A 1 840 ? 38.062 -5.500 -34.593 1.00 81.81 840 LYS A C 1
ATOM 6523 O O . LYS A 1 840 ? 38.712 -4.533 -34.985 1.00 81.81 840 LYS A O 1
ATOM 6528 N N . SER A 1 841 ? 36.816 -5.397 -34.140 1.00 77.31 841 SER A N 1
ATOM 6529 C CA . SER A 1 841 ? 36.106 -4.138 -33.922 1.00 77.31 841 SER A CA 1
ATOM 6530 C C . SER A 1 841 ? 36.289 -3.587 -32.502 1.00 77.31 841 SER A C 1
ATOM 6532 O O . SER A 1 841 ? 35.820 -2.484 -32.216 1.00 77.31 841 SER A O 1
ATOM 6534 N N . GLY A 1 842 ? 37.019 -4.311 -31.645 1.00 74.56 842 GLY A N 1
ATOM 6535 C CA . GLY A 1 842 ? 37.259 -3.949 -30.253 1.00 74.56 842 GLY A CA 1
ATOM 6536 C C . GLY A 1 842 ? 36.091 -4.281 -29.328 1.00 74.56 842 GLY A C 1
ATOM 6537 O O . GLY A 1 842 ? 36.020 -3.698 -28.256 1.00 74.56 842 GLY A O 1
ATOM 6538 N N . ARG A 1 843 ? 35.181 -5.171 -29.739 1.00 77.56 843 ARG A N 1
ATOM 6539 C CA . ARG A 1 843 ? 34.049 -5.636 -28.923 1.00 77.56 843 ARG A CA 1
ATOM 6540 C C . ARG A 1 843 ? 34.353 -6.990 -28.307 1.00 77.56 843 ARG A C 1
ATOM 6542 O O . ARG A 1 843 ? 35.188 -7.702 -28.855 1.00 77.56 843 ARG A O 1
ATOM 6549 N N . LEU A 1 844 ? 33.676 -7.369 -27.228 1.00 76.69 844 LEU A N 1
ATOM 6550 C CA . LEU A 1 844 ? 33.798 -8.707 -26.652 1.00 76.69 844 LEU A CA 1
ATOM 6551 C C . LEU A 1 844 ? 33.587 -9.778 -27.737 1.00 76.69 844 LEU A C 1
ATOM 6553 O O . LEU A 1 844 ? 32.579 -9.751 -28.444 1.00 76.69 844 LEU A O 1
ATOM 6557 N N . ASP A 1 845 ? 34.551 -10.689 -27.890 1.00 78.75 845 ASP A N 1
ATOM 6558 C CA . ASP A 1 845 ? 34.477 -11.744 -28.905 1.00 78.75 845 ASP A CA 1
ATOM 6559 C C . ASP A 1 845 ? 33.293 -12.672 -28.602 1.00 78.75 845 ASP A C 1
ATOM 6561 O O . ASP A 1 845 ? 33.232 -13.298 -27.545 1.00 78.75 845 ASP A O 1
ATOM 6565 N N . GLU A 1 846 ? 32.348 -12.777 -29.536 1.00 70.69 846 GLU A N 1
ATOM 6566 C CA . GLU A 1 846 ? 31.163 -13.633 -29.404 1.00 70.69 846 GLU A CA 1
ATOM 6567 C C . GLU A 1 846 ? 31.503 -15.130 -29.308 1.00 70.69 846 GLU A C 1
ATOM 6569 O O . GLU A 1 846 ? 30.687 -15.921 -28.836 1.00 70.69 846 GLU A O 1
ATOM 6574 N N . ASN A 1 847 ? 32.713 -15.517 -29.729 1.00 71.31 847 ASN A N 1
ATOM 6575 C CA . ASN A 1 847 ? 33.230 -16.880 -29.620 1.00 71.31 847 ASN A CA 1
ATOM 6576 C C . ASN A 1 847 ? 34.024 -17.116 -28.325 1.00 71.31 847 ASN A C 1
ATOM 6578 O O . ASN A 1 847 ? 34.504 -18.232 -28.110 1.00 71.31 847 ASN A O 1
ATOM 6582 N N . ALA A 1 848 ? 34.186 -16.093 -27.479 1.00 71.12 848 ALA A N 1
ATOM 6583 C CA . ALA A 1 848 ? 34.843 -16.223 -26.187 1.00 71.12 848 ALA A CA 1
ATOM 6584 C C . ALA A 1 848 ? 34.088 -17.212 -25.296 1.00 71.12 848 ALA A C 1
ATOM 6586 O O . ALA A 1 848 ? 32.870 -17.128 -25.124 1.00 71.12 848 ALA A O 1
ATOM 6587 N N . THR A 1 849 ? 34.819 -18.145 -24.694 1.00 69.88 849 THR A N 1
ATOM 6588 C CA . THR A 1 849 ? 34.249 -19.064 -23.714 1.00 69.88 849 THR A CA 1
ATOM 6589 C C . THR A 1 849 ? 34.198 -18.420 -22.331 1.00 69.88 849 THR A C 1
ATOM 6591 O O . THR A 1 849 ? 34.907 -17.459 -22.026 1.00 69.88 849 THR A O 1
ATOM 6594 N N . ASP A 1 850 ? 33.426 -19.028 -21.434 1.00 65.44 850 ASP A N 1
ATOM 6595 C CA . ASP A 1 850 ? 33.435 -18.750 -19.994 1.00 65.44 850 ASP A CA 1
ATOM 6596 C C . ASP A 1 850 ? 34.839 -18.695 -19.371 1.00 65.44 850 ASP A C 1
ATOM 6598 O O . ASP A 1 850 ? 35.043 -18.027 -18.356 1.00 65.44 850 ASP A O 1
ATOM 6602 N N . PHE A 1 851 ? 35.809 -19.411 -19.950 1.00 67.88 851 PHE A N 1
ATOM 6603 C CA . PHE A 1 851 ? 37.190 -19.460 -19.478 1.00 67.88 851 PHE A CA 1
ATOM 6604 C C . PHE A 1 851 ? 38.079 -18.342 -20.013 1.00 67.88 851 PHE A C 1
ATOM 6606 O O . PHE A 1 851 ? 39.121 -18.082 -19.411 1.00 67.88 851 PHE A O 1
ATOM 6613 N N . ASP A 1 852 ? 37.622 -17.597 -21.014 1.00 68.38 852 ASP A N 1
ATOM 6614 C CA . ASP A 1 852 ? 38.381 -16.509 -21.627 1.00 68.38 852 ASP A CA 1
ATOM 6615 C C . ASP A 1 852 ? 38.045 -15.134 -21.019 1.00 68.38 852 ASP A C 1
ATOM 6617 O O . ASP A 1 852 ? 38.834 -14.197 -21.119 1.00 68.38 852 ASP A O 1
ATOM 6621 N N . ILE A 1 853 ? 36.905 -15.002 -20.330 1.00 75.94 853 ILE A N 1
ATOM 6622 C CA . ILE A 1 853 ? 36.450 -13.731 -19.745 1.00 75.94 853 ILE A CA 1
ATOM 6623 C C . ILE A 1 853 ? 36.805 -13.663 -18.260 1.00 75.94 853 ILE A C 1
ATOM 6625 O O . ILE A 1 853 ? 36.302 -14.440 -17.451 1.00 75.94 853 ILE A O 1
ATOM 6629 N N . ALA A 1 854 ? 37.689 -12.746 -17.879 1.00 76.44 854 ALA A N 1
ATOM 6630 C CA . ALA A 1 854 ? 38.093 -12.547 -16.484 1.00 76.44 854 ALA A CA 1
ATOM 6631 C C . ALA A 1 854 ? 37.352 -11.389 -15.791 1.00 76.44 854 ALA A C 1
ATOM 6633 O O . ALA A 1 854 ? 37.368 -11.308 -14.564 1.00 76.44 854 ALA A O 1
ATOM 6634 N N . VAL A 1 855 ? 36.703 -10.506 -16.557 1.00 79.44 855 VAL A N 1
ATOM 6635 C CA . VAL A 1 855 ? 35.949 -9.356 -16.043 1.00 79.44 855 VAL A CA 1
ATOM 6636 C C . VAL A 1 855 ? 34.644 -9.191 -16.818 1.00 79.44 855 VAL A C 1
ATOM 6638 O O . VAL A 1 855 ? 34.658 -9.226 -18.045 1.00 79.44 855 VAL A O 1
ATOM 6641 N N . MET A 1 856 ? 33.545 -8.982 -16.094 1.00 82.88 856 MET A N 1
ATOM 6642 C CA . MET A 1 856 ? 32.236 -8.587 -16.628 1.00 82.88 856 MET A CA 1
ATOM 6643 C C . MET A 1 856 ? 31.849 -7.236 -16.030 1.00 82.88 856 MET A C 1
ATOM 6645 O O . MET A 1 856 ? 32.021 -7.042 -14.826 1.00 82.88 856 MET A O 1
ATOM 6649 N N . ALA A 1 857 ? 31.356 -6.314 -16.858 1.00 82.19 857 ALA A N 1
ATOM 6650 C CA . ALA A 1 857 ? 30.922 -4.985 -16.434 1.00 82.19 857 ALA A CA 1
ATOM 6651 C C . ALA A 1 857 ? 29.480 -4.714 -16.891 1.00 82.19 857 ALA A C 1
ATOM 6653 O O . ALA A 1 857 ? 29.202 -4.758 -18.089 1.00 82.19 857 ALA A O 1
ATOM 6654 N N . ASP A 1 858 ? 28.597 -4.402 -15.942 1.00 83.88 858 ASP A N 1
ATOM 6655 C CA . ASP A 1 858 ? 27.167 -4.162 -16.174 1.00 83.88 858 ASP A CA 1
ATOM 6656 C C . ASP A 1 858 ? 26.811 -2.695 -15.882 1.00 83.88 858 ASP A C 1
ATOM 6658 O O . ASP A 1 858 ? 27.160 -2.151 -14.823 1.00 83.88 858 ASP A O 1
ATOM 6662 N N . SER A 1 859 ? 26.128 -2.037 -16.825 1.00 84.19 859 SER A N 1
ATOM 6663 C CA . SER A 1 859 ? 25.913 -0.587 -16.787 1.00 84.19 859 SER A CA 1
ATOM 6664 C C . SER A 1 859 ? 24.703 -0.236 -15.930 1.00 84.19 859 SER A C 1
ATOM 6666 O O . SER A 1 859 ? 23.602 -0.728 -16.137 1.00 84.19 859 SER A O 1
ATOM 6668 N N . ASN A 1 860 ? 24.893 0.656 -14.965 1.00 87.44 860 ASN A N 1
ATOM 6669 C CA . ASN A 1 860 ? 23.860 1.075 -14.025 1.00 87.44 860 ASN A CA 1
ATOM 6670 C C . ASN A 1 860 ? 23.892 2.608 -13.891 1.00 87.44 860 ASN A C 1
ATOM 6672 O O . ASN A 1 860 ? 24.103 3.157 -12.809 1.00 87.44 860 ASN A O 1
ATOM 6676 N N . GLY A 1 861 ? 23.742 3.293 -15.031 1.00 88.44 861 GLY A N 1
ATOM 6677 C CA . GLY A 1 861 ? 23.738 4.753 -15.128 1.00 88.44 861 GLY A CA 1
ATOM 6678 C C . GLY A 1 861 ? 25.090 5.360 -14.755 1.00 88.44 861 GLY A C 1
ATOM 6679 O O . GLY A 1 861 ? 26.111 5.060 -15.354 1.00 88.44 861 GLY A O 1
ATOM 6680 N N . ASN A 1 862 ? 25.160 6.208 -13.740 1.00 92.50 862 ASN A N 1
ATOM 6681 C CA . ASN A 1 862 ? 26.409 6.781 -13.243 1.00 92.50 862 ASN A CA 1
ATOM 6682 C C . ASN A 1 862 ? 27.254 5.796 -12.408 1.00 92.50 862 ASN A C 1
ATOM 6684 O O . ASN A 1 862 ? 28.292 6.191 -11.871 1.00 92.50 862 ASN A O 1
ATOM 6688 N N . ALA A 1 863 ? 26.848 4.530 -12.304 1.00 92.75 863 ALA A N 1
ATOM 6689 C CA . ALA A 1 863 ? 27.639 3.462 -11.711 1.00 92.75 863 ALA A CA 1
ATOM 6690 C C . ALA A 1 863 ? 27.719 2.228 -12.624 1.00 92.75 863 ALA A C 1
ATOM 6692 O O . ALA A 1 863 ? 26.929 2.054 -13.550 1.00 92.75 863 ALA A O 1
ATOM 6693 N N . ALA A 1 864 ? 28.683 1.355 -12.353 1.00 92.31 864 ALA A N 1
ATOM 6694 C CA . ALA A 1 864 ? 28.801 0.044 -12.969 1.00 92.31 864 ALA A CA 1
ATOM 6695 C C . ALA A 1 864 ? 29.122 -1.010 -11.909 1.00 92.31 864 ALA A C 1
ATOM 6697 O O . ALA A 1 864 ? 29.919 -0.771 -10.996 1.00 92.31 864 ALA A O 1
ATOM 6698 N N . LEU A 1 865 ? 28.515 -2.185 -12.057 1.00 91.38 865 LEU A N 1
ATOM 6699 C CA . LEU A 1 865 ? 28.874 -3.365 -11.280 1.00 91.38 865 LEU A CA 1
ATOM 6700 C C . LEU A 1 865 ? 29.935 -4.128 -12.069 1.00 91.38 865 LEU A C 1
ATOM 6702 O O . LEU A 1 865 ? 29.729 -4.441 -13.240 1.00 91.38 865 LEU A O 1
ATOM 6706 N N . VAL A 1 866 ? 31.080 -4.404 -11.447 1.00 91.19 866 VAL A N 1
ATOM 6707 C CA . VAL A 1 866 ? 32.180 -5.128 -12.094 1.00 91.19 866 VAL A CA 1
ATOM 6708 C C . VAL A 1 866 ? 32.449 -6.421 -11.341 1.00 91.19 866 VAL A C 1
ATOM 6710 O O . VAL A 1 866 ? 32.818 -6.414 -10.166 1.00 91.19 866 VAL A O 1
ATOM 6713 N N . SER A 1 867 ? 32.264 -7.542 -12.033 1.00 89.50 867 SER A N 1
ATOM 6714 C CA . SER A 1 867 ? 32.575 -8.883 -11.543 1.00 89.50 867 SER A CA 1
ATOM 6715 C C . SER A 1 867 ? 33.950 -9.321 -12.036 1.00 89.50 867 SER A C 1
ATOM 6717 O O . SER A 1 867 ? 34.243 -9.212 -13.224 1.00 89.50 867 SER A O 1
ATOM 6719 N N . ILE A 1 868 ? 34.774 -9.845 -11.133 1.00 88.94 868 ILE A N 1
ATOM 6720 C CA . ILE A 1 868 ? 36.138 -10.301 -11.384 1.00 88.94 868 ILE A CA 1
ATOM 6721 C C . ILE A 1 868 ? 36.203 -11.801 -11.128 1.00 88.94 868 ILE A C 1
ATOM 6723 O O . ILE A 1 868 ? 35.760 -12.305 -10.096 1.00 88.94 868 ILE A O 1
ATOM 6727 N N . ARG A 1 869 ? 36.828 -12.508 -12.059 1.00 86.75 869 ARG A N 1
ATOM 6728 C CA . ARG A 1 869 ? 37.145 -13.921 -11.936 1.00 86.75 869 ARG A CA 1
ATOM 6729 C C . ARG A 1 869 ? 38.659 -14.107 -11.936 1.00 86.75 869 ARG A C 1
ATOM 6731 O O . ARG A 1 869 ? 39.320 -13.612 -12.854 1.00 86.75 869 ARG A O 1
ATOM 6738 N N . PRO A 1 870 ? 39.222 -14.855 -10.973 1.00 80.31 870 PRO A N 1
ATOM 6739 C CA . PRO A 1 870 ? 40.625 -15.236 -11.031 1.00 80.31 870 PRO A CA 1
ATOM 6740 C C . PRO A 1 870 ? 40.937 -15.968 -12.348 1.00 80.31 870 PRO A C 1
ATOM 6742 O O . PRO A 1 870 ? 40.208 -16.902 -12.708 1.00 80.31 870 PRO A O 1
ATOM 6745 N N . PRO A 1 871 ? 42.008 -15.596 -13.073 1.00 74.62 871 PRO A N 1
ATOM 6746 C CA . PRO A 1 871 ? 42.389 -16.275 -14.306 1.00 74.62 871 PRO A CA 1
ATOM 6747 C C . PRO A 1 871 ? 42.510 -17.795 -14.109 1.00 74.62 871 PRO A C 1
ATOM 6749 O O . PRO A 1 871 ? 43.162 -18.264 -13.177 1.00 74.62 871 PRO A O 1
ATOM 6752 N N . GLY A 1 872 ? 41.856 -18.574 -14.976 1.00 73.31 872 GLY A N 1
ATOM 6753 C CA . GLY A 1 872 ? 41.852 -20.042 -14.906 1.00 73.31 872 GLY A CA 1
ATOM 6754 C C . GLY A 1 872 ? 40.919 -20.664 -13.855 1.00 73.31 872 GLY A C 1
ATOM 6755 O O . GLY A 1 872 ? 40.903 -21.885 -13.726 1.00 73.31 872 GLY A O 1
ATOM 6756 N N . SER A 1 873 ? 40.134 -19.866 -13.122 1.00 79.69 873 SER A N 1
ATOM 6757 C CA . SER A 1 873 ? 39.128 -20.349 -12.158 1.00 79.69 873 SER A CA 1
ATOM 6758 C C . SER A 1 873 ? 37.700 -20.239 -12.715 1.00 79.69 873 SER A C 1
ATOM 6760 O O . SER A 1 873 ? 37.465 -19.444 -13.626 1.00 79.69 873 SER A O 1
ATOM 6762 N N . PRO A 1 874 ? 36.716 -21.011 -12.219 1.00 79.31 874 PRO A N 1
ATOM 6763 C CA . PRO A 1 874 ? 35.307 -20.800 -12.563 1.00 79.31 874 PRO A CA 1
ATOM 6764 C C . PRO A 1 874 ? 34.764 -19.489 -11.962 1.00 79.31 874 PRO A C 1
ATOM 6766 O O . PRO A 1 874 ? 35.298 -18.980 -10.981 1.00 79.31 874 PRO A O 1
ATOM 6769 N N . TRP A 1 875 ? 33.663 -18.960 -12.511 1.00 81.19 875 TRP A N 1
ATOM 6770 C CA . TRP A 1 875 ? 32.985 -17.745 -12.011 1.00 81.19 875 TRP A CA 1
ATOM 6771 C C . TRP A 1 875 ? 32.454 -17.863 -10.573 1.00 81.19 875 TRP A C 1
ATOM 6773 O O . TRP A 1 875 ? 32.238 -16.852 -9.908 1.00 81.19 875 TRP A O 1
ATOM 6783 N N . SER A 1 876 ? 32.292 -19.089 -10.072 1.00 76.94 876 SER A N 1
ATOM 6784 C CA . SER A 1 876 ? 31.937 -19.361 -8.678 1.00 76.94 876 SER A CA 1
ATOM 6785 C C . SER A 1 876 ? 33.082 -19.091 -7.692 1.00 76.94 876 SER A C 1
ATOM 6787 O O . SER A 1 876 ? 32.851 -19.069 -6.485 1.00 76.94 876 SER A O 1
ATOM 6789 N N . SER A 1 877 ? 34.322 -18.941 -8.169 1.00 79.19 877 SER A N 1
ATOM 6790 C CA . SER A 1 877 ? 35.481 -18.661 -7.321 1.00 79.19 877 SER A CA 1
ATOM 6791 C C . SER A 1 877 ? 35.586 -17.158 -7.037 1.00 79.19 877 SER A C 1
ATOM 6793 O O . SER A 1 877 ? 35.712 -16.382 -7.985 1.00 79.19 877 SER A O 1
ATOM 6795 N N . PRO A 1 878 ? 35.567 -16.725 -5.762 1.00 77.69 878 PRO A N 1
ATOM 6796 C CA . PRO A 1 878 ? 35.712 -15.312 -5.427 1.00 77.69 878 PRO A CA 1
ATOM 6797 C C . PRO A 1 878 ? 37.125 -14.803 -5.768 1.00 77.69 878 PRO A C 1
ATOM 6799 O O . PRO A 1 878 ? 38.089 -15.568 -5.636 1.00 77.69 878 PRO A O 1
ATOM 6802 N N . PRO A 1 879 ? 37.279 -13.529 -6.175 1.00 86.25 879 PRO A N 1
ATOM 6803 C CA . PRO A 1 879 ? 38.588 -12.942 -6.433 1.00 86.25 879 PRO A CA 1
ATOM 6804 C C . PRO A 1 879 ? 39.401 -12.770 -5.147 1.00 86.25 879 PRO A C 1
ATOM 6806 O O . PRO A 1 879 ? 38.856 -12.515 -4.069 1.00 86.25 879 PRO A O 1
ATOM 6809 N N . ALA A 1 880 ? 40.727 -12.869 -5.252 1.00 86.44 880 ALA A N 1
ATOM 6810 C CA . ALA A 1 880 ? 41.601 -12.480 -4.156 1.00 86.44 880 ALA A CA 1
ATOM 6811 C C . ALA A 1 880 ? 41.653 -10.949 -4.035 1.00 86.44 880 ALA A C 1
ATOM 6813 O O . ALA A 1 880 ? 41.453 -10.215 -5.005 1.00 86.44 880 ALA A O 1
ATOM 6814 N N . ARG A 1 881 ? 42.017 -10.446 -2.849 1.00 85.12 881 ARG A N 1
ATOM 6815 C CA . ARG A 1 881 ? 42.215 -9.003 -2.628 1.00 85.12 881 ARG A CA 1
ATOM 6816 C C . ARG A 1 881 ? 43.205 -8.387 -3.627 1.00 85.12 881 ARG A C 1
ATOM 6818 O O . ARG A 1 881 ? 42.990 -7.274 -4.092 1.00 85.12 881 ARG A O 1
ATOM 6825 N N . SER A 1 882 ? 44.261 -9.117 -3.990 1.00 86.75 882 SER A N 1
ATOM 6826 C CA . SER A 1 882 ? 45.233 -8.684 -5.002 1.00 86.75 882 SER A CA 1
ATOM 6827 C C . SER A 1 882 ? 44.611 -8.481 -6.383 1.00 86.75 882 SER A C 1
ATOM 6829 O O . SER A 1 882 ? 45.047 -7.599 -7.118 1.00 86.75 882 SER A O 1
ATOM 6831 N N . ASP A 1 883 ? 43.595 -9.271 -6.732 1.00 88.25 883 ASP A N 1
ATOM 6832 C CA . ASP A 1 883 ? 42.920 -9.197 -8.028 1.00 88.25 883 ASP A CA 1
ATOM 6833 C C . ASP A 1 883 ? 42.013 -7.961 -8.073 1.00 88.25 883 ASP A C 1
ATOM 6835 O O . ASP A 1 883 ? 42.075 -7.172 -9.017 1.00 88.25 883 ASP A O 1
ATOM 6839 N N . ILE A 1 884 ? 41.259 -7.735 -6.989 1.00 89.31 884 ILE A N 1
ATOM 6840 C CA . ILE A 1 884 ? 40.450 -6.529 -6.752 1.00 89.31 884 ILE A CA 1
ATOM 6841 C C . ILE A 1 884 ? 41.319 -5.270 -6.854 1.00 89.31 884 ILE A C 1
ATOM 6843 O O . ILE A 1 884 ? 40.979 -4.337 -7.586 1.00 89.31 884 ILE A O 1
ATOM 6847 N N . GLU A 1 885 ? 42.452 -5.235 -6.148 1.00 88.06 885 GLU A N 1
ATOM 6848 C CA . GLU A 1 885 ? 43.360 -4.084 -6.141 1.00 88.06 885 GLU A CA 1
ATOM 6849 C C . GLU A 1 885 ? 44.003 -3.856 -7.521 1.00 88.06 885 GLU A C 1
ATOM 6851 O O . GLU A 1 885 ? 44.116 -2.707 -7.957 1.00 88.06 885 GLU A O 1
ATOM 6856 N N . ALA A 1 886 ? 44.367 -4.924 -8.241 1.00 88.88 886 ALA A N 1
ATOM 6857 C CA . ALA A 1 886 ? 44.952 -4.834 -9.578 1.00 88.88 886 ALA A CA 1
ATOM 6858 C C . ALA A 1 886 ? 43.967 -4.269 -10.614 1.00 88.88 886 ALA A C 1
ATOM 6860 O O . ALA A 1 886 ? 44.320 -3.338 -11.342 1.00 88.88 886 ALA A O 1
ATOM 6861 N N . VAL A 1 887 ? 42.735 -4.789 -10.662 1.00 90.88 887 VAL A N 1
ATOM 6862 C CA . VAL A 1 887 ? 41.686 -4.295 -11.570 1.00 90.88 887 VAL A CA 1
ATOM 6863 C C . VAL A 1 887 ? 41.317 -2.853 -11.217 1.00 90.88 887 VAL A C 1
ATOM 6865 O O . VAL A 1 887 ? 41.316 -1.984 -12.089 1.00 90.88 887 VAL A O 1
ATOM 6868 N N . SER A 1 888 ? 41.107 -2.557 -9.932 1.00 91.31 888 SER A N 1
ATOM 6869 C CA . SER A 1 888 ? 40.757 -1.208 -9.470 1.00 91.31 888 SER A CA 1
ATOM 6870 C C . SER A 1 888 ? 41.830 -0.171 -9.819 1.00 91.31 888 SER A C 1
ATOM 6872 O O . SER A 1 888 ? 41.507 0.936 -10.246 1.00 91.31 888 SER A O 1
ATOM 6874 N N . ALA A 1 889 ? 43.116 -0.518 -9.692 1.00 88.88 889 ALA A N 1
ATOM 6875 C CA . ALA A 1 889 ? 44.220 0.381 -10.029 1.00 88.88 889 ALA A CA 1
ATOM 6876 C C . ALA A 1 889 ? 44.327 0.690 -11.532 1.00 88.88 889 ALA A C 1
ATOM 6878 O O . ALA A 1 889 ? 44.865 1.739 -11.894 1.00 88.88 889 ALA A O 1
ATOM 6879 N N . LEU A 1 890 ? 43.852 -0.204 -12.407 1.00 91.62 890 LEU A N 1
ATOM 6880 C CA . LEU A 1 890 ? 43.755 0.059 -13.845 1.00 91.62 890 LEU A CA 1
ATOM 6881 C C . LEU A 1 890 ? 42.580 0.992 -14.141 1.00 91.62 890 LEU A C 1
ATOM 6883 O O . LEU A 1 890 ? 42.780 2.022 -14.778 1.00 91.62 890 LEU A O 1
ATOM 6887 N N . LEU A 1 891 ? 41.399 0.693 -13.596 1.00 92.69 891 LEU A N 1
ATOM 6888 C CA . LEU A 1 891 ? 40.195 1.502 -13.803 1.00 92.69 891 LEU A CA 1
ATOM 6889 C C . LEU A 1 891 ? 40.348 2.935 -13.269 1.00 92.69 891 LEU A C 1
ATOM 6891 O O . LEU A 1 891 ? 39.949 3.881 -13.935 1.00 92.69 891 LEU A O 1
ATOM 6895 N N . LEU A 1 892 ? 41.003 3.135 -12.122 1.00 92.12 892 LEU A N 1
ATOM 6896 C CA . LEU A 1 892 ? 41.233 4.471 -11.547 1.00 92.12 892 LEU A CA 1
ATOM 6897 C C . LEU A 1 892 ? 42.168 5.375 -12.371 1.00 92.12 892 LEU A C 1
ATOM 6899 O O . LEU A 1 892 ? 42.287 6.562 -12.061 1.00 92.12 892 LEU A O 1
ATOM 6903 N N . LYS A 1 893 ? 42.860 4.846 -13.389 1.00 90.50 893 LYS A N 1
ATOM 6904 C CA . LYS A 1 893 ? 43.643 5.665 -14.332 1.00 90.50 893 LYS A CA 1
ATOM 6905 C C . LYS A 1 893 ? 42.769 6.302 -15.404 1.00 90.50 893 LYS A C 1
ATOM 6907 O O . LYS A 1 893 ? 43.193 7.275 -16.027 1.00 90.50 893 LYS A O 1
ATOM 6912 N N . GLU A 1 894 ? 41.580 5.755 -15.625 1.00 91.69 894 GLU A N 1
ATOM 6913 C CA . GLU A 1 894 ? 40.676 6.234 -16.650 1.00 91.69 894 GLU A CA 1
ATOM 6914 C C . GLU A 1 894 ? 40.016 7.552 -16.229 1.00 91.69 894 GLU A C 1
ATOM 6916 O O . GLU A 1 894 ? 39.576 7.702 -15.086 1.00 91.69 894 GLU A O 1
ATOM 6921 N N . PRO A 1 895 ? 39.882 8.525 -17.148 1.00 89.56 895 PRO A N 1
ATOM 6922 C CA . PRO A 1 895 ? 39.356 9.851 -16.825 1.00 89.56 895 PRO A CA 1
ATOM 6923 C C . PRO A 1 895 ? 37.876 9.837 -16.417 1.00 89.56 895 PRO A C 1
ATOM 6925 O O . PRO A 1 895 ? 37.391 10.831 -15.874 1.00 89.56 895 PRO A O 1
ATOM 6928 N N . TYR A 1 896 ? 37.174 8.737 -16.699 1.00 90.38 896 TYR A N 1
ATOM 6929 C CA . TYR A 1 896 ? 35.755 8.556 -16.424 1.00 90.38 896 TYR A CA 1
ATOM 6930 C C . TYR A 1 896 ? 35.457 7.900 -15.073 1.00 90.38 896 TYR A C 1
ATOM 6932 O O . TYR A 1 896 ? 34.294 7.869 -14.690 1.00 90.38 896 TYR A O 1
ATOM 6940 N N . VAL A 1 897 ? 36.456 7.407 -14.333 1.00 92.56 897 VAL A N 1
ATOM 6941 C CA . VAL A 1 897 ? 36.244 6.777 -13.019 1.00 92.56 897 VAL A CA 1
ATOM 6942 C C . VAL A 1 897 ? 36.490 7.792 -11.902 1.00 92.56 897 VAL A C 1
ATOM 6944 O O . VAL A 1 897 ? 37.521 8.463 -11.865 1.00 92.56 897 VAL A O 1
ATOM 6947 N N . SER A 1 898 ? 35.534 7.912 -10.980 1.00 90.19 898 SER A N 1
ATOM 6948 C CA . SER A 1 898 ? 35.630 8.785 -9.802 1.00 90.19 898 SER A CA 1
ATOM 6949 C C . SER A 1 898 ? 36.159 8.021 -8.587 1.00 90.19 898 SER A C 1
ATOM 6951 O O . SER A 1 898 ? 37.191 8.371 -8.003 1.00 90.19 898 SER A O 1
ATOM 6953 N N . ARG A 1 899 ? 35.457 6.947 -8.219 1.00 91.38 899 ARG A N 1
ATOM 6954 C CA . ARG A 1 899 ? 35.740 6.129 -7.040 1.00 91.38 899 ARG A CA 1
ATOM 6955 C C . ARG A 1 899 ? 35.243 4.702 -7.233 1.00 91.38 899 ARG A C 1
ATOM 6957 O O . ARG A 1 899 ? 34.355 4.459 -8.046 1.00 91.38 899 ARG A O 1
ATOM 6964 N N . ILE A 1 900 ? 35.833 3.773 -6.488 1.00 92.81 900 ILE A N 1
ATOM 6965 C CA . ILE A 1 900 ? 35.495 2.349 -6.524 1.00 92.81 900 ILE A CA 1
ATOM 6966 C C . ILE A 1 900 ? 35.256 1.857 -5.098 1.00 92.81 900 ILE A C 1
ATOM 6968 O O . ILE A 1 900 ? 36.082 2.104 -4.216 1.00 92.81 900 ILE A O 1
ATOM 6972 N N . PHE A 1 901 ? 34.153 1.145 -4.881 1.00 90.81 901 PHE A N 1
ATOM 6973 C CA . PHE A 1 901 ? 33.855 0.456 -3.629 1.00 90.81 901 PHE A CA 1
ATOM 6974 C C . PHE A 1 901 ? 34.026 -1.049 -3.796 1.00 90.81 901 PHE A C 1
ATOM 6976 O O . PHE A 1 901 ? 33.628 -1.603 -4.818 1.00 90.81 901 PHE A O 1
ATOM 6983 N N . PHE A 1 902 ? 34.555 -1.709 -2.769 1.00 89.06 902 PHE A N 1
ATOM 6984 C CA . PHE A 1 902 ? 34.518 -3.165 -2.655 1.00 89.06 902 PHE A CA 1
ATOM 6985 C C . PHE A 1 902 ? 34.358 -3.593 -1.195 1.00 89.06 902 PHE A C 1
ATOM 6987 O O . PHE A 1 902 ? 34.736 -2.871 -0.265 1.00 89.06 902 PHE A O 1
ATOM 6994 N N . SER A 1 903 ? 33.807 -4.786 -0.997 1.00 83.31 903 SER A N 1
ATOM 6995 C CA . SER A 1 903 ? 33.541 -5.366 0.319 1.00 83.31 903 SER A CA 1
ATOM 6996 C C . SER A 1 903 ? 34.385 -6.616 0.567 1.00 83.31 903 SER A C 1
ATOM 6998 O O . SER A 1 903 ? 34.441 -7.504 -0.279 1.00 83.31 903 SER A O 1
ATOM 7000 N N . GLU A 1 904 ? 34.965 -6.740 1.759 1.00 79.88 904 GLU A N 1
ATOM 7001 C CA . GLU A 1 904 ? 35.531 -7.991 2.269 1.00 79.88 904 GLU A CA 1
ATOM 7002 C C . GLU A 1 904 ? 34.537 -8.611 3.260 1.00 79.88 904 GLU A C 1
ATOM 7004 O O . GLU A 1 904 ? 34.370 -8.122 4.382 1.00 79.88 904 GLU A O 1
ATOM 7009 N N . THR A 1 905 ? 33.858 -9.683 2.845 1.00 70.12 905 THR A N 1
ATOM 7010 C CA . THR A 1 905 ? 32.855 -10.394 3.656 1.00 70.12 905 THR A CA 1
ATOM 7011 C C . THR A 1 905 ? 33.178 -11.890 3.757 1.00 70.12 905 THR A C 1
ATOM 7013 O O . THR A 1 905 ? 33.946 -12.426 2.960 1.00 70.12 905 THR A O 1
ATOM 7016 N N . GLY A 1 906 ? 32.642 -12.575 4.775 1.00 58.56 906 GLY A N 1
ATOM 7017 C CA . GLY A 1 906 ? 32.730 -14.041 4.878 1.00 58.56 906 GLY A CA 1
ATOM 7018 C C . GLY A 1 906 ? 34.033 -14.622 5.449 1.00 58.56 906 GLY A C 1
ATOM 7019 O O . GLY A 1 906 ? 34.242 -15.827 5.341 1.00 58.56 906 GLY A O 1
ATOM 7020 N N . ILE A 1 907 ? 34.897 -13.818 6.086 1.00 59.75 907 ILE A N 1
ATOM 7021 C CA . ILE A 1 907 ? 36.098 -14.317 6.785 1.00 59.75 907 ILE A CA 1
ATOM 7022 C C . ILE A 1 907 ? 35.735 -14.677 8.241 1.00 59.75 907 ILE A C 1
ATOM 7024 O O . ILE A 1 907 ? 35.410 -13.773 9.016 1.00 59.75 907 ILE A O 1
ATOM 7028 N N . PRO A 1 908 ? 35.821 -15.956 8.662 1.00 51.03 908 PRO A N 1
ATOM 7029 C CA . PRO A 1 908 ? 35.491 -16.358 10.029 1.00 51.03 908 PRO A CA 1
ATOM 7030 C C . PRO A 1 908 ? 36.289 -15.569 11.078 1.00 51.03 908 PRO A C 1
ATOM 7032 O O . PRO A 1 908 ? 37.516 -15.491 11.011 1.00 51.03 908 PRO A O 1
ATOM 7035 N N . GLY A 1 909 ? 35.590 -14.974 12.049 1.00 55.00 909 GLY A N 1
ATOM 7036 C CA . GLY A 1 909 ? 36.199 -14.201 13.140 1.00 55.00 909 GLY A CA 1
ATOM 7037 C C . GLY A 1 909 ? 36.635 -12.773 12.785 1.00 55.00 909 GLY A C 1
ATOM 7038 O O . GLY A 1 909 ? 37.174 -12.089 13.654 1.00 55.00 909 GLY A O 1
ATOM 7039 N N . LYS A 1 910 ? 36.401 -12.295 11.552 1.00 67.81 910 LYS A N 1
ATOM 7040 C CA . LYS A 1 910 ? 36.603 -10.887 11.173 1.00 67.81 910 LYS A CA 1
ATOM 7041 C C . LYS A 1 910 ? 35.275 -10.212 10.856 1.00 67.81 910 LYS A C 1
ATOM 7043 O O . LYS A 1 910 ? 34.440 -10.769 10.151 1.00 67.81 910 LYS A O 1
ATOM 7048 N N . GLU A 1 911 ? 35.104 -8.989 11.354 1.00 72.69 911 GLU A N 1
ATOM 7049 C CA . GLU A 1 911 ? 33.968 -8.157 10.961 1.00 72.69 911 GLU A CA 1
ATOM 7050 C C . GLU A 1 911 ? 34.046 -7.804 9.465 1.00 72.69 911 GLU A C 1
ATOM 7052 O O . GLU A 1 911 ? 35.145 -7.505 8.979 1.00 72.69 911 GLU A O 1
ATOM 7057 N N . PRO A 1 912 ? 32.905 -7.786 8.750 1.00 80.94 912 PRO A N 1
ATOM 7058 C CA . PRO A 1 912 ? 32.834 -7.270 7.391 1.00 80.94 912 PRO A CA 1
ATOM 7059 C C . PRO A 1 912 ? 33.419 -5.858 7.276 1.00 80.94 912 PRO A C 1
ATOM 7061 O O . PRO A 1 912 ? 33.281 -5.028 8.180 1.00 80.94 912 PRO A O 1
ATOM 7064 N N . ALA A 1 913 ? 34.077 -5.573 6.156 1.00 83.88 913 ALA A N 1
ATOM 7065 C CA . ALA A 1 913 ? 34.683 -4.272 5.904 1.00 83.88 913 ALA A CA 1
ATOM 7066 C C . ALA A 1 913 ? 34.419 -3.809 4.473 1.00 83.88 913 ALA A C 1
ATOM 7068 O O . ALA A 1 913 ? 34.475 -4.602 3.538 1.00 83.88 913 ALA A O 1
ATOM 7069 N N . VAL A 1 914 ? 34.195 -2.507 4.310 1.00 86.25 914 VAL A N 1
ATOM 7070 C CA . VAL A 1 914 ? 34.104 -1.856 3.000 1.00 86.25 914 VAL A CA 1
ATOM 7071 C C . VAL A 1 914 ? 35.308 -0.951 2.814 1.00 86.25 914 VAL A C 1
ATOM 7073 O O . VAL A 1 914 ? 35.708 -0.225 3.732 1.00 86.25 914 VAL A O 1
ATOM 7076 N N . PHE A 1 915 ? 35.870 -0.981 1.614 1.00 87.62 915 PHE A N 1
ATOM 7077 C CA . PHE A 1 915 ? 36.978 -0.137 1.208 1.00 87.62 915 PHE A CA 1
ATOM 7078 C C . PHE A 1 915 ? 36.557 0.761 0.050 1.00 87.62 915 PHE A C 1
ATOM 7080 O O . PHE A 1 915 ? 35.876 0.337 -0.880 1.00 87.62 915 PHE A O 1
ATOM 7087 N N . LEU A 1 916 ? 36.995 2.012 0.130 1.00 88.62 916 LEU A N 1
ATOM 7088 C CA . LEU A 1 916 ? 36.854 3.029 -0.896 1.00 88.62 916 LEU A CA 1
ATOM 7089 C C . LEU A 1 916 ? 38.227 3.277 -1.520 1.00 88.62 916 LEU A C 1
ATOM 7091 O O . LEU A 1 916 ? 39.177 3.622 -0.810 1.00 88.62 916 LEU A O 1
ATOM 7095 N N . MET A 1 917 ? 38.320 3.123 -2.836 1.00 89.06 917 MET A N 1
ATOM 7096 C CA . MET A 1 917 ? 39.504 3.447 -3.622 1.00 89.06 917 MET A CA 1
ATOM 7097 C C . MET A 1 917 ? 39.242 4.683 -4.483 1.00 89.06 917 MET A C 1
ATOM 7099 O O . MET A 1 917 ? 38.221 4.770 -5.165 1.00 89.06 917 MET A O 1
ATOM 7103 N N . SER A 1 918 ? 40.171 5.637 -4.471 1.00 86.56 918 SER A N 1
ATOM 7104 C CA . SER A 1 918 ? 40.106 6.842 -5.304 1.00 86.56 918 SER A CA 1
ATOM 7105 C C . SER A 1 918 ? 41.477 7.229 -5.857 1.00 86.56 918 SER A C 1
ATOM 7107 O O . SER A 1 918 ? 42.522 6.891 -5.292 1.00 86.56 918 SER A O 1
ATOM 7109 N N . GLY A 1 919 ? 41.479 7.920 -6.999 1.00 78.00 919 GLY A N 1
ATOM 7110 C CA . GLY A 1 919 ? 42.689 8.439 -7.632 1.00 78.00 919 GLY A CA 1
ATOM 7111 C C . GLY A 1 919 ? 42.961 9.886 -7.221 1.00 78.00 919 GLY A C 1
ATOM 7112 O O . GLY A 1 919 ? 42.104 10.750 -7.386 1.00 78.00 919 GLY A O 1
ATOM 7113 N N . ASN A 1 920 ? 44.169 10.180 -6.730 1.00 65.88 920 ASN A N 1
ATOM 7114 C CA . ASN A 1 920 ? 44.629 11.546 -6.463 1.00 65.88 920 ASN A CA 1
ATOM 7115 C C . ASN A 1 920 ? 46.034 11.757 -7.052 1.00 65.88 920 ASN A C 1
ATOM 7117 O O . ASN A 1 920 ? 46.994 11.118 -6.621 1.00 65.88 920 ASN A O 1
ATOM 7121 N N . ASN A 1 921 ? 46.163 12.636 -8.054 1.00 59.94 921 ASN A N 1
ATOM 7122 C CA . ASN A 1 921 ? 47.428 12.940 -8.745 1.00 59.94 921 ASN A CA 1
ATOM 7123 C C . ASN A 1 921 ? 48.195 11.690 -9.232 1.00 59.94 921 ASN A C 1
ATOM 7125 O O . ASN A 1 921 ? 49.416 11.604 -9.104 1.00 59.94 921 ASN A O 1
ATOM 7129 N N . GLY A 1 922 ? 47.474 10.689 -9.748 1.00 60.12 922 GLY A N 1
ATOM 7130 C CA . GLY A 1 922 ? 48.058 9.431 -10.230 1.00 60.12 922 GLY A CA 1
ATOM 7131 C C . GLY A 1 922 ? 48.438 8.422 -9.138 1.00 60.12 922 GLY A C 1
ATOM 7132 O O . GLY A 1 922 ? 48.975 7.365 -9.463 1.00 60.12 922 GLY A O 1
ATOM 7133 N N . LYS A 1 923 ? 48.155 8.705 -7.856 1.00 69.31 923 LYS A N 1
ATOM 7134 C CA . LYS A 1 923 ? 48.280 7.748 -6.745 1.00 69.31 923 LYS A CA 1
ATOM 7135 C C . LYS A 1 923 ? 46.906 7.217 -6.340 1.00 69.31 923 LYS A C 1
ATOM 7137 O O . LYS A 1 923 ? 45.974 7.995 -6.150 1.00 69.31 923 LYS A O 1
ATOM 7142 N N . VAL A 1 924 ? 46.805 5.899 -6.183 1.00 79.31 924 VAL A N 1
ATOM 7143 C CA . VAL A 1 924 ? 45.610 5.228 -5.657 1.00 79.31 924 VAL A CA 1
ATOM 7144 C C . VAL A 1 924 ? 45.636 5.304 -4.133 1.00 79.31 924 VAL A C 1
ATOM 7146 O O . VAL A 1 924 ? 46.629 4.929 -3.509 1.00 79.31 924 VAL A O 1
ATOM 7149 N N . VAL A 1 925 ? 44.553 5.797 -3.539 1.00 83.69 925 VAL A N 1
ATOM 7150 C CA . VAL A 1 925 ? 44.345 5.819 -2.089 1.00 83.69 925 VAL A CA 1
ATOM 7151 C C . VAL A 1 925 ? 43.238 4.832 -1.755 1.00 83.69 925 VAL A C 1
ATOM 7153 O O . VAL A 1 925 ? 42.127 4.971 -2.257 1.00 83.69 925 VAL A O 1
ATOM 7156 N N . THR A 1 926 ? 43.533 3.867 -0.885 1.00 86.38 926 THR A N 1
ATOM 7157 C CA . THR A 1 926 ? 42.550 2.913 -0.357 1.00 86.38 926 THR A CA 1
ATOM 7158 C C . THR A 1 926 ? 42.250 3.262 1.095 1.00 86.38 926 THR A C 1
ATOM 7160 O O . THR A 1 926 ? 43.151 3.265 1.936 1.00 86.38 926 THR A O 1
ATOM 7163 N N . ARG A 1 927 ? 40.984 3.538 1.409 1.00 87.81 927 ARG A N 1
ATOM 7164 C CA . ARG A 1 927 ? 40.512 3.839 2.766 1.00 87.81 927 ARG A CA 1
ATOM 7165 C C . ARG A 1 927 ? 39.444 2.832 3.180 1.00 87.81 927 ARG A C 1
ATOM 7167 O O . ARG A 1 927 ? 38.490 2.613 2.445 1.00 87.81 927 ARG A O 1
ATOM 7174 N N . ARG A 1 928 ? 39.562 2.262 4.382 1.00 87.94 928 ARG A N 1
ATOM 7175 C CA . ARG A 1 928 ? 38.459 1.519 5.011 1.00 87.94 928 ARG A CA 1
ATOM 7176 C C . ARG A 1 928 ? 37.383 2.508 5.465 1.00 87.94 928 ARG A C 1
ATOM 7178 O O . ARG A 1 928 ? 37.710 3.469 6.161 1.00 87.94 928 ARG A O 1
ATOM 7185 N N . LEU A 1 929 ? 36.131 2.285 5.077 1.00 84.75 929 LEU A N 1
ATOM 7186 C CA . LEU A 1 929 ? 35.013 3.114 5.523 1.00 84.75 929 LEU A CA 1
ATOM 7187 C C . LEU A 1 929 ? 34.663 2.795 6.979 1.00 84.75 929 LEU A C 1
ATOM 7189 O O . LEU A 1 929 ? 34.607 1.628 7.367 1.00 84.75 929 LEU A O 1
ATOM 7193 N N . GLU A 1 930 ? 34.433 3.839 7.770 1.00 81.19 930 GLU A N 1
ATOM 7194 C CA . GLU A 1 930 ? 34.003 3.729 9.165 1.00 81.19 930 GLU A CA 1
ATOM 7195 C C . GLU A 1 930 ? 32.528 3.340 9.254 1.00 81.19 930 GLU A C 1
ATOM 7197 O O . GLU A 1 930 ? 31.738 3.683 8.377 1.00 81.19 930 GLU A O 1
ATOM 7202 N N . ARG A 1 931 ? 32.167 2.626 10.323 1.00 68.06 931 ARG A N 1
ATOM 7203 C CA . ARG A 1 931 ? 30.828 2.052 10.512 1.00 68.06 931 ARG A CA 1
ATOM 7204 C C . ARG A 1 931 ? 29.740 3.128 10.670 1.00 68.06 931 ARG A C 1
ATOM 7206 O O . ARG A 1 931 ? 28.661 2.963 10.118 1.00 68.06 931 ARG A O 1
ATOM 7213 N N . ASP A 1 932 ? 30.073 4.249 11.315 1.00 63.12 932 ASP A N 1
ATOM 7214 C CA . ASP A 1 932 ? 29.136 5.325 11.686 1.00 63.12 932 ASP A CA 1
ATOM 7215 C C . ASP A 1 932 ? 29.322 6.614 10.856 1.00 63.12 932 ASP A C 1
ATOM 7217 O O . ASP A 1 932 ? 29.194 7.727 11.364 1.00 63.12 932 ASP A O 1
ATOM 7221 N N . SER A 1 933 ? 29.666 6.504 9.567 1.00 64.81 933 SER A N 1
ATOM 7222 C CA . SER A 1 933 ? 29.791 7.691 8.702 1.00 64.81 933 SER A CA 1
ATOM 7223 C C . SER A 1 933 ? 28.461 8.456 8.590 1.00 64.81 933 SER A C 1
ATOM 7225 O O . SER A 1 933 ? 27.427 7.815 8.408 1.00 64.81 933 SER A O 1
ATOM 7227 N N . GLU A 1 934 ? 28.485 9.797 8.580 1.00 59.84 934 GLU A N 1
ATOM 7228 C CA . GLU A 1 934 ? 27.277 10.646 8.449 1.00 59.84 934 GLU A CA 1
ATOM 7229 C C . GLU A 1 934 ? 26.402 10.316 7.221 1.00 59.84 934 GLU A C 1
ATOM 7231 O O . GLU A 1 934 ? 25.190 10.501 7.260 1.00 59.84 934 GLU A O 1
ATOM 7236 N N . GLU A 1 935 ? 26.999 9.807 6.140 1.00 66.94 935 GLU A N 1
ATOM 7237 C CA . GLU A 1 935 ? 26.311 9.431 4.890 1.00 66.94 935 GLU A CA 1
ATOM 7238 C C . GLU A 1 935 ? 25.877 7.954 4.854 1.00 66.94 935 GLU A C 1
ATOM 7240 O O . GLU A 1 935 ? 25.415 7.464 3.824 1.00 66.94 935 GLU A O 1
ATOM 7245 N N . ARG A 1 936 ? 26.099 7.213 5.952 1.00 80.25 936 ARG A N 1
ATOM 7246 C CA . ARG A 1 936 ? 25.886 5.757 6.073 1.00 80.25 936 ARG A CA 1
ATOM 7247 C C . ARG A 1 936 ? 26.459 4.935 4.908 1.00 80.25 936 ARG A C 1
ATOM 7249 O O . ARG A 1 936 ? 26.022 3.824 4.613 1.00 80.25 936 ARG A O 1
ATOM 7256 N N . LEU A 1 937 ? 27.504 5.460 4.271 1.00 82.62 937 LEU A N 1
ATOM 7257 C CA . LEU A 1 937 ? 28.091 4.908 3.056 1.00 82.62 937 LEU A CA 1
ATOM 7258 C C . LEU A 1 937 ? 28.668 3.504 3.284 1.00 82.62 937 LEU A C 1
ATOM 7260 O O . LEU A 1 937 ? 28.593 2.657 2.400 1.00 82.62 937 LEU A O 1
ATOM 7264 N N . ASN A 1 938 ? 29.206 3.239 4.482 1.00 84.00 938 ASN A N 1
ATOM 7265 C CA . ASN A 1 938 ? 29.673 1.906 4.863 1.00 84.00 938 ASN A CA 1
ATOM 7266 C C . ASN A 1 938 ? 28.536 0.876 4.868 1.00 84.00 938 ASN A C 1
ATOM 7268 O O . ASN A 1 938 ? 28.688 -0.168 4.241 1.00 84.00 938 ASN A O 1
ATOM 7272 N N . ALA A 1 939 ? 27.413 1.176 5.530 1.00 84.38 939 ALA A N 1
ATOM 7273 C CA . ALA A 1 939 ? 26.273 0.267 5.629 1.00 84.38 939 ALA A CA 1
ATOM 7274 C C . ALA A 1 939 ? 25.663 -0.015 4.250 1.00 84.38 939 ALA A C 1
ATOM 7276 O O . ALA A 1 939 ? 25.512 -1.174 3.878 1.00 84.38 939 ALA A O 1
ATOM 7277 N N . ARG A 1 940 ? 25.436 1.029 3.446 1.00 89.44 940 ARG A N 1
ATOM 7278 C CA . ARG A 1 940 ? 24.857 0.919 2.097 1.00 89.44 940 ARG A CA 1
ATOM 7279 C C . ARG A 1 940 ? 25.739 0.129 1.132 1.00 89.44 940 ARG A C 1
ATOM 7281 O O . ARG A 1 940 ? 25.253 -0.740 0.415 1.00 89.44 940 ARG A O 1
ATOM 7288 N N . ALA A 1 941 ? 27.047 0.388 1.137 1.00 86.88 941 ALA A N 1
ATOM 7289 C CA . ALA A 1 941 ? 27.993 -0.362 0.315 1.00 86.88 941 ALA A CA 1
ATOM 7290 C C . ALA A 1 941 ? 28.182 -1.802 0.820 1.00 86.88 941 ALA A C 1
ATOM 7292 O O . ALA A 1 941 ? 28.331 -2.720 0.018 1.00 86.88 941 ALA A O 1
ATOM 7293 N N . LEU A 1 942 ? 28.136 -2.033 2.137 1.00 84.69 942 LEU A N 1
ATOM 7294 C CA . LEU A 1 942 ? 28.136 -3.385 2.694 1.00 84.69 942 LEU A CA 1
ATOM 7295 C C . LEU A 1 942 ? 26.855 -4.134 2.310 1.00 84.69 942 LEU A C 1
ATOM 7297 O O . LEU A 1 942 ? 26.924 -5.322 2.003 1.00 84.69 942 LEU A O 1
ATOM 7301 N N . GLY A 1 943 ? 25.725 -3.428 2.264 1.00 83.94 943 GLY A N 1
ATOM 7302 C CA . GLY A 1 943 ? 24.412 -3.925 1.875 1.00 83.94 943 GLY A CA 1
ATOM 7303 C C . GLY A 1 943 ? 24.346 -4.483 0.454 1.00 83.94 943 GLY A C 1
ATOM 7304 O O . GLY A 1 943 ? 23.440 -5.251 0.158 1.00 83.94 943 GLY A O 1
ATOM 7305 N N . LEU A 1 944 ? 25.323 -4.190 -0.410 1.00 85.81 944 LEU A N 1
ATOM 7306 C CA . LEU A 1 944 ? 25.484 -4.853 -1.708 1.00 85.81 944 LEU A CA 1
ATOM 7307 C C . LEU A 1 944 ? 26.011 -6.291 -1.590 1.00 85.81 944 LEU A C 1
ATOM 7309 O O . LEU A 1 944 ? 25.835 -7.087 -2.505 1.00 85.81 944 LEU A O 1
ATOM 7313 N N . SER A 1 945 ? 26.640 -6.671 -0.485 1.00 82.69 945 SER A N 1
ATOM 7314 C CA . SER A 1 945 ? 27.299 -7.976 -0.349 1.00 82.69 945 SER A CA 1
ATOM 7315 C C . SER A 1 945 ? 26.300 -9.121 -0.143 1.00 82.69 945 SER A C 1
ATOM 7317 O O . SER A 1 945 ? 25.288 -8.951 0.528 1.00 82.69 945 SER A O 1
ATOM 7319 N N . GLY A 1 946 ? 26.626 -10.325 -0.631 1.00 73.00 946 GLY A N 1
ATOM 7320 C CA . GLY A 1 946 ? 25.959 -11.571 -0.207 1.00 73.00 946 GLY A CA 1
ATOM 7321 C C . GLY A 1 946 ? 25.087 -12.285 -1.245 1.00 73.00 946 GLY A C 1
ATOM 7322 O O . GLY A 1 946 ? 24.749 -13.444 -1.027 1.00 73.00 946 GLY A O 1
ATOM 7323 N N . SER A 1 947 ? 24.787 -11.665 -2.391 1.00 76.50 947 SER A N 1
ATOM 7324 C CA . SER A 1 947 ? 23.921 -12.264 -3.426 1.00 76.50 947 SER A CA 1
ATOM 7325 C C . SER A 1 947 ? 24.660 -13.109 -4.474 1.00 76.50 947 SER A C 1
ATOM 7327 O O . SER A 1 947 ? 24.030 -13.841 -5.230 1.00 76.50 947 SER A O 1
ATOM 7329 N N . GLY A 1 948 ? 25.982 -12.938 -4.606 1.00 76.94 948 GLY A N 1
ATOM 7330 C CA . GLY A 1 948 ? 26.755 -13.410 -5.766 1.00 76.94 948 GLY A CA 1
ATOM 7331 C C . GLY A 1 948 ? 26.482 -12.637 -7.071 1.00 76.94 948 GLY A C 1
ATOM 7332 O O . GLY A 1 948 ? 27.154 -12.866 -8.071 1.00 76.94 948 GLY A O 1
ATOM 7333 N N . ARG A 1 949 ? 25.540 -11.689 -7.069 1.00 86.31 949 ARG A N 1
ATOM 7334 C CA . ARG A 1 949 ? 25.115 -10.912 -8.245 1.00 86.31 949 ARG A CA 1
ATOM 7335 C C . ARG A 1 949 ? 25.651 -9.482 -8.259 1.00 86.31 949 ARG A C 1
ATOM 7337 O O . ARG A 1 949 ? 25.699 -8.861 -9.309 1.00 86.31 949 ARG A O 1
ATOM 7344 N N . SER A 1 950 ? 26.046 -8.945 -7.108 1.00 80.75 950 SER A N 1
ATOM 7345 C CA . SER A 1 950 ? 26.304 -7.507 -6.922 1.00 80.75 950 SER A CA 1
ATOM 7346 C C . SER A 1 950 ? 27.617 -6.966 -7.490 1.00 80.75 950 SER A C 1
ATOM 7348 O O . SER A 1 950 ? 27.959 -5.818 -7.228 1.00 80.75 950 SER A O 1
ATOM 7350 N N . GLY A 1 951 ? 28.367 -7.770 -8.243 1.00 83.94 951 GLY A N 1
ATOM 7351 C CA . GLY A 1 951 ? 29.748 -7.449 -8.602 1.00 83.94 951 GLY A CA 1
ATOM 7352 C C . GLY A 1 951 ? 30.706 -7.524 -7.407 1.00 83.94 951 GLY A C 1
ATOM 7353 O O . GLY A 1 951 ? 30.297 -7.589 -6.249 1.00 83.94 951 GLY A O 1
ATOM 7354 N N . ASP A 1 952 ? 32.005 -7.543 -7.699 1.00 88.12 952 ASP A N 1
ATOM 7355 C CA . ASP A 1 952 ? 33.057 -7.402 -6.680 1.00 88.12 952 ASP A CA 1
ATOM 7356 C C . ASP A 1 952 ? 33.417 -5.933 -6.456 1.00 88.12 952 ASP A C 1
ATOM 7358 O O . ASP A 1 952 ? 33.864 -5.562 -5.370 1.00 88.12 952 ASP A O 1
ATOM 7362 N N . LEU A 1 953 ? 33.219 -5.104 -7.488 1.00 91.69 953 LEU A N 1
ATOM 7363 C CA . LEU A 1 953 ? 33.414 -3.664 -7.447 1.00 91.69 953 LEU A CA 1
ATOM 7364 C C . LEU A 1 953 ? 32.119 -2.936 -7.820 1.00 91.69 953 LEU A C 1
ATOM 7366 O O . LEU A 1 953 ? 31.485 -3.267 -8.824 1.00 91.69 953 LEU A O 1
ATOM 7370 N N . LEU A 1 954 ? 31.809 -1.873 -7.083 1.00 93.00 954 LEU A N 1
ATOM 7371 C CA . LEU A 1 954 ? 30.918 -0.804 -7.531 1.00 93.00 954 LEU A CA 1
ATOM 7372 C C . LEU A 1 954 ? 31.789 0.359 -8.014 1.00 93.00 954 LEU A C 1
ATOM 7374 O O . LEU A 1 954 ? 32.487 0.992 -7.218 1.00 93.00 954 LEU A O 1
ATOM 7378 N N . VAL A 1 955 ? 31.769 0.623 -9.317 1.00 93.69 955 VAL A N 1
ATOM 7379 C CA . VAL A 1 955 ? 32.569 1.667 -9.967 1.00 93.69 955 VAL A CA 1
ATOM 7380 C C . VAL A 1 955 ? 31.677 2.862 -10.258 1.00 93.69 955 VAL A C 1
ATOM 7382 O O . VAL A 1 955 ? 30.717 2.743 -11.008 1.00 93.69 955 VAL A O 1
ATOM 7385 N N . GLU A 1 956 ? 32.000 4.027 -9.706 1.00 93.25 956 GLU A N 1
ATOM 7386 C CA . GLU A 1 956 ? 31.240 5.248 -9.965 1.00 93.25 956 GLU A CA 1
ATOM 7387 C C . GLU A 1 956 ? 31.906 6.135 -11.016 1.00 93.25 956 GLU A C 1
ATOM 7389 O O . GLU A 1 956 ? 33.120 6.378 -10.988 1.00 93.25 956 GLU A O 1
ATOM 7394 N N . ALA A 1 957 ? 31.085 6.665 -11.921 1.00 91.38 957 ALA A N 1
ATOM 7395 C CA . ALA A 1 957 ? 31.518 7.556 -12.978 1.00 91.38 957 ALA A CA 1
ATOM 7396 C C . ALA A 1 957 ? 31.854 8.957 -12.442 1.00 91.38 957 ALA A C 1
ATOM 7398 O O . ALA A 1 957 ? 31.269 9.465 -11.482 1.00 91.38 957 ALA A O 1
ATOM 7399 N N . LYS A 1 958 ? 32.810 9.617 -13.090 1.00 90.12 958 LYS A N 1
ATOM 7400 C CA . LYS A 1 958 ? 33.144 11.020 -12.853 1.00 90.12 958 LYS A CA 1
ATOM 7401 C C . LYS A 1 958 ? 32.304 11.903 -13.769 1.00 90.12 958 LYS A C 1
ATOM 7403 O O . LYS A 1 958 ? 32.368 11.737 -14.977 1.00 90.12 958 LYS A O 1
ATOM 7408 N N . ASN A 1 959 ? 31.598 12.897 -13.234 1.00 83.19 959 ASN A N 1
ATOM 7409 C CA . ASN A 1 959 ? 30.864 13.873 -14.052 1.00 83.19 959 ASN A CA 1
ATOM 7410 C C . ASN A 1 959 ? 31.808 14.547 -15.088 1.00 83.19 959 ASN A C 1
ATOM 7412 O O . ASN A 1 959 ? 32.899 14.985 -14.694 1.00 83.19 959 ASN A O 1
ATOM 7416 N N . PRO A 1 960 ? 31.449 14.630 -16.389 1.00 85.88 960 PRO A N 1
ATOM 7417 C CA . PRO A 1 960 ? 30.140 14.327 -17.000 1.00 85.88 960 PRO A CA 1
ATOM 7418 C C . PRO A 1 960 ? 29.973 12.934 -17.621 1.00 85.88 960 PRO A C 1
ATOM 7420 O O . PRO A 1 960 ? 29.041 12.736 -18.399 1.00 85.88 960 PRO A O 1
ATOM 7423 N N . TYR A 1 961 ? 30.850 11.981 -17.308 1.00 89.12 961 TYR A N 1
ATOM 7424 C CA . TYR A 1 961 ? 30.739 10.605 -17.787 1.00 89.12 961 TYR A CA 1
ATOM 7425 C C . TYR A 1 961 ? 29.611 9.834 -17.094 1.00 89.12 961 TYR A C 1
ATOM 7427 O O . TYR A 1 961 ? 29.330 10.063 -15.919 1.00 89.12 961 TYR A O 1
ATOM 7435 N N . TYR A 1 962 ? 29.025 8.882 -17.818 1.00 89.38 962 TYR A N 1
ATOM 7436 C CA . TYR A 1 962 ? 28.033 7.930 -17.312 1.00 89.38 962 TYR A CA 1
ATOM 7437 C C . TYR A 1 962 ? 28.135 6.601 -18.065 1.00 89.38 962 TYR A C 1
ATOM 7439 O O . TYR A 1 962 ? 28.519 6.573 -19.237 1.00 89.38 962 TYR A O 1
ATOM 7447 N N . PHE A 1 963 ? 27.798 5.499 -17.400 1.00 87.81 963 PHE A N 1
ATOM 7448 C CA . PHE A 1 963 ? 27.766 4.165 -17.984 1.00 87.81 963 PHE A CA 1
ATOM 7449 C C . PHE A 1 963 ? 26.450 3.910 -18.720 1.00 87.81 963 PHE A C 1
ATOM 7451 O O . PHE A 1 963 ? 25.361 4.042 -18.160 1.00 87.81 963 PHE A O 1
ATOM 7458 N N . SER A 1 964 ? 26.540 3.557 -20.000 1.00 80.69 964 SER A N 1
ATOM 7459 C CA . SER A 1 964 ? 25.366 3.230 -20.809 1.00 80.69 964 SER A CA 1
ATOM 7460 C C . SER A 1 964 ? 25.742 2.468 -22.081 1.00 80.69 964 SER A C 1
ATOM 7462 O O . SER A 1 964 ? 26.851 2.653 -22.595 1.00 80.69 964 SER A O 1
ATOM 7464 N N . PRO A 1 965 ? 24.829 1.658 -22.655 1.00 69.94 965 PRO A N 1
ATOM 7465 C CA . PRO A 1 965 ? 25.052 1.047 -23.956 1.00 69.94 965 PRO A CA 1
ATOM 7466 C C . PRO A 1 965 ? 25.306 2.090 -25.049 1.00 69.94 965 PRO A C 1
ATOM 7468 O O . PRO A 1 965 ? 24.644 3.130 -25.121 1.00 69.94 965 PRO A O 1
ATOM 7471 N N . ARG A 1 966 ? 26.235 1.768 -25.953 1.00 65.19 966 ARG A N 1
ATOM 7472 C CA . ARG A 1 966 ? 26.647 2.624 -27.072 1.00 65.19 966 ARG A CA 1
ATOM 7473 C C . ARG A 1 966 ? 25.448 3.155 -27.873 1.00 65.19 966 ARG A C 1
ATOM 7475 O O . ARG A 1 966 ? 24.647 2.367 -28.372 1.00 65.19 966 ARG A O 1
ATOM 7482 N N . GLY A 1 967 ? 25.370 4.477 -28.040 1.00 62.34 967 GLY A N 1
ATOM 7483 C CA . GLY A 1 967 ? 24.296 5.167 -28.771 1.00 62.34 967 GLY A CA 1
ATOM 7484 C C . GLY A 1 967 ? 23.105 5.613 -27.912 1.00 62.34 967 GLY A C 1
ATOM 7485 O O . GLY A 1 967 ? 22.196 6.253 -28.438 1.00 62.34 967 GLY A O 1
ATOM 7486 N N . SER A 1 968 ? 23.109 5.313 -26.610 1.00 68.19 968 SER A N 1
ATOM 7487 C CA . SER A 1 968 ? 22.110 5.811 -25.657 1.00 68.19 968 SER A CA 1
ATOM 7488 C C . SER A 1 968 ? 22.581 7.144 -25.081 1.00 68.19 968 SER A C 1
ATOM 7490 O O . SER A 1 968 ? 23.575 7.191 -24.359 1.00 68.19 968 SER A O 1
ATOM 7492 N N . ILE A 1 969 ? 21.891 8.232 -25.418 1.00 76.56 969 ILE A N 1
ATOM 7493 C CA . ILE A 1 969 ? 22.299 9.588 -25.043 1.00 76.56 969 ILE A CA 1
ATOM 7494 C C . ILE A 1 969 ? 21.269 10.181 -24.086 1.00 76.56 969 ILE A C 1
ATOM 7496 O O . ILE A 1 969 ? 20.091 10.287 -24.427 1.00 76.56 969 ILE A O 1
ATOM 7500 N N . TYR A 1 970 ? 21.731 10.631 -22.920 1.00 84.75 970 TYR A N 1
ATOM 7501 C CA . TYR A 1 970 ? 20.872 11.178 -21.871 1.00 84.75 970 TYR A CA 1
ATOM 7502 C C . TYR A 1 970 ? 21.301 12.582 -21.438 1.00 84.75 970 TYR A C 1
ATOM 7504 O O . TYR A 1 970 ? 22.482 12.933 -21.470 1.00 84.75 970 TYR A O 1
ATOM 7512 N N . LEU A 1 971 ? 20.322 13.386 -21.017 1.00 87.75 971 LEU A N 1
ATOM 7513 C CA . LEU A 1 971 ? 20.525 14.706 -20.407 1.00 87.75 971 LEU A CA 1
ATOM 7514 C C . LEU A 1 971 ? 20.422 14.673 -18.875 1.00 87.75 971 LEU A C 1
ATOM 7516 O O . LEU A 1 971 ? 20.829 15.628 -18.219 1.00 87.75 971 LEU A O 1
ATOM 7520 N N . GLY A 1 972 ? 19.914 13.582 -18.304 1.00 90.25 972 GLY A N 1
ATOM 7521 C CA . GLY A 1 972 ? 19.973 13.280 -16.876 1.00 90.25 972 GLY A CA 1
ATOM 7522 C C . GLY A 1 972 ? 20.369 11.823 -16.653 1.00 90.25 972 GLY A C 1
ATOM 7523 O O . GLY A 1 972 ? 20.020 10.980 -17.474 1.00 90.25 972 GLY A O 1
ATOM 7524 N N . GLN A 1 973 ? 21.113 11.521 -15.589 1.00 91.06 973 GLN A N 1
ATOM 7525 C CA . GLN A 1 973 ? 21.536 10.162 -15.212 1.00 91.06 973 GLN A CA 1
ATOM 7526 C C . GLN A 1 973 ? 21.676 10.016 -13.692 1.00 91.06 973 GLN A C 1
ATOM 7528 O O . GLN A 1 973 ? 21.841 11.014 -12.994 1.00 91.06 973 GLN A O 1
ATOM 7533 N N . HIS A 1 974 ? 21.610 8.790 -13.181 1.00 93.00 974 HIS A N 1
ATOM 7534 C CA . HIS A 1 974 ? 21.644 8.465 -11.746 1.00 93.00 974 HIS A CA 1
ATOM 7535 C C . HIS A 1 974 ? 22.438 7.173 -11.488 1.00 93.00 974 HIS A C 1
ATOM 7537 O O . HIS A 1 974 ? 22.795 6.497 -12.445 1.00 93.00 974 HIS A O 1
ATOM 7543 N N . GLY A 1 975 ? 22.740 6.824 -10.235 1.00 90.75 975 GLY A N 1
ATOM 7544 C CA . GLY A 1 975 ? 23.457 5.597 -9.860 1.00 90.75 975 GLY A CA 1
ATOM 7545 C C . GLY A 1 975 ? 24.581 5.772 -8.833 1.00 90.75 975 GLY A C 1
ATOM 7546 O O . GLY A 1 975 ? 25.030 4.780 -8.255 1.00 90.75 975 GLY A O 1
ATOM 7547 N N . ARG A 1 976 ? 25.021 7.008 -8.555 1.00 90.62 976 ARG A N 1
ATOM 7548 C CA . ARG A 1 976 ? 26.074 7.316 -7.567 1.00 90.62 976 ARG A CA 1
ATOM 7549 C C . ARG A 1 976 ? 25.529 7.511 -6.155 1.00 90.62 976 ARG A C 1
ATOM 7551 O O . ARG A 1 976 ? 24.440 8.049 -5.961 1.00 90.62 976 ARG A O 1
ATOM 7558 N N . GLY A 1 977 ? 26.357 7.205 -5.158 1.00 86.75 977 GLY A N 1
ATOM 7559 C CA . GLY A 1 977 ? 26.177 7.632 -3.767 1.00 86.75 977 GLY A CA 1
ATOM 7560 C C . GLY A 1 977 ? 26.565 9.093 -3.537 1.00 86.75 977 GLY A C 1
ATOM 7561 O O . GLY A 1 977 ? 27.413 9.379 -2.688 1.00 86.75 977 GLY A O 1
ATOM 7562 N N . GLU A 1 978 ? 26.089 10.000 -4.388 1.00 86.62 978 GLU A N 1
ATOM 7563 C CA . GLU A 1 978 ? 26.289 11.443 -4.252 1.00 86.62 978 GLU A CA 1
ATOM 7564 C C . GLU A 1 978 ? 24.954 12.105 -3.933 1.00 86.62 978 GLU A C 1
ATOM 7566 O O . GLU A 1 978 ? 23.935 11.747 -4.517 1.00 86.62 978 GLU A O 1
ATOM 7571 N N . ARG A 1 979 ? 24.985 13.145 -3.093 1.00 85.56 979 ARG A N 1
ATOM 7572 C CA . ARG A 1 979 ? 23.798 13.818 -2.543 1.00 85.56 979 ARG A CA 1
ATOM 7573 C C . ARG A 1 979 ? 22.676 14.104 -3.552 1.00 85.56 979 ARG A C 1
ATOM 7575 O O . ARG A 1 979 ? 21.506 13.984 -3.217 1.00 85.56 979 ARG A O 1
ATOM 7582 N N . VAL A 1 980 ? 23.016 14.507 -4.777 1.00 86.56 980 VAL A N 1
ATOM 7583 C CA . VAL A 1 980 ? 22.038 14.847 -5.831 1.00 86.56 980 VAL A CA 1
ATOM 7584 C C . VAL A 1 980 ? 21.316 13.626 -6.424 1.00 86.56 980 VAL A C 1
ATOM 7586 O O . VAL A 1 980 ? 20.236 13.759 -6.997 1.00 86.56 980 VAL A O 1
ATOM 7589 N N . GLU A 1 981 ? 21.904 12.441 -6.289 1.00 90.31 981 GLU A N 1
ATOM 7590 C CA . GLU A 1 981 ? 21.396 11.163 -6.791 1.00 90.31 981 GLU A CA 1
ATOM 7591 C C . GLU A 1 981 ? 20.895 10.244 -5.685 1.00 90.31 981 GLU A C 1
ATOM 7593 O O . GLU A 1 981 ? 20.073 9.382 -5.969 1.00 90.31 981 GLU A O 1
ATOM 7598 N N . ASP A 1 982 ? 21.356 10.398 -4.445 1.00 91.06 982 ASP A N 1
ATOM 7599 C CA . ASP A 1 982 ? 20.980 9.482 -3.375 1.00 91.06 982 ASP A CA 1
ATOM 7600 C C . ASP A 1 982 ? 20.149 10.087 -2.248 1.00 91.06 982 ASP A C 1
ATOM 7602 O O . ASP A 1 982 ? 19.509 9.316 -1.535 1.00 91.06 982 ASP A O 1
ATOM 7606 N N . GLN A 1 983 ? 20.085 11.418 -2.118 1.00 93.88 983 GLN A N 1
ATOM 7607 C CA . GLN A 1 983 ? 19.189 12.075 -1.172 1.00 93.88 983 GLN A CA 1
ATOM 7608 C C . GLN A 1 983 ? 17.800 12.267 -1.796 1.00 93.88 983 GLN A C 1
ATOM 7610 O O . GLN A 1 983 ? 17.570 13.143 -2.637 1.00 93.88 983 GLN A O 1
ATOM 7615 N N . VAL A 1 984 ? 16.849 11.470 -1.323 1.00 96.69 984 VAL A N 1
ATOM 7616 C CA . VAL A 1 984 ? 15.474 11.382 -1.825 1.00 96.69 984 VAL A CA 1
ATOM 7617 C C . VAL A 1 984 ? 14.477 12.022 -0.856 1.00 96.69 984 VAL A C 1
ATOM 7619 O O . VAL A 1 984 ? 14.778 12.170 0.334 1.00 96.69 984 VAL A O 1
ATOM 7622 N N . PRO A 1 985 ? 13.287 12.451 -1.318 1.00 96.56 985 PRO A N 1
ATOM 7623 C CA . PRO A 1 985 ? 12.247 12.880 -0.408 1.00 96.56 985 PRO A CA 1
ATOM 7624 C C . PRO A 1 985 ? 11.634 11.667 0.287 1.00 96.56 985 PRO A C 1
ATOM 7626 O O . PRO A 1 985 ? 11.290 10.683 -0.358 1.00 96.56 985 PRO A O 1
ATOM 7629 N N . LEU A 1 986 ? 11.411 11.787 1.592 1.00 97.62 986 LEU A N 1
ATOM 7630 C CA . LEU A 1 986 ? 10.476 10.945 2.329 1.00 97.62 986 LEU A CA 1
ATOM 7631 C C . LEU A 1 986 ? 9.508 11.838 3.107 1.00 97.62 986 LEU A C 1
ATOM 7633 O O . LEU A 1 986 ? 9.917 12.658 3.940 1.00 97.62 986 LEU A O 1
ATOM 7637 N N . LEU A 1 987 ? 8.220 11.698 2.801 1.00 95.69 987 LEU A N 1
ATOM 7638 C CA . LEU A 1 987 ? 7.116 12.303 3.539 1.00 95.69 987 LEU A CA 1
ATOM 7639 C C . LEU A 1 987 ? 6.173 11.201 4.014 1.00 95.69 987 LEU A C 1
ATOM 7641 O O . LEU A 1 987 ? 5.640 10.449 3.199 1.00 95.69 987 LEU A O 1
ATOM 7645 N N . ILE A 1 988 ? 5.908 11.163 5.318 1.00 93.94 988 ILE A N 1
ATOM 7646 C CA . ILE A 1 988 ? 4.828 10.358 5.889 1.00 93.94 988 ILE A CA 1
ATOM 7647 C C . ILE A 1 988 ? 3.677 11.305 6.202 1.00 93.94 988 ILE A C 1
ATOM 7649 O O . ILE A 1 988 ? 3.739 12.120 7.124 1.00 93.94 988 ILE A O 1
ATOM 7653 N N . MET A 1 989 ? 2.628 11.233 5.395 1.00 90.12 989 MET A N 1
ATOM 7654 C CA . MET A 1 989 ? 1.468 12.107 5.486 1.00 90.12 989 MET A CA 1
ATOM 7655 C C . MET A 1 989 ? 0.331 11.439 6.233 1.00 90.12 989 MET A C 1
ATOM 7657 O O . MET A 1 989 ? 0.171 10.214 6.217 1.00 90.12 989 MET A O 1
ATOM 7661 N N . ASN A 1 990 ? -0.492 12.294 6.843 1.00 80.75 990 ASN A N 1
ATOM 7662 C CA . ASN A 1 990 ? -1.519 11.875 7.777 1.00 80.75 990 ASN A CA 1
ATOM 7663 C C . ASN A 1 990 ? -0.933 11.006 8.909 1.00 80.75 990 ASN A C 1
ATOM 7665 O O . ASN A 1 990 ? -1.467 9.928 9.155 1.00 80.75 990 ASN A O 1
ATOM 7669 N N . PRO A 1 991 ? 0.159 11.421 9.586 1.00 69.75 991 PRO A N 1
ATOM 7670 C CA . PRO A 1 991 ? 0.684 10.697 10.736 1.00 69.75 991 PRO A CA 1
ATOM 7671 C C . PRO A 1 991 ? -0.261 10.825 11.939 1.00 69.75 991 PRO A C 1
ATOM 7673 O O . PRO A 1 991 ? -1.175 11.659 11.966 1.00 69.75 991 PRO A O 1
ATOM 7676 N N . SER A 1 992 ? -0.042 10.006 12.963 1.00 60.44 992 SER A N 1
ATOM 7677 C CA . SER A 1 992 ? -0.825 10.029 14.199 1.00 60.44 992 SER A CA 1
ATOM 7678 C C . SER A 1 992 ? -0.969 11.432 14.786 1.00 60.44 992 SER A C 1
ATOM 7680 O O . SER A 1 992 ? 0.018 12.135 15.001 1.00 60.44 992 SER A O 1
ATOM 7682 N N . GLY A 1 993 ? -2.200 11.842 15.104 1.00 54.28 993 GLY A N 1
ATOM 7683 C CA . GLY A 1 993 ? -2.459 13.094 15.824 1.00 54.28 993 GLY A CA 1
ATOM 7684 C C . GLY A 1 993 ? -2.313 14.382 15.005 1.00 54.28 993 GLY A C 1
ATOM 7685 O O . GLY A 1 993 ? -2.299 15.456 15.601 1.00 54.28 993 GLY A O 1
ATOM 7686 N N . GLY A 1 994 ? -2.223 14.307 13.672 1.00 56.06 994 GLY A N 1
ATOM 7687 C CA . GLY A 1 994 ? -2.212 15.502 12.820 1.00 56.06 994 GLY A CA 1
ATOM 7688 C C . GLY A 1 994 ? -0.927 16.330 12.913 1.00 56.06 994 GLY A C 1
ATOM 7689 O O . GLY A 1 994 ? -0.946 17.533 12.654 1.00 56.06 994 GLY A O 1
ATOM 7690 N N . ARG A 1 995 ? 0.171 15.707 13.350 1.00 69.88 995 ARG A N 1
ATOM 7691 C CA . ARG A 1 995 ? 1.418 16.387 13.721 1.00 69.88 995 ARG A CA 1
ATOM 7692 C C . ARG A 1 995 ? 2.212 16.821 12.494 1.00 69.88 995 ARG A C 1
ATOM 7694 O O . ARG A 1 995 ? 2.228 16.123 11.487 1.00 69.88 995 ARG A O 1
ATOM 7701 N N . GLN A 1 996 ? 2.879 17.967 12.599 1.00 82.19 996 GLN A N 1
ATOM 7702 C CA . GLN A 1 996 ? 3.875 18.418 11.631 1.00 82.19 996 GLN A CA 1
ATOM 7703 C C . GLN A 1 996 ? 5.248 18.383 12.294 1.00 82.19 996 GLN A C 1
ATOM 7705 O O . GLN A 1 996 ? 5.454 19.066 13.297 1.00 82.19 996 GLN A O 1
ATOM 7710 N N . SER A 1 997 ? 6.165 17.593 11.749 1.00 85.88 997 SER A N 1
ATOM 7711 C CA . SER A 1 997 ? 7.521 17.438 12.273 1.00 85.88 997 SER A CA 1
ATOM 7712 C C . SER A 1 997 ? 8.546 17.355 11.146 1.00 85.88 997 SER A C 1
ATOM 7714 O O . SER A 1 997 ? 8.239 16.969 10.013 1.00 85.88 997 SER A O 1
ATOM 7716 N N . ILE A 1 998 ? 9.772 17.774 11.461 1.00 90.69 998 ILE A N 1
ATOM 7717 C CA . ILE A 1 998 ? 10.932 17.634 10.582 1.00 90.69 998 ILE A CA 1
ATOM 7718 C C . ILE A 1 998 ? 11.953 16.781 11.321 1.00 90.69 998 ILE A C 1
ATOM 7720 O O . ILE A 1 998 ? 12.590 17.253 12.264 1.00 90.69 998 ILE A O 1
ATOM 7724 N N . VAL A 1 999 ? 12.117 15.548 10.858 1.00 92.44 999 VAL A N 1
ATOM 7725 C CA . VAL A 1 999 ? 13.124 14.614 11.357 1.00 92.44 999 VAL A CA 1
ATOM 7726 C C . VAL A 1 999 ? 14.466 15.005 10.757 1.00 92.44 999 VAL A C 1
ATOM 7728 O O . VAL A 1 999 ? 14.598 15.137 9.538 1.00 92.44 999 VAL A O 1
ATOM 7731 N N . ARG A 1 1000 ? 15.456 15.256 11.613 1.00 91.00 1000 ARG A N 1
ATOM 7732 C CA . ARG A 1 1000 ? 16.806 15.693 11.215 1.00 91.00 1000 ARG A CA 1
ATOM 7733 C C . ARG A 1 1000 ? 17.780 14.527 11.142 1.00 91.00 1000 ARG A C 1
ATOM 7735 O O . ARG A 1 1000 ? 18.789 14.629 10.442 1.00 91.00 1000 ARG A O 1
ATOM 7742 N N . SER A 1 1001 ? 17.461 13.454 11.855 1.00 89.38 1001 SER A N 1
ATOM 7743 C CA . SER A 1 1001 ? 18.148 12.172 11.792 1.00 89.38 1001 SER A CA 1
ATOM 7744 C C . SER A 1 1001 ? 18.212 11.658 10.352 1.00 89.38 1001 SER A C 1
ATOM 7746 O O . SER A 1 1001 ? 17.263 11.817 9.582 1.00 89.38 1001 SER A O 1
ATOM 7748 N N . VAL A 1 1002 ? 19.349 11.063 9.989 1.00 90.56 1002 VAL A N 1
ATOM 7749 C CA . VAL A 1 1002 ? 19.523 10.400 8.691 1.00 90.56 1002 VAL A CA 1
ATOM 7750 C C . VAL A 1 1002 ? 18.782 9.070 8.728 1.00 90.56 1002 VAL A C 1
ATOM 7752 O O . VAL A 1 1002 ? 19.050 8.247 9.607 1.00 90.56 1002 VAL A O 1
ATOM 7755 N N . VAL A 1 1003 ? 17.880 8.884 7.771 1.00 93.50 1003 VAL A N 1
ATOM 7756 C CA . VAL A 1 1003 ? 17.117 7.649 7.544 1.00 93.50 1003 VAL A CA 1
ATOM 7757 C C . VAL A 1 1003 ? 17.387 7.131 6.135 1.00 93.50 1003 VAL A C 1
ATOM 7759 O O . VAL A 1 1003 ? 17.959 7.842 5.302 1.00 93.50 1003 VAL A O 1
ATOM 7762 N N . GLU A 1 1004 ? 16.958 5.913 5.847 1.00 94.75 1004 GLU A N 1
ATOM 7763 C CA . GLU A 1 1004 ? 17.143 5.265 4.551 1.00 94.75 1004 GLU A CA 1
ATOM 7764 C C . GLU A 1 1004 ? 15.812 4.726 4.008 1.00 94.75 1004 GLU A C 1
ATOM 7766 O O . GLU A 1 1004 ? 14.803 4.658 4.709 1.00 94.75 1004 GLU A O 1
ATOM 7771 N N . ILE A 1 1005 ? 15.762 4.413 2.714 1.00 96.94 1005 ILE A N 1
ATOM 7772 C CA . ILE A 1 1005 ? 14.535 3.906 2.078 1.00 96.94 1005 ILE A CA 1
ATOM 7773 C C . ILE A 1 1005 ? 14.157 2.484 2.536 1.00 96.94 1005 ILE A C 1
ATOM 7775 O O . ILE A 1 1005 ? 13.002 2.083 2.395 1.00 96.94 1005 ILE A O 1
ATOM 7779 N N . ASP A 1 1006 ? 15.098 1.723 3.101 1.00 96.06 1006 ASP A N 1
ATOM 7780 C CA . ASP A 1 1006 ? 14.860 0.403 3.696 1.00 96.06 1006 ASP A CA 1
ATOM 7781 C C . ASP A 1 1006 ? 14.040 0.487 4.993 1.00 96.06 1006 ASP A C 1
ATOM 7783 O O . ASP A 1 1006 ? 13.378 -0.481 5.363 1.00 96.06 1006 ASP A O 1
ATOM 7787 N N . ASP A 1 1007 ? 13.995 1.655 5.638 1.00 97.25 1007 ASP A N 1
ATOM 7788 C CA . ASP A 1 1007 ? 13.139 1.923 6.793 1.00 97.25 1007 ASP A CA 1
ATOM 7789 C C . ASP A 1 1007 ? 11.633 1.983 6.416 1.00 97.25 1007 ASP A C 1
ATOM 7791 O O . ASP A 1 1007 ? 10.756 1.858 7.276 1.00 97.25 1007 ASP A O 1
ATOM 7795 N N . ILE A 1 1008 ? 11.271 2.135 5.131 1.00 97.88 1008 ILE A N 1
ATOM 7796 C CA . ILE A 1 1008 ? 9.866 2.308 4.703 1.00 97.88 1008 ILE A CA 1
ATOM 7797 C C . ILE A 1 1008 ? 9.033 1.043 4.953 1.00 97.88 1008 ILE A C 1
ATOM 7799 O O . ILE A 1 1008 ? 7.970 1.116 5.575 1.00 97.88 1008 ILE A O 1
ATOM 7803 N N . ALA A 1 1009 ? 9.501 -0.120 4.498 1.00 97.81 1009 ALA A N 1
ATOM 7804 C CA . ALA A 1 1009 ? 8.805 -1.394 4.672 1.00 97.81 1009 ALA A CA 1
ATOM 7805 C C . ALA A 1 1009 ? 8.532 -1.762 6.149 1.00 97.81 1009 ALA A C 1
ATOM 7807 O O . ALA A 1 1009 ? 7.372 -2.049 6.472 1.00 97.81 1009 ALA A O 1
ATOM 7808 N N . PRO A 1 1010 ? 9.518 -1.731 7.072 1.00 96.31 1010 PRO A N 1
ATOM 7809 C CA . PRO A 1 1010 ? 9.270 -1.959 8.493 1.00 96.31 1010 PRO A CA 1
ATOM 7810 C C . PRO A 1 1010 ? 8.383 -0.875 9.114 1.00 96.31 1010 PRO A C 1
ATOM 7812 O O . PRO A 1 1010 ? 7.551 -1.212 9.951 1.00 96.31 1010 PRO A O 1
ATOM 7815 N N . THR A 1 1011 ? 8.442 0.382 8.659 1.00 94.31 1011 THR A N 1
ATOM 7816 C CA . THR A 1 1011 ? 7.503 1.425 9.118 1.00 94.31 1011 THR A CA 1
ATOM 7817 C C . THR A 1 1011 ? 6.057 1.128 8.698 1.00 94.31 1011 THR A C 1
ATOM 7819 O O . THR A 1 1011 ? 5.123 1.237 9.497 1.00 94.31 1011 THR A O 1
ATOM 7822 N N . VAL A 1 1012 ? 5.839 0.682 7.455 1.00 94.81 1012 VAL A N 1
ATOM 7823 C CA . VAL A 1 1012 ? 4.527 0.198 6.988 1.00 94.81 1012 VAL A CA 1
ATOM 7824 C C . VAL A 1 1012 ? 4.072 -1.008 7.815 1.00 94.81 1012 VAL A C 1
ATOM 7826 O O . VAL A 1 1012 ? 2.911 -1.073 8.236 1.00 94.81 1012 VAL A O 1
ATOM 7829 N N . ALA A 1 1013 ? 4.977 -1.953 8.077 1.00 92.88 1013 ALA A N 1
ATOM 7830 C CA . ALA A 1 1013 ? 4.685 -3.153 8.848 1.00 92.88 1013 ALA A CA 1
ATOM 7831 C C . ALA A 1 1013 ? 4.357 -2.854 10.315 1.00 92.88 1013 ALA A C 1
ATOM 7833 O O . ALA A 1 1013 ? 3.433 -3.456 10.868 1.00 92.88 1013 ALA A O 1
ATOM 7834 N N . GLY A 1 1014 ? 5.048 -1.897 10.932 1.00 86.31 1014 GLY A N 1
ATOM 7835 C CA . GLY A 1 1014 ? 4.755 -1.370 12.261 1.00 86.31 1014 GLY A CA 1
ATOM 7836 C C . GLY A 1 1014 ? 3.376 -0.724 12.319 1.00 86.31 1014 GLY A C 1
ATOM 7837 O O . GLY A 1 1014 ? 2.525 -1.148 13.109 1.00 86.31 1014 GLY A O 1
ATOM 7838 N N . ALA A 1 1015 ? 3.098 0.204 11.397 1.00 83.06 1015 ALA A N 1
ATOM 7839 C CA . ALA A 1 1015 ? 1.819 0.910 11.309 1.00 83.06 1015 ALA A CA 1
ATOM 7840 C C . ALA A 1 1015 ? 0.619 -0.034 11.111 1.00 83.06 1015 ALA A C 1
ATOM 7842 O O . ALA A 1 1015 ? -0.457 0.190 11.666 1.00 83.06 1015 ALA A O 1
ATOM 7843 N N . LEU A 1 1016 ? 0.791 -1.109 10.337 1.00 85.62 1016 LEU A N 1
ATOM 7844 C CA . LEU A 1 1016 ? -0.251 -2.109 10.092 1.00 85.62 1016 LEU A CA 1
ATOM 7845 C C . LEU A 1 1016 ? -0.204 -3.295 11.075 1.00 85.62 1016 LEU A C 1
ATOM 7847 O O . LEU A 1 1016 ? -1.070 -4.173 11.020 1.00 85.62 1016 LEU A O 1
ATOM 7851 N N . GLY A 1 1017 ? 0.749 -3.332 12.008 1.00 82.00 1017 GLY A N 1
ATOM 7852 C CA . GLY A 1 1017 ? 0.842 -4.345 13.061 1.00 82.00 1017 GLY A CA 1
ATOM 7853 C C . GLY A 1 1017 ? 1.240 -5.739 12.566 1.00 82.00 1017 GLY A C 1
ATOM 7854 O O . GLY A 1 1017 ? 0.685 -6.738 13.029 1.00 82.00 1017 GLY A O 1
ATOM 7855 N N . PHE A 1 1018 ? 2.159 -5.835 11.607 1.00 87.88 1018 PHE A N 1
ATOM 7856 C CA . PHE A 1 1018 ? 2.731 -7.096 11.119 1.00 87.88 1018 PHE A CA 1
ATOM 7857 C C . PHE A 1 1018 ? 4.267 -7.115 11.082 1.00 87.88 1018 PHE A C 1
ATOM 7859 O O . PHE A 1 1018 ? 4.831 -8.004 10.459 1.00 87.88 1018 PHE A O 1
ATOM 7866 N N . LEU A 1 1019 ? 4.936 -6.191 11.780 1.00 88.81 1019 LEU A N 1
ATOM 7867 C CA . LEU A 1 1019 ? 6.402 -6.092 11.815 1.00 88.81 1019 LEU A CA 1
ATOM 7868 C C . LEU A 1 1019 ? 7.110 -7.432 12.096 1.00 88.81 1019 LEU A C 1
ATOM 7870 O O . LEU A 1 1019 ? 8.062 -7.764 11.404 1.00 88.81 1019 LEU A O 1
ATOM 7874 N N . ASP A 1 1020 ? 6.590 -8.252 13.017 1.00 87.31 1020 ASP A N 1
ATOM 7875 C CA . ASP A 1 1020 ? 7.161 -9.573 13.346 1.00 87.31 1020 ASP A CA 1
ATOM 7876 C C . ASP A 1 1020 ? 7.210 -10.554 12.152 1.00 87.31 1020 ASP A C 1
ATOM 7878 O O . ASP A 1 1020 ? 7.976 -11.514 12.170 1.00 87.31 1020 ASP A O 1
ATOM 7882 N N . ALA A 1 1021 ? 6.377 -10.341 11.128 1.00 88.81 1021 ALA A N 1
ATOM 7883 C CA . ALA A 1 1021 ? 6.317 -11.161 9.918 1.00 88.81 1021 ALA A CA 1
ATOM 7884 C C . ALA A 1 1021 ? 7.218 -10.638 8.784 1.00 88.81 1021 ALA A C 1
ATOM 7886 O O . ALA A 1 1021 ? 7.286 -11.270 7.731 1.00 88.81 1021 ALA A O 1
ATOM 7887 N N . LEU A 1 1022 ? 7.896 -9.499 8.974 1.00 93.44 1022 LEU A N 1
ATOM 7888 C CA . LEU A 1 1022 ? 8.751 -8.867 7.971 1.00 93.44 1022 LEU A CA 1
ATOM 7889 C C . LEU A 1 1022 ? 10.203 -8.759 8.478 1.00 93.44 1022 LEU A C 1
ATOM 7891 O O . LEU A 1 1022 ? 10.551 -7.797 9.162 1.00 93.44 1022 LEU A O 1
ATOM 7895 N N . PRO A 1 1023 ? 11.081 -9.716 8.130 1.00 90.81 1023 PRO A N 1
ATOM 7896 C CA . PRO A 1 1023 ? 12.497 -9.648 8.480 1.00 90.81 1023 PRO A CA 1
ATOM 7897 C C . PRO A 1 1023 ? 13.240 -8.581 7.652 1.00 90.81 1023 PRO A C 1
ATOM 7899 O O . PRO A 1 1023 ? 13.767 -8.893 6.584 1.00 90.81 1023 PRO A O 1
ATOM 7902 N N . ALA A 1 1024 ? 13.323 -7.352 8.158 1.00 91.94 1024 ALA A N 1
ATOM 7903 C CA . ALA A 1 1024 ? 13.977 -6.208 7.512 1.00 91.94 1024 ALA A CA 1
ATOM 7904 C C . ALA A 1 1024 ? 15.393 -5.925 8.070 1.00 91.94 1024 ALA A C 1
ATOM 7906 O O . ALA A 1 1024 ? 15.728 -6.373 9.167 1.00 91.94 1024 ALA A O 1
ATOM 7907 N N . ASP A 1 1025 ? 16.217 -5.219 7.291 1.00 89.88 1025 ASP A N 1
ATOM 7908 C CA . ASP A 1 1025 ? 17.459 -4.568 7.737 1.00 89.88 1025 ASP A CA 1
ATOM 7909 C C . ASP A 1 1025 ? 17.149 -3.180 8.336 1.00 89.88 1025 ASP A C 1
ATOM 7911 O O . ASP A 1 1025 ? 17.745 -2.802 9.348 1.00 89.88 1025 ASP A O 1
ATOM 7915 N N . GLY A 1 1026 ? 16.173 -2.476 7.750 1.00 90.56 1026 GLY A N 1
ATOM 7916 C CA . GLY A 1 1026 ? 15.693 -1.177 8.214 1.00 90.56 1026 GLY A CA 1
ATOM 7917 C C . GLY A 1 1026 ? 14.874 -1.238 9.508 1.00 90.56 1026 GLY A C 1
ATOM 7918 O O . GLY A 1 1026 ? 14.561 -2.299 10.059 1.00 90.56 1026 GLY A O 1
ATOM 7919 N N . THR A 1 1027 ? 14.478 -0.064 9.991 1.00 92.31 1027 THR A N 1
ATOM 7920 C CA . THR A 1 1027 ? 13.786 0.141 11.268 1.00 92.31 1027 THR A CA 1
ATOM 7921 C C . THR A 1 1027 ? 12.429 0.826 11.103 1.00 92.31 1027 THR A C 1
ATOM 7923 O O . THR A 1 1027 ? 12.186 1.559 10.151 1.00 92.31 1027 THR A O 1
ATOM 7926 N N . ASP A 1 1028 ? 11.505 0.574 12.033 1.00 92.06 1028 ASP A N 1
ATOM 7927 C CA . ASP A 1 1028 ? 10.205 1.255 12.065 1.00 92.06 1028 ASP A CA 1
ATOM 7928 C C . ASP A 1 1028 ? 10.378 2.696 12.567 1.00 92.06 1028 ASP A C 1
ATOM 7930 O O . ASP A 1 1028 ? 10.578 2.915 13.759 1.00 92.06 1028 ASP A O 1
ATOM 7934 N N . LEU A 1 1029 ? 10.279 3.675 11.664 1.00 91.62 1029 LEU A N 1
ATOM 7935 C CA . LEU A 1 1029 ? 10.465 5.104 11.952 1.00 91.62 1029 LEU A CA 1
ATOM 7936 C C . LEU A 1 1029 ? 9.372 5.695 12.846 1.00 91.62 1029 LEU A C 1
ATOM 7938 O O . LEU A 1 1029 ? 9.503 6.837 13.280 1.00 91.62 1029 LEU A O 1
ATOM 7942 N N . LEU A 1 1030 ? 8.285 4.957 13.076 1.00 87.12 1030 LEU A N 1
ATOM 7943 C CA . LEU A 1 1030 ? 7.178 5.358 13.937 1.00 87.12 1030 LEU A CA 1
ATOM 7944 C C . LEU A 1 1030 ? 7.099 4.491 15.212 1.00 87.12 1030 LEU A C 1
ATOM 7946 O O . LEU A 1 1030 ? 6.084 4.548 15.918 1.00 87.12 1030 LEU A O 1
ATOM 7950 N N . ASP A 1 1031 ? 8.132 3.689 15.526 1.00 83.94 1031 ASP A N 1
ATOM 7951 C CA . ASP A 1 1031 ? 8.226 2.989 16.816 1.00 83.94 1031 ASP A CA 1
ATOM 7952 C C . ASP A 1 1031 ? 8.317 4.035 17.943 1.00 83.94 1031 ASP A C 1
ATOM 7954 O O . ASP A 1 1031 ? 9.115 4.958 17.846 1.00 83.94 1031 ASP A O 1
ATOM 7958 N N . PRO A 1 1032 ? 7.516 3.938 19.020 1.00 82.88 1032 PRO A N 1
ATOM 7959 C CA . PRO A 1 1032 ? 7.609 4.907 20.106 1.00 82.88 1032 PRO A CA 1
ATOM 7960 C C . PRO A 1 1032 ? 8.913 4.789 20.917 1.00 82.88 1032 PRO A C 1
ATOM 7962 O O . PRO A 1 1032 ? 9.364 3.664 21.188 1.00 82.88 1032 PRO A O 1
ATOM 7965 N N . PRO A 1 1033 ? 9.415 5.908 21.481 1.00 85.94 1033 PRO A N 1
ATOM 7966 C CA . PRO A 1 1033 ? 10.662 5.926 22.233 1.00 85.94 1033 PRO A CA 1
ATOM 7967 C C . PRO A 1 1033 ? 10.587 5.043 23.482 1.00 85.94 1033 PRO A C 1
ATOM 7969 O O . PRO A 1 1033 ? 9.563 4.959 24.165 1.00 85.94 1033 PRO A O 1
ATOM 7972 N N . LYS A 1 1034 ? 11.692 4.391 23.844 1.00 88.19 1034 LYS A N 1
ATOM 7973 C CA . LYS A 1 1034 ? 11.773 3.471 24.991 1.00 88.19 1034 LYS A CA 1
ATOM 7974 C C . LYS A 1 1034 ? 12.499 4.146 26.148 1.00 88.19 1034 LYS A C 1
ATOM 7976 O O . LYS A 1 1034 ? 13.710 4.338 26.083 1.00 88.19 1034 LYS A O 1
ATOM 7981 N N . ILE A 1 1035 ? 11.753 4.490 27.200 1.00 87.56 1035 ILE A N 1
ATOM 7982 C CA . ILE A 1 1035 ? 12.264 5.160 28.405 1.00 87.56 1035 ILE A CA 1
ATOM 7983 C C . ILE A 1 1035 ? 12.666 4.116 29.450 1.00 87.56 1035 ILE A C 1
ATOM 7985 O O . ILE A 1 1035 ? 11.862 3.258 29.818 1.00 87.56 1035 ILE A O 1
ATOM 7989 N N . LEU A 1 1036 ? 13.884 4.235 29.973 1.00 89.94 1036 LEU A N 1
ATOM 7990 C CA . LEU A 1 1036 ? 14.387 3.487 31.120 1.00 89.94 1036 LEU A CA 1
ATOM 7991 C C . LEU A 1 1036 ? 14.800 4.469 32.220 1.00 89.94 1036 LEU A C 1
ATOM 7993 O O . LEU A 1 1036 ? 15.736 5.241 32.033 1.00 89.94 1036 LEU A O 1
ATOM 7997 N N . VAL A 1 1037 ? 14.140 4.417 33.376 1.00 89.69 1037 VAL A N 1
ATOM 7998 C CA . VAL A 1 1037 ? 14.599 5.123 34.583 1.00 89.69 1037 VAL A CA 1
ATOM 7999 C C . VAL A 1 1037 ? 15.675 4.265 35.243 1.00 89.69 1037 VAL A C 1
ATOM 8001 O O . VAL A 1 1037 ? 15.429 3.100 35.543 1.00 89.69 1037 VAL A O 1
ATOM 8004 N N . SER A 1 1038 ? 16.875 4.814 35.432 1.00 88.44 1038 SER A N 1
ATOM 8005 C CA . SER A 1 1038 ? 18.036 4.048 35.900 1.00 88.44 1038 SER A CA 1
ATOM 8006 C C . SER A 1 1038 ? 18.445 4.360 37.334 1.00 88.44 1038 SER A C 1
ATOM 8008 O O . SER A 1 1038 ? 19.099 3.528 37.956 1.00 88.44 1038 SER A O 1
ATOM 8010 N N . SER A 1 1039 ? 18.111 5.541 37.868 1.00 87.50 1039 SER A N 1
ATOM 8011 C CA . SER A 1 1039 ? 18.550 5.913 39.221 1.00 87.50 1039 SER A CA 1
ATOM 8012 C C . SER A 1 1039 ? 17.621 5.461 40.344 1.00 87.50 1039 SER A C 1
ATOM 8014 O O . SER A 1 1039 ? 18.072 5.429 41.486 1.00 87.50 1039 SER A O 1
ATOM 8016 N N . HIS A 1 1040 ? 16.357 5.131 40.050 1.00 90.06 1040 HIS A N 1
ATOM 8017 C CA . HIS A 1 1040 ? 15.381 4.764 41.076 1.00 90.06 1040 HIS A CA 1
ATOM 8018 C C . HIS A 1 1040 ? 14.471 3.604 40.670 1.00 90.06 1040 HIS A C 1
ATOM 8020 O O . HIS A 1 1040 ? 14.085 3.485 39.507 1.00 90.06 1040 HIS A O 1
ATOM 8026 N N . ALA A 1 1041 ? 14.108 2.782 41.656 1.00 86.00 1041 ALA A N 1
ATOM 8027 C CA . ALA A 1 1041 ? 13.091 1.740 41.539 1.00 86.00 1041 ALA A CA 1
ATOM 8028 C C . ALA A 1 1041 ? 11.712 2.232 42.022 1.00 86.00 1041 ALA A C 1
ATOM 8030 O O . ALA A 1 1041 ? 11.605 3.244 42.717 1.00 86.00 1041 ALA A O 1
ATOM 8031 N N . GLU A 1 1042 ? 10.661 1.488 41.669 1.00 86.38 1042 GLU A N 1
ATOM 8032 C CA . GLU A 1 1042 ? 9.300 1.718 42.169 1.00 86.38 1042 GLU A CA 1
ATOM 8033 C C . GLU A 1 1042 ? 9.270 1.717 43.705 1.00 86.38 1042 GLU A C 1
ATOM 8035 O O . GLU A 1 1042 ? 9.846 0.833 44.342 1.00 86.38 1042 GLU A O 1
ATOM 8040 N N . ASP A 1 1043 ? 8.589 2.707 44.285 1.00 87.75 1043 ASP A N 1
ATOM 8041 C CA . ASP A 1 1043 ? 8.421 2.905 45.730 1.00 87.75 1043 ASP A CA 1
ATOM 8042 C C . ASP A 1 1043 ? 9.741 3.050 46.516 1.00 87.75 1043 ASP A C 1
ATOM 8044 O O . ASP A 1 1043 ? 9.783 2.856 47.733 1.00 87.75 1043 ASP A O 1
ATOM 8048 N N . GLN A 1 1044 ? 10.832 3.446 45.853 1.00 91.56 1044 GLN A N 1
ATOM 8049 C CA . GLN A 1 1044 ? 12.086 3.742 46.541 1.00 91.56 1044 GLN A CA 1
ATOM 8050 C C . GLN A 1 1044 ? 11.935 4.940 47.493 1.00 91.56 1044 GLN A C 1
ATOM 8052 O O . GLN A 1 1044 ? 11.325 5.960 47.159 1.00 91.56 1044 GLN A O 1
ATOM 8057 N N . VAL A 1 1045 ? 12.531 4.817 48.684 1.00 92.69 1045 VAL A N 1
ATOM 8058 C CA . VAL A 1 1045 ? 12.520 5.870 49.705 1.00 92.69 1045 VAL A CA 1
ATOM 8059 C C . VAL A 1 1045 ? 13.555 6.948 49.381 1.00 92.69 1045 VAL A C 1
ATOM 8061 O O . VAL A 1 1045 ? 14.717 6.638 49.110 1.00 92.69 1045 VAL A O 1
ATOM 8064 N N . VAL A 1 1046 ? 13.139 8.215 49.435 1.00 92.81 1046 VAL A N 1
ATOM 8065 C CA . VAL A 1 1046 ? 13.985 9.396 49.203 1.00 92.81 1046 VAL A CA 1
ATOM 8066 C C . VAL A 1 1046 ? 13.779 10.453 50.304 1.00 92.81 1046 VAL A C 1
ATOM 8068 O O . VAL A 1 1046 ? 12.709 10.493 50.917 1.00 92.81 1046 VAL A O 1
ATOM 8071 N N . PRO A 1 1047 ? 14.764 11.328 50.586 1.00 91.88 1047 PRO A N 1
ATOM 8072 C CA . PRO A 1 1047 ? 14.612 12.358 51.615 1.00 91.88 1047 PRO A CA 1
ATOM 8073 C C . PRO A 1 1047 ? 13.566 13.418 51.232 1.00 91.88 1047 PRO A C 1
ATOM 8075 O O . PRO A 1 1047 ? 13.674 14.058 50.184 1.00 91.88 1047 PRO A O 1
ATOM 8078 N N . ALA A 1 1048 ? 12.583 13.659 52.101 1.00 91.19 1048 ALA A N 1
ATOM 8079 C CA . ALA A 1 1048 ? 11.579 14.702 51.903 1.00 91.19 1048 ALA A CA 1
ATOM 8080 C C . ALA A 1 1048 ? 12.192 16.113 51.994 1.00 91.19 1048 ALA A C 1
ATOM 8082 O O . ALA A 1 1048 ? 13.083 16.389 52.798 1.00 91.19 1048 ALA A O 1
ATOM 8083 N N . GLY A 1 1049 ? 11.699 17.043 51.175 1.00 85.44 1049 GLY A N 1
ATOM 8084 C CA . GLY A 1 1049 ? 12.091 18.453 51.198 1.00 85.44 1049 GLY A CA 1
ATOM 8085 C C . GLY A 1 1049 ? 13.480 18.770 50.627 1.00 85.44 1049 GLY A C 1
ATOM 8086 O O . GLY A 1 1049 ? 13.799 19.960 50.510 1.00 85.44 1049 GLY A O 1
ATOM 8087 N N . ARG A 1 1050 ? 14.274 17.764 50.228 1.00 88.81 1050 ARG A N 1
ATOM 8088 C CA . ARG A 1 1050 ? 15.516 17.918 49.448 1.00 88.81 1050 ARG A CA 1
ATOM 8089 C C . ARG A 1 1050 ? 15.250 17.701 47.955 1.00 88.81 1050 ARG A C 1
ATOM 8091 O O . ARG A 1 1050 ? 14.240 17.116 47.573 1.00 88.81 1050 ARG A O 1
ATOM 8098 N N . THR A 1 1051 ? 16.145 18.216 47.117 1.00 92.06 1051 THR A N 1
ATOM 8099 C CA . THR A 1 1051 ? 16.111 17.953 45.675 1.00 92.06 1051 THR A CA 1
ATOM 8100 C C . THR A 1 1051 ? 16.647 16.550 45.404 1.00 92.06 1051 THR A C 1
ATOM 8102 O O . THR A 1 1051 ? 17.785 16.248 45.760 1.00 92.06 1051 THR A O 1
ATOM 8105 N N . THR A 1 1052 ? 15.846 15.717 44.750 1.00 92.38 1052 THR A N 1
ATOM 8106 C CA . THR A 1 1052 ? 16.205 14.376 44.282 1.00 92.38 1052 THR A CA 1
ATOM 8107 C C . THR A 1 1052 ? 16.425 14.413 42.773 1.00 92.38 1052 THR A C 1
ATOM 8109 O O . THR A 1 1052 ? 15.603 14.958 42.036 1.00 92.38 1052 THR A O 1
ATOM 8112 N N . SER A 1 1053 ? 17.536 13.834 42.316 1.00 94.69 1053 SER A N 1
ATOM 8113 C CA . SER A 1 1053 ? 17.871 13.712 40.895 1.00 94.69 1053 SER A CA 1
ATOM 8114 C C . SER A 1 1053 ? 17.439 12.349 40.355 1.00 94.69 1053 SER A C 1
ATOM 8116 O O . SER A 1 1053 ? 17.858 11.301 40.851 1.00 94.69 1053 SER A O 1
ATOM 8118 N N . ILE A 1 1054 ? 16.584 12.355 39.341 1.00 95.06 1054 ILE A N 1
ATOM 8119 C CA . ILE A 1 1054 ? 16.093 11.171 38.641 1.00 95.06 1054 ILE A CA 1
ATOM 8120 C C . ILE A 1 1054 ? 16.806 11.117 37.291 1.00 95.06 1054 ILE A C 1
ATOM 8122 O O . ILE A 1 1054 ? 16.717 12.061 36.516 1.00 95.06 1054 ILE A O 1
ATOM 8126 N N . LEU A 1 1055 ? 17.492 10.012 37.009 1.00 95.69 1055 LEU A N 1
ATOM 8127 C CA . LEU A 1 1055 ? 18.274 9.798 35.797 1.00 95.69 1055 LEU A CA 1
ATOM 8128 C C . LEU A 1 1055 ? 17.649 8.673 34.984 1.00 95.69 1055 LEU A C 1
ATOM 8130 O O . LEU A 1 1055 ? 17.154 7.687 35.549 1.00 95.69 1055 LEU A O 1
ATOM 8134 N N . GLY A 1 1056 ? 17.744 8.786 33.666 1.00 93.44 1056 GLY A N 1
ATOM 8135 C CA . GLY A 1 1056 ? 17.324 7.725 32.772 1.00 93.44 1056 GLY A CA 1
ATOM 8136 C C . GLY A 1 1056 ? 17.915 7.819 31.375 1.00 93.44 1056 GLY A C 1
ATOM 8137 O O . GLY A 1 1056 ? 18.631 8.755 31.018 1.00 93.44 1056 GLY A O 1
ATOM 8138 N N . PHE A 1 1057 ? 17.578 6.807 30.584 1.00 95.19 1057 PHE A N 1
ATOM 8139 C CA . PHE A 1 1057 ? 17.950 6.672 29.186 1.00 95.19 1057 PHE A CA 1
ATOM 8140 C C . PHE A 1 1057 ? 16.696 6.605 28.320 1.00 95.19 1057 PHE A C 1
ATOM 8142 O O . PHE A 1 1057 ? 15.681 6.034 28.727 1.00 95.19 1057 PHE A O 1
ATOM 8149 N N . VAL A 1 1058 ? 16.774 7.156 27.114 1.00 92.06 1058 VAL A N 1
ATOM 8150 C CA . VAL A 1 1058 ? 15.762 6.980 26.072 1.00 92.06 1058 VAL A CA 1
ATOM 8151 C C . VAL A 1 1058 ? 16.440 6.435 24.823 1.00 92.06 1058 VAL A C 1
ATOM 8153 O O . VAL A 1 1058 ? 17.448 6.978 24.372 1.00 92.06 1058 VAL A O 1
ATOM 8156 N N . LYS A 1 1059 ? 15.888 5.351 24.274 1.00 90.50 1059 LYS A N 1
ATOM 8157 C CA . LYS A 1 1059 ? 16.318 4.766 23.000 1.00 90.50 1059 LYS A CA 1
ATOM 8158 C C . LYS A 1 1059 ? 15.178 4.816 21.995 1.00 90.50 1059 LYS A C 1
ATOM 8160 O O . LYS A 1 1059 ? 14.064 4.432 22.344 1.00 90.50 1059 LYS A O 1
ATOM 8165 N N . ASP A 1 1060 ? 15.486 5.203 20.766 1.00 89.00 1060 ASP A N 1
ATOM 8166 C CA . ASP A 1 1060 ? 14.523 5.264 19.674 1.00 89.00 1060 ASP A CA 1
ATOM 8167 C C . ASP A 1 1060 ? 15.184 5.013 18.306 1.00 89.00 1060 ASP A C 1
ATOM 8169 O O . ASP A 1 1060 ? 16.416 4.964 18.222 1.00 89.00 1060 ASP A O 1
ATOM 8173 N N . SER A 1 1061 ? 14.372 4.765 17.275 1.00 86.12 1061 SER A N 1
ATOM 8174 C CA . SER A 1 1061 ? 14.794 4.624 15.871 1.00 86.12 1061 SER A CA 1
ATOM 8175 C C . SER A 1 1061 ? 15.150 5.961 15.227 1.00 86.12 1061 SER A C 1
ATOM 8177 O O . SER A 1 1061 ? 16.016 5.998 14.353 1.00 86.12 1061 SER A O 1
ATOM 8179 N N . VAL A 1 1062 ? 14.539 7.060 15.677 1.00 89.00 1062 VAL A N 1
ATOM 8180 C CA . VAL A 1 1062 ? 14.936 8.419 15.301 1.00 89.00 1062 VAL A CA 1
ATOM 8181 C C . VAL A 1 1062 ? 15.499 9.172 16.513 1.00 89.00 1062 VAL A C 1
ATOM 8183 O O . VAL A 1 1062 ? 15.563 8.664 17.633 1.00 89.00 1062 VAL A O 1
ATOM 8186 N N . GLY A 1 1063 ? 15.993 10.391 16.297 1.00 88.62 1063 GLY A N 1
ATOM 8187 C CA . GLY A 1 1063 ? 16.487 11.243 17.377 1.00 88.62 1063 GLY A CA 1
ATOM 8188 C C . GLY A 1 1063 ? 15.403 11.586 18.406 1.00 88.62 1063 GLY A C 1
ATOM 8189 O O . GLY A 1 1063 ? 14.220 11.661 18.084 1.00 88.62 1063 GLY A O 1
ATOM 8190 N N . ILE A 1 1064 ? 15.810 11.843 19.653 1.00 93.31 1064 ILE A N 1
ATOM 8191 C CA . ILE A 1 1064 ? 14.910 12.308 20.718 1.00 93.31 1064 ILE A CA 1
ATOM 8192 C C . ILE A 1 1064 ? 14.851 13.836 20.707 1.00 93.31 1064 ILE A C 1
ATOM 8194 O O . ILE A 1 1064 ? 15.873 14.491 20.912 1.00 93.31 1064 ILE A O 1
ATOM 8198 N N . GLU A 1 1065 ? 13.657 14.402 20.516 1.00 92.25 1065 GLU A N 1
ATOM 8199 C CA . GLU A 1 1065 ? 13.440 15.851 20.526 1.00 92.25 1065 GLU A CA 1
ATOM 8200 C C . GLU A 1 1065 ? 13.578 16.410 21.947 1.00 92.25 1065 GLU A C 1
ATOM 8202 O O . GLU A 1 1065 ? 14.312 17.375 22.169 1.00 92.25 1065 GLU A O 1
ATOM 8207 N N . ARG A 1 1066 ? 12.871 15.813 22.919 1.00 94.56 1066 ARG A N 1
ATOM 8208 C CA . ARG A 1 1066 ? 12.910 16.241 24.327 1.00 94.56 1066 ARG A CA 1
ATOM 8209 C C . ARG A 1 1066 ? 12.381 15.192 25.301 1.00 94.56 1066 ARG A C 1
ATOM 8211 O O . ARG A 1 1066 ? 11.593 14.320 24.937 1.00 94.56 1066 ARG A O 1
ATOM 8218 N N . VAL A 1 1067 ? 12.769 15.341 26.566 1.00 96.69 1067 VAL A N 1
ATOM 8219 C CA . VAL A 1 1067 ? 12.223 14.591 27.703 1.00 96.69 1067 VAL A CA 1
ATOM 8220 C C . VAL A 1 1067 ? 11.614 15.569 28.704 1.00 96.69 1067 VAL A C 1
ATOM 8222 O O . VAL A 1 1067 ? 12.138 16.655 28.945 1.00 96.69 1067 VAL A O 1
ATOM 8225 N N . GLU A 1 1068 ? 10.477 15.195 29.272 1.00 95.75 1068 GLU A N 1
ATOM 8226 C CA . GLU A 1 1068 ? 9.701 16.001 30.204 1.00 95.75 1068 GLU A CA 1
ATOM 8227 C C . GLU A 1 1068 ? 9.231 15.136 31.381 1.00 95.75 1068 GLU A C 1
ATOM 8229 O O . GLU A 1 1068 ? 9.071 13.924 31.246 1.00 95.75 1068 GLU A O 1
ATOM 8234 N N . PHE A 1 1069 ? 8.953 15.739 32.534 1.00 94.56 1069 PHE A N 1
ATOM 8235 C CA . PHE A 1 1069 ? 8.438 15.040 33.710 1.00 94.56 1069 PHE A CA 1
ATOM 8236 C C . PHE A 1 1069 ? 7.352 15.841 34.436 1.00 94.56 1069 PHE A C 1
ATOM 8238 O O . PHE A 1 1069 ? 7.203 17.041 34.226 1.00 94.56 1069 PHE A O 1
ATOM 8245 N N . ARG A 1 1070 ? 6.569 15.180 35.287 1.00 93.31 1070 ARG A N 1
ATOM 8246 C CA . ARG A 1 1070 ? 5.536 15.800 36.126 1.00 93.31 1070 ARG A CA 1
ATOM 8247 C C . ARG A 1 1070 ? 5.377 15.038 37.438 1.00 93.31 1070 ARG A C 1
ATOM 8249 O O . ARG A 1 1070 ? 5.460 13.807 37.432 1.00 93.31 1070 ARG A O 1
ATOM 8256 N N . VAL A 1 1071 ? 5.113 15.761 38.524 1.00 90.00 1071 VAL A N 1
ATOM 8257 C CA . VAL A 1 1071 ? 4.810 15.201 39.853 1.00 90.00 1071 VAL A CA 1
ATOM 8258 C C . VAL A 1 1071 ? 3.295 15.259 40.118 1.00 90.00 1071 VAL A C 1
ATOM 8260 O O . VAL A 1 1071 ? 2.566 16.031 39.493 1.00 90.00 1071 VAL A O 1
ATOM 8263 N N . ASP A 1 1072 ? 2.775 14.400 40.991 1.00 79.12 1072 ASP A N 1
ATOM 8264 C CA . ASP A 1 1072 ? 1.358 14.381 41.357 1.00 79.12 1072 ASP A CA 1
ATOM 8265 C C . ASP A 1 1072 ? 0.859 15.734 41.894 1.00 79.12 1072 ASP A C 1
ATOM 8267 O O . ASP A 1 1072 ? 1.536 16.430 42.643 1.00 79.12 1072 ASP A O 1
ATOM 8271 N N . GLY A 1 1073 ? -0.348 16.122 41.472 1.00 67.25 1073 GLY A N 1
ATOM 8272 C CA . GLY A 1 1073 ? -0.935 17.428 41.792 1.00 67.25 1073 GLY A CA 1
ATOM 8273 C C . GLY A 1 1073 ? -0.462 18.589 40.907 1.00 67.25 1073 GLY A C 1
ATOM 8274 O O . GLY A 1 1073 ? -1.048 19.665 40.977 1.00 67.25 1073 GLY A O 1
ATOM 8275 N N . GLU A 1 1074 ? 0.537 18.390 40.042 1.00 79.38 1074 GLU A N 1
ATOM 8276 C CA . GLU A 1 1074 ? 0.933 19.390 39.046 1.00 79.38 1074 GLU A CA 1
ATOM 8277 C C . GLU A 1 1074 ? 0.108 19.251 37.760 1.00 79.38 1074 GLU A C 1
ATOM 8279 O O . GLU A 1 1074 ? -0.113 18.143 37.270 1.00 79.38 1074 GLU A O 1
ATOM 8284 N N . ASP A 1 1075 ? -0.292 20.372 37.157 1.00 74.06 1075 ASP A N 1
ATOM 8285 C CA . ASP A 1 1075 ? -1.087 20.373 35.917 1.00 74.06 1075 ASP A CA 1
ATOM 8286 C C . ASP A 1 1075 ? -0.237 20.327 34.634 1.00 74.06 1075 ASP A C 1
ATOM 8288 O O . ASP A 1 1075 ? -0.758 20.075 33.546 1.00 74.06 1075 ASP A O 1
ATOM 8292 N N . LYS A 1 1076 ? 1.073 20.598 34.719 1.00 83.25 1076 LYS A N 1
ATOM 8293 C CA . LYS A 1 1076 ? 1.952 20.774 33.550 1.00 83.25 1076 LYS A CA 1
ATOM 8294 C C . LYS A 1 1076 ? 3.210 19.921 33.643 1.00 83.25 1076 LYS A C 1
ATOM 8296 O O . LYS A 1 1076 ? 3.756 19.733 34.721 1.00 83.25 1076 LYS A O 1
ATOM 8301 N N . PHE A 1 1077 ? 3.671 19.444 32.490 1.00 89.94 1077 PHE A N 1
ATOM 8302 C CA . PHE A 1 1077 ? 4.986 18.825 32.352 1.00 89.94 1077 PHE A CA 1
ATOM 8303 C C . PHE A 1 1077 ? 6.093 19.888 32.406 1.00 89.94 1077 PHE A C 1
ATOM 8305 O O . PHE A 1 1077 ? 5.940 20.983 31.861 1.00 89.94 1077 PHE A O 1
ATOM 8312 N N . GLN A 1 1078 ? 7.200 19.539 33.051 1.00 93.88 1078 GLN A N 1
ATOM 8313 C CA . GLN A 1 1078 ? 8.428 20.315 33.179 1.00 93.88 1078 GLN A CA 1
ATOM 8314 C C . GLN A 1 1078 ? 9.529 19.665 32.322 1.00 93.88 1078 GLN A C 1
ATOM 8316 O O . GLN A 1 1078 ? 9.557 18.439 32.215 1.00 93.88 1078 GLN A O 1
ATOM 8321 N N . PRO A 1 1079 ? 10.431 20.433 31.692 1.00 96.06 1079 PRO A N 1
ATOM 8322 C CA . PRO A 1 1079 ? 11.509 19.861 30.887 1.00 96.06 1079 PRO A CA 1
ATOM 8323 C C . PRO A 1 1079 ? 12.560 19.163 31.765 1.00 96.06 1079 PRO A C 1
ATOM 8325 O O . PRO A 1 1079 ? 12.940 19.687 32.811 1.00 96.06 1079 PRO A O 1
ATOM 8328 N N . ALA A 1 1080 ? 13.050 18.006 31.321 1.00 95.94 1080 ALA A N 1
ATOM 8329 C CA . ALA A 1 1080 ? 14.251 17.371 31.862 1.00 95.94 1080 ALA A CA 1
ATOM 8330 C C . ALA A 1 1080 ? 15.513 17.934 31.175 1.00 95.94 1080 ALA A C 1
ATOM 8332 O O . ALA A 1 1080 ? 15.453 18.431 30.048 1.00 95.94 1080 ALA A O 1
ATOM 8333 N N . GLU A 1 1081 ? 16.666 17.861 31.841 1.00 96.75 1081 GLU A N 1
ATOM 8334 C CA . GLU A 1 1081 ? 17.962 18.181 31.234 1.00 96.75 1081 GLU A CA 1
ATOM 8335 C C . GLU A 1 1081 ? 18.433 16.983 30.394 1.00 96.75 1081 GLU A C 1
ATOM 8337 O O . GLU A 1 1081 ? 18.570 15.890 30.930 1.00 96.75 1081 GLU A O 1
ATOM 8342 N N . GLY A 1 1082 ? 18.699 17.174 29.097 1.00 94.62 1082 GLY A N 1
ATOM 8343 C CA . GLY A 1 1082 ? 19.158 16.114 28.186 1.00 94.62 1082 GLY A CA 1
ATOM 8344 C C . GLY A 1 1082 ? 18.041 15.402 27.406 1.00 94.62 1082 GLY A C 1
ATOM 8345 O O . GLY A 1 1082 ? 16.862 15.734 27.526 1.00 94.62 1082 GLY A O 1
ATOM 8346 N N . THR A 1 1083 ? 18.424 14.452 26.548 1.00 94.00 1083 THR A N 1
ATOM 8347 C CA . THR A 1 1083 ? 17.509 13.715 25.654 1.00 94.00 1083 THR A CA 1
ATOM 8348 C C . THR A 1 1083 ? 17.688 12.201 25.795 1.00 94.00 1083 THR A C 1
ATOM 8350 O O . THR A 1 1083 ? 17.032 11.581 26.629 1.00 94.00 1083 THR A O 1
ATOM 8353 N N . SER A 1 1084 ? 18.605 11.587 25.040 1.00 91.81 1084 SER A N 1
ATOM 8354 C CA . SER A 1 1084 ? 18.877 10.141 25.114 1.00 91.81 1084 SER A CA 1
ATOM 8355 C C . SER A 1 1084 ? 19.446 9.719 26.469 1.00 91.81 1084 SER A C 1
ATOM 8357 O O . SER A 1 1084 ? 19.216 8.601 26.918 1.00 91.81 1084 SER A O 1
ATOM 8359 N N . PHE A 1 1085 ? 20.157 10.626 27.136 1.00 95.75 1085 PHE A N 1
ATOM 8360 C CA . PHE A 1 1085 ? 20.445 10.576 28.565 1.00 95.75 1085 PHE A CA 1
ATOM 8361 C C . PHE A 1 1085 ? 19.834 11.825 29.190 1.00 95.75 1085 PHE A C 1
ATOM 8363 O O . PHE A 1 1085 ? 20.084 12.924 28.687 1.00 95.75 1085 PHE A O 1
ATOM 8370 N N . TRP A 1 1086 ? 19.024 11.656 30.234 1.00 96.25 1086 TRP A N 1
ATOM 8371 C CA . TRP A 1 1086 ? 18.265 12.756 30.822 1.00 96.25 1086 TRP A CA 1
ATOM 8372 C C . TRP A 1 1086 ? 18.292 12.759 32.351 1.00 96.25 1086 TRP A C 1
ATOM 8374 O O . TRP A 1 1086 ? 18.425 11.715 32.993 1.00 96.25 1086 TRP A O 1
ATOM 8384 N N . GLU A 1 1087 ? 18.119 13.952 32.920 1.00 97.38 1087 GLU A N 1
ATOM 8385 C CA . GLU A 1 1087 ? 18.000 14.216 34.351 1.00 97.38 1087 GLU A CA 1
ATOM 8386 C C . GLU A 1 1087 ? 16.745 15.053 34.654 1.00 97.38 1087 GLU A C 1
ATOM 8388 O O . GLU A 1 1087 ? 16.540 16.128 34.090 1.00 97.38 1087 GLU A O 1
ATOM 8393 N N . ALA A 1 1088 ? 15.925 14.595 35.600 1.00 95.69 1088 ALA A N 1
ATOM 8394 C CA . ALA A 1 1088 ? 14.839 15.365 36.199 1.00 95.69 1088 ALA A CA 1
ATOM 8395 C C . ALA A 1 1088 ? 15.146 15.655 37.672 1.00 95.69 1088 ALA A C 1
ATOM 8397 O O . ALA A 1 1088 ? 15.460 14.747 38.441 1.00 95.69 1088 ALA A O 1
ATOM 8398 N N . ARG A 1 1089 ? 15.020 16.917 38.091 1.00 94.88 1089 ARG A N 1
ATOM 8399 C CA . ARG A 1 1089 ? 15.239 17.331 39.484 1.00 94.88 1089 ARG A CA 1
ATOM 8400 C C . ARG A 1 1089 ? 13.900 17.634 40.145 1.00 94.88 1089 ARG A C 1
ATOM 8402 O O . ARG A 1 1089 ? 13.223 18.581 39.756 1.00 94.88 1089 ARG A O 1
ATOM 8409 N N . VAL A 1 1090 ? 13.532 16.843 41.152 1.00 93.25 1090 VAL A N 1
ATOM 8410 C CA . VAL A 1 1090 ? 12.245 16.950 41.860 1.00 93.25 1090 VAL A CA 1
ATOM 8411 C C . VAL A 1 1090 ? 12.449 17.289 43.330 1.00 93.25 1090 VAL A C 1
ATOM 8413 O O . VAL A 1 1090 ? 13.436 16.882 43.937 1.00 93.25 1090 VAL A O 1
ATOM 8416 N N . ARG A 1 1091 ? 11.504 18.018 43.928 1.00 92.44 1091 ARG A N 1
ATOM 8417 C CA . ARG A 1 1091 ? 11.470 18.280 45.371 1.00 92.44 1091 ARG A CA 1
ATOM 8418 C C . ARG A 1 1091 ? 10.130 17.814 45.922 1.00 92.44 1091 ARG A C 1
ATOM 8420 O O . ARG A 1 1091 ? 9.102 18.387 45.582 1.00 92.44 1091 ARG A O 1
ATOM 8427 N N . LEU A 1 1092 ? 10.156 16.783 46.760 1.00 92.31 1092 LEU A N 1
ATOM 8428 C CA . LEU A 1 1092 ? 8.950 16.084 47.206 1.00 92.31 1092 LEU A CA 1
ATOM 8429 C C . LEU A 1 1092 ? 8.590 16.455 48.649 1.00 92.31 1092 LEU A C 1
ATOM 8431 O O . LEU A 1 1092 ? 9.471 16.590 49.503 1.00 92.31 1092 LEU A O 1
ATOM 8435 N N . ALA A 1 1093 ? 7.297 16.628 48.921 1.00 91.19 1093 ALA A N 1
ATOM 8436 C CA . ALA A 1 1093 ? 6.783 16.729 50.286 1.00 91.19 1093 ALA A CA 1
ATOM 8437 C C . ALA A 1 1093 ? 6.799 15.338 50.954 1.00 91.19 1093 ALA A C 1
ATOM 8439 O O . ALA A 1 1093 ? 6.996 14.344 50.267 1.00 91.19 1093 ALA A O 1
ATOM 8440 N N . PRO A 1 1094 ? 6.630 15.216 52.281 1.00 92.56 1094 PRO A N 1
ATOM 8441 C CA . PRO A 1 1094 ? 6.478 13.902 52.900 1.00 92.56 1094 PRO A CA 1
ATOM 8442 C C . PRO A 1 1094 ? 5.236 13.184 52.352 1.00 92.56 1094 PRO A C 1
ATOM 8444 O O . PRO A 1 1094 ? 4.136 13.735 52.403 1.00 92.56 1094 PRO A O 1
ATOM 8447 N N . GLY A 1 1095 ? 5.401 11.960 51.853 1.00 90.88 1095 GLY A N 1
ATOM 8448 C CA . GLY A 1 1095 ? 4.315 11.197 51.241 1.00 90.88 1095 GLY A CA 1
ATOM 8449 C C . GLY A 1 1095 ? 4.760 10.324 50.072 1.00 90.88 1095 GLY A C 1
ATOM 8450 O O . GLY A 1 1095 ? 5.936 10.260 49.719 1.00 90.88 1095 GLY A O 1
ATOM 8451 N N . ARG A 1 1096 ? 3.799 9.616 49.474 1.00 90.12 1096 ARG A N 1
ATOM 8452 C CA . ARG A 1 1096 ? 4.006 8.817 48.262 1.00 90.12 1096 ARG A CA 1
ATOM 8453 C C . ARG A 1 1096 ? 3.614 9.654 47.050 1.00 90.12 1096 ARG A C 1
ATOM 8455 O O . ARG A 1 1096 ? 2.455 10.036 46.944 1.00 90.12 1096 ARG A O 1
ATOM 8462 N N . HIS A 1 1097 ? 4.561 9.885 46.150 1.00 88.00 1097 HIS A N 1
ATOM 8463 C CA . HIS A 1 1097 ? 4.401 10.755 44.989 1.00 88.00 1097 HIS A CA 1
ATOM 8464 C C . HIS A 1 1097 ? 4.492 9.958 43.692 1.00 88.00 1097 HIS A C 1
ATOM 8466 O O . HIS A 1 1097 ? 5.353 9.088 43.552 1.00 88.00 1097 HIS A O 1
ATOM 8472 N N . ALA A 1 1098 ? 3.619 10.265 42.732 1.00 85.12 1098 ALA A N 1
ATOM 8473 C CA . ALA A 1 1098 ? 3.696 9.696 41.391 1.00 85.12 1098 ALA A CA 1
ATOM 8474 C C . ALA A 1 1098 ? 4.532 10.597 40.480 1.00 85.12 1098 ALA A C 1
ATOM 8476 O O . ALA A 1 1098 ? 4.204 11.767 40.289 1.00 85.12 1098 ALA A O 1
ATOM 8477 N N . ILE A 1 1099 ? 5.568 10.027 39.871 1.00 90.12 1099 ILE A N 1
ATOM 8478 C CA . ILE A 1 1099 ? 6.402 10.695 38.878 1.00 90.12 1099 ILE A CA 1
ATOM 8479 C C . ILE A 1 1099 ? 6.041 10.152 37.501 1.00 90.12 1099 ILE A C 1
ATOM 8481 O O . ILE A 1 1099 ? 6.071 8.944 37.263 1.00 90.12 1099 ILE A O 1
ATOM 8485 N N . VAL A 1 1100 ? 5.696 11.051 36.586 1.00 88.50 1100 VAL A N 1
ATOM 8486 C CA . VAL A 1 1100 ? 5.366 10.726 35.198 1.00 88.50 1100 VAL A CA 1
ATOM 8487 C C . VAL A 1 1100 ? 6.436 11.327 34.301 1.00 88.50 1100 VAL A C 1
ATOM 8489 O O . VAL A 1 1100 ? 6.576 12.543 34.264 1.00 88.50 1100 VAL A O 1
ATOM 8492 N N . VAL A 1 1101 ? 7.170 10.493 33.570 1.00 90.62 1101 VAL A N 1
ATOM 8493 C CA . VAL A 1 1101 ? 8.206 10.900 32.612 1.00 90.62 1101 VAL A CA 1
ATOM 8494 C C . VAL A 1 1101 ? 7.699 10.647 31.203 1.00 90.62 1101 VAL A C 1
ATOM 8496 O O . VAL A 1 1101 ? 7.197 9.562 30.921 1.00 90.62 1101 VAL A O 1
ATOM 8499 N N . ARG A 1 1102 ? 7.846 11.628 30.316 1.00 91.94 1102 ARG A N 1
ATOM 8500 C CA . ARG A 1 1102 ? 7.444 11.570 28.914 1.00 91.94 1102 ARG A CA 1
ATOM 8501 C C . ARG A 1 1102 ? 8.625 11.907 28.012 1.00 91.94 1102 ARG A C 1
ATOM 8503 O O . ARG A 1 1102 ? 9.222 12.965 28.165 1.00 91.94 1102 ARG A O 1
ATOM 8510 N N . ALA A 1 1103 ? 8.928 11.046 27.051 1.00 89.56 1103 ALA A N 1
ATOM 8511 C CA . ALA A 1 1103 ? 9.903 11.311 25.997 1.00 89.56 1103 ALA A CA 1
ATOM 8512 C C . ALA A 1 1103 ? 9.173 11.543 24.678 1.00 89.56 1103 ALA A C 1
ATOM 8514 O O . ALA A 1 1103 ? 8.159 10.893 24.427 1.00 89.56 1103 ALA A O 1
ATOM 8515 N N . ILE A 1 1104 ? 9.675 12.474 23.870 1.00 89.38 1104 ILE A N 1
ATOM 8516 C CA . ILE A 1 1104 ? 9.130 12.838 22.563 1.00 89.38 1104 ILE A CA 1
ATOM 8517 C C . ILE A 1 1104 ? 10.273 12.762 21.553 1.00 89.38 1104 ILE A C 1
ATOM 8519 O O . ILE A 1 1104 ? 11.319 13.379 21.769 1.00 89.38 1104 ILE A O 1
ATOM 8523 N N . ASP A 1 1105 ? 10.089 11.989 20.491 1.00 89.81 1105 ASP A N 1
ATOM 8524 C CA . ASP A 1 1105 ? 11.065 11.836 19.413 1.00 89.81 1105 ASP A CA 1
ATOM 8525 C C . ASP A 1 1105 ? 10.923 12.911 18.318 1.00 89.81 1105 ASP A C 1
ATOM 8527 O O . ASP A 1 1105 ? 10.009 13.736 18.344 1.00 89.81 1105 ASP A O 1
ATOM 8531 N N . GLU A 1 1106 ? 11.839 12.921 17.348 1.00 90.62 1106 GLU A N 1
ATOM 8532 C CA . GLU A 1 1106 ? 11.851 13.864 16.225 1.00 90.62 1106 GLU A CA 1
ATOM 8533 C C . GLU A 1 1106 ? 10.645 13.726 15.282 1.00 90.62 1106 GLU A C 1
ATOM 8535 O O . GLU A 1 1106 ? 10.325 14.675 14.562 1.00 90.62 1106 GLU A O 1
ATOM 8540 N N . THR A 1 1107 ? 9.952 12.580 15.276 1.00 86.50 1107 THR A N 1
ATOM 8541 C CA . THR A 1 1107 ? 8.674 12.441 14.558 1.00 86.50 1107 THR A CA 1
ATOM 8542 C C . THR A 1 1107 ? 7.524 13.109 15.320 1.00 86.50 1107 THR A C 1
ATOM 8544 O O . THR A 1 1107 ? 6.480 13.417 14.732 1.00 86.50 1107 THR A O 1
ATOM 8547 N N . GLY A 1 1108 ? 7.720 13.391 16.611 1.00 81.50 1108 GLY A N 1
ATOM 8548 C CA . GLY A 1 1108 ? 6.725 13.905 17.543 1.00 81.50 1108 GLY A CA 1
ATOM 8549 C C . GLY A 1 1108 ? 5.906 12.802 18.221 1.00 81.50 1108 GLY A C 1
ATOM 8550 O O . GLY A 1 1108 ? 4.888 13.106 18.859 1.00 81.50 1108 GLY A O 1
ATOM 8551 N N . ILE A 1 1109 ? 6.294 11.531 18.070 1.00 80.62 1109 ILE A N 1
ATOM 8552 C CA . ILE A 1 1109 ? 5.706 10.424 18.821 1.00 80.62 1109 ILE A CA 1
ATOM 8553 C C . ILE A 1 1109 ? 6.250 10.479 20.246 1.00 80.62 1109 ILE A C 1
ATOM 8555 O O . ILE A 1 1109 ? 7.390 10.853 20.509 1.00 80.62 1109 ILE A O 1
ATOM 8559 N N . ALA A 1 1110 ? 5.367 10.181 21.197 1.00 82.00 1110 ALA A N 1
ATOM 8560 C CA . ALA A 1 1110 ? 5.676 10.267 22.608 1.00 82.00 1110 ALA A CA 1
ATOM 8561 C C . ALA A 1 1110 ? 5.443 8.929 23.294 1.00 82.00 1110 ALA A C 1
ATOM 8563 O O . ALA A 1 1110 ? 4.473 8.225 23.001 1.00 82.00 1110 ALA A O 1
ATOM 8564 N N . SER A 1 1111 ? 6.277 8.631 24.278 1.00 78.62 1111 SER A N 1
ATOM 8565 C CA . SER A 1 1111 ? 6.039 7.562 25.236 1.00 78.62 1111 SER A CA 1
ATOM 8566 C C . SER A 1 1111 ? 6.093 8.112 26.651 1.00 78.62 1111 SER A C 1
ATOM 8568 O O . SER A 1 1111 ? 6.716 9.139 26.913 1.00 78.62 1111 SER A O 1
ATOM 8570 N N . THR A 1 1112 ? 5.402 7.437 27.565 1.00 82.94 1112 THR A N 1
ATOM 8571 C CA . THR A 1 1112 ? 5.308 7.855 28.961 1.00 82.94 1112 THR A CA 1
ATOM 8572 C C . THR A 1 1112 ? 5.555 6.658 29.869 1.00 82.94 1112 THR A C 1
ATOM 8574 O O . THR A 1 1112 ? 5.031 5.569 29.622 1.00 82.94 1112 THR A O 1
ATOM 8577 N N . VAL A 1 1113 ? 6.321 6.868 30.937 1.00 80.88 1113 VAL A N 1
ATOM 8578 C CA . VAL A 1 1113 ? 6.508 5.929 32.047 1.00 80.88 1113 VAL A CA 1
ATOM 8579 C C . VAL A 1 1113 ? 6.079 6.615 33.339 1.00 80.88 1113 VAL A C 1
ATOM 8581 O O . VAL A 1 1113 ? 6.358 7.793 33.551 1.00 80.88 1113 VAL A O 1
ATOM 8584 N N . ARG A 1 1114 ? 5.386 5.875 34.204 1.00 84.62 1114 ARG A N 1
ATOM 8585 C CA . ARG A 1 1114 ? 4.995 6.320 35.541 1.00 84.62 1114 ARG A CA 1
ATOM 8586 C C . ARG A 1 1114 ? 5.620 5.395 36.574 1.00 84.62 1114 ARG A C 1
ATOM 8588 O O . ARG A 1 1114 ? 5.569 4.182 36.394 1.00 84.62 1114 ARG A O 1
ATOM 8595 N N . PHE A 1 1115 ? 6.162 5.976 37.634 1.00 82.00 1115 PHE A N 1
ATOM 8596 C CA . PHE A 1 1115 ? 6.663 5.252 38.798 1.00 82.00 1115 PHE A CA 1
ATOM 8597 C C . PHE A 1 1115 ? 6.420 6.072 40.071 1.00 82.00 1115 PHE A C 1
ATOM 8599 O O . PHE A 1 1115 ? 6.072 7.255 39.991 1.00 82.00 1115 PHE A O 1
ATOM 8606 N N . HIS A 1 1116 ? 6.566 5.457 41.240 1.00 89.62 1116 HIS A N 1
ATOM 8607 C CA . HIS A 1 1116 ? 6.344 6.119 42.527 1.00 89.62 1116 HIS A CA 1
ATOM 8608 C C . HIS A 1 1116 ? 7.629 6.245 43.344 1.00 89.62 1116 HIS A C 1
ATOM 8610 O O . HIS A 1 1116 ? 8.491 5.369 43.310 1.00 89.62 1116 HIS A O 1
ATOM 8616 N N . LEU A 1 1117 ? 7.728 7.330 44.112 1.00 90.31 1117 LEU A N 1
ATOM 8617 C CA . LEU A 1 1117 ? 8.754 7.540 45.133 1.00 90.31 1117 LEU A CA 1
ATOM 8618 C C . LEU A 1 1117 ? 8.082 7.797 46.482 1.00 90.31 1117 LEU A C 1
ATOM 8620 O O . LEU A 1 1117 ? 7.049 8.470 46.550 1.00 90.31 1117 LEU A O 1
ATOM 8624 N N . ILE A 1 1118 ? 8.679 7.289 47.560 1.00 92.75 1118 ILE A N 1
ATOM 8625 C CA . ILE A 1 1118 ? 8.217 7.550 48.927 1.00 92.75 1118 ILE A CA 1
ATOM 8626 C C . ILE A 1 1118 ? 9.168 8.560 49.567 1.00 92.75 1118 ILE A C 1
ATOM 8628 O O . ILE A 1 1118 ? 10.299 8.241 49.918 1.00 92.75 1118 ILE A O 1
ATOM 8632 N N . ALA A 1 1119 ? 8.704 9.790 49.740 1.00 91.75 1119 ALA A N 1
ATOM 8633 C CA . ALA A 1 1119 ? 9.452 10.832 50.418 1.00 91.75 1119 ALA A CA 1
ATOM 8634 C C . ALA A 1 1119 ? 9.201 10.767 51.933 1.00 91.75 1119 ALA A C 1
ATOM 8636 O O . ALA A 1 1119 ? 8.073 10.954 52.395 1.00 91.75 1119 ALA A O 1
ATOM 8637 N N . GLN A 1 1120 ? 10.249 10.504 52.716 1.00 90.94 1120 GLN A N 1
ATOM 8638 C CA . GLN A 1 1120 ? 10.188 10.448 54.183 1.00 90.94 1120 GLN A CA 1
ATOM 8639 C C . GLN A 1 1120 ? 11.053 11.547 54.806 1.00 90.94 1120 GLN A C 1
ATOM 8641 O O . GLN A 1 1120 ? 12.104 11.898 54.270 1.00 90.94 1120 GLN A O 1
ATOM 8646 N N . GLN A 1 1121 ? 10.592 12.119 55.921 1.00 82.12 1121 GLN A N 1
ATOM 8647 C CA . GLN A 1 1121 ? 11.451 12.965 56.755 1.00 82.12 1121 GLN A CA 1
ATOM 8648 C C . GLN A 1 1121 ? 12.509 12.073 57.416 1.00 82.12 1121 GLN A C 1
ATOM 8650 O O . GLN A 1 1121 ? 12.162 10.988 57.878 1.00 82.12 1121 GLN A O 1
ATOM 8655 N N . GLU A 1 1122 ? 13.772 12.515 57.389 1.00 61.09 1122 GLU A N 1
ATOM 8656 C CA . GLU A 1 1122 ? 14.889 11.853 58.090 1.00 61.09 1122 GLU A CA 1
ATOM 8657 C C . GLU A 1 1122 ? 14.640 11.745 59.599 1.00 61.09 1122 GLU A C 1
ATOM 8659 O O . GLU A 1 1122 ? 14.125 12.730 60.185 1.00 61.09 1122 GLU A O 1
#

Sequence (1122 aa):
MIGPLYLIVSLLLIIQAGCSSTPAVRKQAAEPPGMAETMKVDGIERFARIDTDVYRGGSPTDSGLKSLKRAGVRTLVCLRDDVPYREAAGALGLRVEHIPLSALDTPSRDSILRFLDVVTDPALRPVFFHCRQGEDRTGVMAAIYRMQVQGWSLEAAMAEMEAFGFGGQFLDLKKSVLSYPEAGGRKTKVRMAPGLEVDLEAGNRLLAAGMDEKAIPRFQAVLQKRPDLLEARLGLSEALGSMGKTGEALSEVRQAMIRAGSGEERIRTSRVTIRILAAASNRGELPPNGLDLAEREWEVLNRYKAEDRESLLRLGNLFQQGLYLSRAIEALERARRIAHPSGKVDLDRRVERIRSVYSFAPRSDLGKRLGLLPQVTRGELAALLVHELRVDRIRTIRGSATWRPYVEKQAASPTVKDIEDSAYRDDIRRVLALGVRGLEPFPDGTFRPSDALSRAEFAVILEDVLSRATRDETLATQMMDKASRFEDVEASAWYKSAADLALSLGLFAPGPGAPPRFQPIKPITGVESLQAFRLLRKRLDSRSRAIVIVVDALRGESAYNALDAKRLPNLERLIRERGVVRFAKCLSALPSITLPNHTTIFTGVYPGRHGVPGNEWFDRTLDANVPLYRRTREYVKYGSEDDPGLGRAWSFGGIPVHDQDLSRDVRTIYEAFKEAEMARGRTTRTAVVFDPVRRGADVVVNPDLFDALISLDFLPFVNQYALLDASAARKAVALIRSENPPELMGIWLSGLDGWSHAKGPGPIGGAGDRQADYLAKHLDPLIGEIIKALEDRGLLDETLIFLASDHGQADAVAKDEFTVDAERVYHALAGSPYRPPLDKSGRLDENATDFDIAVMADSNGNAALVSIRPPGSPWSSPPARSDIEAVSALLLKEPYVSRIFFSETGIPGKEPAVFLMSGNNGKVVTRRLERDSEERLNARALGLSGSGRSGDLLVEAKNPYYFSPRGSIYLGQHGRGERVEDQVPLLIMNPSGGRQSIVRSVVEIDDIAPTVAGALGFLDALPADGTDLLDPPKILVSSHAEDQVVPAGRTTSILGFVKDSVGIERVEFRVDGEDKFQPAEGTSFWEARVRLAPGRHAIVVRAIDETGIASTVRFHLIAQQE